Protein 8HBJ (pdb70)

Organism: NCBI:txid12111

Solvent-accessible surface area: 48306 Å² total; per-residue (Å²): 160,27,142,21,123,18,71,35,31,29,130,28,110,58,56,22,58,29,125,0,34,1,60,9,62,19,44,44,86,2,1,0,0,9,36,75,20,94,90,138,164,92,74,9,2,0,0,8,17,64,110,39,130,50,49,46,64,127,89,0,142,72,40,4,72,8,43,36,41,62,95,154,76,5,0,46,0,48,0,57,62,7,94,64,138,4,33,5,44,0,19,1,6,2,0,80,75,14,56,88,29,35,32,8,110,36,34,98,72,25,74,51,5,97,0,63,12,43,113,192,13,134,14,127,26,57,38,32,31,128,25,101,47,59,65,58,24,115,1,20,0,56,12,74,70,140,60,87,57,18,12,0,7,0,0,21,15,62,12,97,87,126,146,98,73,28,1,0,0,5,5,50,5,17,43,42,43,38,49,22,108,68,0,131,78,42,5,47,13,53,66,45,98,75,134,12,10,1,38,0,50,0,55,60,5,117,53,137,2,30,0,40,0,40,0,0,0,3,34,117,38,7,41,85,70,49,0,44,88,114,18,62,68,71,26,166,32,29,95,0,49,10,48,127,59,87,57,63,53,27,11,28,99,52,62,79,73,46,64,89,60,171,72,33,125,83,129,116,108,179,172,128,135,105,74,63,24,54,32,0,3,68,54,30,68,2,52,92,5,70,72,33,3,75,1,33,5,48,81,8,109,99,139,32,96,5,2,16,48,1,62,14,4,0,7,3,21,0,2,1,21,0,10,0,81,10,52,34,65,3,13,19,5,8,1,22,24,46,140,55,0,4,93,13,58,46,1,36,3,5,98,75,111,100,46,53,12,80,34,50,11,50,18,3,3,8,20,73,22,1,0,9,16,34,17,35,61,65,122,91,180,148,43,16,89,19,8,21,1,2,10,0,94,5,104,19,3,0,16,0,38,2,40,3,35,89,12,69,46,91,10,41,11,14,77,74,75,102,103,69,119,98,78,118,142,79,124,134,175,136,156,83,133,101,256,190,96,83,56,84,28,172,24,31,170,31,90,22,85,19,145,23,10,28,34,48,25,104,2,29,30,109,48,42,70,102,37,65,10,81,0,1,47,59,76,31,88,115,24,78,124,3,24,97,16,34,146,74,81,26,10,44,0,31,62,117,38,88,79,9,61,39,52,97,20,64,0,6,38,133,47,197,36,75,3,11,120,14,29,47,27,45,10,4,4,1,1,0,3,15,2,16,1,32,1,88,21,48,124,109,15,18,15,27,0,5,0,0,0,0,0,0,22,79,159,9,68,106,86,34,41,159,48,2,63,67,4,13,28,1,40,0,14,11,200,46,0,72,12,1,9,1,27,4,14,7,22,5,5,23,19,1,10,38,12,152,46,8,60,2,0,0,1,0,2,3,0,47,48,56,3,81,54,66,122,113,14,31,109,65,2,96,0,98,2,18,0,0,1,40,64,0,16,1,1,4,57,19,5,24,145,192,134,167,125,122,126,90,119,68,81,11,123,56,26,104,28,53,74,45,76,113,133,98,123,126,144,190,62,198,101,200,108,112,126,170,120,144,166,106,78,208,118,110,83,72,34,86,40,2,72,82,69,51,44,112,4,27,12,126,127,51,80,42,65,10,43,2,37,24,12,37,59,66,30,26,13,90,5,51,10,16,7,57,10,160,33,2,70,109,10,80,3,13,31,13,0,59,92,48,2,0,6,18,5,22,7,33,0,18,1,84,24,70,24,67,131,108,4,124,5,83,1,2,0,0,2,0,1,0,46,19,147,76,21,0,74,48,5,113,56,0,42,91,9,43,70,25,75,28,82,24,59,178,125,55,113,50,68,20,57,4,17,11,3,9,13,15,33,56,9,75,9,39,68,122,103,97,73,104,32,22,59,19,0,16,0,0,0,0,8,40,76,42,37,153,0,51,61,27,24,1,18,0,12,2,4,4,3,186,88,16,69,23,65,27,93,15,26,19,142,134,168,161,16,54,98,84,98,164,133,137,88,192,85,115,129,119,142,70,36,32,93,82,126,156,109,191,92,46,80,67,122,60,70,97,81,26,89,51,37,79,137,70,105,127,178,146

Foldseek 3Di:
DKDKAKDWADEEEAQAKTKIKMAIDDDQAKKFKWWDFVVHHIDTAKIGGRPDDIDGDPVQPPQKDKDADVVRRMIMIIGGRDDQRPWGFMWMDHQPDRPVGHGDPPDDTDGHHGHGYHD/DKAKDKDWADEAAAFAKTKIKIAIDDDDDFFKKKFKWWAAVPGGIDGAKIATLPDGDMDGDPVCDPFWDKDADNVRRMIMIIGGRDDQRPFTWMKMFIAGPDDDPVCSTPDTDYIHGTGGHGYHD/DDDDPVVPDDDDDDPVVPPDDDDDDDDPCVDPQNQQFDKAWQPDFWLKFFAALCSGDCPDRNNVVQVFFFKKDFWKKKKWAADAKKFWDFQPDDPVVQVDVVGDIGGADDGTDIDTAGARQPDPIAGPDDDDEDPCVDDYPSRTGTMMHHPGIDIMIMGTHPMDGHDTHDGDDDDDDPDPDDDDDDDDDDD/DQWDWDDWQPDIDIFNLHPDEFEWPDPDEDDLDDPVQPPFKDWDSVQFFKDKDWWDKAAQPAAFFDKTKDFPPDCDDDPVNCQLVFFQWKWWWKKKKKFKDKALQKFFKKKKFKDFPDDDDDPVRSVVRVVGGIDMDTNNGGGMYIYTYTTDDPDSIDNVVVDGTIMIMMTTHHGMGHDPPIGRMITMMMMMTIHRMMGHGGDDDDD/DDDDDDPDPPPDDDDPPDDDDDDDDDDDDDDDDCPPPPDDDPDLQVCLAVDWDAWADPPGDQWWADAPDPFFWGDKWFPALPIPRNPPTSVSVVLVFFFKKFWKKKKKKFWDDDPPKKFKKKKFFFWFDDQDDDRDCVVRVPGDMDMDMDDDDGMDMDMDGGDDDDRIDTNDDDDPDDGDNTTMMIMTTPDMDPRHGIIMGMIMGGDPPMDGDGGHDPDDD/DPPDDDPDDDPDDPVPPDDDDDDVDDPVVVVVVPDDDDDPDDDDD

Secondary structure (DSSP, 8-state):
----STT---B---GGGGT--PPP---STT-HHHHT-S-EEE----SEEE--GGGS-TTSHHHHHHHTEEEEEEEEEEEEEEES-EEEE-TT--GGGGG-TTS-EE---SS-EEEEE----SSSSEES--SB-S------TT-S--EEE-SEEEEEEEEEEEEEEEEE-----PPPSSSSS----------/---EEEEETTEEEEESS----EE-S-SS---S--TTTTT--EE-SSS-S-EEEEEEEE-TT--TT-EEEEEES----SHHHHHHHHEEEEEEEEEEEEEE---TT-EEEEEEEEEES--PPPTTGGGGGGGSSEEEE-TTT-SEEEEEE----SSSSB-TTTB--EEEEEEEEEEEE--TTS-S-EEEEEEEEEEEEEEEEEPPP--/--------SS-S--BTT-S-----------PPP-TT-SS--S-HHHHHHH--EE--BGGGBSEEE--SSS--EEEEEES-TTSSTTTT-HHHHHHTTBSEEES-EEEEEEE---TT-EEEEEEEEE-SS-SS---SHHHHTTSEEEEEE-SS--EEEEEE----SSSSEESS--SS--S-SS-EEEEEEEEEES-SS-EEEEEEEE-SS-EE--B---S--/--S----SPPSS-HHHHS--------HHHHHHHT-B-S-SS----/----EEE---EEETT-EEEEEEE--STTPPEEEEEE-TTS-EEEEEEE-SSS-EEE-STTTTTEEEEEETTTTEEEEEEES--GGG-EEEEEEEEE-TTTTEE---S------EEEEE-/---EEEE--EEEETT--EEEEEEES---S---EEEEEEE-TTS--EEEEEEESSS--EEE-SSSSSS-EEEEETTTTEEEEEE-S--GGG-EEEEEE---S---GGGTTT--S---PPEEEEEE-

Structure (mmCIF, N/CA/C/O backbone):
data_8HBJ
#
_entry.id   8HBJ
#
loop_
_entity.id
_entity.type
_entity.pdbx_description
1 polymer 'M678F nab'
2 polymer 'M688F nab'
3 polymer 'VP1 of capsid protein'
4 polymer 'VP2 of capsid protein'
5 polymer 'VP3 of capsid protein'
6 polymer 'VP4 of capsid protein'
#
loop_
_atom_site.group_PDB
_atom_site.id
_atom_site.type_symbol
_atom_site.label_atom_id
_atom_site.label_alt_id
_atom_site.label_comp_id
_atom_site.label_asym_id
_atom_site.label_entity_id
_atom_site.label_seq_id
_atom_site.pdbx_PDB_ins_code
_atom_site.Cartn_x
_atom_site.Cartn_y
_atom_site.Cartn_z
_atom_site.occupancy
_atom_site.B_iso_or_equiv
_atom_site.auth_seq_id
_atom_site.auth_comp_id
_atom_site.auth_asym_id
_atom_site.auth_atom_id
_atom_site.pdbx_PDB_model_num
ATOM 1 N N . GLN A 1 1 ? 326.639 267.130 375.459 1.00 85.36 1 GLN E N 1
ATOM 2 C CA . GLN A 1 1 ? 326.191 268.110 374.476 1.00 85.36 1 GLN E CA 1
ATOM 3 C C . GLN A 1 1 ? 327.162 269.285 374.398 1.00 85.36 1 GLN E C 1
ATOM 4 O O . GLN A 1 1 ? 327.566 269.697 373.310 1.00 85.36 1 GLN E O 1
ATOM 10 N N . VAL A 1 2 ? 327.530 269.825 375.557 1.00 86.32 2 VAL E N 1
ATOM 11 C CA . VAL A 1 2 ? 328.540 270.871 375.646 1.00 86.32 2 VAL E CA 1
ATOM 12 C C . VAL A 1 2 ? 329.470 270.550 376.805 1.00 86.32 2 VAL E C 1
ATOM 13 O O . VAL A 1 2 ? 329.047 270.045 377.849 1.00 86.32 2 VAL E O 1
ATOM 17 N N . GLN A 1 3 ? 330.753 270.837 376.609 1.00 83.75 3 GLN E N 1
ATOM 18 C CA . GLN A 1 3 ? 331.759 270.726 377.655 1.00 83.75 3 GLN E CA 1
ATOM 19 C C . GLN A 1 3 ? 332.180 272.131 378.046 1.00 83.75 3 GLN E C 1
ATOM 20 O O . GLN A 1 3 ? 332.818 272.833 377.256 1.00 83.75 3 GLN E O 1
ATOM 26 N N . LEU A 1 4 ? 331.823 272.541 379.259 1.00 78.52 4 LEU E N 1
ATOM 27 C CA . LEU A 1 4 ? 332.015 273.928 379.650 1.00 78.52 4 LEU E CA 1
ATOM 28 C C . LEU A 1 4 ? 332.532 273.992 381.077 1.00 78.52 4 LEU E C 1
ATOM 29 O O . LEU A 1 4 ? 332.063 273.265 381.955 1.00 78.52 4 LEU E O 1
ATOM 34 N N . GLN A 1 5 ? 333.506 274.870 381.288 1.00 76.13 5 GLN E N 1
ATOM 35 C CA . GLN A 1 5 ? 334.211 274.989 382.552 1.00 76.13 5 GLN E CA 1
ATOM 36 C C . GLN A 1 5 ? 334.048 276.395 383.109 1.00 76.13 5 GLN E C 1
ATOM 37 O O . GLN A 1 5 ? 333.823 277.352 382.363 1.00 76.13 5 GLN E O 1
ATOM 43 N N . GLU A 1 6 ? 334.159 276.511 384.428 1.00 79.70 6 GLU E N 1
ATOM 44 C CA . GLU A 1 6 ? 333.970 277.772 385.129 1.00 79.70 6 GLU E CA 1
ATOM 45 C C . GLU A 1 6 ? 335.170 278.046 386.019 1.00 79.70 6 GLU E C 1
ATOM 46 O O . GLU A 1 6 ? 335.895 277.118 386.392 1.00 79.70 6 GLU E O 1
ATOM 52 N N . SER A 1 7 ? 335.378 279.319 386.353 1.00 84.23 7 SER E N 1
ATOM 53 C CA . SER A 1 7 ? 336.460 279.734 387.232 1.00 84.23 7 SER E CA 1
ATOM 54 C C . SER A 1 7 ? 336.173 281.139 387.740 1.00 84.23 7 SER E C 1
ATOM 55 O O . SER A 1 7 ? 335.252 281.816 387.273 1.00 84.23 7 SER E O 1
ATOM 58 N N . GLY A 1 8 ? 336.977 281.583 388.704 1.00 89.42 8 GLY E N 1
ATOM 59 C CA . GLY A 1 8 ? 336.892 282.934 389.211 1.00 89.42 8 GLY E CA 1
ATOM 60 C C . GLY A 1 8 ? 336.311 283.082 390.600 1.00 89.42 8 GLY E C 1
ATOM 61 O O . GLY A 1 8 ? 336.477 284.146 391.209 1.00 89.42 8 GLY E O 1
ATOM 62 N N . GLY A 1 9 ? 335.641 282.061 391.122 1.00 92.89 9 GLY E N 1
ATOM 63 C CA . GLY A 1 9 ? 335.044 282.148 392.436 1.00 92.89 9 GLY E CA 1
ATOM 64 C C . GLY A 1 9 ? 336.077 282.031 393.539 1.00 92.89 9 GLY E C 1
ATOM 65 O O . GLY A 1 9 ? 337.247 281.713 393.320 1.00 92.89 9 GLY E O 1
ATOM 66 N N . GLY A 1 10 ? 335.628 282.293 394.750 1.00 98.18 10 GLY E N 1
ATOM 67 C CA . GLY A 1 10 ? 336.509 282.234 395.900 1.00 98.18 10 GLY E CA 1
ATOM 68 C C . GLY A 1 10 ? 335.856 282.881 397.110 1.00 98.18 10 GLY E C 1
ATOM 69 O O . GLY A 1 10 ? 334.638 282.838 397.267 1.00 98.18 10 GLY E O 1
ATOM 70 N N . LEU A 1 11 ? 336.698 283.473 397.951 1.00 101.96 11 LEU E N 1
ATOM 71 C CA . LEU A 1 11 ? 336.273 284.066 399.208 1.00 101.96 11 LEU E CA 1
ATOM 72 C C . LEU A 1 11 ? 336.514 285.570 399.181 1.00 101.96 11 LEU E C 1
ATOM 73 O O . LEU A 1 11 ? 337.519 286.044 398.646 1.00 101.96 11 LEU E O 1
ATOM 78 N N . VAL A 1 12 ? 335.580 286.315 399.770 1.00 105.11 12 VAL E N 1
ATOM 79 C CA . VAL A 1 12 ? 335.649 287.772 399.784 1.00 105.11 12 VAL E CA 1
ATOM 80 C C . VAL A 1 12 ? 334.743 288.291 400.896 1.00 105.11 12 VAL E C 1
ATOM 81 O O . VAL A 1 12 ? 333.799 287.609 401.311 1.00 105.11 12 VAL E O 1
ATOM 85 N N . GLN A 1 13 ? 335.029 289.491 401.395 1.00 108.23 13 GLN E N 1
ATOM 86 C CA . GLN A 1 13 ? 334.259 290.102 402.466 1.00 108.23 13 GLN E CA 1
ATOM 87 C C . GLN A 1 13 ? 333.065 290.852 401.892 1.00 108.23 13 GLN E C 1
ATOM 88 O O . GLN A 1 13 ? 332.925 291.004 400.676 1.00 108.23 13 GLN E O 1
ATOM 94 N N . ALA A 1 14 ? 332.197 291.314 402.791 1.00 107.69 14 ALA E N 1
ATOM 95 C CA . ALA A 1 14 ? 331.018 292.062 402.384 1.00 107.69 14 ALA E CA 1
ATOM 96 C C . ALA A 1 14 ? 331.418 293.380 401.733 1.00 107.69 14 ALA E C 1
ATOM 97 O O . ALA A 1 14 ? 332.281 294.102 402.236 1.00 107.69 14 ALA E O 1
ATOM 99 N N . GLY A 1 15 ? 330.778 293.690 400.607 1.00 105.00 15 GLY E N 1
ATOM 100 C CA . GLY A 1 15 ? 331.104 294.870 399.839 1.00 105.00 15 GLY E CA 1
ATOM 101 C C . GLY A 1 15 ? 332.164 294.677 398.776 1.00 105.00 15 GLY E C 1
ATOM 102 O O . GLY A 1 15 ? 332.458 295.628 398.040 1.00 105.00 15 GLY E O 1
ATOM 103 N N . GLY A 1 16 ? 332.743 293.487 398.663 1.00 104.02 16 GLY E N 1
ATOM 104 C CA . GLY A 1 16 ? 333.768 293.233 397.679 1.00 104.02 16 GLY E CA 1
ATOM 105 C C . GLY A 1 16 ? 333.191 293.057 396.285 1.00 104.02 16 GLY E C 1
ATOM 106 O O . GLY A 1 16 ? 332.060 293.437 395.980 1.00 104.02 16 GLY E O 1
ATOM 107 N N . SER A 1 17 ? 334.006 292.458 395.420 1.00 99.09 17 SER E N 1
ATOM 108 C CA . SER A 1 17 ? 333.614 292.228 394.038 1.00 99.09 17 SER E CA 1
ATOM 109 C C . SER A 1 17 ? 334.337 291.004 393.502 1.00 99.09 17 SER E C 1
ATOM 110 O O . SER A 1 17 ? 335.385 290.605 394.018 1.00 99.09 17 SER E O 1
ATOM 113 N N . LEU A 1 18 ? 333.760 290.411 392.460 1.00 92.93 18 LEU E N 1
ATOM 114 C CA . LEU A 1 18 ? 334.324 289.229 391.824 1.00 92.93 18 LEU E CA 1
ATOM 115 C C . LEU A 1 18 ? 334.008 289.238 390.337 1.00 92.93 18 LEU E C 1
ATOM 116 O O . LEU A 1 18 ? 333.143 289.983 389.872 1.00 92.93 18 LEU E O 1
ATOM 121 N N . ARG A 1 19 ? 334.716 288.388 389.598 1.00 85.98 19 ARG E N 1
ATOM 122 C CA . ARG A 1 19 ? 334.494 288.200 388.168 1.00 85.98 19 ARG E CA 1
ATOM 123 C C . ARG A 1 19 ? 334.540 286.707 387.873 1.00 85.98 19 ARG E C 1
ATOM 124 O O . ARG A 1 19 ? 335.612 286.095 387.910 1.00 85.98 19 ARG E O 1
ATOM 132 N N . LEU A 1 20 ? 333.384 286.123 387.583 1.00 81.96 20 LEU E N 1
ATOM 133 C CA . LEU A 1 20 ? 333.302 284.712 387.240 1.00 81.96 20 LEU E CA 1
ATOM 134 C C . LEU A 1 20 ? 333.376 284.559 385.729 1.00 81.96 20 LEU E C 1
ATOM 135 O O . LEU A 1 20 ? 332.714 285.297 384.996 1.00 81.96 20 LEU E O 1
ATOM 140 N N . SER A 1 21 ? 334.175 283.605 385.264 1.00 79.80 21 SER E N 1
ATOM 141 C CA . SER A 1 21 ? 334.331 283.340 383.841 1.00 79.80 21 SER E CA 1
ATOM 142 C C . SER A 1 21 ? 333.916 281.909 383.545 1.00 79.80 21 SER E C 1
ATOM 143 O O . SER A 1 21 ? 334.092 281.021 384.384 1.00 79.80 21 SER E O 1
ATOM 146 N N . CYS A 1 22 ? 333.352 281.692 382.362 1.00 76.93 22 CYS E N 1
ATOM 147 C CA . CYS A 1 22 ? 332.986 280.363 381.896 1.00 76.93 22 CYS E CA 1
ATOM 148 C C . CYS A 1 22 ? 333.338 280.239 380.424 1.00 76.93 22 CYS E C 1
ATOM 149 O O . CYS A 1 22 ? 333.118 281.174 379.649 1.00 76.93 22 CYS E O 1
ATOM 152 N N . VAL A 1 23 ? 333.886 279.091 380.046 1.00 76.91 23 VAL E N 1
ATOM 153 C CA . VAL A 1 23 ? 334.273 278.808 378.671 1.00 76.91 23 VAL E CA 1
ATOM 154 C C . VAL A 1 23 ? 333.538 277.562 378.204 1.00 76.91 23 VAL E C 1
ATOM 155 O O . VAL A 1 23 ? 333.529 276.538 378.898 1.00 76.91 23 VAL E O 1
ATOM 159 N N . TYR A 1 24 ? 332.943 277.644 377.017 1.00 75.09 24 TYR E N 1
ATOM 160 C CA . TYR A 1 24 ? 332.143 276.559 376.471 1.00 75.09 24 TYR E CA 1
ATOM 161 C C . TYR A 1 24 ? 332.720 276.147 375.126 1.00 75.09 24 TYR E C 1
ATOM 162 O O . TYR A 1 24 ? 333.726 276.692 374.669 1.00 75.09 24 TYR E O 1
ATOM 171 N N . SER A 1 25 ? 332.075 275.163 374.496 1.00 78.12 25 SER E N 1
ATOM 172 C CA . SER A 1 25 ? 332.633 274.583 373.281 1.00 78.12 25 SER E CA 1
ATOM 173 C C . SER A 1 25 ? 331.626 274.425 372.149 1.00 78.12 25 SER E C 1
ATOM 174 O O . SER A 1 25 ? 332.042 274.276 370.994 1.00 78.12 25 SER E O 1
ATOM 177 N N . GLY A 1 26 ? 330.329 274.447 372.429 1.00 76.42 26 GLY E N 1
ATOM 178 C CA . GLY A 1 26 ? 329.357 274.112 371.407 1.00 76.42 26 GLY E CA 1
ATOM 179 C C . GLY A 1 26 ? 328.407 275.222 371.011 1.00 76.42 26 GLY E C 1
ATOM 180 O O . GLY A 1 26 ? 327.604 275.684 371.827 1.00 76.42 26 GLY E O 1
ATOM 181 N N . GLY A 1 27 ? 328.490 275.653 369.757 1.00 70.21 27 GLY E N 1
ATOM 182 C CA . GLY A 1 27 ? 327.499 276.566 369.218 1.00 70.21 27 GLY E CA 1
ATOM 183 C C . GLY A 1 27 ? 327.508 277.910 369.903 1.00 70.21 27 GLY E C 1
ATOM 184 O O . GLY A 1 27 ? 328.482 278.298 370.555 1.00 70.21 27 GLY E O 1
ATOM 185 N N . ALA A 1 28 ? 326.402 278.640 369.756 1.00 67.38 28 ALA E N 1
ATOM 186 C CA . ALA A 1 28 ? 326.271 279.991 370.283 1.00 67.38 28 ALA E CA 1
ATOM 187 C C . ALA A 1 28 ? 324.913 280.162 370.965 1.00 67.38 28 ALA E C 1
ATOM 188 O O . ALA A 1 28 ? 324.188 281.127 370.744 1.00 67.38 28 ALA E O 1
ATOM 190 N N . TYR A 1 29 ? 324.545 279.204 371.807 1.00 64.45 29 TYR E N 1
ATOM 191 C CA . TYR A 1 29 ? 323.266 279.279 372.496 1.00 64.45 29 TYR E CA 1
ATOM 192 C C . TYR A 1 29 ? 323.314 280.311 373.617 1.00 64.45 29 TYR E C 1
ATOM 193 O O . TYR A 1 29 ? 324.374 280.612 374.169 1.00 64.45 29 TYR E O 1
ATOM 202 N N . SER A 1 30 ? 322.147 280.859 373.951 1.00 62.49 30 SER E N 1
ATOM 203 C CA . SER A 1 30 ? 322.075 281.902 374.967 1.00 62.49 30 SER E CA 1
ATOM 204 C C . SER A 1 30 ? 322.384 281.330 376.342 1.00 62.49 30 SER E C 1
ATOM 205 O O . SER A 1 30 ? 321.664 280.464 376.842 1.00 62.49 30 SER E O 1
ATOM 208 N N . MET A 1 31 ? 323.446 281.834 376.962 1.00 68.15 31 MET E N 1
ATOM 209 C CA . MET A 1 31 ? 323.947 281.298 378.216 1.00 68.15 31 MET E CA 1
ATOM 210 C C . MET A 1 31 ? 323.404 282.094 379.399 1.00 68.15 31 MET E C 1
ATOM 211 O O . MET A 1 31 ? 322.783 283.145 379.247 1.00 68.15 31 MET E O 1
ATOM 216 N N . GLY A 1 32 ? 323.647 281.575 380.595 1.00 73.16 32 GLY E N 1
ATOM 217 C CA . GLY A 1 32 ? 323.214 282.238 381.810 1.00 73.16 32 GLY E CA 1
ATOM 218 C C . GLY A 1 32 ? 323.853 281.579 383.014 1.00 73.16 32 GLY E C 1
ATOM 219 O O . GLY A 1 32 ? 324.426 280.489 382.921 1.00 73.16 32 GLY E O 1
ATOM 220 N N . TRP A 1 33 ? 323.738 282.262 384.150 1.00 76.70 33 TRP E N 1
ATOM 221 C CA . TRP A 1 33 ? 324.377 281.833 385.386 1.00 76.70 33 TRP E CA 1
ATOM 222 C C . TRP A 1 33 ? 323.342 281.387 386.409 1.00 76.70 33 TRP E C 1
ATOM 223 O O . TRP A 1 33 ? 322.371 282.094 386.684 1.00 76.70 33 TRP E O 1
ATOM 234 N N . TYR A 1 34 ? 323.574 280.211 386.990 1.00 77.34 34 TYR E N 1
ATOM 235 C CA . TYR A 1 34 ? 322.686 279.629 387.983 1.00 77.34 34 TYR E CA 1
ATOM 236 C C . TYR A 1 34 ? 323.435 279.523 389.300 1.00 77.34 34 TYR E C 1
ATOM 237 O O . TYR A 1 34 ? 324.658 279.376 389.309 1.00 77.34 34 TYR E O 1
ATOM 246 N N . ARG A 1 35 ? 322.708 279.586 390.412 1.00 84.50 35 ARG E N 1
ATOM 247 C CA . ARG A 1 35 ? 323.313 279.421 391.730 1.00 84.50 35 ARG E CA 1
ATOM 248 C C . ARG A 1 35 ? 322.423 278.519 392.569 1.00 84.50 35 ARG E C 1
ATOM 249 O O . ARG A 1 35 ? 321.194 278.585 392.473 1.00 84.50 35 ARG E O 1
ATOM 257 N N . GLN A 1 36 ? 323.046 277.661 393.373 1.00 89.54 36 GLN E N 1
ATOM 258 C CA . GLN A 1 36 ? 322.330 276.769 394.281 1.00 89.54 36 GLN E CA 1
ATOM 259 C C . GLN A 1 36 ? 322.650 277.214 395.702 1.00 89.54 36 GLN E C 1
ATOM 260 O O . GLN A 1 36 ? 323.683 276.858 396.268 1.00 89.54 36 GLN E O 1
ATOM 266 N N . ALA A 1 37 ? 321.755 278.013 396.269 1.00 93.72 37 ALA E N 1
ATOM 267 C CA . ALA A 1 37 ? 321.931 278.489 397.631 1.00 93.72 37 ALA E CA 1
ATOM 268 C C . ALA A 1 37 ? 322.006 277.305 398.593 1.00 93.72 37 ALA E C 1
ATOM 269 O O . ALA A 1 37 ? 321.449 276.240 398.309 1.00 93.72 37 ALA E O 1
ATOM 271 N N . PRO A 1 38 ? 322.694 277.450 399.725 1.00 96.98 38 PRO E N 1
ATOM 272 C CA . PRO A 1 38 ? 322.810 276.324 400.659 1.00 96.98 38 PRO E CA 1
ATOM 273 C C . PRO A 1 38 ? 321.452 275.934 401.226 1.00 96.98 38 PRO E C 1
ATOM 274 O O . PRO A 1 38 ? 320.834 276.683 401.985 1.00 96.98 38 PRO E O 1
ATOM 278 N N . GLY A 1 39 ? 320.996 274.743 400.849 1.00 96.35 39 GLY E N 1
ATOM 279 C CA . GLY A 1 39 ? 319.715 274.240 401.291 1.00 96.35 39 GLY E CA 1
ATOM 280 C C . GLY A 1 39 ? 318.518 274.760 400.527 1.00 96.35 39 GLY E C 1
ATOM 281 O O . GLY A 1 39 ? 317.382 274.544 400.969 1.00 96.35 39 GLY E O 1
ATOM 282 N N . LYS A 1 40 ? 318.728 275.434 399.400 1.00 91.30 40 LYS E N 1
ATOM 283 C CA . LYS A 1 40 ? 317.635 275.963 398.600 1.00 91.30 40 LYS E CA 1
ATOM 284 C C . LYS A 1 40 ? 317.744 275.421 397.184 1.00 91.30 40 LYS E C 1
ATOM 285 O O . LYS A 1 40 ? 318.752 274.815 396.811 1.00 91.30 40 LYS E O 1
ATOM 291 N N . GLN A 1 41 ? 316.695 275.639 396.400 1.00 89.32 41 GLN E N 1
ATOM 292 C CA . GLN A 1 41 ? 316.656 275.116 395.042 1.00 89.32 41 GLN E CA 1
ATOM 293 C C . GLN A 1 41 ? 317.544 275.942 394.119 1.00 89.32 41 GLN E C 1
ATOM 294 O O . GLN A 1 41 ? 317.735 277.143 394.323 1.00 89.32 41 GLN E O 1
ATOM 300 N N . ARG A 1 42 ? 318.091 275.285 393.097 1.00 83.76 42 ARG E N 1
ATOM 301 C CA . ARG A 1 42 ? 318.894 275.983 392.102 1.00 83.76 42 ARG E CA 1
ATOM 302 C C . ARG A 1 42 ? 318.032 276.970 391.330 1.00 83.76 42 ARG E C 1
ATOM 303 O O . ARG A 1 42 ? 316.960 276.620 390.830 1.00 83.76 42 ARG E O 1
ATOM 311 N N . GLU A 1 43 ? 318.508 278.207 391.235 1.00 80.26 43 GLU E N 1
ATOM 312 C CA . GLU A 1 43 ? 317.737 279.307 390.683 1.00 80.26 43 GLU E CA 1
ATOM 313 C C . GLU A 1 43 ? 318.587 280.110 389.707 1.00 80.26 43 GLU E C 1
ATOM 314 O O . GLU A 1 43 ? 319.791 280.287 389.898 1.00 80.26 43 GLU E O 1
ATOM 320 N N . LEU A 1 44 ? 317.941 280.600 388.654 1.00 76.65 44 LEU E N 1
ATOM 321 C CA . LEU A 1 44 ? 318.626 281.427 387.674 1.00 76.65 44 LEU E CA 1
ATOM 322 C C . LEU A 1 44 ? 318.910 282.809 388.249 1.00 76.65 44 LEU E C 1
ATOM 323 O O . LEU A 1 44 ? 318.191 283.302 389.120 1.00 76.65 44 LEU E O 1
ATOM 328 N N . VAL A 1 45 ? 319.972 283.437 387.749 1.00 74.90 45 VAL E N 1
ATOM 329 C CA . VAL A 1 45 ? 320.406 284.730 388.263 1.00 74.90 45 VAL E CA 1
ATOM 330 C C . VAL A 1 45 ? 320.377 285.763 387.147 1.00 74.90 45 VAL E C 1
ATOM 331 O O . VAL A 1 45 ? 319.643 286.753 387.218 1.00 74.90 45 VAL E O 1
ATOM 335 N N . ALA A 1 46 ? 321.176 285.536 386.109 1.00 73.40 46 ALA E N 1
ATOM 336 C CA . ALA A 1 46 ? 321.286 286.464 384.996 1.00 73.40 46 ALA E CA 1
ATOM 337 C C . ALA A 1 46 ? 321.511 285.679 383.716 1.00 73.40 46 ALA E C 1
ATOM 338 O O . ALA A 1 46 ? 322.271 284.709 383.687 1.00 73.40 46 ALA E O 1
ATOM 340 N N . ALA A 1 47 ? 320.845 286.112 382.651 1.00 69.63 47 ALA E N 1
ATOM 341 C CA . ALA A 1 47 ? 320.937 285.430 381.371 1.00 69.63 47 ALA E CA 1
ATOM 342 C C . ALA A 1 47 ? 321.241 286.437 380.279 1.00 69.63 47 ALA E C 1
ATOM 343 O O . ALA A 1 47 ? 320.844 287.602 380.357 1.00 69.63 47 ALA E O 1
ATOM 345 N N . ILE A 1 48 ? 321.963 285.978 379.258 1.00 68.00 48 ILE E N 1
ATOM 346 C CA . ILE A 1 48 ? 322.344 286.809 378.127 1.00 68.00 48 ILE E CA 1
ATOM 347 C C . ILE A 1 48 ? 321.958 286.086 376.846 1.00 68.00 48 ILE E C 1
ATOM 348 O O . ILE A 1 48 ? 321.900 284.858 376.789 1.00 68.00 48 ILE E O 1
ATOM 353 N N . THR A 1 49 ? 321.675 286.874 375.810 1.00 68.30 49 THR E N 1
ATOM 354 C CA . THR A 1 49 ? 321.232 286.335 374.533 1.00 68.30 49 THR E CA 1
ATOM 355 C C . THR A 1 49 ? 322.459 286.043 373.675 1.00 68.30 49 THR E C 1
ATOM 356 O O . THR A 1 49 ? 323.586 286.074 374.177 1.00 68.30 49 THR E O 1
ATOM 360 N N . ASP A 1 50 ? 322.260 285.741 372.397 1.00 71.87 50 ASP E N 1
ATOM 361 C CA . ASP A 1 50 ? 323.352 285.506 371.458 1.00 71.87 50 ASP E CA 1
ATOM 362 C C . ASP A 1 50 ? 323.772 286.869 370.922 1.00 71.87 50 ASP E C 1
ATOM 363 O O . ASP A 1 50 ? 323.153 287.416 370.008 1.00 71.87 50 ASP E O 1
ATOM 368 N N . ASP A 1 51 ? 324.835 287.424 371.507 1.00 71.86 51 ASP E N 1
ATOM 369 C CA . ASP A 1 51 ? 325.365 288.734 371.134 1.00 71.86 51 ASP E CA 1
ATOM 370 C C . ASP A 1 51 ? 324.285 289.811 371.282 1.00 71.86 51 ASP E C 1
ATOM 371 O O . ASP A 1 51 ? 323.797 290.389 370.312 1.00 71.86 51 ASP E O 1
ATOM 376 N N . GLY A 1 52 ? 323.888 290.030 372.532 1.00 67.99 52 GLY E N 1
ATOM 377 C CA . GLY A 1 52 ? 322.926 291.083 372.776 1.00 67.99 52 GLY E CA 1
ATOM 378 C C . GLY A 1 52 ? 322.246 291.108 374.127 1.00 67.99 52 GLY E C 1
ATOM 379 O O . GLY A 1 52 ? 322.897 291.047 375.175 1.00 67.99 52 GLY E O 1
ATOM 380 N N . ILE A 1 53 ? 320.918 291.200 374.088 1.00 69.19 53 ILE E N 1
ATOM 381 C CA . ILE A 1 53 ? 320.050 291.509 375.221 1.00 69.19 53 ILE E CA 1
ATOM 382 C C . ILE A 1 53 ? 320.375 290.668 376.448 1.00 69.19 53 ILE E C 1
ATOM 383 O O . ILE A 1 53 ? 320.681 289.477 376.338 1.00 69.19 53 ILE E O 1
ATOM 388 N N . THR A 1 54 ? 320.313 291.290 377.624 1.00 70.76 54 THR E N 1
ATOM 389 C CA . THR A 1 54 ? 320.555 290.624 378.894 1.00 70.76 54 THR E CA 1
ATOM 390 C C . THR A 1 54 ? 319.327 290.810 379.772 1.00 70.76 54 THR E C 1
ATOM 391 O O . THR A 1 54 ? 318.519 291.712 379.540 1.00 70.76 54 THR E O 1
ATOM 395 N N . ASN A 1 55 ? 319.192 289.950 380.779 1.00 70.35 55 ASN E N 1
ATOM 396 C CA . ASN A 1 55 ? 318.083 290.039 381.718 1.00 70.35 55 ASN E CA 1
ATOM 397 C C . ASN A 1 55 ? 318.522 289.510 383.076 1.00 70.35 55 ASN E C 1
ATOM 398 O O . ASN A 1 55 ? 319.274 288.535 383.159 1.00 70.35 55 ASN E O 1
ATOM 403 N N . TYR A 1 56 ? 318.045 290.154 384.142 1.00 74.87 56 TYR E N 1
ATOM 404 C CA . TYR A 1 56 ? 318.491 289.867 385.500 1.00 74.87 56 TYR E CA 1
ATOM 405 C C . TYR A 1 56 ? 317.314 289.553 386.410 1.00 74.87 56 TYR E C 1
ATOM 406 O O . TYR A 1 56 ? 316.202 290.045 386.201 1.00 74.87 56 TYR E O 1
ATOM 415 N N . ARG A 1 57 ? 317.574 288.739 387.430 1.00 80.43 57 ARG E N 1
ATOM 416 C CA . ARG A 1 57 ? 316.602 288.506 388.488 1.00 80.43 57 ARG E CA 1
ATOM 417 C C . ARG A 1 57 ? 316.332 289.801 389.250 1.00 80.43 57 ARG E C 1
ATOM 418 O O . ARG A 1 57 ? 317.133 290.739 389.211 1.00 80.43 57 ARG E O 1
ATOM 426 N N . ASP A 1 58 ? 315.190 289.853 389.940 1.00 82.77 58 ASP E N 1
ATOM 427 C CA . ASP A 1 58 ? 314.788 291.037 390.692 1.00 82.77 58 ASP E CA 1
ATOM 428 C C . ASP A 1 58 ? 315.802 291.414 391.769 1.00 82.77 58 ASP E C 1
ATOM 429 O O . ASP A 1 58 ? 316.187 292.581 391.894 1.00 82.77 58 ASP E O 1
ATOM 434 N N . THR A 1 59 ? 316.233 290.434 392.567 1.00 84.72 59 THR E N 1
ATOM 435 C CA . THR A 1 59 ? 317.132 290.730 393.680 1.00 84.72 59 THR E CA 1
ATOM 436 C C . THR A 1 59 ? 318.492 291.206 393.187 1.00 84.72 59 THR E C 1
ATOM 437 O O . THR A 1 59 ? 319.013 292.221 393.665 1.00 84.72 59 THR E O 1
ATOM 441 N N . VAL A 1 60 ? 319.083 290.490 392.226 1.00 82.97 60 VAL E N 1
ATOM 442 C CA . VAL A 1 60 ? 320.433 290.800 391.769 1.00 82.97 60 VAL E CA 1
ATOM 443 C C . VAL A 1 60 ? 320.462 291.889 390.711 1.00 82.97 60 VAL E C 1
ATOM 444 O O . VAL A 1 60 ? 321.528 292.152 390.137 1.00 82.97 60 VAL E O 1
ATOM 448 N N . LYS A 1 61 ? 319.334 292.529 390.429 1.00 83.31 61 LYS E N 1
ATOM 449 C CA . LYS A 1 61 ? 319.295 293.537 389.382 1.00 83.31 61 LYS E CA 1
ATOM 450 C C . LYS A 1 61 ? 320.052 294.782 389.820 1.00 83.31 61 LYS E C 1
ATOM 451 O O . LYS A 1 61 ? 319.854 295.284 390.930 1.00 83.31 61 LYS E O 1
ATOM 457 N N . GLY A 1 62 ? 320.928 295.277 388.947 1.00 86.35 62 GLY E N 1
ATOM 458 C CA . GLY A 1 62 ? 321.668 296.493 389.187 1.00 86.35 62 GLY E CA 1
ATOM 459 C C . GLY A 1 62 ? 323.014 296.298 389.856 1.00 86.35 62 GLY E C 1
ATOM 460 O O . GLY A 1 62 ? 323.884 297.166 389.736 1.00 86.35 62 GLY E O 1
ATOM 461 N N . ARG A 1 63 ? 323.204 295.186 390.565 1.00 88.14 63 ARG E N 1
ATOM 462 C CA . ARG A 1 63 ? 324.485 294.937 391.212 1.00 88.14 63 ARG E CA 1
ATOM 463 C C . ARG A 1 63 ? 325.381 294.033 390.378 1.00 88.14 63 ARG E C 1
ATOM 464 O O . ARG A 1 63 ? 326.609 294.120 390.484 1.00 88.14 63 ARG E O 1
ATOM 472 N N . PHE A 1 64 ? 324.796 293.168 389.554 1.00 84.48 64 PHE E N 1
ATOM 473 C CA . PHE A 1 64 ? 325.543 292.250 388.709 1.00 84.48 64 PHE E CA 1
ATOM 474 C C . PHE A 1 64 ? 325.605 292.793 387.290 1.00 84.48 64 PHE E C 1
ATOM 475 O O . PHE A 1 64 ? 324.851 293.696 386.921 1.00 84.48 64 PHE E O 1
ATOM 483 N N . THR A 1 65 ? 326.523 292.247 386.498 1.00 80.46 65 THR E N 1
ATOM 484 C CA . THR A 1 65 ? 326.612 292.595 385.084 1.00 80.46 65 THR E CA 1
ATOM 485 C C . THR A 1 65 ? 327.174 291.412 384.315 1.00 80.46 65 THR E C 1
ATOM 486 O O . THR A 1 65 ? 328.313 291.005 384.552 1.00 80.46 65 THR E O 1
ATOM 490 N N . ILE A 1 66 ? 326.389 290.865 383.400 1.00 75.25 66 ILE E N 1
ATOM 491 C CA . ILE A 1 66 ? 326.814 289.728 382.593 1.00 75.25 66 ILE E CA 1
ATOM 492 C C . ILE A 1 66 ? 327.275 290.241 381.238 1.00 75.25 66 ILE E C 1
ATOM 493 O O . ILE A 1 66 ? 326.732 291.221 380.713 1.00 75.25 66 ILE E O 1
ATOM 498 N N . SER A 1 67 ? 328.295 289.597 380.680 1.00 74.75 67 SER E N 1
ATOM 499 C CA . SER A 1 67 ? 328.808 289.973 379.371 1.00 74.75 67 SER E CA 1
ATOM 500 C C . SER A 1 67 ? 329.264 288.722 378.639 1.00 74.75 67 SER E C 1
ATOM 501 O O . SER A 1 67 ? 329.520 287.686 379.254 1.00 74.75 67 SER E O 1
ATOM 504 N N . ARG A 1 68 ? 329.350 288.824 377.319 1.00 72.68 68 ARG E N 1
ATOM 505 C CA . ARG A 1 68 ? 329.727 287.705 376.472 1.00 72.68 68 ARG E CA 1
ATOM 506 C C . ARG A 1 68 ? 330.851 288.118 375.530 1.00 72.68 68 ARG E C 1
ATOM 507 O O . ARG A 1 68 ? 330.919 289.262 375.075 1.00 72.68 68 ARG E O 1
ATOM 515 N N . ASP A 1 69 ? 331.746 287.172 375.248 1.00 76.99 69 ASP E N 1
ATOM 516 C CA . ASP A 1 69 ? 332.782 287.326 374.235 1.00 76.99 69 ASP E CA 1
ATOM 517 C C . ASP A 1 69 ? 332.642 286.141 373.290 1.00 76.99 69 ASP E C 1
ATOM 518 O O . ASP A 1 69 ? 332.931 285.000 373.671 1.00 76.99 69 ASP E O 1
ATOM 523 N N . ASN A 1 70 ? 332.188 286.413 372.067 1.00 74.83 70 ASN E N 1
ATOM 524 C CA . ASN A 1 70 ? 331.955 285.350 371.098 1.00 74.83 70 ASN E CA 1
ATOM 525 C C . ASN A 1 70 ? 333.253 284.778 370.546 1.00 74.83 70 ASN E C 1
ATOM 526 O O . ASN A 1 70 ? 333.336 283.569 370.309 1.00 74.83 70 ASN E O 1
ATOM 531 N N . ALA A 1 71 ? 334.263 285.621 370.329 1.00 72.21 71 ALA E N 1
ATOM 532 C CA . ALA A 1 71 ? 335.510 285.145 369.738 1.00 72.21 71 ALA E CA 1
ATOM 533 C C . ALA A 1 71 ? 336.204 284.146 370.654 1.00 72.21 71 ALA E C 1
ATOM 534 O O . ALA A 1 71 ? 336.473 283.006 370.259 1.00 72.21 71 ALA E O 1
ATOM 536 N N . LYS A 1 72 ? 336.499 284.555 371.883 1.00 75.17 72 LYS E N 1
ATOM 537 C CA . LYS A 1 72 ? 337.125 283.682 372.865 1.00 75.17 72 LYS E CA 1
ATOM 538 C C . LYS A 1 72 ? 336.188 282.596 373.371 1.00 75.17 72 LYS E C 1
ATOM 539 O O . LYS A 1 72 ? 336.637 281.705 374.099 1.00 75.17 72 LYS E O 1
ATOM 545 N N . LYS A 1 73 ? 334.911 282.652 373.000 1.00 74.37 73 LYS E N 1
ATOM 546 C CA . LYS A 1 73 ? 333.899 281.709 373.465 1.00 74.37 73 LYS E CA 1
ATOM 547 C C . LYS A 1 73 ? 333.850 281.683 374.990 1.00 74.37 73 LYS E C 1
ATOM 548 O O . LYS A 1 73 ? 334.116 280.668 375.634 1.00 74.37 73 LYS E O 1
ATOM 554 N N . ALA A 1 74 ? 333.511 282.832 375.567 1.00 76.14 74 ALA E N 1
ATOM 555 C CA . ALA A 1 74 ? 333.509 282.954 377.017 1.00 76.14 74 ALA E CA 1
ATOM 556 C C . ALA A 1 74 ? 332.349 283.836 377.447 1.00 76.14 74 ALA E C 1
ATOM 557 O O . ALA A 1 74 ? 331.862 284.678 376.691 1.00 76.14 74 ALA E O 1
ATOM 559 N N . VAL A 1 75 ? 331.904 283.623 378.682 1.00 76.54 75 VAL E N 1
ATOM 560 C CA . VAL A 1 75 ? 330.905 284.473 379.312 1.00 76.54 75 VAL E CA 1
ATOM 561 C C . VAL A 1 75 ? 331.434 284.896 380.675 1.00 76.54 75 VAL E C 1
ATOM 562 O O . VAL A 1 75 ? 332.125 284.135 381.359 1.00 76.54 75 VAL E O 1
ATOM 566 N N . TYR A 1 76 ? 331.128 286.131 381.058 1.00 77.63 76 TYR E N 1
ATOM 567 C CA . TYR A 1 76 ? 331.601 286.701 382.308 1.00 77.63 76 TYR E CA 1
ATOM 568 C C . TYR A 1 76 ? 330.420 287.203 383.119 1.00 77.63 76 TYR E C 1
ATOM 569 O O . TYR A 1 76 ? 329.432 287.684 382.560 1.00 77.63 76 TYR E O 1
ATOM 578 N N . LEU A 1 77 ? 330.543 287.102 384.440 1.00 80.91 77 LEU E N 1
ATOM 579 C CA . LEU A 1 77 ? 329.600 287.690 385.384 1.00 80.91 77 LEU E CA 1
ATOM 580 C C . LEU A 1 77 ? 330.397 288.520 386.379 1.00 80.91 77 LEU E C 1
ATOM 581 O O . LEU A 1 77 ? 331.178 287.971 387.164 1.00 80.91 77 LEU E O 1
ATOM 586 N N . GLN A 1 78 ? 330.222 289.837 386.329 1.00 86.47 78 GLN E N 1
ATOM 587 C CA . GLN A 1 78 ? 330.863 290.757 387.260 1.00 86.47 78 GLN E CA 1
ATOM 588 C C . GLN A 1 78 ? 329.907 290.999 388.419 1.00 86.47 78 GLN E C 1
ATOM 589 O O . GLN A 1 78 ? 328.793 291.497 388.219 1.00 86.47 78 GLN E O 1
ATOM 595 N N . MET A 1 79 ? 330.336 290.634 389.624 1.00 91.28 79 MET E N 1
ATOM 596 C CA . MET A 1 79 ? 329.527 290.771 390.826 1.00 91.28 79 MET E CA 1
ATOM 597 C C . MET A 1 79 ? 330.090 291.905 391.673 1.00 91.28 79 MET E C 1
ATOM 598 O O . MET A 1 79 ? 331.249 291.847 392.096 1.00 91.28 79 MET E O 1
ATOM 603 N N . ASN A 1 80 ? 329.272 292.926 391.923 1.00 94.52 80 ASN E N 1
ATOM 604 C CA . ASN A 1 80 ? 329.655 294.057 392.755 1.00 94.52 80 ASN E CA 1
ATOM 605 C C . ASN A 1 80 ? 328.668 294.201 393.904 1.00 94.52 80 ASN E C 1
ATOM 606 O O . ASN A 1 80 ? 327.535 293.719 393.830 1.00 94.52 80 ASN E O 1
ATOM 611 N N . SER A 1 81 ? 329.110 294.882 394.961 1.00 99.54 81 SER E N 1
ATOM 612 C CA . SER A 1 81 ? 328.279 295.156 396.132 1.00 99.54 81 SER E CA 1
ATOM 613 C C . SER A 1 81 ? 327.690 293.867 396.697 1.00 99.54 81 SER E C 1
ATOM 614 O O . SER A 1 81 ? 326.474 293.699 396.805 1.00 99.54 81 SER E O 1
ATOM 617 N N . LEU A 1 82 ? 328.575 292.946 397.060 1.00 101.76 82 LEU E N 1
ATOM 618 C CA . LEU A 1 82 ? 328.147 291.621 397.480 1.00 101.76 82 LEU E CA 1
ATOM 619 C C . LEU A 1 82 ? 327.473 291.667 398.847 1.00 101.76 82 LEU E C 1
ATOM 620 O O . LEU A 1 82 ? 327.690 292.582 399.645 1.00 101.76 82 LEU E O 1
ATOM 625 N N . LYS A 1 83 ? 326.643 290.656 399.107 1.00 101.71 83 LYS E N 1
ATOM 626 C CA . LYS A 1 83 ? 325.894 290.510 400.343 1.00 101.71 83 LYS E CA 1
ATOM 627 C C . LYS A 1 83 ? 326.073 289.080 400.834 1.00 101.71 83 LYS E C 1
ATOM 628 O O . LYS A 1 83 ? 326.333 288.179 400.024 1.00 101.71 83 LYS E O 1
ATOM 634 N N . PRO A 1 84 ? 325.943 288.837 402.143 1.00 102.97 84 PRO E N 1
ATOM 635 C CA . PRO A 1 84 ? 326.134 287.475 402.665 1.00 102.97 84 PRO E CA 1
ATOM 636 C C . PRO A 1 84 ? 325.171 286.454 402.077 1.00 102.97 84 PRO E C 1
ATOM 637 O O . PRO A 1 84 ? 325.407 285.246 402.174 1.00 102.97 84 PRO E O 1
ATOM 641 N N . GLU A 1 85 ? 324.083 286.925 401.465 1.00 100.50 85 GLU E N 1
ATOM 642 C CA . GLU A 1 85 ? 323.108 286.006 400.887 1.00 100.50 85 GLU E CA 1
ATOM 643 C C . GLU A 1 85 ? 323.636 285.340 399.623 1.00 100.50 85 GLU E C 1
ATOM 644 O O . GLU A 1 85 ? 323.204 284.235 399.279 1.00 100.50 85 GLU E O 1
ATOM 650 N N . ASP A 1 86 ? 324.566 285.989 398.923 1.00 98.07 86 ASP E N 1
ATOM 651 C CA . ASP A 1 86 ? 324.961 285.533 397.595 1.00 98.07 86 ASP E CA 1
ATOM 652 C C . ASP A 1 86 ? 325.954 284.380 397.619 1.00 98.07 86 ASP E C 1
ATOM 653 O O . ASP A 1 86 ? 326.595 284.126 396.594 1.00 98.07 86 ASP E O 1
ATOM 658 N N . THR A 1 87 ? 326.116 283.690 398.745 1.00 96.86 87 THR E N 1
ATOM 659 C CA . THR A 1 87 ? 327.041 282.566 398.784 1.00 96.86 87 THR E CA 1
ATOM 660 C C . THR A 1 87 ? 326.372 281.296 398.263 1.00 96.86 87 THR E C 1
ATOM 661 O O . THR A 1 87 ? 325.309 280.890 398.741 1.00 96.86 87 THR E O 1
ATOM 665 N N . ALA A 1 88 ? 326.988 280.690 397.246 1.00 91.29 88 ALA E N 1
ATOM 666 C CA . ALA A 1 88 ? 326.454 279.495 396.600 1.00 91.29 88 ALA E CA 1
ATOM 667 C C . ALA A 1 88 ? 327.465 278.909 395.624 1.00 91.29 88 ALA E C 1
ATOM 668 O O . ALA A 1 88 ? 328.600 279.386 395.536 1.00 91.29 88 ALA E O 1
ATOM 670 N N . VAL A 1 89 ? 327.067 277.874 394.891 1.00 87.82 89 VAL E N 1
ATOM 671 C CA . VAL A 1 89 ? 327.899 277.332 393.803 1.00 87.82 89 VAL E CA 1
ATOM 672 C C . VAL A 1 89 ? 327.303 277.876 392.509 1.00 87.82 89 VAL E C 1
ATOM 673 O O . VAL A 1 89 ? 326.130 277.681 392.180 1.00 87.82 89 VAL E O 1
ATOM 677 N N . TYR A 1 90 ? 328.126 278.616 391.769 1.00 85.20 90 TYR E N 1
ATOM 678 C CA . TYR A 1 90 ? 327.659 279.318 390.573 1.00 85.20 90 TYR E CA 1
ATOM 679 C C . TYR A 1 90 ? 327.979 278.502 389.320 1.00 85.20 90 TYR E C 1
ATOM 680 O O . TYR A 1 90 ? 329.072 278.548 388.756 1.00 85.20 90 TYR E O 1
ATOM 689 N N . HIS A 1 91 ? 326.979 277.745 388.886 1.00 81.57 91 HIS E N 1
ATOM 690 C CA . HIS A 1 91 ? 327.087 277.005 387.640 1.00 81.57 91 HIS E CA 1
ATOM 691 C C . HIS A 1 91 ? 326.756 277.907 386.457 1.00 81.57 91 HIS E C 1
ATOM 692 O O . HIS A 1 91 ? 326.173 278.982 386.609 1.00 81.57 91 HIS E O 1
ATOM 699 N N . CYS A 1 92 ? 327.115 277.446 385.266 1.00 75.18 92 CYS E N 1
ATOM 700 C CA . CYS A 1 92 ? 326.777 278.124 384.023 1.00 75.18 92 CYS E CA 1
ATOM 701 C C . CYS A 1 92 ? 326.434 277.090 382.965 1.00 75.18 92 CYS E C 1
ATOM 702 O O . CYS A 1 92 ? 327.140 276.089 382.827 1.00 75.18 92 CYS E O 1
ATOM 705 N N . ASN A 1 93 ? 325.342 277.325 382.240 1.00 70.27 93 ASN E N 1
ATOM 706 C CA . ASN A 1 93 ? 325.026 276.566 381.037 1.00 70.27 93 ASN E CA 1
ATOM 707 C C . ASN A 1 93 ? 323.854 277.241 380.340 1.00 70.27 93 ASN E C 1
ATOM 708 O O . ASN A 1 93 ? 323.383 278.300 380.758 1.00 70.27 93 ASN E O 1
ATOM 713 N N . THR A 1 94 ? 323.392 276.607 379.268 1.00 65.14 94 THR E N 1
ATOM 714 C CA . THR A 1 94 ? 322.416 277.216 378.374 1.00 65.14 94 THR E CA 1
ATOM 715 C C . THR A 1 94 ? 321.120 277.570 379.097 1.00 65.14 94 THR E C 1
ATOM 716 O O . THR A 1 94 ? 320.802 277.013 380.150 1.00 65.14 94 THR E O 1
ATOM 720 N N . VAL A 1 95 ? 320.374 278.513 378.522 1.00 62.86 95 VAL E N 1
ATOM 721 C CA . VAL A 1 95 ? 319.108 278.969 379.085 1.00 62.86 95 VAL E CA 1
ATOM 722 C C . VAL A 1 95 ? 318.141 279.292 377.955 1.00 62.86 95 VAL E C 1
ATOM 723 O O . VAL A 1 95 ? 318.539 279.822 376.913 1.00 62.86 95 VAL E O 1
ATOM 727 N N . ARG A 1 96 ? 316.870 278.956 378.144 1.00 59.03 96 ARG E N 1
ATOM 728 C CA . ARG A 1 96 ? 315.867 279.196 377.117 1.00 59.03 96 ARG E CA 1
ATOM 729 C C . ARG A 1 96 ? 315.016 280.411 377.470 1.00 59.03 96 ARG E C 1
ATOM 730 O O . ARG A 1 96 ? 314.593 280.568 378.618 1.00 59.03 96 ARG E O 1
ATOM 738 N N . ARG A 1 97 ? 314.760 281.265 376.477 1.00 55.67 97 ARG E N 1
ATOM 739 C CA . ARG A 1 97 ? 313.872 282.408 376.660 1.00 55.67 97 ARG E CA 1
ATOM 740 C C . ARG A 1 97 ? 314.360 283.323 377.774 1.00 55.67 97 ARG E C 1
ATOM 741 O O . ARG A 1 97 ? 313.743 283.394 378.839 1.00 55.67 97 ARG E O 1
ATOM 749 N N . VAL A 1 98 ? 315.494 283.994 377.555 1.00 60.13 98 VAL E N 1
ATOM 750 C CA . VAL A 1 98 ? 316.057 284.910 378.543 1.00 60.13 98 VAL E CA 1
ATOM 751 C C . VAL A 1 98 ? 315.099 286.021 378.956 1.00 60.13 98 VAL E C 1
ATOM 752 O O . VAL A 1 98 ? 315.346 286.681 379.976 1.00 60.13 98 VAL E O 1
ATOM 756 N N . ALA A 1 99 ? 314.028 286.261 378.201 1.00 58.54 99 ALA E N 1
ATOM 757 C CA . ALA A 1 99 ? 313.036 287.253 378.596 1.00 58.54 99 ALA E CA 1
ATOM 758 C C . ALA A 1 99 ? 312.298 286.794 379.845 1.00 58.54 99 ALA E C 1
ATOM 759 O O . ALA A 1 99 ? 312.297 287.489 380.865 1.00 58.54 99 ALA E O 1
ATOM 761 N N . THR A 1 100 ? 311.666 285.624 379.774 1.00 59.44 100 THR E N 1
ATOM 762 C CA . THR A 1 100 ? 311.008 285.032 380.930 1.00 59.44 100 THR E CA 1
ATOM 763 C C . THR A 1 100 ? 312.003 284.432 381.918 1.00 59.44 100 THR E C 1
ATOM 764 O O . THR A 1 100 ? 311.655 284.241 383.089 1.00 59.44 100 THR E O 1
ATOM 768 N N . LEU A 1 101 ? 313.234 284.160 381.477 1.00 62.78 101 LEU E N 1
ATOM 769 C CA . LEU A 1 101 ? 314.276 283.552 382.309 1.00 62.78 101 LEU E CA 1
ATOM 770 C C . LEU A 1 101 ? 313.903 282.130 382.720 1.00 62.78 101 LEU E C 1
ATOM 771 O O . LEU A 1 101 ? 313.909 281.785 383.901 1.00 62.78 101 LEU E O 1
ATOM 776 N N . SER A 1 102 ? 313.580 281.294 381.739 1.00 62.84 102 SER E N 1
ATOM 777 C CA . SER A 1 102 ? 313.248 279.905 382.019 1.00 62.84 102 SER E CA 1
ATOM 778 C C . SER A 1 102 ? 314.462 279.019 381.778 1.00 62.84 102 SER E C 1
ATOM 779 O O . SER A 1 102 ? 314.840 278.764 380.631 1.00 62.84 102 SER E O 1
ATOM 782 N N . GLY A 1 103 ? 315.062 278.536 382.862 1.00 66.37 103 GLY E N 1
ATOM 783 C CA . GLY A 1 103 ? 316.271 277.751 382.747 1.00 66.37 103 GLY E CA 1
ATOM 784 C C . GLY A 1 103 ? 316.050 276.426 382.044 1.00 66.37 103 GLY E C 1
ATOM 785 O O . GLY A 1 103 ? 314.929 276.016 381.748 1.00 66.37 103 GLY E O 1
ATOM 786 N N . SER A 1 104 ? 317.159 275.746 381.773 1.00 67.47 104 SER E N 1
ATOM 787 C CA . SER A 1 104 ? 317.153 274.467 381.079 1.00 67.47 104 SER E CA 1
ATOM 788 C C . SER A 1 104 ? 317.655 273.386 382.024 1.00 67.47 104 SER E C 1
ATOM 789 O O . SER A 1 104 ? 318.819 273.410 382.435 1.00 67.47 104 SER E O 1
ATOM 792 N N . SER A 1 105 ? 316.779 272.438 382.356 1.00 70.47 105 SER E N 1
ATOM 793 C CA . SER A 1 105 ? 317.200 271.277 383.134 1.00 70.47 105 SER E CA 1
ATOM 794 C C . SER A 1 105 ? 317.796 270.205 382.229 1.00 70.47 105 SER E C 1
ATOM 795 O O . SER A 1 105 ? 317.829 269.024 382.592 1.00 70.47 105 SER E O 1
ATOM 798 N N . SER A 1 106 ? 318.258 270.606 381.045 1.00 73.24 106 SER E N 1
ATOM 799 C CA . SER A 1 106 ? 318.637 269.716 379.954 1.00 73.24 106 SER E CA 1
ATOM 800 C C . SER A 1 106 ? 319.536 268.557 380.362 1.00 73.24 106 SER E C 1
ATOM 801 O O . SER A 1 106 ? 319.127 267.395 380.276 1.00 73.24 106 SER E O 1
ATOM 804 N N . GLY A 1 107 ? 320.752 268.848 380.807 1.00 76.64 107 GLY E N 1
ATOM 805 C CA . GLY A 1 107 ? 321.706 267.775 380.993 1.00 76.64 107 GLY E CA 1
ATOM 806 C C . GLY A 1 107 ? 322.658 267.919 382.159 1.00 76.64 107 GLY E C 1
ATOM 807 O O . GLY A 1 107 ? 322.253 268.231 383.282 1.00 76.64 107 GLY E O 1
ATOM 808 N N . SER A 1 108 ? 323.938 267.685 381.888 1.00 80.42 108 SER E N 1
ATOM 809 C CA . SER A 1 108 ? 324.963 267.630 382.919 1.00 80.42 108 SER E CA 1
ATOM 810 C C . SER A 1 108 ? 325.519 269.020 383.196 1.00 80.42 108 SER E C 1
ATOM 811 O O . SER A 1 108 ? 325.589 269.862 382.296 1.00 80.42 108 SER E O 1
ATOM 814 N N . TRP A 1 109 ? 325.922 269.247 384.442 1.00 80.31 109 TRP E N 1
ATOM 815 C CA . TRP A 1 109 ? 326.506 270.506 384.870 1.00 80.31 109 TRP E CA 1
ATOM 816 C C . TRP A 1 109 ? 327.945 270.272 385.302 1.00 80.31 109 TRP E C 1
ATOM 817 O O . TRP A 1 109 ? 328.325 269.161 385.679 1.00 80.31 109 TRP E O 1
ATOM 828 N N . GLY A 1 110 ? 328.741 271.333 385.246 1.00 85.00 110 GLY E N 1
ATOM 829 C CA . GLY A 1 110 ? 330.105 271.270 385.731 1.00 85.00 110 GLY E CA 1
ATOM 830 C C . GLY A 1 110 ? 330.282 272.039 387.022 1.00 85.00 110 GLY E C 1
ATOM 831 O O . GLY A 1 110 ? 330.097 273.258 387.051 1.00 85.00 110 GLY E O 1
ATOM 832 N N . GLN A 1 111 ? 330.632 271.344 388.101 1.00 87.97 111 GLN E N 1
ATOM 833 C CA . GLN A 1 111 ? 330.830 272.015 389.368 1.00 87.97 111 GLN E CA 1
ATOM 834 C C . GLN A 1 111 ? 332.234 272.561 389.491 1.00 87.97 111 GLN E C 1
ATOM 835 O O . GLN A 1 111 ? 333.171 271.818 389.800 1.00 87.97 111 GLN E O 1
ATOM 836 N N . GLY A 1 112 ? 332.396 273.858 389.245 1.00 87.47 112 GLY E N 1
ATOM 837 C CA . GLY A 1 112 ? 333.721 274.444 389.240 1.00 87.47 112 GLY E CA 1
ATOM 838 C C . GLY A 1 112 ? 333.863 275.756 389.984 1.00 87.47 112 GLY E C 1
ATOM 839 O O . GLY A 1 112 ? 334.986 276.226 390.192 1.00 87.47 112 GLY E O 1
ATOM 840 N N . THR A 1 113 ? 332.752 276.363 390.392 1.00 88.20 113 THR E N 1
ATOM 841 C CA . THR A 1 113 ? 332.778 277.673 391.026 1.00 88.20 113 THR E CA 1
ATOM 842 C C . THR A 1 113 ? 332.065 277.616 392.368 1.00 88.20 113 THR E C 1
ATOM 843 O O . THR A 1 113 ? 330.916 277.171 392.448 1.00 88.20 113 THR E O 1
ATOM 847 N N . GLN A 1 114 ? 332.752 278.066 393.413 1.00 92.86 114 GLN E N 1
ATOM 848 C CA . GLN A 1 114 ? 332.201 278.165 394.756 1.00 92.86 114 GLN E CA 1
ATOM 849 C C . GLN A 1 114 ? 332.552 279.531 395.325 1.00 92.86 114 GLN E C 1
ATOM 850 O O . GLN A 1 114 ? 333.730 279.895 395.387 1.00 92.86 114 GLN E O 1
ATOM 856 N N . VAL A 1 115 ? 331.535 280.285 395.734 1.00 94.39 115 VAL E N 1
ATOM 857 C CA . VAL A 1 115 ? 331.723 281.629 396.268 1.00 94.39 115 VAL E CA 1
ATOM 858 C C . VAL A 1 115 ? 331.293 281.636 397.728 1.00 94.39 115 VAL E C 1
ATOM 859 O O . VAL A 1 115 ? 330.255 281.067 398.083 1.00 94.39 115 VAL E O 1
ATOM 863 N N . THR A 1 116 ? 332.110 282.260 398.578 1.00 100.45 116 THR E N 1
ATOM 864 C CA . THR A 1 116 ? 331.862 282.321 400.019 1.00 100.45 116 THR E CA 1
ATOM 865 C C . THR A 1 116 ? 332.105 283.756 400.472 1.00 100.45 116 THR E C 1
ATOM 866 O O . THR A 1 116 ? 333.238 284.157 400.748 1.00 100.45 116 THR E O 1
ATOM 870 N N . VAL A 1 117 ? 331.031 284.531 400.540 1.00 103.50 117 VAL E N 1
ATOM 871 C CA . VAL A 1 117 ? 331.102 285.898 401.035 1.00 103.50 117 VAL E CA 1
ATOM 872 C C . VAL A 1 117 ? 330.988 285.877 402.554 1.00 103.50 117 VAL E C 1
ATOM 873 O O . VAL A 1 117 ? 330.167 285.145 403.120 1.00 103.50 117 VAL E O 1
ATOM 877 N N . SER A 1 118 ? 331.824 286.669 403.219 1.00 106.02 118 SER E N 1
ATOM 878 C CA . SER A 1 118 ? 331.896 286.680 404.672 1.00 106.02 118 SER E CA 1
ATOM 879 C C . SER A 1 118 ? 331.388 288.006 405.220 1.00 106.02 118 SER E C 1
ATOM 880 O O . SER A 1 118 ? 331.372 289.027 404.527 1.00 106.02 118 SER E O 1
ATOM 883 N N . SER A 1 119 ? 330.977 287.976 406.483 1.00 106.35 119 SER E N 1
ATOM 884 C CA . SER A 1 119 ? 330.440 289.156 407.150 1.00 106.35 119 SER E CA 1
ATOM 885 C C . SER A 1 119 ? 330.580 289.041 408.664 1.00 106.35 119 SER E C 1
ATOM 886 O O . SER A 1 119 ? 329.642 288.643 409.355 1.00 106.35 119 SER E O 1
ATOM 889 N N . GLN B 2 1 ? 253.794 220.709 395.933 1.00 50.26 1 GLN F N 1
ATOM 890 C CA . GLN B 2 1 ? 254.786 221.078 394.930 1.00 50.26 1 GLN F CA 1
ATOM 891 C C . GLN B 2 1 ? 256.197 220.786 395.438 1.00 50.26 1 GLN F C 1
ATOM 892 O O . GLN B 2 1 ? 256.795 219.776 395.075 1.00 50.26 1 GLN F O 1
ATOM 898 N N . VAL B 2 2 ? 256.722 221.662 396.293 1.00 50.71 2 VAL F N 1
ATOM 899 C CA . VAL B 2 2 ? 258.097 221.574 396.766 1.00 50.71 2 VAL F CA 1
ATOM 900 C C . VAL B 2 2 ? 258.105 221.352 398.270 1.00 50.71 2 VAL F C 1
ATOM 901 O O . VAL B 2 2 ? 257.394 222.023 399.021 1.00 50.71 2 VAL F O 1
ATOM 905 N N . GLN B 2 3 ? 258.925 220.400 398.706 1.00 54.77 3 GLN F N 1
ATOM 906 C CA . GLN B 2 3 ? 259.119 220.101 400.118 1.00 54.77 3 GLN F CA 1
ATOM 907 C C . GLN B 2 3 ? 260.579 220.328 400.472 1.00 54.77 3 GLN F C 1
ATOM 908 O O . GLN B 2 3 ? 261.463 220.084 399.647 1.00 54.77 3 GLN F O 1
ATOM 914 N N . LEU B 2 4 ? 260.831 220.781 401.697 1.00 54.96 4 LEU F N 1
ATOM 915 C CA . LEU B 2 4 ? 262.169 221.179 402.105 1.00 54.96 4 LEU F CA 1
ATOM 916 C C . LEU B 2 4 ? 262.682 220.225 403.170 1.00 54.96 4 LEU F C 1
ATOM 917 O O . LEU B 2 4 ? 261.978 219.933 404.140 1.00 54.96 4 LEU F O 1
ATOM 922 N N . GLN B 2 5 ? 263.912 219.756 402.990 1.00 58.97 5 GLN F N 1
ATOM 923 C CA . GLN B 2 5 ? 264.542 218.826 403.911 1.00 58.97 5 GLN F CA 1
ATOM 924 C C . GLN B 2 5 ? 265.642 219.530 404.689 1.00 58.97 5 GLN F C 1
ATOM 925 O O . GLN B 2 5 ? 266.652 219.949 404.121 1.00 58.97 5 GLN F O 1
ATOM 931 N N . GLU B 2 6 ? 265.461 219.619 406.003 1.00 63.31 6 GLU F N 1
ATOM 932 C CA . GLU B 2 6 ? 266.387 220.319 406.882 1.00 63.31 6 GLU F CA 1
ATOM 933 C C . GLU B 2 6 ? 267.281 219.316 407.591 1.00 63.31 6 GLU F C 1
ATOM 934 O O . GLU B 2 6 ? 266.875 218.175 407.828 1.00 63.31 6 GLU F O 1
ATOM 940 N N . SER B 2 7 ? 268.492 219.749 407.937 1.00 65.87 7 SER F N 1
ATOM 941 C CA . SER B 2 7 ? 269.477 218.893 408.578 1.00 65.87 7 SER F CA 1
ATOM 942 C C . SER B 2 7 ? 270.378 219.748 409.459 1.00 65.87 7 SER F C 1
ATOM 943 O O . SER B 2 7 ? 270.507 220.958 409.260 1.00 65.87 7 SER F O 1
ATOM 946 N N . GLY B 2 8 ? 271.008 219.109 410.441 1.00 69.94 8 GLY F N 1
ATOM 947 C CA . GLY B 2 8 ? 272.082 219.725 411.189 1.00 69.94 8 GLY F CA 1
ATOM 948 C C . GLY B 2 8 ? 271.716 220.351 412.517 1.00 69.94 8 GLY F C 1
ATOM 949 O O . GLY B 2 8 ? 272.590 220.945 413.158 1.00 69.94 8 GLY F O 1
ATOM 950 N N . GLY B 2 9 ? 270.470 220.245 412.957 1.00 75.38 9 GLY F N 1
ATOM 951 C CA . GLY B 2 9 ? 270.090 220.798 414.237 1.00 75.38 9 GLY F CA 1
ATOM 952 C C . GLY B 2 9 ? 270.600 219.954 415.389 1.00 75.38 9 GLY F C 1
ATOM 953 O O . GLY B 2 9 ? 271.139 218.860 415.223 1.00 75.38 9 GLY F O 1
ATOM 954 N N . GLY B 2 10 ? 270.425 220.481 416.585 1.00 79.28 10 GLY F N 1
ATOM 955 C CA . GLY B 2 10 ? 270.835 219.745 417.760 1.00 79.28 10 GLY F CA 1
ATOM 956 C C . GLY B 2 10 ? 271.014 220.677 418.945 1.00 79.28 10 GLY F C 1
ATOM 957 O O . GLY B 2 10 ? 270.365 221.715 419.033 1.00 79.28 10 GLY F O 1
ATOM 958 N N . LEU B 2 11 ? 271.904 220.267 419.842 1.00 83.95 11 LEU F N 1
ATOM 959 C CA . LEU B 2 11 ? 272.166 220.970 421.085 1.00 83.95 11 LEU F CA 1
ATOM 960 C C . LEU B 2 11 ? 273.647 221.303 421.178 1.00 83.95 11 LEU F C 1
ATOM 961 O O . LEU B 2 11 ? 274.509 220.464 420.898 1.00 83.95 11 LEU F O 1
ATOM 966 N N . VAL B 2 12 ? 273.932 222.540 421.576 1.00 84.89 12 VAL F N 1
ATOM 967 C CA . VAL B 2 12 ? 275.292 222.994 421.844 1.00 84.89 12 VAL F CA 1
ATOM 968 C C . VAL B 2 12 ? 275.260 223.832 423.112 1.00 84.89 12 VAL F C 1
ATOM 969 O O . VAL B 2 12 ? 274.201 224.002 423.726 1.00 84.89 12 VAL F O 1
ATOM 973 N N . GLN B 2 13 ? 276.411 224.353 423.523 1.00 86.73 13 GLN F N 1
ATOM 974 C CA . GLN B 2 13 ? 276.462 225.336 424.591 1.00 86.73 13 GLN F CA 1
ATOM 975 C C . GLN B 2 13 ? 277.089 226.618 424.061 1.00 86.73 13 GLN F C 1
ATOM 976 O O . GLN B 2 13 ? 277.586 226.669 422.934 1.00 86.73 13 GLN F O 1
ATOM 982 N N . ALA B 2 14 ? 277.036 227.665 424.883 1.00 86.49 14 ALA F N 1
ATOM 983 C CA . ALA B 2 14 ? 277.461 228.987 424.442 1.00 86.49 14 ALA F CA 1
ATOM 984 C C . ALA B 2 14 ? 278.910 228.968 423.978 1.00 86.49 14 ALA F C 1
ATOM 985 O O . ALA B 2 14 ? 279.767 228.320 424.583 1.00 86.49 14 ALA F O 1
ATOM 987 N N . GLY B 2 15 ? 279.177 229.687 422.889 1.00 83.90 15 GLY F N 1
ATOM 988 C CA . GLY B 2 15 ? 280.509 229.784 422.336 1.00 83.90 15 GLY F CA 1
ATOM 989 C C . GLY B 2 15 ? 280.814 228.841 421.195 1.00 83.90 15 GLY F C 1
ATOM 990 O O . GLY B 2 15 ? 281.789 229.074 420.469 1.00 83.90 15 GLY F O 1
ATOM 991 N N . ASP B 2 16 ? 280.024 227.786 421.005 1.00 82.85 16 ASP F N 1
ATOM 992 C CA . ASP B 2 16 ? 280.282 226.832 419.933 1.00 82.85 16 ASP F CA 1
ATOM 993 C C . ASP B 2 16 ? 279.634 227.281 418.629 1.00 82.85 16 ASP F C 1
ATOM 994 O O . ASP B 2 16 ? 279.194 228.428 418.511 1.00 82.85 16 ASP F O 1
ATOM 999 N N . SER B 2 17 ? 279.582 226.387 417.644 1.00 76.88 17 SER F N 1
ATOM 1000 C CA . SER B 2 17 ? 279.012 226.709 416.346 1.00 76.88 17 SER F CA 1
ATOM 1001 C C . SER B 2 17 ? 278.086 225.585 415.907 1.00 76.88 17 SER F C 1
ATOM 1002 O O . SER B 2 17 ? 278.223 224.441 416.347 1.00 76.88 17 SER F O 1
ATOM 1005 N N . LEU B 2 18 ? 277.139 225.926 415.038 1.00 71.20 18 LEU F N 1
ATOM 1006 C CA . LEU B 2 18 ? 276.233 224.954 414.449 1.00 71.20 18 LEU F CA 1
ATOM 1007 C C . LEU B 2 18 ? 276.120 225.232 412.960 1.00 71.20 18 LEU F C 1
ATOM 1008 O O . LEU B 2 18 ? 276.415 226.335 412.498 1.00 71.20 18 LEU F O 1
ATOM 1013 N N . ARG B 2 19 ? 275.696 224.222 412.211 1.00 66.53 19 ARG F N 1
ATOM 1014 C CA . ARG B 2 19 ? 275.536 224.327 410.765 1.00 66.53 19 ARG F CA 1
ATOM 1015 C C . ARG B 2 19 ? 274.199 223.712 410.381 1.00 66.53 19 ARG F C 1
ATOM 1016 O O . ARG B 2 19 ? 273.993 222.506 410.548 1.00 66.53 19 ARG F O 1
ATOM 1024 N N . LEU B 2 20 ? 273.296 224.541 409.870 1.00 61.55 20 LEU F N 1
ATOM 1025 C CA . LEU B 2 20 ? 272.001 224.088 409.390 1.00 61.55 20 LEU F CA 1
ATOM 1026 C C . LEU B 2 20 ? 272.024 224.006 407.872 1.00 61.55 20 LEU F C 1
ATOM 1027 O O . LEU B 2 20 ? 272.657 224.829 407.210 1.00 61.55 20 LEU F O 1
ATOM 1032 N N . SER B 2 21 ? 271.340 223.006 407.323 1.00 60.47 21 SER F N 1
ATOM 1033 C CA . SER B 2 21 ? 271.261 222.812 405.882 1.00 60.47 21 SER F CA 1
ATOM 1034 C C . SER B 2 21 ? 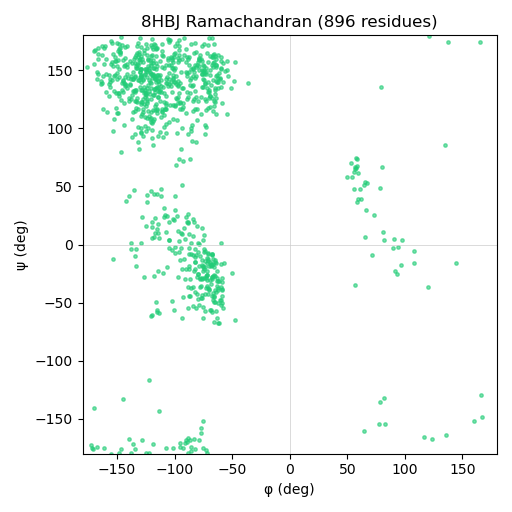269.813 222.601 405.469 1.00 60.47 21 SER F C 1
ATOM 1035 O O . SER B 2 21 ? 268.972 222.238 406.294 1.00 60.47 21 SER F O 1
ATOM 1038 N N . CYS B 2 22 ? 269.519 222.844 404.191 1.00 57.42 22 CYS F N 1
ATOM 1039 C CA . CYS B 2 22 ? 268.175 222.638 403.657 1.00 57.42 22 CYS F CA 1
ATOM 1040 C C . CYS B 2 22 ? 268.263 222.434 402.152 1.00 57.42 22 CYS F C 1
ATOM 1041 O O . CYS B 2 22 ? 268.857 223.254 401.447 1.00 57.42 22 CYS F O 1
ATOM 1044 N N . VAL B 2 23 ? 267.668 221.350 401.664 1.00 55.47 23 VAL F N 1
ATOM 1045 C CA . VAL B 2 23 ? 267.667 221.002 400.251 1.00 55.47 23 VAL F CA 1
ATOM 1046 C C . VAL B 2 23 ? 266.217 220.837 399.813 1.00 55.47 23 VAL F C 1
ATOM 1047 O O . VAL B 2 23 ? 265.469 220.099 400.457 1.00 55.47 23 VAL F O 1
ATOM 1051 N N . PRO B 2 24 ? 265.781 221.492 398.743 1.00 53.99 24 PRO F N 1
ATOM 1052 C CA . PRO B 2 24 ? 264.422 221.278 398.242 1.00 53.99 24 PRO F CA 1
ATOM 1053 C C . PRO B 2 24 ? 264.303 219.990 397.440 1.00 53.99 24 PRO F C 1
ATOM 1054 O O . PRO B 2 24 ? 265.285 219.442 396.939 1.00 53.99 24 PRO F O 1
ATOM 1058 N N . SER B 2 25 ? 263.063 219.509 397.327 1.00 54.54 25 SER F N 1
ATOM 1059 C CA . SER B 2 25 ? 262.824 218.173 396.790 1.00 54.54 25 SER F CA 1
ATOM 1060 C C . SER B 2 25 ? 262.957 218.135 395.272 1.00 54.54 25 SER F C 1
ATOM 1061 O O . SER B 2 25 ? 263.422 217.137 394.711 1.00 54.54 25 SER F O 1
ATOM 1064 N N . VAL B 2 26 ? 262.541 219.196 394.587 1.00 53.73 26 VAL F N 1
ATOM 1065 C CA . VAL B 2 26 ? 262.600 219.275 393.132 1.00 53.73 26 VAL F CA 1
ATOM 1066 C C . VAL B 2 26 ? 263.644 220.309 392.743 1.00 53.73 26 VAL F C 1
ATOM 1067 O O . VAL B 2 26 ? 263.910 221.249 393.500 1.00 53.73 26 VAL F O 1
ATOM 1071 N N . ARG B 2 27 ? 264.230 220.136 391.558 1.00 49.49 27 ARG F N 1
ATOM 1072 C CA . ARG B 2 27 ? 265.305 221.022 391.126 1.00 49.49 27 ARG F CA 1
ATOM 1073 C C . ARG B 2 27 ? 264.877 221.900 389.956 1.00 49.49 27 ARG F C 1
ATOM 1074 O O . ARG B 2 27 ? 265.633 222.074 388.997 1.00 49.49 27 ARG F O 1
ATOM 1082 N N . THR B 2 28 ? 263.660 222.433 389.999 1.00 48.41 28 THR F N 1
ATOM 1083 C CA . THR B 2 28 ? 263.162 223.319 388.953 1.00 48.41 28 THR F CA 1
ATOM 1084 C C . THR B 2 28 ? 264.084 224.509 388.707 1.00 48.41 28 THR F C 1
ATOM 1085 O O . THR B 2 28 ? 264.878 224.881 389.577 1.00 48.41 28 THR F O 1
ATOM 1089 N N . SER B 2 29 ? 263.990 225.104 387.519 1.00 45.82 29 SER F N 1
ATOM 1090 C CA . SER B 2 29 ? 264.852 226.219 387.121 1.00 45.82 29 SER F CA 1
ATOM 1091 C C . SER B 2 29 ? 264.185 227.553 387.455 1.00 45.82 29 SER F C 1
ATOM 1092 O O . SER B 2 29 ? 263.743 228.304 386.587 1.00 45.82 29 SER F O 1
ATOM 1095 N N . ASP B 2 30 ? 264.140 227.850 388.750 1.00 46.89 30 ASP F N 1
ATOM 1096 C CA . ASP B 2 30 ? 263.593 229.098 389.255 1.00 46.89 30 ASP F CA 1
ATOM 1097 C C . ASP B 2 30 ? 264.673 229.857 390.009 1.00 46.89 30 ASP F C 1
ATOM 1098 O O . ASP B 2 30 ? 265.798 229.376 390.160 1.00 46.89 30 ASP F O 1
ATOM 1103 N N . ASN B 2 31 ? 264.323 231.054 390.478 1.00 44.83 31 ASN F N 1
ATOM 1104 C CA . ASN B 2 31 ? 265.310 231.903 391.135 1.00 44.83 31 ASN F CA 1
ATOM 1105 C C . ASN B 2 31 ? 265.060 231.997 392.634 1.00 44.83 31 ASN F C 1
ATOM 1106 O O . ASN B 2 31 ? 265.387 233.006 393.264 1.00 44.83 31 ASN F O 1
ATOM 1111 N N . TYR B 2 32 ? 264.518 230.937 393.228 1.00 46.54 32 TYR F N 1
ATOM 1112 C CA . TYR B 2 32 ? 264.049 230.915 394.610 1.00 46.54 32 TYR F CA 1
ATOM 1113 C C . TYR B 2 32 ? 265.026 231.489 395.630 1.00 46.54 32 TYR F C 1
ATOM 1114 O O . TYR B 2 32 ? 266.234 231.548 395.389 1.00 46.54 32 TYR F O 1
ATOM 1123 N N . ILE B 2 33 ? 264.497 231.927 396.770 1.00 46.28 33 ILE F N 1
ATOM 1124 C CA . ILE B 2 33 ? 265.276 232.558 397.830 1.00 46.28 33 ILE F CA 1
ATOM 1125 C C . ILE B 2 33 ? 265.153 231.724 399.095 1.00 46.28 33 ILE F C 1
ATOM 1126 O O . ILE B 2 33 ? 264.135 231.782 399.786 1.00 46.28 33 ILE F O 1
ATOM 1131 N N . MET B 2 34 ? 266.198 230.977 399.428 1.00 50.57 34 MET F N 1
ATOM 1132 C CA . MET B 2 34 ? 266.217 230.181 400.646 1.00 50.57 34 MET F CA 1
ATOM 1133 C C . MET B 2 34 ? 266.478 231.090 401.838 1.00 50.57 34 MET F C 1
ATOM 1134 O O . MET B 2 34 ? 267.449 231.849 401.842 1.00 50.57 34 MET F O 1
ATOM 1139 N N . GLY B 2 35 ? 265.606 231.014 402.841 1.00 50.51 35 GLY F N 1
ATOM 1140 C CA . GLY B 2 35 ? 265.743 231.826 404.027 1.00 50.51 35 GLY F CA 1
ATOM 1141 C C . GLY B 2 35 ? 265.600 230.987 405.280 1.00 50.51 35 GLY F C 1
ATOM 1142 O O . GLY B 2 35 ? 265.279 229.804 405.229 1.00 50.51 35 GLY F O 1
ATOM 1143 N N . TRP B 2 36 ? 265.850 231.625 406.416 1.00 55.51 36 TRP F N 1
ATOM 1144 C CA . TRP B 2 36 ? 265.792 230.968 407.712 1.00 55.51 36 TRP F CA 1
ATOM 1145 C C . TRP B 2 36 ? 264.987 231.821 408.678 1.00 55.51 36 TRP F C 1
ATOM 1146 O O . TRP B 2 36 ? 265.319 232.987 408.907 1.00 55.51 36 TRP F O 1
ATOM 1157 N N . PHE B 2 37 ? 263.928 231.242 409.230 1.00 57.81 37 PHE F N 1
ATOM 1158 C CA . PHE B 2 37 ? 263.111 231.883 410.247 1.00 57.81 37 PHE F CA 1
ATOM 1159 C C . PHE B 2 37 ? 263.284 231.118 411.547 1.00 57.81 37 PHE F C 1
ATOM 1160 O O . PHE B 2 37 ? 263.434 229.894 411.532 1.00 57.81 37 PHE F O 1
ATOM 1168 N N . ARG B 2 38 ? 263.279 231.832 412.666 1.00 64.53 38 ARG F N 1
ATOM 1169 C CA . ARG B 2 38 ? 263.404 231.207 413.973 1.00 64.53 38 ARG F CA 1
ATOM 1170 C C . ARG B 2 38 ? 262.258 231.662 414.860 1.00 64.53 38 ARG F C 1
ATOM 1171 O O . ARG B 2 38 ? 261.784 232.795 414.737 1.00 64.53 38 ARG F O 1
ATOM 1179 N N . GLN B 2 39 ? 261.804 230.770 415.729 1.00 68.95 39 GLN F N 1
ATOM 1180 C CA . GLN B 2 39 ? 260.711 231.067 416.642 1.00 68.95 39 GLN F CA 1
ATOM 1181 C C . GLN B 2 39 ? 261.161 230.784 418.065 1.00 68.95 39 GLN F C 1
ATOM 1182 O O . GLN B 2 39 ? 261.216 229.613 418.468 1.00 68.95 39 GLN F O 1
ATOM 1188 N N . PRO B 2 40 ? 261.498 231.799 418.850 1.00 71.55 40 PRO F N 1
ATOM 1189 C CA . PRO B 2 40 ? 261.965 231.560 420.214 1.00 71.55 40 PRO F CA 1
ATOM 1190 C C . PRO B 2 40 ? 260.853 230.992 421.075 1.00 71.55 40 PRO F C 1
ATOM 1191 O O . PRO B 2 40 ? 259.669 231.098 420.723 1.00 71.55 40 PRO F O 1
ATOM 1195 N N . PRO B 2 41 ? 261.189 230.369 422.204 1.00 72.76 41 PRO F N 1
ATOM 1196 C CA . PRO B 2 41 ? 260.147 229.778 423.053 1.00 72.76 41 PRO F CA 1
ATOM 1197 C C . PRO B 2 41 ? 259.232 230.849 423.626 1.00 72.76 41 PRO F C 1
ATOM 1198 O O . PRO B 2 41 ? 259.678 231.772 424.311 1.00 72.76 41 PRO F O 1
ATOM 1202 N N . GLY B 2 42 ? 257.942 230.713 423.341 1.00 72.92 42 GLY F N 1
ATOM 1203 C CA . GLY B 2 42 ? 256.963 231.679 423.811 1.00 72.92 42 GLY F CA 1
ATOM 1204 C C . GLY B 2 42 ? 257.000 233.001 423.080 1.00 72.92 42 GLY F C 1
ATOM 1205 O O . GLY B 2 42 ? 256.604 234.029 423.643 1.00 72.92 42 GLY F O 1
ATOM 1206 N N . LYS B 2 43 ? 257.471 233.002 421.834 1.00 71.71 43 LYS F N 1
ATOM 1207 C CA . LYS B 2 43 ? 257.482 234.197 421.001 1.00 71.71 43 LYS F CA 1
ATOM 1208 C C . LYS B 2 43 ? 257.172 233.796 419.566 1.00 71.71 43 LYS F C 1
ATOM 1209 O O . LYS B 2 43 ? 257.132 232.612 419.229 1.00 71.71 43 LYS F O 1
ATOM 1215 N N . GLU B 2 44 ? 256.941 234.801 418.724 1.00 69.24 44 GLU F N 1
ATOM 1216 C CA . GLU B 2 44 ? 256.462 234.555 417.370 1.00 69.24 44 GLU F CA 1
ATOM 1217 C C . GLU B 2 44 ? 257.631 234.465 416.385 1.00 69.24 44 GLU F C 1
ATOM 1218 O O . GLU B 2 44 ? 258.737 234.937 416.655 1.00 69.24 44 GLU F O 1
ATOM 1224 N N . ARG B 2 45 ? 257.367 233.842 415.236 1.00 64.36 45 ARG F N 1
ATOM 1225 C CA . ARG B 2 45 ? 258.388 233.610 414.219 1.00 64.36 45 ARG F CA 1
ATOM 1226 C C . ARG B 2 45 ? 258.985 234.924 413.730 1.00 64.36 45 ARG F C 1
ATOM 1227 O O . ARG B 2 45 ? 258.321 235.962 413.723 1.00 64.36 45 ARG F O 1
ATOM 1235 N N . GLU B 2 46 ? 260.249 234.874 413.309 1.00 60.71 46 GLU F N 1
ATOM 1236 C CA . GLU B 2 46 ? 260.963 236.066 412.875 1.00 60.71 46 GLU F CA 1
ATOM 1237 C C . GLU B 2 46 ? 262.072 235.693 411.901 1.00 60.71 46 GLU F C 1
ATOM 1238 O O . GLU B 2 46 ? 262.570 234.567 411.900 1.00 60.71 46 GLU F O 1
ATOM 1244 N N . PHE B 2 47 ? 262.466 236.669 411.086 1.00 53.28 47 PHE F N 1
ATOM 1245 C CA . PHE B 2 47 ? 263.430 236.437 410.019 1.00 53.28 47 PHE F CA 1
ATOM 1246 C C . PHE B 2 47 ? 264.853 236.462 410.561 1.00 53.28 47 PHE F C 1
ATOM 1247 O O . PHE B 2 47 ? 265.170 237.215 411.484 1.00 53.28 47 PHE F O 1
ATOM 1255 N N . VAL B 2 48 ? 265.716 235.623 409.988 1.00 54.99 48 VAL F N 1
ATOM 1256 C CA . VAL B 2 48 ? 267.103 235.531 410.431 1.00 54.99 48 VAL F CA 1
ATOM 1257 C C . VAL B 2 48 ? 268.050 235.881 409.290 1.00 54.99 48 VAL F C 1
ATOM 1258 O O . VAL B 2 48 ? 268.823 236.838 409.390 1.00 54.99 48 VAL F O 1
ATOM 1262 N N . ALA B 2 49 ? 268.002 235.119 408.201 1.00 51.51 49 ALA F N 1
ATOM 1263 C CA . ALA B 2 49 ? 268.921 235.319 407.092 1.00 51.51 49 ALA F CA 1
ATOM 1264 C C . ALA B 2 49 ? 268.398 234.613 405.851 1.00 51.51 49 ALA F C 1
ATOM 1265 O O . ALA B 2 49 ? 267.912 233.484 405.914 1.00 51.51 49 ALA F O 1
ATOM 1267 N N . ALA B 2 50 ? 268.526 235.292 404.712 1.00 49.48 50 ALA F N 1
ATOM 1268 C CA . ALA B 2 50 ? 268.077 234.769 403.433 1.00 49.48 50 ALA F CA 1
ATOM 1269 C C . ALA B 2 50 ? 269.201 234.892 402.420 1.00 49.48 50 ALA F C 1
ATOM 1270 O O . ALA B 2 50 ? 270.154 235.646 402.613 1.00 49.48 50 ALA F O 1
ATOM 1272 N N . ILE B 2 51 ? 269.083 234.143 401.329 1.00 47.13 51 ILE F N 1
ATOM 1273 C CA . ILE B 2 51 ? 270.070 234.189 400.256 1.00 47.13 51 ILE F CA 1
ATOM 1274 C C . ILE B 2 51 ? 269.367 233.921 398.934 1.00 47.13 51 ILE F C 1
ATOM 1275 O O . ILE B 2 51 ? 268.411 233.143 398.872 1.00 47.13 51 ILE F O 1
ATOM 1280 N N . ARG B 2 52 ? 269.822 234.591 397.883 1.00 43.10 52 ARG F N 1
ATOM 1281 C CA . ARG B 2 52 ? 269.255 234.395 396.559 1.00 43.10 52 ARG F CA 1
ATOM 1282 C C . ARG B 2 52 ? 269.969 233.249 395.856 1.00 43.10 52 ARG F C 1
ATOM 1283 O O . ARG B 2 52 ? 271.117 232.933 396.167 1.00 43.10 52 ARG F O 1
ATOM 1291 N N . ARG B 2 53 ? 269.280 232.605 394.914 1.00 46.01 53 ARG F N 1
ATOM 1292 C CA . ARG B 2 53 ? 269.859 231.433 394.266 1.00 46.01 53 ARG F CA 1
ATOM 1293 C C . ARG B 2 53 ? 270.803 231.831 393.143 1.00 46.01 53 ARG F C 1
ATOM 1294 O O . ARG B 2 53 ? 271.863 231.225 392.964 1.00 46.01 53 ARG F O 1
ATOM 1302 N N . SER B 2 54 ? 270.420 232.839 392.360 1.00 44.31 54 SER F N 1
ATOM 1303 C CA . SER B 2 54 ? 271.250 233.256 391.239 1.00 44.31 54 SER F CA 1
ATOM 1304 C C . SER B 2 54 ? 272.616 233.726 391.715 1.00 44.31 54 SER F C 1
ATOM 1305 O O . SER B 2 54 ? 273.629 233.061 391.474 1.00 44.31 54 SER F O 1
ATOM 1308 N N . ASP B 2 55 ? 272.659 234.845 392.430 1.00 44.58 55 ASP F N 1
ATOM 1309 C CA . ASP B 2 55 ? 273.889 235.370 392.996 1.00 44.58 55 ASP F CA 1
ATOM 1310 C C . ASP B 2 55 ? 273.927 235.010 394.470 1.00 44.58 55 ASP F C 1
ATOM 1311 O O . ASP B 2 55 ? 273.064 234.297 394.981 1.00 44.58 55 ASP F O 1
ATOM 1316 N N . GLY B 2 56 ? 274.937 235.507 395.162 1.00 45.61 56 GLY F N 1
ATOM 1317 C CA . GLY B 2 56 ? 275.018 235.277 396.586 1.00 45.61 56 GLY F CA 1
ATOM 1318 C C . GLY B 2 56 ? 274.533 236.467 397.375 1.00 45.61 56 GLY F C 1
ATOM 1319 O O . GLY B 2 56 ? 275.160 236.852 398.363 1.00 45.61 56 GLY F O 1
ATOM 1320 N N . THR B 2 57 ? 273.441 237.083 396.938 1.00 44.67 57 THR F N 1
ATOM 1321 C CA . THR B 2 57 ? 272.913 238.231 397.657 1.00 44.67 57 THR F CA 1
ATOM 1322 C C . THR B 2 57 ? 272.276 237.773 398.958 1.00 44.67 57 THR F C 1
ATOM 1323 O O . THR B 2 57 ? 271.289 237.035 398.952 1.00 44.67 57 THR F O 1
ATOM 1327 N N . THR B 2 58 ? 272.844 238.205 400.078 1.00 47.77 58 THR F N 1
ATOM 1328 C CA . THR B 2 58 ? 272.413 237.748 401.388 1.00 47.77 58 THR F CA 1
ATOM 1329 C C . THR B 2 58 ? 271.783 238.886 402.172 1.00 47.77 58 THR F C 1
ATOM 1330 O O . THR B 2 58 ? 272.346 239.979 402.259 1.00 47.77 58 THR F O 1
ATOM 1334 N N . LYS B 2 59 ? 270.608 238.622 402.737 1.00 47.93 59 LYS F N 1
ATOM 1335 C CA . LYS B 2 59 ? 270.010 239.488 403.742 1.00 47.93 59 LYS F CA 1
ATOM 1336 C C . LYS B 2 59 ? 270.292 238.990 405.150 1.00 47.93 59 LYS F C 1
ATOM 1337 O O . LYS B 2 59 ? 270.596 237.810 405.334 1.00 47.93 59 LYS F O 1
ATOM 1343 N N . TYR B 2 60 ? 270.160 239.851 406.152 1.00 54.10 60 TYR F N 1
ATOM 1344 C CA . TYR B 2 60 ? 270.417 239.453 407.527 1.00 54.10 60 TYR F CA 1
ATOM 1345 C C . TYR B 2 60 ? 269.505 240.221 408.469 1.00 54.10 60 TYR F C 1
ATOM 1346 O O . TYR B 2 60 ? 268.891 241.215 408.073 1.00 54.10 60 TYR F O 1
ATOM 1355 N N . ALA B 2 61 ? 269.415 239.774 409.715 1.00 59.01 61 ALA F N 1
ATOM 1356 C CA . ALA B 2 61 ? 268.685 240.496 410.741 1.00 59.01 61 ALA F CA 1
ATOM 1357 C C . ALA B 2 61 ? 269.674 241.324 411.545 1.00 59.01 61 ALA F C 1
ATOM 1358 O O . ALA B 2 61 ? 270.871 241.032 411.585 1.00 59.01 61 ALA F O 1
ATOM 1360 N N . ALA B 2 62 ? 269.164 242.379 412.178 1.00 62.71 62 ALA F N 1
ATOM 1361 C CA . ALA B 2 62 ? 270.015 243.207 413.021 1.00 62.71 62 ALA F CA 1
ATOM 1362 C C . ALA B 2 62 ? 270.598 242.399 414.172 1.00 62.71 62 ALA F C 1
ATOM 1363 O O . ALA B 2 62 ? 271.716 242.666 414.626 1.00 62.71 62 ALA F O 1
ATOM 1365 N N . SER B 2 63 ? 269.855 241.397 414.648 1.00 63.74 63 SER F N 1
ATOM 1366 C CA . SER B 2 63 ? 270.335 240.554 415.738 1.00 63.74 63 SER F CA 1
ATOM 1367 C C . SER B 2 63 ? 271.595 239.794 415.344 1.00 63.74 63 SER F C 1
ATOM 1368 O O . SER B 2 63 ? 272.593 239.815 416.072 1.00 63.74 63 SER F O 1
ATOM 1371 N N . VAL B 2 64 ? 271.570 239.123 414.199 1.00 64.13 64 VAL F N 1
ATOM 1372 C CA . VAL B 2 64 ? 272.651 238.245 413.774 1.00 64.13 64 VAL F CA 1
ATOM 1373 C C . VAL B 2 64 ? 273.191 238.788 412.457 1.00 64.13 64 VAL F C 1
ATOM 1374 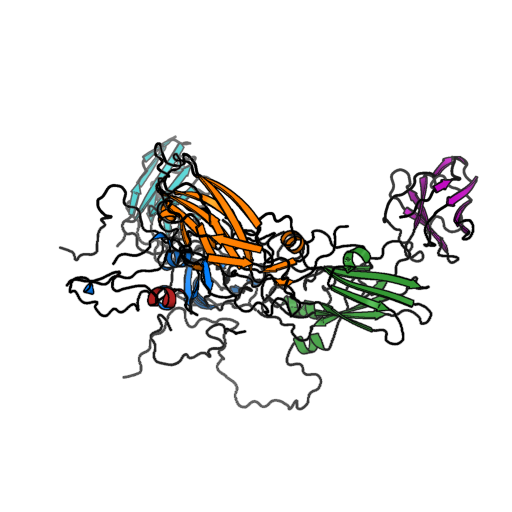O O . VAL B 2 64 ? 272.713 238.435 411.379 1.00 64.13 64 VAL F O 1
ATOM 1378 N N . LYS B 2 65 ? 274.210 239.642 412.544 1.00 65.18 65 LYS F N 1
ATOM 1379 C CA . LYS B 2 65 ? 274.812 240.267 411.375 1.00 65.18 65 LYS F CA 1
ATOM 1380 C C . LYS B 2 65 ? 276.262 239.842 411.189 1.00 65.18 65 LYS F C 1
ATOM 1381 O O . LYS B 2 65 ? 276.659 239.445 410.090 1.00 65.18 65 LYS F O 1
ATOM 1387 N N . GLY B 2 66 ? 277.073 239.923 412.243 1.00 67.04 66 GLY F N 1
ATOM 1388 C CA . GLY B 2 66 ? 278.460 239.508 412.123 1.00 67.04 66 GLY F CA 1
ATOM 1389 C C . GLY B 2 66 ? 278.668 238.045 412.461 1.00 67.04 66 GLY F C 1
ATOM 1390 O O . GLY B 2 66 ? 279.661 237.440 412.049 1.00 67.04 66 GLY F O 1
ATOM 1391 N N . ARG B 2 67 ? 277.740 237.455 413.215 1.00 69.89 67 ARG F N 1
ATOM 1392 C CA . ARG B 2 67 ? 277.925 236.087 413.689 1.00 69.89 67 ARG F CA 1
ATOM 1393 C C . ARG B 2 67 ? 277.552 235.066 412.619 1.00 69.89 67 ARG F C 1
ATOM 1394 O O . ARG B 2 67 ? 278.354 234.193 412.271 1.00 69.89 67 ARG F O 1
ATOM 1402 N N . PHE B 2 68 ? 276.337 235.158 412.087 1.00 66.12 68 PHE F N 1
ATOM 1403 C CA . PHE B 2 68 ? 275.799 234.161 411.173 1.00 66.12 68 PHE F CA 1
ATOM 1404 C C . PHE B 2 68 ? 276.288 234.402 409.752 1.00 66.12 68 PHE F C 1
ATOM 1405 O O . PHE B 2 68 ? 276.605 235.530 409.367 1.00 66.12 68 PHE F O 1
ATOM 1413 N N . ALA B 2 69 ? 276.327 233.326 408.969 1.00 61.33 69 ALA F N 1
ATOM 1414 C CA . ALA B 2 69 ? 276.770 233.377 407.580 1.00 61.33 69 ALA F CA 1
ATOM 1415 C C . ALA B 2 69 ? 275.972 232.364 406.780 1.00 61.33 69 ALA F C 1
ATOM 1416 O O . ALA B 2 69 ? 275.836 231.214 407.202 1.00 61.33 69 ALA F O 1
ATOM 1418 N N . ILE B 2 70 ? 275.453 232.779 405.633 1.00 54.75 70 ILE F N 1
ATOM 1419 C CA . ILE B 2 70 ? 274.637 231.915 404.787 1.00 54.75 70 ILE F CA 1
ATOM 1420 C C . ILE B 2 70 ? 275.308 231.765 403.427 1.00 54.75 70 ILE F C 1
ATOM 1421 O O . ILE B 2 70 ? 275.918 232.710 402.912 1.00 54.75 70 ILE F O 1
ATOM 1426 N N . SER B 2 71 ? 275.212 230.568 402.850 1.00 55.16 71 SER F N 1
ATOM 1427 C CA . SER B 2 71 ? 275.819 230.281 401.559 1.00 55.16 71 SER F CA 1
ATOM 1428 C C . SER B 2 71 ? 274.939 229.300 400.798 1.00 55.16 71 SER F C 1
ATOM 1429 O O . SER B 2 71 ? 273.974 228.756 401.337 1.00 55.16 71 SER F O 1
ATOM 1432 N N . ARG B 2 72 ? 275.283 229.079 399.531 1.00 53.54 72 ARG F N 1
ATOM 1433 C CA . ARG B 2 72 ? 274.531 228.180 398.667 1.00 53.54 72 ARG F CA 1
ATOM 1434 C C . ARG B 2 72 ? 275.486 227.335 397.841 1.00 53.54 72 ARG F C 1
ATOM 1435 O O . ARG B 2 72 ? 276.552 227.805 397.435 1.00 53.54 72 ARG F O 1
ATOM 1443 N N . ASP B 2 73 ? 275.097 226.087 397.593 1.00 55.32 73 ASP F N 1
ATOM 1444 C CA . ASP B 2 73 ? 275.854 225.187 396.734 1.00 55.32 73 ASP F CA 1
ATOM 1445 C C . ASP B 2 73 ? 275.187 224.949 395.387 1.00 55.32 73 ASP F C 1
ATOM 1446 O O . ASP B 2 73 ? 274.200 224.212 395.330 1.00 55.32 73 ASP F O 1
ATOM 1451 N N . VAL B 2 74 ? 275.681 225.567 394.317 1.00 54.90 74 VAL F N 1
ATOM 1452 C CA . VAL B 2 74 ? 275.059 225.481 393.001 1.00 54.90 74 VAL F CA 1
ATOM 1453 C C . VAL B 2 74 ? 274.978 224.029 392.541 1.00 54.90 74 VAL F C 1
ATOM 1454 O O . VAL B 2 74 ? 273.989 223.613 391.930 1.00 54.90 74 VAL F O 1
ATOM 1458 N N . ALA B 2 75 ? 276.017 223.248 392.837 1.00 55.04 75 ALA F N 1
ATOM 1459 C CA . ALA B 2 75 ? 276.050 221.858 392.396 1.00 55.04 75 ALA F CA 1
ATOM 1460 C C . ALA B 2 75 ? 275.000 221.020 393.115 1.00 55.04 75 ALA F C 1
ATOM 1461 O O . ALA B 2 75 ? 274.159 220.379 392.477 1.00 55.04 75 ALA F O 1
ATOM 1463 N N . LYS B 2 76 ? 275.035 221.010 394.449 1.00 54.59 76 LYS F N 1
ATOM 1464 C CA . LYS B 2 76 ? 274.163 220.117 395.201 1.00 54.59 76 LYS F CA 1
ATOM 1465 C C . LYS B 2 76 ? 272.800 220.738 395.472 1.00 54.59 76 LYS F C 1
ATOM 1466 O O . LYS B 2 76 ? 271.934 220.083 396.061 1.00 54.59 76 LYS F O 1
ATOM 1472 N N . ASN B 2 77 ? 272.593 221.988 395.058 1.00 52.32 77 ASN F N 1
ATOM 1473 C CA . ASN B 2 77 ? 271.305 222.663 395.211 1.00 52.32 77 ASN F CA 1
ATOM 1474 C C . ASN B 2 77 ? 270.911 222.775 396.682 1.00 52.32 77 ASN F C 1
ATOM 1475 O O . ASN B 2 77 ? 269.782 222.467 397.066 1.00 52.32 77 ASN F O 1
ATOM 1480 N N . ALA B 2 78 ? 271.849 223.220 397.513 1.00 54.87 78 ALA F N 1
ATOM 1481 C CA . ALA B 2 78 ? 271.644 223.297 398.950 1.00 54.87 78 ALA F CA 1
ATOM 1482 C C . ALA B 2 78 ? 271.905 224.710 399.447 1.00 54.87 78 ALA F C 1
ATOM 1483 O O . ALA B 2 78 ? 272.363 225.574 398.695 1.00 54.87 78 ALA F O 1
ATOM 1485 N N . ALA B 2 79 ? 271.595 224.942 400.719 1.00 55.57 79 ALA F N 1
ATOM 1486 C CA . ALA B 2 79 ? 271.886 226.197 401.392 1.00 55.57 79 ALA F CA 1
ATOM 1487 C C . ALA B 2 79 ? 272.240 225.917 402.845 1.00 55.57 79 ALA F C 1
ATOM 1488 O O . ALA B 2 79 ? 271.635 225.058 403.489 1.00 55.57 79 ALA F O 1
ATOM 1490 N N . TYR B 2 80 ? 273.222 226.649 403.361 1.00 57.35 80 TYR F N 1
ATOM 1491 C CA . TYR B 2 80 ? 273.760 226.388 404.687 1.00 57.35 80 TYR F CA 1
ATOM 1492 C C . TYR B 2 80 ? 273.797 227.667 405.505 1.00 57.35 80 TYR F C 1
ATOM 1493 O O . TYR B 2 80 ? 274.252 228.706 405.024 1.00 57.35 80 TYR F O 1
ATOM 1502 N N . LEU B 2 81 ? 273.327 227.583 406.747 1.00 60.76 81 LEU F N 1
ATOM 1503 C CA . LEU B 2 81 ? 273.367 228.697 407.691 1.00 60.76 81 LEU F CA 1
ATOM 1504 C C . LEU B 2 81 ? 274.396 228.367 408.761 1.00 60.76 81 LEU F C 1
ATOM 1505 O O . LEU B 2 81 ? 274.115 227.592 409.681 1.00 60.76 81 LEU F O 1
ATOM 1510 N N . GLN B 2 82 ? 275.583 228.947 408.640 1.00 67.04 82 GLN F N 1
ATOM 1511 C CA . GLN B 2 82 ? 276.672 228.701 409.578 1.00 67.04 82 GLN F CA 1
ATOM 1512 C C . GLN B 2 82 ? 276.507 229.625 410.776 1.00 67.04 82 GLN F C 1
ATOM 1513 O O . GLN B 2 82 ? 276.819 230.816 410.699 1.00 67.04 82 GLN F O 1
ATOM 1519 N N . MET B 2 83 ? 276.018 229.078 411.883 1.00 69.51 83 MET F N 1
ATOM 1520 C CA . MET B 2 83 ? 275.813 229.840 413.106 1.00 69.51 83 MET F CA 1
ATOM 1521 C C . MET B 2 83 ? 277.090 229.806 413.933 1.00 69.51 83 MET F C 1
ATOM 1522 O O . MET B 2 83 ? 277.621 228.729 414.216 1.00 69.51 83 MET F O 1
ATOM 1527 N N . ASN B 2 84 ? 277.579 230.982 414.322 1.00 73.36 84 ASN F N 1
ATOM 1528 C CA . ASN B 2 84 ? 278.827 231.105 415.060 1.00 73.36 84 ASN F CA 1
ATOM 1529 C C . ASN B 2 84 ? 278.598 231.863 416.357 1.00 73.36 84 ASN F C 1
ATOM 1530 O O . ASN B 2 84 ? 277.728 232.734 416.439 1.00 73.36 84 ASN F O 1
ATOM 1535 N N . SER B 2 85 ? 279.398 231.523 417.366 1.00 77.75 85 SER F N 1
ATOM 1536 C CA . SER B 2 85 ? 279.436 232.224 418.648 1.00 77.75 85 SER F CA 1
ATOM 1537 C C . SER B 2 85 ? 278.031 232.414 419.217 1.00 77.75 85 SER F C 1
ATOM 1538 O O . SER B 2 85 ? 277.575 233.528 419.474 1.00 77.75 85 SER F O 1
ATOM 1541 N N . LEU B 2 86 ? 277.346 231.292 419.408 1.00 79.74 86 LEU F N 1
ATOM 1542 C CA . LEU B 2 86 ? 275.948 231.331 419.807 1.00 79.74 86 LEU F CA 1
ATOM 1543 C C . LEU B 2 86 ? 275.784 231.967 421.181 1.00 79.74 86 LEU F C 1
ATOM 1544 O O . LEU B 2 86 ? 276.624 231.810 422.071 1.00 79.74 86 LEU F O 1
ATOM 1549 N N . LYS B 2 87 ? 274.683 232.693 421.343 1.00 79.53 87 LYS F N 1
ATOM 1550 C CA . LYS B 2 87 ? 274.286 233.253 422.622 1.00 79.53 87 LYS F CA 1
ATOM 1551 C C . LYS B 2 87 ? 273.172 232.394 423.193 1.00 79.53 87 LYS F C 1
ATOM 1552 O O . LYS B 2 87 ? 272.486 231.676 422.465 1.00 79.53 87 LYS F O 1
ATOM 1558 N N . ALA B 2 88 ? 272.986 232.482 424.511 1.00 82.30 88 ALA F N 1
ATOM 1559 C CA . ALA B 2 88 ? 271.912 231.729 425.152 1.00 82.30 88 ALA F CA 1
ATOM 1560 C C . ALA B 2 88 ? 270.546 232.190 424.662 1.00 82.30 88 ALA F C 1
ATOM 1561 O O . ALA B 2 88 ? 269.540 231.503 424.866 1.00 82.30 88 ALA F O 1
ATOM 1563 N N . GLU B 2 89 ? 270.489 233.361 424.024 1.00 81.83 89 GLU F N 1
ATOM 1564 C CA . GLU B 2 89 ? 269.231 233.839 423.467 1.00 81.83 89 GLU F CA 1
ATOM 1565 C C . GLU B 2 89 ? 268.939 233.203 422.116 1.00 81.83 89 GLU F C 1
ATOM 1566 O O . GLU B 2 89 ? 267.840 233.368 421.577 1.00 81.83 89 GLU F O 1
ATOM 1572 N N . ASP B 2 90 ? 269.909 232.483 421.549 1.00 77.83 90 ASP F N 1
ATOM 1573 C CA . ASP B 2 90 ? 269.712 231.897 420.228 1.00 77.83 90 ASP F CA 1
ATOM 1574 C C . ASP B 2 90 ? 268.898 230.612 420.293 1.00 77.83 90 ASP F C 1
ATOM 1575 O O . ASP B 2 90 ? 268.680 229.967 419.261 1.00 77.83 90 ASP F O 1
ATOM 1580 N N . THR B 2 91 ? 268.460 230.215 421.485 1.00 78.21 91 THR F N 1
ATOM 1581 C CA . THR B 2 91 ? 267.576 229.066 421.618 1.00 78.21 91 THR F CA 1
ATOM 1582 C C . THR B 2 91 ? 266.233 229.349 420.962 1.00 78.21 91 THR F C 1
ATOM 1583 O O . THR B 2 91 ? 265.515 230.269 421.362 1.00 78.21 91 THR F O 1
ATOM 1587 N N . ALA B 2 92 ? 265.894 228.545 419.956 1.00 72.83 92 ALA F N 1
ATOM 1588 C CA . ALA B 2 92 ? 264.629 228.693 419.253 1.00 72.83 92 ALA F CA 1
ATOM 1589 C C . ALA B 2 92 ? 264.351 227.485 418.373 1.00 72.83 92 ALA F C 1
ATOM 1590 O O . ALA B 2 92 ? 265.094 226.500 418.403 1.00 72.83 92 ALA F O 1
ATOM 1592 N N . VAL B 2 93 ? 263.281 227.557 417.589 1.00 69.19 93 VAL F N 1
ATOM 1593 C CA . VAL B 2 93 ? 262.960 226.572 416.564 1.00 69.19 93 VAL F CA 1
ATOM 1594 C C . VAL B 2 93 ? 263.223 227.214 415.211 1.00 69.19 93 VAL F C 1
ATOM 1595 O O . VAL B 2 93 ? 262.567 228.199 414.851 1.00 69.19 93 VAL F O 1
ATOM 1599 N N . TYR B 2 94 ? 264.174 226.665 414.464 1.00 67.09 94 TYR F N 1
ATOM 1600 C CA . TYR B 2 94 ? 264.650 227.268 413.225 1.00 67.09 94 TYR F CA 1
ATOM 1601 C C . TYR B 2 94 ? 263.947 226.636 412.031 1.00 67.09 94 TYR F C 1
ATOM 1602 O O . TYR B 2 94 ? 263.949 225.412 411.881 1.00 67.09 94 TYR F O 1
ATOM 1611 N N . TYR B 2 95 ? 263.358 227.478 411.184 1.00 62.37 95 TYR F N 1
ATOM 1612 C CA . TYR B 2 95 ? 262.598 227.050 410.018 1.00 62.37 95 TYR F CA 1
ATOM 1613 C C . TYR B 2 95 ? 263.275 227.563 408.758 1.00 62.37 95 TYR F C 1
ATOM 1614 O O . TYR B 2 95 ? 263.800 228.679 408.748 1.00 62.37 95 TYR F O 1
ATOM 1623 N N . CYS B 2 96 ? 263.263 226.756 407.701 1.00 55.14 96 CYS F N 1
ATOM 1624 C CA . CYS B 2 96 ? 263.661 227.241 406.388 1.00 55.14 96 CYS F CA 1
ATOM 1625 C C . CYS B 2 96 ? 262.430 227.640 405.586 1.00 55.14 96 CYS F C 1
ATOM 1626 O O . CYS B 2 96 ? 261.296 227.473 406.037 1.00 55.14 96 CYS F O 1
ATOM 1629 N N . ALA B 2 97 ? 262.657 228.182 404.389 1.00 50.02 97 ALA F N 1
ATOM 1630 C CA . ALA B 2 97 ? 261.567 228.635 403.537 1.00 50.02 97 ALA F CA 1
ATOM 1631 C C . ALA B 2 97 ? 262.087 228.894 402.128 1.00 50.02 97 ALA F C 1
ATOM 1632 O O . ALA B 2 97 ? 263.293 228.910 401.889 1.00 50.02 97 ALA F O 1
ATOM 1634 N N . ALA B 2 98 ? 261.157 229.098 401.187 1.00 48.28 98 ALA F N 1
ATOM 1635 C CA . ALA B 2 98 ? 261.465 229.035 399.761 1.00 48.28 98 ALA F CA 1
ATOM 1636 C C . ALA B 2 98 ? 261.302 230.357 399.013 1.00 48.28 98 ALA F C 1
ATOM 1637 O O . ALA B 2 98 ? 262.239 230.793 398.346 1.00 48.28 98 ALA F O 1
ATOM 1639 N N . LYS B 2 99 ? 260.125 230.980 399.057 1.00 47.69 99 LYS F N 1
ATOM 1640 C CA . LYS B 2 99 ? 259.866 232.259 398.380 1.00 47.69 99 LYS F CA 1
ATOM 1641 C C . LYS B 2 99 ? 260.228 232.207 396.893 1.00 47.69 99 LYS F C 1
ATOM 1642 O O . LYS B 2 99 ? 261.205 232.798 396.435 1.00 47.69 99 LYS F O 1
ATOM 1648 N N . TYR B 2 100 ? 259.426 231.451 396.151 1.00 47.28 100 TYR F N 1
ATOM 1649 C CA . TYR B 2 100 ? 259.647 231.322 394.718 1.00 47.28 100 TYR F CA 1
ATOM 1650 C C . TYR B 2 100 ? 259.099 232.486 393.899 1.00 47.28 100 TYR F C 1
ATOM 1651 O O . TYR B 2 100 ? 259.645 232.768 392.829 1.00 47.28 100 TYR F O 1
ATOM 1660 N N . GLN B 2 101 ? 258.052 233.175 394.360 1.00 48.08 101 GLN F N 1
ATOM 1661 C CA . GLN B 2 101 ? 257.277 234.015 393.448 1.00 48.08 101 GLN F CA 1
ATOM 1662 C C . GLN B 2 101 ? 258.010 235.274 392.989 1.00 48.08 101 GLN F C 1
ATOM 1663 O O . GLN B 2 101 ? 257.949 235.613 391.803 1.00 48.08 101 GLN F O 1
ATOM 1669 N N . SER B 2 102 ? 258.699 235.980 393.883 1.00 44.86 102 SER F N 1
ATOM 1670 C CA . SER B 2 102 ? 259.455 237.165 393.496 1.00 44.86 102 SER F CA 1
ATOM 1671 C C . SER B 2 102 ? 260.777 237.202 394.245 1.00 44.86 102 SER F C 1
ATOM 1672 O O . SER B 2 102 ? 260.857 236.828 395.416 1.00 44.86 102 SER F O 1
ATOM 1675 N N . THR B 2 103 ? 261.817 237.670 393.558 1.00 41.80 103 THR F N 1
ATOM 1676 C CA . THR B 2 103 ? 263.185 237.542 394.039 1.00 41.80 103 THR F CA 1
ATOM 1677 C C . THR B 2 103 ? 263.910 238.876 394.149 1.00 41.80 103 THR F C 1
ATOM 1678 O O . THR B 2 103 ? 265.112 238.941 393.873 1.00 41.80 103 THR F O 1
ATOM 1682 N N . PHE B 2 104 ? 263.216 239.939 394.535 1.00 37.38 104 PHE F N 1
ATOM 1683 C CA . PHE B 2 104 ? 263.860 241.235 394.662 1.00 37.38 104 PHE F CA 1
ATOM 1684 C C . PHE B 2 104 ? 264.409 241.419 396.067 1.00 37.38 104 PHE F C 1
ATOM 1685 O O . PHE B 2 104 ? 263.854 240.901 397.037 1.00 37.38 104 PHE F O 1
ATOM 1693 N N . TYR B 2 105 ? 265.509 242.166 396.171 1.00 41.61 105 TYR F N 1
ATOM 1694 C CA . TYR B 2 105 ? 266.193 242.308 397.451 1.00 41.61 105 TYR F CA 1
ATOM 1695 C C . TYR B 2 105 ? 265.329 243.034 398.471 1.00 41.61 105 TYR F C 1
ATOM 1696 O O . TYR B 2 105 ? 265.325 242.679 399.654 1.00 41.61 105 TYR F O 1
ATOM 1705 N N . SER B 2 106 ? 264.589 244.053 398.031 1.00 40.98 106 SER F N 1
ATOM 1706 C CA . SER B 2 106 ? 263.860 244.897 398.970 1.00 40.98 106 SER F CA 1
ATOM 1707 C C . SER B 2 106 ? 262.801 244.109 399.727 1.00 40.98 106 SER F C 1
ATOM 1708 O O . SER B 2 106 ? 262.466 244.445 400.869 1.00 40.98 106 SER F O 1
ATOM 1711 N N . THR B 2 107 ? 262.267 243.061 399.115 1.00 44.10 107 THR F N 1
ATOM 1712 C CA . THR B 2 107 ? 261.229 242.244 399.725 1.00 44.10 107 THR F CA 1
ATOM 1713 C C . THR B 2 107 ? 261.724 240.865 400.135 1.00 44.10 107 THR F C 1
ATOM 1714 O O . THR B 2 107 ? 260.911 239.947 400.260 1.00 44.10 107 THR F O 1
ATOM 1718 N N . MET B 2 108 ? 263.023 240.702 400.362 1.00 45.02 108 MET F N 1
ATOM 1719 C CA . MET B 2 108 ? 263.622 239.383 400.508 1.00 45.02 108 MET F CA 1
ATOM 1720 C C . MET B 2 108 ? 263.325 238.725 401.848 1.00 45.02 108 MET F C 1
ATOM 1721 O O . MET B 2 108 ? 263.852 237.644 402.124 1.00 45.02 108 MET F O 1
ATOM 1726 N N . ASP B 2 109 ? 262.516 239.352 402.700 1.00 48.16 109 ASP F N 1
ATOM 1727 C CA . ASP B 2 109 ? 262.247 238.789 404.022 1.00 48.16 109 ASP F CA 1
ATOM 1728 C C . ASP B 2 109 ? 260.797 238.999 404.433 1.00 48.16 109 ASP F C 1
ATOM 1729 O O . ASP B 2 109 ? 260.535 239.240 405.615 1.00 48.16 109 ASP F O 1
ATOM 1734 N N . VAL B 2 110 ? 259.849 238.909 403.501 1.00 48.06 110 VAL F N 1
ATOM 1735 C CA . VAL B 2 110 ? 258.481 239.226 403.901 1.00 48.06 110 VAL F CA 1
ATOM 1736 C C . VAL B 2 110 ? 257.448 238.147 403.584 1.00 48.06 110 VAL F C 1
ATOM 1737 O O . VAL B 2 110 ? 256.451 238.025 404.303 1.00 48.06 110 VAL F O 1
ATOM 1741 N N . GLN B 2 111 ? 257.660 237.336 402.544 1.00 48.84 111 GLN F N 1
ATOM 1742 C CA . GLN B 2 111 ? 256.561 236.477 402.074 1.00 48.84 111 GLN F CA 1
ATOM 1743 C C . GLN B 2 111 ? 257.125 235.224 401.394 1.00 48.84 111 GLN F C 1
ATOM 1744 O O . GLN B 2 111 ? 257.433 235.247 400.205 1.00 48.84 111 GLN F O 1
ATOM 1750 N N . TYR B 2 112 ? 257.183 234.130 402.142 1.00 48.70 112 TYR F N 1
ATOM 1751 C CA . TYR B 2 112 ? 257.725 232.880 401.637 1.00 48.70 112 TYR F CA 1
ATOM 1752 C C . TYR B 2 112 ? 256.603 231.886 401.361 1.00 48.70 112 TYR F C 1
ATOM 1753 O O . TYR B 2 112 ? 255.502 231.997 401.903 1.00 48.70 112 TYR F O 1
ATOM 1762 N N . ASP B 2 113 ? 256.893 230.906 400.504 1.00 48.58 113 ASP F N 1
ATOM 1763 C CA . ASP B 2 113 ? 255.867 230.013 399.984 1.00 48.58 113 ASP F CA 1
ATOM 1764 C C . ASP B 2 113 ? 255.838 228.645 400.645 1.00 48.58 113 ASP F C 1
ATOM 1765 O O . ASP B 2 113 ? 254.761 228.192 401.041 1.00 48.58 113 ASP F O 1
ATOM 1770 N N . TYR B 2 114 ? 256.980 227.975 400.770 1.00 49.26 114 TYR F N 1
ATOM 1771 C CA . TYR B 2 114 ? 257.038 226.627 401.322 1.00 49.26 114 TYR F CA 1
ATOM 1772 C C . TYR B 2 114 ? 257.954 226.653 402.530 1.00 49.26 114 TYR F C 1
ATOM 1773 O O . TYR B 2 114 ? 259.065 227.178 402.444 1.00 49.26 114 TYR F O 1
ATOM 1782 N N . TRP B 2 115 ? 257.490 226.110 403.655 1.00 54.25 115 TRP F N 1
ATOM 1783 C CA . TRP B 2 115 ? 258.268 226.212 404.884 1.00 54.25 115 TRP F CA 1
ATOM 1784 C C . TRP B 2 115 ? 259.053 224.944 405.209 1.00 54.25 115 TRP F C 1
ATOM 1785 O O . TRP B 2 115 ? 260.274 224.996 405.373 1.00 54.25 115 TRP F O 1
ATOM 1796 N N . GLY B 2 116 ? 258.390 223.811 405.316 1.00 58.39 116 GLY F N 1
ATOM 1797 C CA . GLY B 2 116 ? 259.157 222.665 405.780 1.00 58.39 116 GLY F CA 1
ATOM 1798 C C . GLY B 2 116 ? 259.350 222.674 407.283 1.00 58.39 116 GLY F C 1
ATOM 1799 O O . GLY B 2 116 ? 259.686 223.686 407.894 1.00 58.39 116 GLY F O 1
ATOM 1800 N N . GLN B 2 117 ? 259.157 221.501 407.885 1.00 64.18 117 GLN F N 1
ATOM 1801 C CA . GLN B 2 117 ? 259.040 221.393 409.333 1.00 64.18 117 GLN F CA 1
ATOM 1802 C C . GLN B 2 117 ? 260.328 221.809 410.028 1.00 64.18 117 GLN F C 1
ATOM 1803 O O . GLN B 2 117 ? 261.427 221.478 409.583 1.00 64.18 117 GLN F O 1
ATOM 1809 N N . GLY B 2 118 ? 260.180 222.511 411.147 1.00 65.52 118 GLY F N 1
ATOM 1810 C CA . GLY B 2 118 ? 261.314 223.195 411.739 1.00 65.52 118 GLY F CA 1
ATOM 1811 C C . GLY B 2 118 ? 262.224 222.261 412.514 1.00 65.52 118 GLY F C 1
ATOM 1812 O O . GLY B 2 118 ? 261.831 221.170 412.927 1.00 65.52 118 GLY F O 1
ATOM 1813 N N . THR B 2 119 ? 263.459 222.708 412.709 1.00 69.91 119 THR F N 1
ATOM 1814 C CA . THR B 2 119 ? 264.476 222.010 413.478 1.00 69.91 119 THR F CA 1
ATOM 1815 C C . THR B 2 119 ? 264.563 222.643 414.860 1.00 69.91 119 THR F C 1
ATOM 1816 O O . THR B 2 119 ? 264.123 223.773 415.074 1.00 69.91 119 THR F O 1
ATOM 1820 N N . GLN B 2 120 ? 265.145 221.915 415.806 1.00 73.86 120 GLN F N 1
ATOM 1821 C CA . GLN B 2 120 ? 265.240 222.380 417.182 1.00 73.86 120 GLN F CA 1
ATOM 1822 C C . GLN B 2 120 ? 266.693 222.652 417.527 1.00 73.86 120 GLN F C 1
ATOM 1823 O O . GLN B 2 120 ? 267.540 221.762 417.409 1.00 73.86 120 GLN F O 1
ATOM 1829 N N . VAL B 2 121 ? 266.977 223.881 417.950 1.00 75.85 121 VAL F N 1
ATOM 1830 C CA . VAL B 2 121 ? 268.312 224.307 418.350 1.00 75.85 121 VAL F CA 1
ATOM 1831 C C . VAL B 2 121 ? 268.210 224.923 419.734 1.00 75.85 121 VAL F C 1
ATOM 1832 O O . VAL B 2 121 ? 267.571 225.966 419.908 1.00 75.85 121 VAL F O 1
ATOM 1836 N N . THR B 2 122 ? 268.827 224.273 420.720 1.00 81.33 122 THR F N 1
ATOM 1837 C CA . THR B 2 122 ? 268.712 224.666 422.126 1.00 81.33 122 THR F CA 1
ATOM 1838 C C . THR B 2 122 ? 270.118 224.776 422.713 1.00 81.33 122 THR F C 1
ATOM 1839 O O . THR B 2 122 ? 270.729 223.790 423.129 1.00 81.33 122 THR F O 1
ATOM 1843 N N . VAL B 2 123 ? 270.632 225.996 422.741 1.00 83.76 123 VAL F N 1
ATOM 1844 C CA . VAL B 2 123 ? 271.977 226.249 423.241 1.00 83.76 123 VAL F CA 1
ATOM 1845 C C . VAL B 2 123 ? 271.918 226.455 424.749 1.00 83.76 123 VAL F C 1
ATOM 1846 O O . VAL B 2 123 ? 270.971 227.055 425.273 1.00 83.76 123 VAL F O 1
ATOM 1850 N N . SER B 2 124 ? 272.917 225.931 425.454 1.00 87.03 124 SER F N 1
ATOM 1851 C CA . SER B 2 124 ? 272.978 225.993 426.905 1.00 87.03 124 SER F CA 1
ATOM 1852 C C . SER B 2 124 ? 274.111 226.910 427.346 1.00 87.03 124 SER F C 1
ATOM 1853 O O . SER B 2 124 ? 274.912 227.383 426.535 1.00 87.03 124 SER F O 1
ATOM 1856 N N . SER B 2 125 ? 274.169 227.158 428.650 1.00 89.39 125 SER F N 1
ATOM 1857 C CA . SER B 2 125 ? 275.163 228.060 429.211 1.00 89.39 125 SER F CA 1
ATOM 1858 C C . SER B 2 125 ? 275.984 227.363 430.291 1.00 89.39 125 SER F C 1
ATOM 1859 O O . SER B 2 125 ? 276.047 226.136 430.340 1.00 89.39 125 SER F O 1
ATOM 1862 N N . THR C 3 1 ? 286.434 200.368 352.639 1.00 32.61 1 THR A N 1
ATOM 1863 C CA . THR C 3 1 ? 287.362 201.326 352.057 1.00 32.61 1 THR A CA 1
ATOM 1864 C C . THR C 3 1 ? 288.684 201.322 352.794 1.00 32.61 1 THR A C 1
ATOM 1865 O O . THR C 3 1 ? 288.723 201.202 354.011 1.00 32.61 1 THR A O 1
ATOM 1869 N N . THR C 3 2 ? 289.772 201.444 352.042 1.00 29.29 2 THR A N 1
ATOM 1870 C CA . THR C 3 2 ? 291.103 201.562 352.606 1.00 29.29 2 THR A CA 1
ATOM 1871 C C . THR C 3 2 ? 291.772 202.786 351.999 1.00 29.29 2 THR A C 1
ATOM 1872 O O . THR C 3 2 ? 291.580 203.092 350.821 1.00 29.29 2 THR A O 1
ATOM 1876 N N . SER C 3 3 ? 292.543 203.496 352.812 1.00 26.50 3 SER A N 1
ATOM 1877 C CA . SER C 3 3 ? 293.129 204.756 352.380 1.00 26.50 3 SER A CA 1
ATOM 1878 C C . SER C 3 3 ? 294.390 205.014 353.185 1.00 26.50 3 SER A C 1
ATOM 1879 O O . SER C 3 3 ? 294.707 204.288 354.125 1.00 26.50 3 SER A O 1
ATOM 1882 N N . ALA C 3 4 ? 295.108 206.060 352.797 1.00 23.95 4 ALA A N 1
ATOM 1883 C CA . ALA C 3 4 ? 296.297 206.502 353.514 1.00 23.95 4 ALA A CA 1
ATOM 1884 C C . ALA C 3 4 ? 295.852 207.322 354.716 1.00 23.95 4 ALA A C 1
ATOM 1885 O O . ALA C 3 4 ? 295.247 208.386 354.560 1.00 23.95 4 ALA A O 1
ATOM 1887 N N . GLY C 3 5 ? 296.151 206.831 355.917 1.00 22.95 5 GLY A N 1
ATOM 1888 C CA . GLY C 3 5 ? 295.621 207.468 357.110 1.00 22.95 5 GLY A CA 1
ATOM 1889 C C . GLY C 3 5 ? 296.338 208.751 357.473 1.00 22.95 5 GLY A C 1
ATOM 1890 O O . GLY C 3 5 ? 295.706 209.748 357.821 1.00 22.95 5 GLY A O 1
ATOM 1891 N N . GLU C 3 6 ? 297.668 208.744 357.391 1.00 23.83 6 GLU A N 1
ATOM 1892 C CA . GLU C 3 6 ? 298.487 209.866 357.828 1.00 23.83 6 GLU A CA 1
ATOM 1893 C C . GLU C 3 6 ? 298.311 211.109 356.975 1.00 23.83 6 GLU A C 1
ATOM 1894 O O . GLU C 3 6 ? 298.830 212.165 357.341 1.00 23.83 6 GLU A O 1
ATOM 1900 N N . SER C 3 7 ? 297.605 211.011 355.853 1.00 24.87 7 SER A N 1
ATOM 1901 C CA . SER C 3 7 ? 297.377 212.178 355.018 1.00 24.87 7 SER A CA 1
ATOM 1902 C C . SER C 3 7 ? 296.271 213.065 355.559 1.00 24.87 7 SER A C 1
ATOM 1903 O O . SER C 3 7 ? 296.181 214.228 355.160 1.00 24.87 7 SER A O 1
ATOM 1906 N N . ALA C 3 8 ? 295.428 212.540 356.444 1.00 24.31 8 ALA A N 1
ATOM 1907 C CA . ALA C 3 8 ? 294.369 213.264 357.138 1.00 24.31 8 ALA A CA 1
ATOM 1908 C C . ALA C 3 8 ? 293.265 213.754 356.213 1.00 24.31 8 ALA A C 1
ATOM 1909 O O . ALA C 3 8 ? 292.645 214.783 356.494 1.00 24.31 8 ALA A O 1
ATOM 1911 N N . ASP C 3 9 ? 292.997 213.054 355.116 1.00 26.66 9 ASP A N 1
ATOM 1912 C CA . ASP C 3 9 ? 291.878 213.425 354.267 1.00 26.66 9 ASP A CA 1
ATOM 1913 C C . ASP C 3 9 ? 290.590 212.815 354.811 1.00 26.66 9 ASP A C 1
ATOM 1914 O O . ASP C 3 9 ? 290.601 211.709 355.356 1.00 26.66 9 ASP A O 1
ATOM 1919 N N . PRO C 3 10 ? 289.465 213.516 354.687 1.00 27.21 10 PRO A N 1
ATOM 1920 C CA . PRO C 3 10 ? 288.203 212.950 355.167 1.00 27.21 10 PRO A CA 1
ATOM 1921 C C . PRO C 3 10 ? 287.741 211.806 354.280 1.00 27.21 10 PRO A C 1
ATOM 1922 O O . PRO C 3 10 ? 287.848 211.860 353.054 1.00 27.21 10 PRO A O 1
ATOM 1926 N N . VAL C 3 11 ? 287.224 210.760 354.915 1.00 28.66 11 VAL A N 1
ATOM 1927 C CA . VAL C 3 11 ? 286.743 209.569 354.229 1.00 28.66 11 VAL A CA 1
ATOM 1928 C C . VAL C 3 11 ? 285.375 209.226 354.795 1.00 28.66 11 VAL A C 1
ATOM 1929 O O . VAL C 3 11 ? 285.223 209.094 356.014 1.00 28.66 11 VAL A O 1
ATOM 1933 N N . THR C 3 12 ? 284.384 209.088 353.923 1.00 30.58 12 THR A N 1
ATOM 1934 C CA . THR C 3 12 ? 283.022 208.753 354.330 1.00 30.58 12 THR A CA 1
ATOM 1935 C C . THR C 3 12 ? 282.577 207.508 353.574 1.00 30.58 12 THR A C 1
ATOM 1936 O O . THR C 3 12 ? 282.147 207.588 352.422 1.00 30.58 12 THR A O 1
ATOM 1940 N N . THR C 3 13 ? 282.683 206.356 354.222 1.00 31.69 13 THR A N 1
ATOM 1941 C CA . THR C 3 13 ? 282.152 205.123 353.673 1.00 31.69 13 THR A CA 1
ATOM 1942 C C . THR C 3 13 ? 280.643 205.108 353.849 1.00 31.69 13 THR A C 1
ATOM 1943 O O . THR C 3 13 ? 280.097 205.817 354.695 1.00 31.69 13 THR A O 1
ATOM 1947 N N . THR C 3 14 ? 279.974 204.309 353.040 1.00 32.26 14 THR A N 1
ATOM 1948 C CA . THR C 3 14 ? 278.533 204.195 353.089 1.00 32.26 14 THR A CA 1
ATOM 1949 C C . THR C 3 14 ? 278.138 202.771 353.472 1.00 32.26 14 THR A C 1
ATOM 1950 O O . THR C 3 14 ? 278.975 201.873 353.567 1.00 32.26 14 THR A O 1
ATOM 1954 N N . VAL C 3 15 ? 276.846 202.560 353.715 1.00 30.99 15 VAL A N 1
ATOM 1955 C CA . VAL C 3 15 ? 276.341 201.200 353.838 1.00 30.99 15 VAL A CA 1
ATOM 1956 C C . VAL C 3 15 ? 276.179 200.544 352.479 1.00 30.99 15 VAL A C 1
ATOM 1957 O O . VAL C 3 15 ? 275.931 199.337 352.412 1.00 30.99 15 VAL A O 1
ATOM 1961 N N . GLU C 3 16 ? 276.305 201.308 351.391 1.00 32.58 16 GLU A N 1
ATOM 1962 C CA . GLU C 3 16 ? 276.336 200.725 350.057 1.00 32.58 16 GLU A CA 1
ATOM 1963 C C . GLU C 3 16 ? 277.552 199.847 349.830 1.00 32.58 16 GLU A C 1
ATOM 1964 O O . GLU C 3 16 ? 277.576 199.103 348.846 1.00 32.58 16 GLU A O 1
ATOM 1970 N N . ASN C 3 17 ? 278.556 199.911 350.704 1.00 32.54 17 ASN A N 1
ATOM 1971 C CA . ASN C 3 17 ? 279.765 199.125 350.498 1.00 32.54 17 ASN A CA 1
ATOM 1972 C C . ASN C 3 17 ? 279.495 197.638 350.669 1.00 32.54 17 ASN A C 1
ATOM 1973 O O . ASN C 3 17 ? 280.301 196.804 350.247 1.00 32.54 17 ASN A O 1
ATOM 1978 N N . TYR C 3 18 ? 278.376 197.285 351.293 1.00 29.85 18 TYR A N 1
ATOM 1979 C CA . TYR C 3 18 ? 277.962 195.893 351.434 1.00 29.85 18 TYR A CA 1
ATOM 1980 C C . TYR C 3 18 ? 276.461 195.751 351.220 1.00 29.85 18 TYR A C 1
ATOM 1981 O O . TYR C 3 18 ? 275.776 195.019 351.931 1.00 29.85 18 TYR A O 1
ATOM 1990 N N . GLY C 3 19 ? 275.926 196.445 350.222 1.00 29.96 19 GLY A N 1
ATOM 1991 C CA . GLY C 3 19 ? 274.568 196.220 349.777 1.00 29.96 19 GLY A CA 1
ATOM 1992 C C . GLY C 3 19 ? 273.505 197.105 350.389 1.00 29.96 19 GLY A C 1
ATOM 1993 O O . GLY C 3 19 ? 272.339 196.987 350.004 1.00 29.96 19 GLY A O 1
ATOM 1994 N N . GLY C 3 20 ? 273.858 197.986 351.316 1.00 30.46 20 GLY A N 1
ATOM 1995 C CA . GLY C 3 20 ? 272.870 198.799 351.995 1.00 30.46 20 GLY A CA 1
ATOM 1996 C C . GLY C 3 20 ? 272.311 199.935 351.168 1.00 30.46 20 GLY A C 1
ATOM 1997 O O . GLY C 3 20 ? 272.264 199.849 349.941 1.00 30.46 20 GLY A O 1
ATOM 1998 N N . GLU C 3 21 ? 271.884 201.009 351.825 1.00 33.48 21 GLU A N 1
ATOM 1999 C CA . GLU C 3 21 ? 271.277 202.135 351.120 1.00 33.48 21 GLU A CA 1
ATOM 2000 C C . GLU C 3 21 ? 271.295 203.356 352.023 1.00 33.48 21 GLU A C 1
ATOM 2001 O O . GLU C 3 21 ? 270.650 203.356 353.073 1.00 33.48 21 GLU A O 1
ATOM 2007 N N . THR C 3 22 ? 272.015 204.393 351.613 1.00 31.13 22 THR A N 1
ATOM 2008 C CA . THR C 3 22 ? 272.049 205.633 352.374 1.00 31.13 22 THR A CA 1
ATOM 2009 C C . THR C 3 22 ? 270.701 206.337 352.286 1.00 31.13 22 THR A C 1
ATOM 2010 O O . THR C 3 22 ? 270.186 206.576 351.191 1.00 31.13 22 THR A O 1
ATOM 2014 N N . GLN C 3 23 ? 270.126 206.662 353.439 1.00 31.05 23 GLN A N 1
ATOM 2015 C CA . GLN C 3 23 ? 268.802 207.256 353.519 1.00 31.05 23 GLN A CA 1
ATOM 2016 C C . GLN C 3 23 ? 268.889 208.776 353.526 1.00 31.05 23 GLN A C 1
ATOM 2017 O O . GLN C 3 23 ? 269.939 209.368 353.773 1.00 31.05 23 GLN A O 1
ATOM 2023 N N . VAL C 3 24 ? 267.754 209.402 353.254 1.00 31.47 24 VAL A N 1
ATOM 2024 C CA . VAL C 3 24 ? 267.651 210.856 353.235 1.00 31.47 24 VAL A CA 1
ATOM 2025 C C . VAL C 3 24 ? 267.682 211.390 354.660 1.00 31.47 24 VAL A C 1
ATOM 2026 O O . VAL C 3 24 ? 267.060 210.835 355.572 1.00 31.47 24 VAL A O 1
ATOM 2030 N N . GLN C 3 25 ? 268.419 212.479 354.858 1.00 29.67 25 GLN A N 1
ATOM 2031 C CA . GLN C 3 25 ? 268.608 213.067 356.174 1.00 29.67 25 GLN A CA 1
ATOM 2032 C C . GLN C 3 25 ? 268.131 214.512 356.175 1.00 29.67 25 GLN A C 1
ATOM 2033 O O . GLN C 3 25 ? 268.167 215.191 355.146 1.00 29.67 25 GLN A O 1
ATOM 2039 N N . ARG C 3 26 ? 267.666 214.969 357.335 1.00 28.09 26 ARG A N 1
ATOM 2040 C CA . ARG C 3 26 ? 267.290 216.361 357.549 1.00 28.09 26 ARG A CA 1
ATOM 2041 C C . ARG C 3 26 ? 268.031 216.860 358.774 1.00 28.09 26 ARG A C 1
ATOM 2042 O O . ARG C 3 26 ? 267.873 216.304 359.863 1.00 28.09 26 ARG A O 1
ATOM 2050 N N . ARG C 3 27 ? 268.836 217.898 358.600 1.00 22.38 27 ARG A N 1
ATOM 2051 C CA . ARG C 3 27 ? 269.708 218.396 359.651 1.00 22.38 27 ARG A CA 1
ATOM 2052 C C . ARG C 3 27 ? 269.318 219.805 360.064 1.00 22.38 27 ARG A C 1
ATOM 2053 O O . ARG C 3 27 ? 270.165 220.672 360.255 1.00 22.38 27 ARG A O 1
ATOM 2061 N N . HIS C 3 28 ? 268.018 220.042 360.212 1.00 21.28 28 HIS A N 1
ATOM 2062 C CA . HIS C 3 28 ? 267.543 221.375 360.557 1.00 21.28 28 HIS A CA 1
ATOM 2063 C C . HIS C 3 28 ? 267.874 221.726 361.999 1.00 21.28 28 HIS A C 1
ATOM 2064 O O . HIS C 3 28 ? 267.994 222.905 362.342 1.00 21.28 28 HIS A O 1
ATOM 2071 N N . HIS C 3 29 ? 268.014 220.719 362.857 1.00 18.06 29 HIS A N 1
ATOM 2072 C CA . HIS C 3 29 ? 268.163 220.963 364.284 1.00 18.06 29 HIS A CA 1
ATOM 2073 C C . HIS C 3 29 ? 269.606 221.181 364.697 1.00 18.06 29 HIS A C 1
ATOM 2074 O O . HIS C 3 29 ? 269.848 221.716 365.781 1.00 18.06 29 HIS A O 1
ATOM 2081 N N . THR C 3 30 ? 270.568 220.781 363.872 1.00 18.05 30 THR A N 1
ATOM 2082 C CA . THR C 3 30 ? 271.980 221.039 364.135 1.00 18.05 30 THR A CA 1
ATOM 2083 C C . THR C 3 30 ? 272.497 222.205 363.307 1.00 18.05 30 THR A C 1
ATOM 2084 O O . THR C 3 30 ? 273.695 222.325 363.065 1.00 18.05 30 THR A O 1
ATOM 2088 N N . ASP C 3 31 ? 271.602 223.070 362.850 1.00 18.64 31 ASP A N 1
ATOM 2089 C CA . ASP C 3 31 ? 271.977 224.304 362.185 1.00 18.64 31 ASP A CA 1
ATOM 2090 C C . ASP C 3 31 ? 272.505 225.283 363.219 1.00 18.64 31 ASP A C 1
ATOM 2091 O O . ASP C 3 31 ? 271.951 225.395 364.313 1.00 18.64 31 ASP A O 1
ATOM 2096 N N . VAL C 3 32 ? 273.577 225.995 362.872 1.00 17.11 32 VAL A N 1
ATOM 2097 C CA . VAL C 3 32 ? 274.234 226.872 363.840 1.00 17.11 32 VAL A CA 1
ATOM 2098 C C . VAL C 3 32 ? 273.329 228.042 364.203 1.00 17.11 32 VAL A C 1
ATOM 2099 O O . VAL C 3 32 ? 273.203 228.412 365.374 1.00 17.11 32 VAL A O 1
ATOM 2103 N N . GLY C 3 33 ? 272.693 228.650 363.205 1.00 18.32 33 GLY A N 1
ATOM 2104 C CA . GLY C 3 33 ? 271.789 229.743 363.488 1.00 18.32 33 GLY A CA 1
ATOM 2105 C C . GLY C 3 33 ? 270.549 229.324 364.244 1.00 18.32 33 GLY A C 1
ATOM 2106 O O . GLY C 3 33 ? 269.972 230.137 364.968 1.00 18.32 33 GLY A O 1
ATOM 2107 N N . PHE C 3 34 ? 270.132 228.071 364.101 1.00 17.64 34 PHE A N 1
ATOM 2108 C CA . PHE C 3 34 ? 268.936 227.564 364.757 1.00 17.64 34 PHE A CA 1
ATOM 2109 C C . PHE C 3 34 ? 269.195 227.208 366.213 1.00 17.64 34 PHE A C 1
ATOM 2110 O O . PHE C 3 34 ? 268.414 227.578 367.093 1.00 17.64 34 PHE A O 1
ATOM 2118 N N . ILE C 3 35 ? 270.285 226.490 366.484 1.00 17.59 35 ILE A N 1
ATOM 2119 C CA . ILE C 3 35 ? 270.508 225.962 367.821 1.00 17.59 35 ILE A CA 1
ATOM 2120 C C . ILE C 3 35 ? 270.945 227.043 368.799 1.00 17.59 35 ILE A C 1
ATOM 2121 O O . ILE C 3 35 ? 270.655 226.940 369.995 1.00 17.59 35 ILE A O 1
ATOM 2126 N N . MET C 3 36 ? 271.613 228.092 368.333 1.00 18.28 36 MET A N 1
ATOM 2127 C CA . MET C 3 36 ? 272.061 229.157 369.218 1.00 18.28 36 MET A CA 1
ATOM 2128 C C . MET C 3 36 ? 270.977 230.180 369.520 1.00 18.28 36 MET A C 1
ATOM 2129 O O . MET C 3 36 ? 271.212 231.089 370.320 1.00 18.28 36 MET A O 1
ATOM 2134 N N . ASP C 3 37 ? 269.804 230.051 368.909 1.00 18.23 37 ASP A N 1
ATOM 2135 C CA . ASP C 3 37 ? 268.729 231.030 369.040 1.00 18.23 37 ASP A CA 1
ATOM 2136 C C . ASP C 3 37 ? 267.720 230.549 370.080 1.00 18.23 37 ASP A C 1
ATOM 2137 O O . ASP C 3 37 ? 266.576 230.219 369.778 1.00 18.23 37 ASP A O 1
ATOM 2142 N N . ARG C 3 38 ? 268.157 230.528 371.335 1.00 17.38 38 ARG A N 1
ATOM 2143 C CA . ARG C 3 38 ? 267.265 230.262 372.451 1.00 17.38 38 ARG A CA 1
ATOM 2144 C C . ARG C 3 38 ? 267.798 231.008 373.664 1.00 17.38 38 ARG A C 1
ATOM 2145 O O . ARG C 3 38 ? 269.004 231.206 373.798 1.00 17.38 38 ARG A O 1
ATOM 2153 N N . PHE C 3 39 ? 266.885 231.447 374.528 1.00 17.39 39 PHE A N 1
ATOM 2154 C CA . PHE C 3 39 ? 267.275 232.189 375.719 1.00 17.39 39 PHE A CA 1
ATOM 2155 C C . PHE C 3 39 ? 267.969 231.269 376.714 1.00 17.39 39 PHE A C 1
ATOM 2156 O O . PHE C 3 39 ? 267.480 230.183 377.023 1.00 17.39 39 PHE A O 1
ATOM 2164 N N . VAL C 3 40 ? 269.122 231.706 377.217 1.00 19.41 40 VAL A N 1
ATOM 2165 C CA . VAL C 3 40 ? 269.880 230.942 378.200 1.00 19.41 40 VAL A CA 1
ATOM 2166 C C . VAL C 3 40 ? 270.303 231.865 379.332 1.00 19.41 40 VAL A C 1
ATOM 2167 O O . VAL C 3 40 ? 270.492 233.068 379.142 1.00 19.41 40 VAL A O 1
ATOM 2171 N N . LYS C 3 41 ? 270.466 231.284 380.512 1.00 26.39 41 LYS A N 1
ATOM 2172 C CA . LYS C 3 41 ? 270.554 232.049 381.742 1.00 26.39 41 LYS A CA 1
ATOM 2173 C C . LYS C 3 41 ? 271.961 232.564 381.991 1.00 26.39 41 LYS A C 1
ATOM 2174 O O . LYS C 3 41 ? 272.953 231.969 381.568 1.00 26.39 41 LYS A O 1
ATOM 2180 N N . ILE C 3 42 ? 272.033 233.688 382.695 1.00 29.35 42 ILE A N 1
ATOM 2181 C CA . ILE C 3 42 ? 273.274 234.230 383.229 1.00 29.35 42 ILE A CA 1
ATOM 2182 C C . ILE C 3 42 ? 273.101 234.322 384.737 1.00 29.35 42 ILE A C 1
ATOM 2183 O O . ILE C 3 42 ? 272.350 235.171 385.231 1.00 29.35 42 ILE A O 1
ATOM 2188 N N . ASN C 3 43 ? 273.790 233.452 385.468 1.00 38.84 43 ASN A N 1
ATOM 2189 C CA . ASN C 3 43 ? 273.512 233.239 386.880 1.00 38.84 43 ASN A CA 1
ATOM 2190 C C . ASN C 3 43 ? 274.385 234.070 387.805 1.00 38.84 43 ASN A C 1
ATOM 2191 O O . ASN C 3 43 ? 274.378 233.837 389.014 1.00 38.84 43 ASN A O 1
ATOM 2196 N N . ASN C 3 44 ? 275.146 235.016 387.277 1.00 41.63 44 ASN A N 1
ATOM 2197 C CA . ASN C 3 44 ? 275.863 235.977 388.108 1.00 41.63 44 ASN A CA 1
ATOM 2198 C C . ASN C 3 44 ? 275.519 237.374 387.605 1.00 41.63 44 ASN A C 1
ATOM 2199 O O . ASN C 3 44 ? 276.136 237.892 386.676 1.00 41.63 44 ASN A O 1
ATOM 2204 N N . THR C 3 45 ? 274.508 237.967 388.224 1.00 38.14 45 THR A N 1
ATOM 2205 C CA . THR C 3 45 ? 274.067 239.319 387.936 1.00 38.14 45 THR A CA 1
ATOM 2206 C C . THR C 3 45 ? 274.447 240.212 389.105 1.00 38.14 45 THR A C 1
ATOM 2207 O O . THR C 3 45 ? 274.567 239.743 390.238 1.00 38.14 45 THR A O 1
ATOM 2211 N N . ASN C 3 46 ? 274.659 241.490 388.825 1.00 33.18 46 ASN A N 1
ATOM 2212 C CA . ASN C 3 46 ? 275.051 242.459 389.840 1.00 33.18 46 ASN A CA 1
ATOM 2213 C C . ASN C 3 46 ? 274.124 243.662 389.726 1.00 33.18 46 ASN A C 1
ATOM 2214 O O . ASN C 3 46 ? 273.255 243.669 388.849 1.00 33.18 46 ASN A O 1
ATOM 2219 N N . PRO C 3 47 ? 274.239 244.682 390.585 1.00 28.96 47 PRO A N 1
ATOM 2220 C CA . PRO C 3 47 ? 273.594 245.964 390.249 1.00 28.96 47 PRO A CA 1
ATOM 2221 C C . PRO C 3 47 ? 274.098 246.532 388.934 1.00 28.96 47 PRO A C 1
ATOM 2222 O O . PRO C 3 47 ? 273.345 247.198 388.217 1.00 28.96 47 PRO A O 1
ATOM 2226 N N . THR C 3 48 ? 275.363 246.285 388.607 1.00 26.71 48 THR A N 1
ATOM 2227 C CA . THR C 3 48 ? 275.956 246.635 387.326 1.00 26.71 48 THR A CA 1
ATOM 2228 C C . THR C 3 48 ? 276.543 245.380 386.701 1.00 26.71 48 THR A C 1
ATOM 2229 O O . THR C 3 48 ? 277.419 244.742 387.288 1.00 26.71 48 THR A O 1
ATOM 2233 N N . HIS C 3 49 ? 276.074 245.034 385.509 1.00 23.83 49 HIS A N 1
ATOM 2234 C CA . HIS C 3 49 ? 276.529 243.828 384.840 1.00 23.83 49 HIS A CA 1
ATOM 2235 C C . HIS C 3 49 ? 277.033 244.176 383.451 1.00 23.83 49 HIS A C 1
ATOM 2236 O O . HIS C 3 49 ? 276.367 244.898 382.710 1.00 23.83 49 HIS A O 1
ATOM 2243 N N . VAL C 3 50 ? 278.205 243.657 383.101 1.00 21.60 50 VAL A N 1
ATOM 2244 C CA . VAL C 3 50 ? 278.771 243.804 381.767 1.00 21.60 50 VAL A CA 1
ATOM 2245 C C . VAL C 3 50 ? 278.428 242.538 381.002 1.00 21.60 50 VAL A C 1
ATOM 2246 O O . VAL C 3 50 ? 278.779 241.433 381.426 1.00 21.60 50 VAL A O 1
ATOM 2250 N N . ILE C 3 51 ? 277.736 242.696 379.878 1.00 20.67 51 ILE A N 1
ATOM 2251 C CA . ILE C 3 51 ? 277.242 241.557 379.121 1.00 20.67 51 ILE A CA 1
ATOM 2252 C C . ILE C 3 51 ? 278.394 240.885 378.397 1.00 20.67 51 ILE A C 1
ATOM 2253 O O . ILE C 3 51 ? 278.867 241.366 377.364 1.00 20.67 51 ILE A O 1
ATOM 2258 N N . ASP C 3 52 ? 278.850 239.763 378.940 1.00 23.88 52 ASP A N 1
ATOM 2259 C CA . ASP C 3 52 ? 279.911 238.958 378.355 1.00 23.88 52 ASP A CA 1
ATOM 2260 C C . ASP C 3 52 ? 279.362 237.556 378.166 1.00 23.88 52 ASP A C 1
ATOM 2261 O O . ASP C 3 52 ? 278.884 236.947 379.127 1.00 23.88 52 ASP A O 1
ATOM 2266 N N . LEU C 3 53 ? 279.401 237.053 376.933 1.00 22.01 53 LEU A N 1
ATOM 2267 C CA . LEU C 3 53 ? 278.782 235.760 376.665 1.00 22.01 53 LEU A CA 1
ATOM 2268 C C . LEU C 3 53 ? 279.539 234.601 377.284 1.00 22.01 53 LEU A C 1
ATOM 2269 O O . LEU C 3 53 ? 278.956 233.527 377.446 1.00 22.01 53 LEU A O 1
ATOM 2274 N N . MET C 3 54 ? 280.800 234.785 377.646 1.00 23.26 54 MET A N 1
ATOM 2275 C CA . MET C 3 54 ? 281.567 233.756 378.325 1.00 23.26 54 MET A CA 1
ATOM 2276 C C . MET C 3 54 ? 281.164 233.598 379.780 1.00 23.26 54 MET A C 1
ATOM 2277 O O . MET C 3 54 ? 281.835 232.876 380.521 1.00 23.26 54 MET A O 1
ATOM 2282 N N . GLN C 3 55 ? 280.089 234.253 380.203 1.00 24.98 55 GLN A N 1
ATOM 2283 C CA . GLN C 3 55 ? 279.528 234.082 381.532 1.00 24.98 55 GLN A CA 1
ATOM 2284 C C . GLN C 3 55 ? 278.332 233.143 381.546 1.00 24.98 55 GLN A C 1
ATOM 2285 O O . GLN C 3 55 ? 277.773 232.890 382.616 1.00 24.98 55 GLN A O 1
ATOM 2291 N N . THR C 3 56 ? 277.918 232.633 380.391 1.00 22.64 56 THR A N 1
ATOM 2292 C CA . THR C 3 56 ? 276.958 231.544 380.368 1.00 22.64 56 THR A CA 1
ATOM 2293 C C . THR C 3 56 ? 277.601 230.287 380.934 1.00 22.64 56 THR A C 1
ATOM 2294 O O . THR C 3 56 ? 278.823 230.131 380.917 1.00 22.64 56 THR A O 1
ATOM 2298 N N . HIS C 3 57 ? 276.770 229.396 381.462 1.00 20.92 57 HIS A N 1
ATOM 2299 C CA . HIS C 3 57 ? 277.282 228.161 382.033 1.00 20.92 57 HIS A CA 1
ATOM 2300 C C . HIS C 3 57 ? 277.969 227.334 380.959 1.00 20.92 57 HIS A C 1
ATOM 2301 O O . HIS C 3 57 ? 277.451 227.167 379.856 1.00 20.92 57 HIS A O 1
ATOM 2308 N N . GLN C 3 58 ? 279.137 226.815 381.292 1.00 20.96 58 GLN A N 1
ATOM 2309 C CA . GLN C 3 58 ? 280.003 226.096 380.366 1.00 20.96 58 GLN A CA 1
ATOM 2310 C C . GLN C 3 58 ? 279.462 224.770 379.953 1.00 20.96 58 GLN A C 1
ATOM 2311 O O . GLN C 3 58 ? 279.967 224.207 378.979 1.00 20.96 58 GLN A O 1
ATOM 2317 N N . HIS C 3 59 ? 278.460 224.232 380.639 1.00 20.58 59 HIS A N 1
ATOM 2318 C CA . HIS C 3 59 ? 277.864 222.957 380.271 1.00 20.58 59 HIS A CA 1
ATOM 2319 C C . HIS C 3 59 ? 276.429 223.065 379.800 1.00 20.58 59 HIS A C 1
ATOM 2320 O O . HIS C 3 59 ? 275.802 222.026 379.575 1.00 20.58 59 HIS A O 1
ATOM 2327 N N . GLY C 3 60 ? 275.884 224.264 379.658 1.00 18.84 60 GLY A N 1
ATOM 2328 C CA . GLY C 3 60 ? 274.582 224.420 379.052 1.00 18.84 60 GLY A CA 1
ATOM 2329 C C . GLY C 3 60 ? 274.627 224.126 377.572 1.00 18.84 60 GLY A C 1
ATOM 2330 O O . GLY C 3 60 ? 275.666 223.824 376.995 1.00 18.84 60 GLY A O 1
ATOM 2331 N N . LEU C 3 61 ? 273.460 224.201 376.941 1.00 17.26 61 LEU A N 1
ATOM 2332 C CA . LEU C 3 61 ? 273.399 224.013 375.499 1.00 17.26 61 LEU A CA 1
ATOM 2333 C C . LEU C 3 61 ? 274.185 225.105 374.780 1.00 17.26 61 LEU A C 1
ATOM 2334 O O . LEU C 3 61 ? 275.199 224.838 374.121 1.00 17.26 61 LEU A O 1
ATOM 2339 N N . VAL C 3 62 ? 273.745 226.356 374.926 1.00 17.90 62 VAL A N 1
ATOM 2340 C CA . VAL C 3 62 ? 274.392 227.453 374.217 1.00 17.90 62 VAL A CA 1
ATOM 2341 C C . VAL C 3 62 ? 275.771 227.723 374.797 1.00 17.90 62 VAL A C 1
ATOM 2342 O O . VAL C 3 62 ? 276.715 228.023 374.063 1.00 17.90 62 VAL A O 1
ATOM 2346 N N . GLY C 3 63 ? 275.918 227.604 376.117 1.00 17.85 63 GLY A N 1
ATOM 2347 C CA . GLY C 3 63 ? 277.214 227.857 376.726 1.00 17.85 63 GLY A CA 1
ATOM 2348 C C . GLY C 3 63 ? 278.296 226.942 376.192 1.00 17.85 63 GLY A C 1
ATOM 2349 O O . GLY C 3 63 ? 279.345 227.397 375.731 1.00 17.85 63 GLY A O 1
ATOM 2350 N N . ALA C 3 64 ? 278.040 225.637 376.220 1.00 17.41 64 ALA A N 1
ATOM 2351 C CA . ALA C 3 64 ? 278.997 224.677 375.696 1.00 17.41 64 ALA A CA 1
ATOM 2352 C C . ALA C 3 64 ? 279.173 224.782 374.190 1.00 17.41 64 ALA A C 1
ATOM 2353 O O . ALA C 3 64 ? 280.304 224.695 373.712 1.00 17.41 64 ALA A O 1
ATOM 2355 N N . LEU C 3 65 ? 278.096 224.965 373.426 1.00 17.03 65 LEU A N 1
ATOM 2356 C CA . LEU C 3 65 ? 278.253 225.064 371.980 1.00 17.03 65 LEU A CA 1
ATOM 2357 C C . LEU C 3 65 ? 278.968 226.349 371.584 1.00 17.03 65 LEU A C 1
ATOM 2358 O O . LEU C 3 65 ? 279.490 226.455 370.469 1.00 17.03 65 LEU A O 1
ATOM 2363 N N . LEU C 3 66 ? 279.006 227.337 372.478 1.00 17.80 66 LEU A N 1
ATOM 2364 C CA . LEU C 3 66 ? 279.785 228.541 372.220 1.00 17.80 66 LEU A CA 1
ATOM 2365 C C . LEU C 3 66 ? 281.242 228.348 372.605 1.00 17.80 66 LEU A C 1
ATOM 2366 O O . LEU C 3 66 ? 282.136 228.868 371.934 1.00 17.80 66 LEU A O 1
ATOM 2371 N N . ARG C 3 67 ? 281.507 227.614 373.689 1.00 19.09 67 ARG A N 1
ATOM 2372 C CA . ARG C 3 67 ? 282.896 227.281 373.987 1.00 19.09 67 ARG A CA 1
ATOM 2373 C C . ARG C 3 67 ? 283.530 226.386 372.929 1.00 19.09 67 ARG A C 1
ATOM 2374 O O . ARG C 3 67 ? 284.755 226.257 372.909 1.00 19.09 67 ARG A O 1
ATOM 2382 N N . ALA C 3 68 ? 282.739 225.757 372.061 1.00 17.60 68 ALA A N 1
ATOM 2383 C CA . ALA C 3 68 ? 283.248 224.850 371.045 1.00 17.60 68 ALA A CA 1
ATOM 2384 C C . ALA C 3 68 ? 283.569 225.558 369.740 1.00 17.60 68 ALA A C 1
ATOM 2385 O O . ALA C 3 68 ? 283.577 224.925 368.683 1.00 17.60 68 ALA A O 1
ATOM 2387 N N . ALA C 3 69 ? 283.821 226.860 369.790 1.00 16.60 69 ALA A N 1
ATOM 2388 C CA . ALA C 3 69 ? 284.200 227.642 368.626 1.00 16.60 69 ALA A CA 1
ATOM 2389 C C . ALA C 3 69 ? 285.247 228.649 369.066 1.00 16.60 69 ALA A C 1
ATOM 2390 O O . ALA C 3 69 ? 285.215 229.119 370.204 1.00 16.60 69 ALA A O 1
ATOM 2392 N N . THR C 3 70 ? 286.181 228.970 368.174 1.00 16.28 70 THR A N 1
ATOM 2393 C CA . THR C 3 70 ? 287.208 229.944 368.526 1.00 16.28 70 THR A CA 1
ATOM 2394 C C . THR C 3 70 ? 286.672 231.363 368.419 1.00 16.28 70 THR A C 1
ATOM 2395 O O . THR C 3 70 ? 286.783 232.150 369.362 1.00 16.28 70 THR A O 1
ATOM 2399 N N . TYR C 3 71 ? 286.079 231.706 367.283 1.00 15.32 71 TYR A N 1
ATOM 2400 C CA . TYR C 3 71 ? 285.553 233.037 367.045 1.00 15.32 71 TYR A CA 1
ATOM 2401 C C . TYR C 3 71 ? 284.047 232.970 366.858 1.00 15.32 71 TYR A C 1
ATOM 2402 O O . TYR C 3 71 ? 283.490 231.904 366.598 1.00 15.32 71 TYR A O 1
ATOM 2411 N N . TYR C 3 72 ? 283.386 234.115 367.005 1.00 16.00 72 TYR A N 1
ATOM 2412 C CA . TYR C 3 72 ? 281.955 234.178 366.759 1.00 16.00 72 TYR A CA 1
ATOM 2413 C C . TYR C 3 72 ? 281.528 235.611 366.496 1.00 16.00 72 TYR A C 1
ATOM 2414 O O . TYR C 3 72 ? 282.217 236.566 366.857 1.00 16.00 72 TYR A O 1
ATOM 2423 N N . PHE C 3 73 ? 280.373 235.744 365.852 1.00 16.18 73 PHE A N 1
ATOM 2424 C CA . PHE C 3 73 ? 279.695 237.021 365.704 1.00 16.18 73 PHE A CA 1
ATOM 2425 C C . PHE C 3 73 ? 278.222 236.817 366.015 1.00 16.18 73 PHE A C 1
ATOM 2426 O O . PHE C 3 73 ? 277.666 235.766 365.701 1.00 16.18 73 PHE A O 1
ATOM 2434 N N . SER C 3 74 ? 277.594 237.819 366.627 1.00 16.99 74 SER A N 1
ATOM 2435 C CA . SER C 3 74 ? 276.173 237.724 366.925 1.00 16.99 74 SER A CA 1
ATOM 2436 C C . SER C 3 74 ? 275.634 239.083 367.332 1.00 16.99 74 SER A C 1
ATOM 2437 O O . SER C 3 74 ? 276.356 239.888 367.919 1.00 16.99 74 SER A O 1
ATOM 2440 N N . ASP C 3 75 ? 274.366 239.328 367.014 1.00 18.22 75 ASP A N 1
ATOM 2441 C CA . ASP C 3 75 ? 273.582 240.318 367.734 1.00 18.22 75 ASP A CA 1
ATOM 2442 C C . ASP C 3 75 ? 273.117 239.714 369.056 1.00 18.22 75 ASP A C 1
ATOM 2443 O O . ASP C 3 75 ? 273.574 238.649 369.470 1.00 18.22 75 ASP A O 1
ATOM 2448 N N . LEU C 3 76 ? 272.195 240.385 369.730 1.00 17.42 76 LEU A N 1
ATOM 2449 C CA . LEU C 3 76 ? 271.782 239.911 371.039 1.00 17.42 76 LEU A CA 1
ATOM 2450 C C . LEU C 3 76 ? 270.364 240.351 371.372 1.00 17.42 76 LEU A C 1
ATOM 2451 O O . LEU C 3 76 ? 269.862 241.356 370.873 1.00 17.42 76 LEU A O 1
ATOM 2456 N N . GLU C 3 77 ? 269.724 239.558 372.228 1.00 17.84 77 GLU A N 1
ATOM 2457 C CA . GLU C 3 77 ? 268.482 239.918 372.895 1.00 17.84 77 GLU A CA 1
ATOM 2458 C C . GLU C 3 77 ? 268.659 239.600 374.366 1.00 17.84 77 GLU A C 1
ATOM 2459 O O . GLU C 3 77 ? 269.293 238.602 374.704 1.00 17.84 77 GLU A O 1
ATOM 2465 N N . ILE C 3 78 ? 268.127 240.444 375.241 1.00 18.41 78 ILE A N 1
ATOM 2466 C CA . ILE C 3 78 ? 268.234 240.196 376.670 1.00 18.41 78 ILE A CA 1
ATOM 2467 C C . ILE C 3 78 ? 266.857 240.309 377.301 1.00 18.41 78 ILE A C 1
ATOM 2468 O O . ILE C 3 78 ? 266.013 241.098 376.867 1.00 18.41 78 ILE A O 1
ATOM 2473 N N . VAL C 3 79 ? 266.631 239.492 378.324 1.00 19.40 79 VAL A N 1
ATOM 2474 C CA . VAL C 3 79 ? 265.433 239.559 379.149 1.00 19.40 79 VAL A CA 1
ATOM 2475 C C . VAL C 3 79 ? 265.891 239.819 380.574 1.00 19.40 79 VAL A C 1
ATOM 2476 O O . VAL C 3 79 ? 266.479 238.938 381.208 1.00 19.40 79 VAL A O 1
ATOM 2480 N N . VAL C 3 80 ? 265.644 241.028 381.067 1.00 20.83 80 VAL A N 1
ATOM 2481 C CA . VAL C 3 80 ? 266.103 241.461 382.380 1.00 20.83 80 VAL A CA 1
ATOM 2482 C C . VAL C 3 80 ? 264.892 241.633 383.280 1.00 20.83 80 VAL A C 1
ATOM 2483 O O . VAL C 3 80 ? 263.842 242.105 382.835 1.00 20.83 80 VAL A O 1
ATOM 2487 N N . ARG C 3 81 ? 265.037 241.244 384.540 1.00 25.66 81 ARG A N 1
ATOM 2488 C CA . ARG C 3 81 ? 264.008 241.416 385.559 1.00 25.66 81 ARG A CA 1
ATOM 2489 C C . ARG C 3 81 ? 264.603 242.279 386.666 1.00 25.66 81 ARG A C 1
ATOM 2490 O O . ARG C 3 81 ? 265.425 241.803 387.452 1.00 25.66 81 ARG A O 1
ATOM 2498 N N . HIS C 3 82 ? 264.194 243.542 386.726 1.00 24.10 82 HIS A N 1
ATOM 2499 C CA . HIS C 3 82 ? 264.883 244.545 387.520 1.00 24.10 82 HIS A CA 1
ATOM 2500 C C . HIS C 3 82 ? 263.894 245.341 388.357 1.00 24.10 82 HIS A C 1
ATOM 2501 O O . HIS C 3 82 ? 262.678 245.233 388.203 1.00 24.10 82 HIS A O 1
ATOM 2508 N N . GLU C 3 83 ? 264.450 246.150 389.256 1.00 29.22 83 GLU A N 1
ATOM 2509 C CA . GLU C 3 83 ? 263.711 247.149 390.015 1.00 29.22 83 GLU A CA 1
ATOM 2510 C C . GLU C 3 83 ? 264.169 248.520 389.553 1.00 29.22 83 GLU A C 1
ATOM 2511 O O . GLU C 3 83 ? 265.372 248.755 389.405 1.00 29.22 83 GLU A O 1
ATOM 2517 N N . GLY C 3 84 ? 263.229 249.422 389.348 1.00 25.31 84 GLY A N 1
ATOM 2518 C CA . GLY C 3 84 ? 263.556 250.727 388.827 1.00 25.31 84 GLY A CA 1
ATOM 2519 C C . GLY C 3 84 ? 263.796 250.676 387.338 1.00 25.31 84 GLY A C 1
ATOM 2520 O O . GLY C 3 84 ? 263.302 249.807 386.620 1.00 25.31 84 GLY A O 1
ATOM 2521 N N . ASN C 3 85 ? 264.582 251.634 386.871 1.00 23.43 85 ASN A N 1
ATOM 2522 C CA . ASN C 3 85 ? 264.913 251.730 385.460 1.00 23.43 85 ASN A CA 1
ATOM 2523 C C . ASN C 3 85 ? 266.151 250.907 385.142 1.00 23.43 85 ASN A C 1
ATOM 2524 O O . ASN C 3 85 ? 266.946 250.580 386.022 1.00 23.43 85 ASN A O 1
ATOM 2529 N N . LEU C 3 86 ? 266.304 250.574 383.866 1.00 20.29 86 LEU A N 1
ATOM 2530 C CA . LEU C 3 86 ? 267.429 249.792 383.376 1.00 20.29 86 LEU A CA 1
ATOM 2531 C C . LEU C 3 86 ? 268.141 250.584 382.290 1.00 20.29 86 LEU A C 1
ATOM 2532 O O . LEU C 3 86 ? 267.568 250.835 381.229 1.00 20.29 86 LEU A O 1
ATOM 2537 N N . THR C 3 87 ? 269.386 250.967 382.551 1.00 19.24 87 THR A N 1
ATOM 2538 C CA . THR C 3 87 ? 270.194 251.721 381.604 1.00 19.24 87 THR A CA 1
ATOM 2539 C C . THR C 3 87 ? 271.144 250.772 380.894 1.00 19.24 87 THR A C 1
ATOM 2540 O O . THR C 3 87 ? 271.691 249.863 381.520 1.00 19.24 87 THR A O 1
ATOM 2544 N N . TRP C 3 88 ? 271.332 250.978 379.593 1.00 17.41 88 TRP A N 1
ATOM 2545 C CA . TRP C 3 88 ? 272.285 250.217 378.801 1.00 17.41 88 TRP A CA 1
ATOM 2546 C C . TRP C 3 88 ? 273.244 251.168 378.101 1.00 17.41 88 TRP A C 1
ATOM 2547 O O . TRP C 3 88 ? 272.815 252.122 377.453 1.00 17.41 88 TRP A O 1
ATOM 2558 N N . VAL C 3 89 ? 274.539 250.905 378.228 1.00 17.04 89 VAL A N 1
ATOM 2559 C CA . VAL C 3 89 ? 275.550 251.679 377.512 1.00 17.04 89 VAL A CA 1
ATOM 2560 C C . VAL C 3 89 ? 276.286 250.748 376.559 1.00 17.04 89 VAL A C 1
ATOM 2561 O O . VAL C 3 89 ? 276.478 249.568 376.875 1.00 17.04 89 VAL A O 1
ATOM 2565 N N . PRO C 3 90 ? 276.699 251.218 375.388 1.00 16.49 90 PRO A N 1
ATOM 2566 C CA . PRO C 3 90 ? 277.349 250.324 374.422 1.00 16.49 90 PRO A CA 1
ATOM 2567 C C . PRO C 3 90 ? 278.785 249.972 374.776 1.00 16.49 90 PRO A C 1
ATOM 2568 O O . PRO C 3 90 ? 279.288 250.341 375.839 1.00 16.49 90 PRO A O 1
ATOM 2572 N N . ASN C 3 91 ? 279.451 249.244 373.887 1.00 16.94 91 ASN A N 1
ATOM 2573 C CA . ASN C 3 91 ? 280.816 248.776 374.117 1.00 16.94 91 ASN A CA 1
ATOM 2574 C C . ASN C 3 91 ? 281.775 249.952 374.004 1.00 16.94 91 ASN A C 1
ATOM 2575 O O . ASN C 3 91 ? 281.832 250.630 372.978 1.00 16.94 91 ASN A O 1
ATOM 2580 N N . GLY C 3 92 ? 282.544 250.192 375.059 1.00 16.59 92 GLY A N 1
ATOM 2581 C CA . GLY C 3 92 ? 283.512 251.272 375.086 1.00 16.59 92 GLY A CA 1
ATOM 2582 C C . GLY C 3 92 ? 283.123 252.433 375.968 1.00 16.59 92 GLY A C 1
ATOM 2583 O O . GLY C 3 92 ? 283.936 253.349 376.149 1.00 16.59 92 GLY A O 1
ATOM 2584 N N . ALA C 3 93 ? 281.936 252.431 376.533 1.00 17.80 93 ALA A N 1
ATOM 2585 C CA . ALA C 3 93 ? 281.415 253.563 377.274 1.00 17.80 93 ALA A CA 1
ATOM 2586 C C . ALA C 3 93 ? 282.079 253.660 378.643 1.00 17.80 93 ALA A C 1
ATOM 2587 O O . ALA C 3 93 ? 282.486 252.645 379.208 1.00 17.80 93 ALA A O 1
ATOM 2589 N N . PRO C 3 94 ? 282.221 254.869 379.179 1.00 18.94 94 PRO A N 1
ATOM 2590 C CA . PRO C 3 94 ? 282.597 255.010 380.583 1.00 18.94 94 PRO A CA 1
ATOM 2591 C C . PRO C 3 94 ? 281.595 254.323 381.494 1.00 18.94 94 PRO A C 1
ATOM 2592 O O . PRO C 3 94 ? 280.434 254.117 381.141 1.00 18.94 94 PRO A O 1
ATOM 2596 N N . GLU C 3 95 ? 282.058 253.965 382.688 1.00 22.63 95 GLU A N 1
ATOM 2597 C CA . GLU C 3 95 ? 281.158 253.353 383.655 1.00 22.63 95 GLU A CA 1
ATOM 2598 C C . GLU C 3 95 ? 280.242 254.394 384.279 1.00 22.63 95 GLU A C 1
ATOM 2599 O O . GLU C 3 95 ? 279.205 254.054 384.858 1.00 22.63 95 GLU A O 1
ATOM 2605 N N . ALA C 3 96 ? 280.612 255.671 384.180 1.00 21.20 96 ALA A N 1
ATOM 2606 C CA . ALA C 3 96 ? 279.785 256.727 384.746 1.00 21.20 96 ALA A CA 1
ATOM 2607 C C . ALA C 3 96 ? 278.646 257.107 383.816 1.00 21.20 96 ALA A C 1
ATOM 2608 O O . ALA C 3 96 ? 277.747 257.857 384.210 1.00 21.20 96 ALA A O 1
ATOM 2610 N N . ALA C 3 97 ? 278.672 256.623 382.574 1.00 19.59 97 ALA A N 1
ATOM 2611 C CA . ALA C 3 97 ? 277.578 256.891 381.653 1.00 19.59 97 ALA A CA 1
ATOM 2612 C C . ALA C 3 97 ? 276.315 256.143 382.034 1.00 19.59 97 ALA A C 1
ATOM 2613 O O . ALA C 3 97 ? 275.239 256.471 381.530 1.00 19.59 97 ALA A O 1
ATOM 2615 N N . LEU C 3 98 ? 276.418 255.157 382.919 1.00 19.27 98 LEU A N 1
ATOM 2616 C CA . LEU C 3 98 ? 275.301 254.295 383.271 1.00 19.27 98 LEU A CA 1
ATOM 2617 C C . LEU C 3 98 ? 274.332 254.939 384.246 1.00 19.27 98 LEU A C 1
ATOM 2618 O O . LEU C 3 98 ? 273.352 254.294 384.627 1.00 19.27 98 LEU A O 1
ATOM 2623 N N . SER C 3 99 ? 274.573 256.178 384.659 1.00 19.36 99 SER A N 1
ATOM 2624 C CA . SER C 3 99 ? 273.714 256.870 385.603 1.00 19.36 99 SER A CA 1
ATOM 2625 C C . SER C 3 99 ? 272.886 257.966 384.952 1.00 19.36 99 SER A C 1
ATOM 2626 O O . SER C 3 99 ? 272.261 258.755 385.663 1.00 19.36 99 SER A O 1
ATOM 2629 N N . ASN C 3 100 ? 272.862 258.034 383.626 1.00 20.83 100 ASN A N 1
ATOM 2630 C CA . ASN C 3 100 ? 272.175 259.093 382.908 1.00 20.83 100 ASN A CA 1
ATOM 2631 C C . ASN C 3 100 ? 271.133 258.493 381.976 1.00 20.83 100 ASN A C 1
ATOM 2632 O O . ASN C 3 100 ? 271.273 257.367 381.499 1.00 20.83 100 ASN A O 1
ATOM 2637 N N . ALA C 3 101 ? 270.081 259.263 381.718 1.00 22.36 101 ALA A N 1
ATOM 2638 C CA . ALA C 3 101 ? 268.963 258.796 380.910 1.00 22.36 101 ALA A CA 1
ATOM 2639 C C . ALA C 3 101 ? 269.045 259.236 379.457 1.00 22.36 101 ALA A C 1
ATOM 2640 O O . ALA C 3 101 ? 268.055 259.114 378.733 1.00 22.36 101 ALA A O 1
ATOM 2642 N N . GLY C 3 102 ? 270.184 259.759 379.011 1.00 21.96 102 GLY A N 1
ATOM 2643 C CA . GLY C 3 102 ? 270.384 259.933 377.585 1.00 21.96 102 GLY A CA 1
ATOM 2644 C C . GLY C 3 102 ? 270.674 258.624 376.885 1.00 21.96 102 GLY A C 1
ATOM 2645 O O . GLY C 3 102 ? 270.477 258.504 375.675 1.00 21.96 102 GLY A O 1
ATOM 2646 N N . ASN C 3 103 ? 271.154 257.636 377.630 1.00 20.70 103 ASN A N 1
ATOM 2647 C CA . ASN C 3 103 ? 271.415 256.318 377.100 1.00 20.70 103 ASN A CA 1
ATOM 2648 C C . ASN C 3 103 ? 270.111 255.537 377.055 1.00 20.70 103 ASN A C 1
ATOM 2649 O O . ASN C 3 103 ? 269.112 255.951 377.641 1.00 20.70 103 ASN A O 1
ATOM 2654 N N . PRO C 3 104 ? 270.076 254.420 376.340 1.00 19.19 104 PRO A N 1
ATOM 2655 C CA . PRO C 3 104 ? 268.871 253.590 376.369 1.00 19.19 104 PRO A CA 1
ATOM 2656 C C . PRO C 3 104 ? 268.479 253.212 377.786 1.00 19.19 104 PRO A C 1
ATOM 2657 O O . PRO C 3 104 ? 269.192 252.465 378.458 1.00 19.19 104 PRO A O 1
ATOM 2661 N N . THR C 3 105 ? 267.349 253.736 378.250 1.00 20.30 105 THR A N 1
ATOM 2662 C CA . THR C 3 105 ? 266.840 253.492 379.594 1.00 20.30 105 THR A CA 1
ATOM 2663 C C . THR C 3 105 ? 265.425 252.953 379.478 1.00 20.30 105 THR A C 1
ATOM 2664 O O . THR C 3 105 ? 264.600 253.529 378.766 1.00 20.30 105 THR A O 1
ATOM 2668 N N . ALA C 3 106 ? 265.149 251.858 380.173 1.00 21.90 106 ALA A N 1
ATOM 2669 C CA . ALA C 3 106 ? 263.851 251.202 380.118 1.00 21.90 106 ALA A CA 1
ATOM 2670 C C . ALA C 3 106 ? 263.137 251.382 381.446 1.00 21.90 106 ALA A C 1
ATOM 2671 O O . ALA C 3 106 ? 263.613 250.910 382.480 1.00 21.90 106 ALA A O 1
ATOM 2673 N N . TYR C 3 107 ? 262.004 252.074 381.417 1.00 22.47 107 TYR A N 1
ATOM 2674 C CA . TYR C 3 107 ? 261.182 252.238 382.604 1.00 22.47 107 TYR A CA 1
ATOM 2675 C C . TYR C 3 107 ? 260.361 250.977 382.814 1.00 22.47 107 TYR A C 1
ATOM 2676 O O . TYR C 3 107 ? 259.626 250.545 381.923 1.00 22.47 107 TYR A O 1
ATOM 2685 N N . ASN C 3 108 ? 260.494 250.378 383.993 1.00 22.65 108 ASN A N 1
ATOM 2686 C CA . ASN C 3 108 ? 260.121 248.980 384.140 1.00 22.65 108 ASN A CA 1
ATOM 2687 C C . ASN C 3 108 ? 258.615 248.781 384.048 1.00 22.65 108 ASN A C 1
ATOM 2688 O O . ASN C 3 108 ? 257.833 249.451 384.725 1.00 22.65 108 ASN A O 1
ATOM 2693 N N . LYS C 3 109 ? 258.221 247.872 383.168 1.00 22.60 109 LYS A N 1
ATOM 2694 C CA . LYS C 3 109 ? 256.872 247.342 383.123 1.00 22.60 109 LYS A CA 1
ATOM 2695 C C . LYS C 3 109 ? 256.792 246.142 384.056 1.00 22.60 109 LYS A C 1
ATOM 2696 O O . LYS C 3 109 ? 257.771 245.764 384.698 1.00 22.60 109 LYS A O 1
ATOM 2702 N N . ALA C 3 110 ? 255.616 245.535 384.118 1.00 23.75 110 ALA A N 1
ATOM 2703 C CA . ALA C 3 110 ? 255.313 244.640 385.225 1.00 23.75 110 ALA A CA 1
ATOM 2704 C C . ALA C 3 110 ? 256.182 243.388 385.244 1.00 23.75 110 ALA A C 1
ATOM 2705 O O . ALA C 3 110 ? 256.977 243.232 386.177 1.00 23.75 110 ALA A O 1
ATOM 2707 N N . PRO C 3 111 ? 256.076 242.458 384.269 1.00 22.37 111 PRO A N 1
ATOM 2708 C CA . PRO C 3 111 ? 256.784 241.182 384.435 1.00 22.37 111 PRO A CA 1
ATOM 2709 C C . PRO C 3 111 ? 258.296 241.320 384.341 1.00 22.37 111 PRO A C 1
ATOM 2710 O O . PRO C 3 111 ? 259.016 240.954 385.274 1.00 22.37 111 PRO A O 1
ATOM 2714 N N . PHE C 3 112 ? 258.779 241.872 383.227 1.00 21.42 112 PHE A N 1
ATOM 2715 C CA . PHE C 3 112 ? 260.198 242.058 382.954 1.00 21.42 112 PHE A CA 1
ATOM 2716 C C . PHE C 3 112 ? 260.367 242.882 381.686 1.00 21.42 112 PHE A C 1
ATOM 2717 O O . PHE C 3 112 ? 259.391 243.419 381.160 1.00 21.42 112 PHE A O 1
ATOM 2725 N N . THR C 3 113 ? 261.600 243.008 381.204 1.00 20.64 113 THR A N 1
ATOM 2726 C CA . THR C 3 113 ? 261.922 243.802 380.024 1.00 20.64 113 THR A CA 1
ATOM 2727 C C . THR C 3 113 ? 262.611 242.910 379.000 1.00 20.64 113 THR A C 1
ATOM 2728 O O . THR C 3 113 ? 263.470 242.102 379.358 1.00 20.64 113 THR A O 1
ATOM 2732 N N . ARG C 3 114 ? 262.227 243.049 377.736 1.00 18.92 114 ARG A N 1
ATOM 2733 C CA . ARG C 3 114 ? 262.784 242.261 376.641 1.00 18.92 114 ARG A CA 1
ATOM 2734 C C . ARG C 3 114 ? 263.218 243.214 375.534 1.00 18.92 114 ARG A C 1
ATOM 2735 O O . ARG C 3 114 ? 262.373 243.823 374.873 1.00 18.92 114 ARG A O 1
ATOM 2743 N N . LEU C 3 115 ? 264.525 243.331 375.325 1.00 17.66 115 LEU A N 1
ATOM 2744 C CA . LEU C 3 115 ? 265.103 244.260 374.366 1.00 17.66 115 LEU A CA 1
ATOM 2745 C C . LEU C 3 115 ? 265.897 243.510 373.308 1.00 17.66 115 LEU A C 1
ATOM 2746 O O . LEU C 3 115 ? 266.147 242.311 373.423 1.00 17.66 115 LEU A O 1
ATOM 2751 N N . ALA C 3 116 ? 266.300 244.240 372.271 1.00 16.41 116 ALA A N 1
ATOM 2752 C CA . ALA C 3 116 ? 267.192 243.734 371.238 1.00 16.41 116 ALA A CA 1
ATOM 2753 C C . ALA C 3 116 ? 268.350 244.706 371.094 1.00 16.41 116 ALA A C 1
ATOM 2754 O O . ALA C 3 116 ? 268.133 245.902 370.882 1.00 16.41 116 ALA A O 1
ATOM 2756 N N . LEU C 3 117 ? 269.573 244.195 371.216 1.00 16.54 117 LEU A N 1
ATOM 2757 C CA . LEU C 3 117 ? 270.778 244.997 371.178 1.00 16.54 117 LEU A CA 1
ATOM 2758 C C . LEU C 3 117 ? 271.610 244.648 369.955 1.00 16.54 117 LEU A C 1
ATOM 2759 O O . LEU C 3 117 ? 271.634 243.489 369.538 1.00 16.54 117 LEU A O 1
ATOM 2764 N N . PRO C 3 118 ? 272.305 245.612 369.368 1.00 17.36 118 PRO A N 1
ATOM 2765 C CA . PRO C 3 118 ? 273.193 245.304 368.251 1.00 17.36 118 PRO A CA 1
ATOM 2766 C C . PRO C 3 118 ? 274.570 244.865 368.726 1.00 17.36 118 PRO A C 1
ATOM 2767 O O . PRO C 3 118 ? 274.844 244.739 369.919 1.00 17.36 118 PRO A O 1
ATOM 2771 N N . TYR C 3 119 ? 275.434 244.625 367.750 1.00 17.41 119 TYR A N 1
ATOM 2772 C CA . TYR C 3 119 ? 276.817 244.269 368.016 1.00 17.41 119 TYR A CA 1
ATOM 2773 C C . TYR C 3 119 ? 277.677 245.524 367.949 1.00 17.41 119 TYR A C 1
ATOM 2774 O O . TYR C 3 119 ? 277.780 246.155 366.893 1.00 17.41 119 TYR A O 1
ATOM 2783 N N . THR C 3 120 ? 278.296 245.893 369.070 1.00 16.83 120 THR A N 1
ATOM 2784 C CA . THR C 3 120 ? 279.004 247.161 369.168 1.00 16.83 120 THR A CA 1
ATOM 2785 C C . THR C 3 120 ? 280.493 247.024 369.445 1.00 16.83 120 THR A C 1
ATOM 2786 O O . THR C 3 120 ? 281.154 248.044 369.663 1.00 16.83 120 THR A O 1
ATOM 2790 N N . ALA C 3 121 ? 281.042 245.814 369.436 1.00 16.33 121 ALA A N 1
ATOM 2791 C CA . ALA C 3 121 ? 282.465 245.642 369.666 1.00 16.33 121 ALA A CA 1
ATOM 2792 C C . ALA C 3 121 ? 283.261 246.202 368.489 1.00 16.33 121 ALA A C 1
ATOM 2793 O O . ALA C 3 121 ? 282.814 246.133 367.344 1.00 16.33 121 ALA A O 1
ATOM 2795 N N . PRO C 3 122 ? 284.448 246.765 368.743 1.00 15.16 122 PRO A N 1
ATOM 2796 C CA . PRO C 3 122 ? 285.228 247.349 367.647 1.00 15.16 122 PRO A CA 1
ATOM 2797 C C . PRO C 3 122 ? 285.887 246.329 366.741 1.00 15.16 122 PRO A C 1
ATOM 2798 O O . PRO C 3 122 ? 286.469 246.729 365.726 1.00 15.16 122 PRO A O 1
ATOM 2802 N N . HIS C 3 123 ? 285.822 245.041 367.065 1.00 14.88 123 HIS A N 1
ATOM 2803 C CA . HIS C 3 123 ? 286.461 244.010 366.265 1.00 14.88 123 HIS A CA 1
ATOM 2804 C C . HIS C 3 123 ? 285.473 243.379 365.297 1.00 14.88 123 HIS A C 1
ATOM 2805 O O . HIS C 3 123 ? 284.260 243.418 365.503 1.00 14.88 123 HIS A O 1
ATOM 2812 N N . ARG C 3 124 ? 286.012 242.759 364.247 1.00 15.51 124 ARG A N 1
ATOM 2813 C CA . ARG C 3 124 ? 285.164 242.088 363.268 1.00 15.51 124 ARG A CA 1
ATOM 2814 C C . ARG C 3 124 ? 284.499 240.853 363.862 1.00 15.51 124 ARG A C 1
ATOM 2815 O O . ARG C 3 124 ? 283.361 240.526 363.511 1.00 15.51 124 ARG A O 1
ATOM 2823 N N . VAL C 3 125 ? 285.191 240.157 364.764 1.00 15.43 125 VAL A N 1
ATOM 2824 C CA . VAL C 3 125 ? 284.664 238.976 365.438 1.00 15.43 125 VAL A CA 1
ATOM 2825 C C . VAL C 3 125 ? 285.125 239.005 366.888 1.00 15.43 125 VAL A C 1
ATOM 2826 O O . VAL C 3 125 ? 286.139 239.626 367.213 1.00 15.43 125 VAL A O 1
ATOM 2830 N N . LEU C 3 126 ? 284.371 238.343 367.761 1.00 16.38 126 LEU A N 1
ATOM 2831 C CA . LEU C 3 126 ? 284.794 238.131 369.137 1.00 16.38 126 LEU A CA 1
ATOM 2832 C C . LEU C 3 126 ? 285.356 236.723 369.289 1.00 16.38 126 LEU A C 1
ATOM 2833 O O . LEU C 3 126 ? 285.151 235.855 368.441 1.00 16.38 126 LEU A O 1
ATOM 2838 N N . ALA C 3 127 ? 286.058 236.480 370.392 1.00 18.83 127 ALA A N 1
ATOM 2839 C CA . ALA C 3 127 ? 286.733 235.210 370.604 1.00 18.83 127 ALA A CA 1
ATOM 2840 C C . ALA C 3 127 ? 286.459 234.688 372.005 1.00 18.83 127 ALA A C 1
ATOM 2841 O O . ALA C 3 127 ? 286.229 235.458 372.937 1.00 18.83 127 ALA A O 1
ATOM 2843 N N . THR C 3 128 ? 286.489 233.362 372.141 1.00 19.77 128 THR A N 1
ATOM 2844 C CA . THR C 3 128 ? 286.357 232.700 373.430 1.00 19.77 128 THR A CA 1
ATOM 2845 C C . THR C 3 128 ? 287.694 232.402 374.093 1.00 19.77 128 THR A C 1
ATOM 2846 O O . THR C 3 128 ? 287.732 232.199 375.310 1.00 19.77 128 THR A O 1
ATOM 2850 N N . VAL C 3 129 ? 288.780 232.352 373.329 1.00 20.99 129 VAL A N 1
ATOM 2851 C CA . VAL C 3 129 ? 290.128 232.202 373.859 1.00 20.99 129 VAL A CA 1
ATOM 2852 C C . VAL C 3 129 ? 291.005 233.279 373.240 1.00 20.99 129 VAL A C 1
ATOM 2853 O O . VAL C 3 129 ? 290.764 233.702 372.106 1.00 20.99 129 VAL A O 1
ATOM 2857 N N . TYR C 3 130 ? 292.005 233.732 373.989 1.00 24.29 130 TYR A N 1
ATOM 2858 C CA . TYR C 3 130 ? 292.958 234.732 373.528 1.00 24.29 130 TYR A CA 1
ATOM 2859 C C . TYR C 3 130 ? 294.342 234.340 374.016 1.00 24.29 130 TYR A C 1
ATOM 2860 O O . TYR C 3 130 ? 294.550 234.180 375.221 1.00 24.29 130 TYR A O 1
ATOM 2869 N N . ASN C 3 131 ? 295.285 234.204 373.092 1.00 24.22 131 ASN A N 1
ATOM 2870 C CA . ASN C 3 131 ? 296.656 233.828 373.424 1.00 24.22 131 ASN A CA 1
ATOM 2871 C C . ASN C 3 131 ? 297.488 235.096 373.566 1.00 24.22 131 ASN A C 1
ATOM 2872 O O . ASN C 3 131 ? 298.188 235.499 372.637 1.00 24.22 131 ASN A O 1
ATOM 2877 N N . GLY C 3 132 ? 297.430 235.724 374.729 1.00 29.45 132 GLY A N 1
ATOM 2878 C CA . GLY C 3 132 ? 298.186 236.929 374.970 1.00 29.45 132 GLY A CA 1
ATOM 2879 C C . GLY C 3 132 ? 297.344 237.964 375.672 1.00 29.45 132 GLY A C 1
ATOM 2880 O O . GLY C 3 132 ? 296.287 237.668 376.236 1.00 29.45 132 GLY A O 1
ATOM 2881 N N . THR C 3 133 ? 297.815 239.206 375.642 1.00 35.75 133 THR A N 1
ATOM 2882 C CA . THR C 3 133 ? 297.210 240.293 376.395 1.00 35.75 133 THR A CA 1
ATOM 2883 C C . THR C 3 133 ? 296.844 241.452 375.476 1.00 35.75 133 THR A C 1
ATOM 2884 O O . THR C 3 133 ? 297.041 241.408 374.260 1.00 35.75 133 THR A O 1
ATOM 2888 N N . SER C 3 134 ? 296.289 242.500 376.085 1.00 40.84 134 SER A N 1
ATOM 2889 C CA . SER C 3 134 ? 295.866 243.687 375.357 1.00 40.84 134 SER A CA 1
ATOM 2890 C C . SER C 3 134 ? 296.227 244.988 376.060 1.00 40.84 134 SER A C 1
ATOM 2891 O O . SER C 3 134 ? 295.882 246.060 375.552 1.00 40.84 134 SER A O 1
ATOM 2894 N N . LYS C 3 135 ? 296.895 244.931 377.206 1.00 42.62 135 LYS A N 1
ATOM 2895 C CA . LYS C 3 135 ? 297.341 246.122 377.911 1.00 42.62 135 LYS A CA 1
ATOM 2896 C C . LYS C 3 135 ? 298.844 246.291 377.744 1.00 42.62 135 LYS A C 1
ATOM 2897 O O . LYS C 3 135 ? 299.516 245.456 377.132 1.00 42.62 135 LYS A O 1
ATOM 2903 N N . TYR C 3 136 ? 299.362 247.384 378.292 1.00 44.64 136 TYR A N 1
ATOM 2904 C CA . TYR C 3 136 ? 300.790 247.663 378.247 1.00 44.64 136 TYR A CA 1
ATOM 2905 C C . TYR C 3 136 ? 301.400 247.558 379.640 1.00 44.64 136 TYR A C 1
ATOM 2906 O O . TYR C 3 136 ? 302.011 246.548 379.988 1.00 44.64 136 TYR A O 1
ATOM 2915 N N . THR C 3 156 ? 292.629 232.504 380.230 1.00 50.16 156 THR A N 1
ATOM 2916 C CA . THR C 3 156 ? 292.343 232.842 381.619 1.00 50.16 156 THR A CA 1
ATOM 2917 C C . THR C 3 156 ? 291.654 234.204 381.729 1.00 50.16 156 THR A C 1
ATOM 2918 O O . THR C 3 156 ? 290.799 234.405 382.592 1.00 50.16 156 THR A O 1
ATOM 2922 N N . GLN C 3 157 ? 292.019 235.134 380.851 1.00 42.89 157 GLN A N 1
ATOM 2923 C CA . GLN C 3 157 ? 291.397 236.447 380.824 1.00 42.89 157 GLN A CA 1
ATOM 2924 C C . GLN C 3 157 ? 291.357 236.934 379.388 1.00 42.89 157 GLN A C 1
ATOM 2925 O O . GLN C 3 157 ? 292.390 236.995 378.716 1.00 42.89 157 GLN A O 1
ATOM 2931 N N . LEU C 3 158 ? 290.167 237.273 378.926 1.00 28.26 158 LEU A N 1
ATOM 2932 C CA . LEU C 3 158 ? 290.007 237.814 377.593 1.00 28.26 158 LEU A CA 1
ATOM 2933 C C . LEU C 3 158 ? 290.141 239.330 377.633 1.00 28.26 158 LEU A C 1
ATOM 2934 O O . LEU C 3 158 ? 290.034 239.941 378.696 1.00 28.26 158 LEU A O 1
ATOM 2939 N N . PRO C 3 159 ? 290.403 239.961 376.491 1.00 24.39 159 PRO A N 1
ATOM 2940 C CA . PRO C 3 159 ? 290.416 241.424 376.447 1.00 24.39 159 PRO A CA 1
ATOM 2941 C C . PRO C 3 159 ? 289.123 242.018 376.979 1.00 24.39 159 PRO A C 1
ATOM 2942 O O . PRO C 3 159 ? 288.044 241.432 376.894 1.00 24.39 159 PRO A O 1
ATOM 2946 N N . ALA C 3 160 ? 289.247 243.215 377.547 1.00 22.65 160 ALA A N 1
ATOM 2947 C CA . ALA C 3 160 ? 288.098 243.880 378.139 1.00 22.65 160 ALA A CA 1
ATOM 2948 C C . ALA C 3 160 ? 287.107 244.380 377.102 1.00 22.65 160 ALA A C 1
ATOM 2949 O O . ALA C 3 160 ? 285.988 244.741 377.471 1.00 22.65 160 ALA A O 1
ATOM 2951 N N . SER C 3 161 ? 287.481 244.404 375.825 1.00 19.22 161 SER A N 1
ATOM 2952 C CA . SER C 3 161 ? 286.595 244.833 374.756 1.00 19.22 161 SER A CA 1
ATOM 2953 C C . SER C 3 161 ? 285.753 243.694 374.207 1.00 19.22 161 SER A C 1
ATOM 2954 O O . SER C 3 161 ? 285.081 243.866 373.187 1.00 19.22 161 SER A O 1
ATOM 2957 N N . PHE C 3 162 ? 285.775 242.536 374.861 1.00 20.26 162 PHE A N 1
ATOM 2958 C CA . PHE C 3 162 ? 284.999 241.378 374.430 1.00 20.26 162 PHE A CA 1
ATOM 2959 C C . PHE C 3 162 ? 283.700 241.356 375.230 1.00 20.26 162 PHE A C 1
ATOM 2960 O O . PHE C 3 162 ? 283.509 240.543 376.130 1.00 20.26 162 PHE A O 1
ATOM 2968 N N . ASN C 3 163 ? 282.798 242.270 374.894 1.00 18.42 163 ASN A N 1
ATOM 2969 C CA . ASN C 3 163 ? 281.518 242.355 375.585 1.00 18.42 163 ASN A CA 1
ATOM 2970 C C . ASN C 3 163 ? 280.498 242.999 374.657 1.00 18.42 163 ASN A C 1
ATOM 2971 O O . ASN C 3 163 ? 280.817 243.420 373.543 1.00 18.42 163 ASN A O 1
ATOM 2976 N N . PHE C 3 164 ? 279.253 243.052 375.126 1.00 17.79 164 PHE A N 1
ATOM 2977 C CA . PHE C 3 164 ? 278.133 243.590 374.366 1.00 17.79 164 PHE A CA 1
ATOM 2978 C C . PHE C 3 164 ? 277.561 244.846 375.010 1.00 17.79 164 PHE A C 1
ATOM 2979 O O . PHE C 3 164 ? 276.475 245.287 374.637 1.00 17.79 164 PHE A O 1
ATOM 2987 N N . GLY C 3 165 ? 278.269 245.434 375.960 1.00 17.96 165 GLY A N 1
ATOM 2988 C CA . GLY C 3 165 ? 277.785 246.573 376.701 1.00 17.96 165 GLY A CA 1
ATOM 2989 C C . GLY C 3 165 ? 277.619 246.267 378.174 1.00 17.96 165 GLY A C 1
ATOM 2990 O O . GLY C 3 165 ? 278.111 245.267 378.694 1.00 17.96 165 GLY A O 1
ATOM 2991 N N . ALA C 3 166 ? 276.909 247.158 378.859 1.00 18.56 166 ALA A N 1
ATOM 2992 C CA . ALA C 3 166 ? 276.634 246.967 380.273 1.00 18.56 166 ALA A CA 1
ATOM 2993 C C . ALA C 3 166 ? 275.221 247.431 380.582 1.00 18.56 166 ALA A C 1
ATOM 2994 O O . ALA C 3 166 ? 274.683 248.310 379.909 1.00 18.56 166 ALA A O 1
ATOM 2996 N N . ILE C 3 167 ? 274.627 246.835 381.612 1.00 20.38 167 ILE A N 1
ATOM 2997 C CA . ILE C 3 167 ? 273.309 247.217 382.099 1.00 20.38 167 ILE A CA 1
ATOM 2998 C C . ILE C 3 167 ? 273.441 247.655 383.547 1.00 20.38 167 ILE A C 1
ATOM 2999 O O . ILE C 3 167 ? 274.448 247.383 384.203 1.00 20.38 167 ILE A O 1
ATOM 3004 N N . ARG C 3 168 ? 272.423 248.353 384.044 1.00 22.93 168 ARG A N 1
ATOM 3005 C CA . ARG C 3 168 ? 272.426 248.784 385.433 1.00 22.93 168 ARG A CA 1
ATOM 3006 C C . ARG C 3 168 ? 271.009 249.018 385.928 1.00 22.93 168 ARG A C 1
ATOM 3007 O O . ARG C 3 168 ? 270.201 249.647 385.244 1.00 22.93 168 ARG A O 1
ATOM 3015 N N . ALA C 3 169 ? 270.731 248.531 387.133 1.00 25.15 169 ALA A N 1
ATOM 3016 C CA . ALA C 3 169 ? 269.486 248.799 387.833 1.00 25.15 169 ALA A CA 1
ATOM 3017 C C . ALA C 3 169 ? 269.800 248.845 389.319 1.00 25.15 169 ALA A C 1
ATOM 3018 O O . ALA C 3 169 ? 270.944 248.661 389.731 1.00 25.15 169 ALA A O 1
ATOM 3020 N N . THR C 3 170 ? 268.777 249.105 390.132 1.00 27.29 170 THR A N 1
ATOM 3021 C CA . THR C 3 170 ? 269.001 249.110 391.573 1.00 27.29 170 THR A CA 1
ATOM 3022 C C . THR C 3 170 ? 269.262 247.702 392.087 1.00 27.29 170 THR A C 1
ATOM 3023 O O . THR C 3 170 ? 270.094 247.505 392.978 1.00 27.29 170 THR A O 1
ATOM 3027 N N . ASP C 3 171 ? 268.565 246.712 391.543 1.00 29.36 171 ASP A N 1
ATOM 3028 C CA . ASP C 3 171 ? 268.998 245.327 391.689 1.00 29.36 171 ASP A CA 1
ATOM 3029 C C . ASP C 3 171 ? 268.394 244.526 390.552 1.00 29.36 171 ASP A C 1
ATOM 3030 O O . ASP C 3 171 ? 267.237 244.746 390.187 1.00 29.36 171 ASP A O 1
ATOM 3035 N N . ILE C 3 172 ? 269.187 243.631 389.976 1.00 28.95 172 ILE A N 1
ATOM 3036 C CA . ILE C 3 172 ? 268.735 242.780 388.883 1.00 28.95 172 ILE A CA 1
ATOM 3037 C C . ILE C 3 172 ? 268.571 241.361 389.403 1.00 28.95 172 ILE A C 1
ATOM 3038 O O . ILE C 3 172 ? 269.491 240.797 390.004 1.00 28.95 172 ILE A O 1
ATOM 3043 N N . SER C 3 173 ? 267.401 240.775 389.168 1.00 31.90 173 SER A N 1
ATOM 3044 C CA . SER C 3 173 ? 267.084 239.445 389.668 1.00 31.90 173 SER A CA 1
ATOM 3045 C C . SER C 3 173 ? 267.528 238.330 388.735 1.00 31.90 173 SER A C 1
ATOM 3046 O O . SER C 3 173 ? 268.082 237.333 389.200 1.00 31.90 173 SER A O 1
ATOM 3049 N N . GLU C 3 174 ? 267.292 238.469 387.436 1.00 25.51 174 GLU A N 1
ATOM 3050 C CA . GLU C 3 174 ? 267.706 237.466 386.471 1.00 25.51 174 GLU A CA 1
ATOM 3051 C C . GLU C 3 174 ? 268.009 238.133 385.141 1.00 25.51 174 GLU A C 1
ATOM 3052 O O . GLU C 3 174 ? 267.471 239.198 384.836 1.00 25.51 174 GLU A O 1
ATOM 3058 N N . LEU C 3 175 ? 268.886 237.504 384.363 1.00 21.43 175 LEU A N 1
ATOM 3059 C CA . LEU C 3 175 ? 269.258 237.963 383.034 1.00 21.43 175 LEU A CA 1
ATOM 3060 C C . LEU C 3 175 ? 269.271 236.769 382.094 1.00 21.43 175 LEU A C 1
ATOM 3061 O O . LEU C 3 175 ? 269.830 235.722 382.426 1.00 21.43 175 LEU A O 1
ATOM 3066 N N . LEU C 3 176 ? 268.632 236.922 380.941 1.00 19.66 176 LEU A N 1
ATOM 3067 C CA . LEU C 3 176 ? 268.621 235.932 379.875 1.00 19.66 176 LEU A CA 1
ATOM 3068 C C . LEU C 3 176 ? 269.219 236.572 378.635 1.00 19.66 176 LEU A C 1
ATOM 3069 O O . LEU C 3 176 ? 269.066 237.773 378.427 1.00 19.66 176 LEU A O 1
ATOM 3074 N N . VAL C 3 177 ? 269.908 235.787 377.813 1.00 17.94 177 VAL A N 1
ATOM 3075 C CA . VAL C 3 177 ? 270.462 236.304 376.568 1.00 17.94 177 VAL A CA 1
ATOM 3076 C C . VAL C 3 177 ? 270.133 235.355 375.427 1.00 17.94 177 VAL A C 1
ATOM 3077 O O . VAL C 3 177 ? 269.910 234.158 375.627 1.00 17.94 177 VAL A O 1
ATOM 3081 N N . ARG C 3 178 ? 270.114 235.905 374.218 1.00 17.20 178 ARG A N 1
ATOM 3082 C CA . ARG C 3 178 ? 269.772 235.163 373.015 1.00 17.20 178 ARG A CA 1
ATOM 3083 C C . ARG C 3 178 ? 270.618 235.690 371.872 1.00 17.20 178 ARG A C 1
ATOM 3084 O O . ARG C 3 178 ? 270.694 236.903 371.674 1.00 17.20 178 ARG A O 1
ATOM 3092 N N . MET C 3 179 ? 271.245 234.788 371.126 1.00 18.05 179 MET A N 1
ATOM 3093 C CA . MET C 3 179 ? 272.128 235.155 370.027 1.00 18.05 179 MET A CA 1
ATOM 3094 C C . MET C 3 179 ? 271.339 235.186 368.726 1.00 18.05 179 MET A C 1
ATOM 3095 O O . MET C 3 179 ? 270.749 234.178 368.329 1.00 18.05 179 MET A O 1
ATOM 3100 N N . LYS C 3 180 ? 271.335 236.335 368.066 1.00 17.34 180 LYS A N 1
ATOM 3101 C CA . LYS C 3 180 ? 270.648 236.512 366.798 1.00 17.34 180 LYS A CA 1
ATOM 3102 C C . LYS C 3 180 ? 271.667 236.596 365.670 1.00 17.34 180 LYS A C 1
ATOM 3103 O O . LYS C 3 180 ? 272.712 237.232 365.815 1.00 17.34 180 LYS A O 1
ATOM 3109 N N . ARG C 3 181 ? 271.358 235.942 364.550 1.00 17.78 181 ARG A N 1
ATOM 3110 C CA . ARG C 3 181 ? 272.236 235.920 363.380 1.00 17.78 181 ARG A CA 1
ATOM 3111 C C . ARG C 3 181 ? 273.622 235.400 363.739 1.00 17.78 181 ARG A C 1
ATOM 3112 O O . ARG C 3 181 ? 274.637 235.992 363.373 1.00 17.78 181 ARG A O 1
ATOM 3120 N N . ALA C 3 182 ? 273.666 234.282 364.456 1.00 15.99 182 ALA A N 1
ATOM 3121 C CA . ALA C 3 182 ? 274.922 233.796 365.006 1.00 15.99 182 ALA A CA 1
ATOM 3122 C C . ALA C 3 182 ? 275.789 233.162 363.929 1.00 15.99 182 ALA A C 1
ATOM 3123 O O . ALA C 3 182 ? 275.292 232.498 363.018 1.00 15.99 182 ALA A O 1
ATOM 3125 N N . GLU C 3 183 ? 277.099 233.380 364.039 1.00 14.85 183 GLU A N 1
ATOM 3126 C CA . GLU C 3 183 ? 278.085 232.805 363.131 1.00 14.85 183 GLU A CA 1
ATOM 3127 C C . GLU C 3 183 ? 279.259 232.313 363.956 1.00 14.85 183 GLU A C 1
ATOM 3128 O O . GLU C 3 183 ? 279.795 233.062 364.772 1.00 14.85 183 GLU A O 1
ATOM 3134 N N . LEU C 3 184 ? 279.656 231.062 363.751 1.00 13.14 184 LEU A N 1
ATOM 3135 C CA . LEU C 3 184 ? 280.729 230.441 364.508 1.00 13.14 184 LEU A CA 1
ATOM 3136 C C . LEU C 3 184 ? 281.853 230.041 363.564 1.00 13.14 184 LEU A C 1
ATOM 3137 O O . LEU C 3 184 ? 281.609 229.671 362.415 1.00 13.14 184 LEU A O 1
ATOM 3142 N N . TYR C 3 185 ? 283.090 230.114 364.061 1.00 13.18 185 TYR A N 1
ATOM 3143 C CA . TYR C 3 185 ? 284.279 229.822 363.271 1.00 13.18 185 TYR A CA 1
ATOM 3144 C C . TYR C 3 185 ? 285.245 228.967 364.079 1.00 13.18 185 TYR A C 1
ATOM 3145 O O . TYR C 3 185 ? 285.310 229.074 365.303 1.00 13.18 185 TYR A O 1
ATOM 3154 N N . CYS C 3 186 ? 286.002 228.107 363.374 1.00 15.03 186 CYS A N 1
ATOM 3155 C CA . CYS C 3 186 ? 287.158 227.381 363.908 1.00 15.03 186 CYS A CA 1
ATOM 3156 C C . CYS C 3 186 ? 286.836 226.510 365.117 1.00 15.03 186 CYS A C 1
ATOM 3157 O O . CYS C 3 186 ? 287.194 226.872 366.243 1.00 15.03 186 CYS A O 1
ATOM 3160 N N . PRO C 3 187 ? 286.177 225.366 364.935 1.00 16.20 187 PRO A N 1
ATOM 3161 C CA . PRO C 3 187 ? 285.672 224.598 366.082 1.00 16.20 187 PRO A CA 1
ATOM 3162 C C . PRO C 3 187 ? 286.764 224.068 367.002 1.00 16.20 187 PRO A C 1
ATOM 3163 O O . PRO C 3 187 ? 287.905 223.839 366.603 1.00 16.20 187 PRO A O 1
ATOM 3167 N N . ARG C 3 188 ? 286.376 223.851 368.257 1.00 17.60 188 ARG A N 1
ATOM 3168 C CA . ARG C 3 188 ? 287.243 223.401 369.338 1.00 17.60 188 ARG A CA 1
ATOM 3169 C C . ARG C 3 188 ? 286.608 222.195 370.023 1.00 17.60 188 ARG A C 1
ATOM 3170 O O . ARG C 3 188 ? 285.448 221.877 369.741 1.00 17.60 188 ARG A O 1
ATOM 3178 N N . PRO C 3 189 ? 287.322 221.493 370.907 1.00 18.17 189 PRO A N 1
ATOM 3179 C CA . PRO C 3 189 ? 286.743 220.299 371.536 1.00 18.17 189 PRO A CA 1
ATOM 3180 C C . PRO C 3 189 ? 285.486 220.593 372.343 1.00 18.17 189 PRO A C 1
ATOM 3181 O O . PRO C 3 189 ? 285.374 221.618 373.014 1.00 18.17 189 PRO A O 1
ATOM 3185 N N . LEU C 3 190 ? 284.542 219.659 372.277 1.00 17.10 190 LEU A N 1
ATOM 3186 C CA . LEU C 3 190 ? 283.289 219.704 373.016 1.00 17.10 190 LEU A CA 1
ATOM 3187 C C . LEU C 3 190 ? 283.092 218.355 373.683 1.00 17.10 190 LEU A C 1
ATOM 3188 O O . LEU C 3 190 ? 282.957 217.341 372.998 1.00 17.10 190 LEU A O 1
ATOM 3193 N N . LEU C 3 191 ? 283.074 218.340 375.008 1.00 19.27 191 LEU A N 1
ATOM 3194 C CA . LEU C 3 191 ? 283.125 217.099 375.760 1.00 19.27 191 LEU A CA 1
ATOM 3195 C C . LEU C 3 191 ? 281.755 216.730 376.310 1.00 19.27 191 LEU A C 1
ATOM 3196 O O . LEU C 3 191 ? 280.847 217.556 376.404 1.00 19.27 191 LEU A O 1
ATOM 3201 N N . ALA C 3 192 ? 281.622 215.461 376.666 1.00 23.94 192 ALA A N 1
ATOM 3202 C CA . ALA C 3 192 ? 280.439 214.918 377.304 1.00 23.94 192 ALA A CA 1
ATOM 3203 C C . ALA C 3 192 ? 280.810 214.443 378.699 1.00 23.94 192 ALA A C 1
ATOM 3204 O O . ALA C 3 192 ? 281.987 214.350 379.052 1.00 23.94 192 ALA A O 1
ATOM 3206 N N . VAL C 3 193 ? 279.794 214.149 379.504 1.00 29.36 193 VAL A N 1
ATOM 3207 C CA . VAL C 3 193 ? 280.045 213.651 380.848 1.00 29.36 193 VAL A CA 1
ATOM 3208 C C . VAL C 3 193 ? 280.793 212.330 380.745 1.00 29.36 193 VAL A C 1
ATOM 3209 O O . VAL C 3 193 ? 280.568 211.543 379.817 1.00 29.36 193 VAL A O 1
ATOM 3213 N N . GLU C 3 194 ? 281.722 212.104 381.666 1.00 33.59 194 GLU A N 1
ATOM 3214 C CA . GLU C 3 194 ? 282.589 210.940 381.559 1.00 33.59 194 GLU A CA 1
ATOM 3215 C C . GLU C 3 194 ? 281.971 209.736 382.249 1.00 33.59 194 GLU A C 1
ATOM 3216 O O . GLU C 3 194 ? 281.257 209.866 383.246 1.00 33.59 194 GLU A O 1
ATOM 3222 N N . VAL C 3 195 ? 282.252 208.556 381.706 1.00 40.13 195 VAL A N 1
ATOM 3223 C CA . VAL C 3 195 ? 281.734 207.305 382.241 1.00 40.13 195 VAL A CA 1
ATOM 3224 C C . VAL C 3 195 ? 282.774 206.710 383.177 1.00 40.13 195 VAL A C 1
ATOM 3225 O O . VAL C 3 195 ? 283.917 206.463 382.777 1.00 40.13 195 VAL A O 1
ATOM 3229 N N . THR C 3 196 ? 282.378 206.475 384.427 1.00 45.69 196 THR A N 1
ATOM 3230 C CA . THR C 3 196 ? 283.343 206.125 385.463 1.00 45.69 196 THR A CA 1
ATOM 3231 C C . THR C 3 196 ? 283.827 204.687 385.323 1.00 45.69 196 THR A C 1
ATOM 3232 O O . THR C 3 196 ? 285.017 204.440 385.098 1.00 45.69 196 THR A O 1
ATOM 3236 N N . ALA C 3 197 ? 282.919 203.725 385.461 1.00 45.87 197 ALA A N 1
ATOM 3237 C CA . ALA C 3 197 ? 283.269 202.313 385.371 1.00 45.87 197 ALA A CA 1
ATOM 3238 C C . ALA C 3 197 ? 282.274 201.483 384.581 1.00 45.87 197 ALA A C 1
ATOM 3239 O O . ALA C 3 197 ? 282.519 200.287 384.382 1.00 45.87 197 ALA A O 1
ATOM 3241 N N . GLN C 3 198 ? 281.174 202.068 384.125 1.00 44.61 198 GLN A N 1
ATOM 3242 C CA . GLN C 3 198 ? 280.098 201.322 383.504 1.00 44.61 198 GLN A CA 1
ATOM 3243 C C . GLN C 3 198 ? 280.506 200.843 382.110 1.00 44.61 198 GLN A C 1
ATOM 3244 O O . GLN C 3 198 ? 281.637 201.023 381.661 1.00 44.61 198 GLN A O 1
ATOM 3250 N N . ASP C 3 199 ? 279.558 200.197 381.428 1.00 41.62 199 ASP A N 1
ATOM 3251 C CA . ASP C 3 199 ? 279.705 199.951 380.000 1.00 41.62 199 ASP A CA 1
ATOM 3252 C C . ASP C 3 199 ? 279.178 201.118 379.178 1.00 41.62 199 ASP A C 1
ATOM 3253 O O . ASP C 3 199 ? 279.549 201.270 378.012 1.00 41.62 199 ASP A O 1
ATOM 3258 N N . ARG C 3 200 ? 278.310 201.932 379.772 1.00 38.03 200 ARG A N 1
ATOM 3259 C CA . ARG C 3 200 ? 277.798 203.150 379.163 1.00 38.03 200 ARG A CA 1
ATOM 3260 C C . ARG C 3 200 ? 277.202 204.000 380.273 1.00 38.03 200 ARG A C 1
ATOM 3261 O O . ARG C 3 200 ? 276.948 203.515 381.375 1.00 38.03 200 ARG A O 1
ATOM 3269 N N . HIS C 3 201 ? 276.996 205.279 379.980 1.00 38.27 201 HIS A N 1
ATOM 3270 C CA . HIS C 3 201 ? 276.421 206.187 380.964 1.00 38.27 201 HIS A CA 1
ATOM 3271 C C . HIS C 3 201 ? 274.910 206.022 381.017 1.00 38.27 201 HIS A C 1
ATOM 3272 O O . HIS C 3 201 ? 274.197 206.462 380.112 1.00 38.27 201 HIS A O 1
ATOM 3279 N N . LYS C 3 202 ? 274.423 205.408 382.091 1.00 37.91 202 LYS A N 1
ATOM 3280 C CA . LYS C 3 202 ? 273.004 205.139 382.274 1.00 37.91 202 LYS A CA 1
ATOM 3281 C C . LYS C 3 202 ? 272.410 206.212 383.171 1.00 37.91 202 LYS A C 1
ATOM 3282 O O . LYS C 3 202 ? 273.025 206.597 384.170 1.00 37.91 202 LYS A O 1
ATOM 3288 N N . GLN C 3 203 ? 271.219 206.686 382.819 1.00 38.60 203 GLN A N 1
ATOM 3289 C CA . GLN C 3 203 ? 270.515 207.687 383.606 1.00 38.60 203 GLN A CA 1
ATOM 3290 C C . GLN C 3 203 ? 269.019 207.463 383.461 1.00 38.60 203 GLN A C 1
ATOM 3291 O O . GLN C 3 203 ? 268.565 206.701 382.606 1.00 38.60 203 GLN A O 1
ATOM 3297 N N . LYS C 3 204 ? 268.252 208.136 384.313 1.00 39.44 204 LYS A N 1
ATOM 3298 C CA . LYS C 3 204 ? 266.801 208.037 384.255 1.00 39.44 204 LYS A CA 1
ATOM 3299 C C . LYS C 3 204 ? 266.251 208.844 383.088 1.00 39.44 204 LYS A C 1
ATOM 3300 O O . LYS C 3 204 ? 266.657 209.982 382.850 1.00 39.44 204 LYS A O 1
ATOM 3306 N N . ILE C 3 205 ? 265.312 208.245 382.366 1.00 36.87 205 ILE A N 1
ATOM 3307 C CA . ILE C 3 205 ? 264.660 208.861 381.219 1.00 36.87 205 ILE A CA 1
ATOM 3308 C C . ILE C 3 205 ? 263.172 208.960 381.525 1.00 36.87 205 ILE A C 1
ATOM 3309 O O . ILE C 3 205 ? 262.619 208.092 382.208 1.00 36.87 205 ILE A O 1
ATOM 3314 N N . ILE C 3 206 ? 262.532 210.029 381.043 1.00 34.61 206 ILE A N 1
ATOM 3315 C CA . ILE C 3 206 ? 261.129 210.268 381.360 1.00 34.61 206 ILE A CA 1
ATOM 3316 C C . ILE C 3 206 ? 260.276 209.107 380.872 1.00 34.61 206 ILE A C 1
ATOM 3317 O O . ILE C 3 206 ? 260.455 208.602 379.759 1.00 34.61 206 ILE A O 1
ATOM 3322 N N . ALA C 3 207 ? 259.347 208.670 381.718 1.00 39.96 207 ALA A N 1
ATOM 3323 C CA . ALA C 3 207 ? 258.429 207.592 381.415 1.00 39.96 207 ALA A CA 1
ATOM 3324 C C . ALA C 3 207 ? 257.181 207.784 382.261 1.00 39.96 207 ALA A C 1
ATOM 3325 O O . ALA C 3 207 ? 257.283 208.181 383.430 1.00 39.96 207 ALA A O 1
ATOM 3327 N N . PRO C 3 208 ? 256.000 207.505 381.709 1.00 43.42 208 PRO A N 1
ATOM 3328 C CA . PRO C 3 208 ? 254.758 207.784 382.438 1.00 43.42 208 PRO A CA 1
ATOM 3329 C C . PRO C 3 208 ? 254.684 207.026 383.755 1.00 43.42 208 PRO A C 1
ATOM 3330 O O . PRO C 3 208 ? 255.391 206.041 383.973 1.00 43.42 208 PRO A O 1
ATOM 3334 N N . ALA C 3 209 ? 253.812 207.502 384.639 1.00 49.61 209 ALA A N 1
ATOM 3335 C CA . ALA C 3 209 ? 253.660 206.891 385.947 1.00 49.61 209 ALA A CA 1
ATOM 3336 C C . ALA C 3 209 ? 252.969 205.536 385.830 1.00 49.61 209 ALA A C 1
ATOM 3337 O O . ALA C 3 209 ? 252.617 205.075 384.740 1.00 49.61 209 ALA A O 1
ATOM 3339 N N . LYS C 3 210 ? 252.782 204.900 386.988 1.00 55.19 210 LYS A N 1
ATOM 3340 C CA . LYS C 3 210 ? 252.167 203.578 387.107 1.00 55.19 210 LYS A CA 1
ATOM 3341 C C . LYS C 3 210 ? 253.053 202.497 386.498 1.00 55.19 210 LYS A C 1
ATOM 3342 O O . LYS C 3 210 ? 253.430 201.547 387.180 1.00 55.19 210 LYS A O 1
ATOM 3348 N N . ASP D 4 12 ? 305.995 209.087 343.098 1.00 35.07 12 ASP B N 1
ATOM 3349 C CA . ASP D 4 12 ? 304.710 209.764 343.251 1.00 35.07 12 ASP B CA 1
ATOM 3350 C C . ASP D 4 12 ? 304.671 210.638 344.499 1.00 35.07 12 ASP B C 1
ATOM 3351 O O . ASP D 4 12 ? 304.103 211.730 344.484 1.00 35.07 12 ASP B O 1
ATOM 3356 N N . ARG D 4 13 ? 305.265 210.143 345.582 1.00 28.47 13 ARG B N 1
ATOM 3357 C CA . ARG D 4 13 ? 305.292 210.875 346.840 1.00 28.47 13 ARG B CA 1
ATOM 3358 C C . ARG D 4 13 ? 306.562 211.704 346.975 1.00 28.47 13 ARG B C 1
ATOM 3359 O O . ARG D 4 13 ? 307.247 211.630 347.996 1.00 28.47 13 ARG B O 1
ATOM 3367 N N . THR D 4 14 ? 306.877 212.504 345.960 1.00 26.10 14 THR B N 1
ATOM 3368 C CA . THR D 4 14 ? 308.020 213.411 345.985 1.00 26.10 14 THR B CA 1
ATOM 3369 C C . THR D 4 14 ? 307.475 214.828 345.907 1.00 26.10 14 THR B C 1
ATOM 3370 O O . THR D 4 14 ? 306.778 215.173 344.950 1.00 26.10 14 THR B O 1
ATOM 3374 N N . LEU D 4 15 ? 307.773 215.640 346.911 1.00 24.93 15 LEU B N 1
ATOM 3375 C CA . LEU D 4 15 ? 307.297 217.010 346.964 1.00 24.93 15 LEU B CA 1
ATOM 3376 C C . LEU D 4 15 ? 308.459 217.965 347.187 1.00 24.93 15 LEU B C 1
ATOM 3377 O O . LEU D 4 15 ? 309.383 217.675 347.946 1.00 24.93 15 LEU B O 1
ATOM 3382 N N . THR D 4 16 ? 308.396 219.113 346.518 1.00 24.19 16 THR B N 1
ATOM 3383 C CA . THR D 4 16 ? 309.381 220.177 346.681 1.00 24.19 16 THR B CA 1
ATOM 3384 C C . THR D 4 16 ? 308.635 221.473 346.951 1.00 24.19 16 THR B C 1
ATOM 3385 O O . THR D 4 16 ? 307.791 221.881 346.151 1.00 24.19 16 THR B O 1
ATOM 3389 N N . THR D 4 17 ? 308.936 222.113 348.074 1.00 22.77 17 THR B N 1
ATOM 3390 C CA . THR D 4 17 ? 308.385 223.418 348.403 1.00 22.77 17 THR B CA 1
ATOM 3391 C C . THR D 4 17 ? 309.481 224.463 348.294 1.00 22.77 17 THR B C 1
ATOM 3392 O O . THR D 4 17 ? 310.571 224.280 348.839 1.00 22.77 17 THR B O 1
ATOM 3396 N N . ARG D 4 18 ? 309.196 225.549 347.588 1.00 23.02 18 ARG B N 1
ATOM 3397 C CA . ARG D 4 18 ? 310.127 226.657 347.460 1.00 23.02 18 ARG B CA 1
ATOM 3398 C C . ARG D 4 18 ? 309.497 227.905 348.049 1.00 23.02 18 ARG B C 1
ATOM 3399 O O . ARG D 4 18 ? 308.485 228.390 347.537 1.00 23.02 18 ARG B O 1
ATOM 3407 N N . ASN D 4 19 ? 310.096 228.423 349.115 1.00 21.95 19 ASN B N 1
ATOM 3408 C CA . ASN D 4 19 ? 309.631 229.639 349.767 1.00 21.95 19 ASN B CA 1
ATOM 3409 C C . ASN D 4 19 ? 310.749 230.661 349.715 1.00 21.95 19 ASN B C 1
ATOM 3410 O O . ASN D 4 19 ? 311.661 230.625 350.543 1.00 21.95 19 ASN B O 1
ATOM 3415 N N . GLY D 4 20 ? 310.679 231.562 348.750 1.00 20.66 20 GLY B N 1
ATOM 3416 C CA . GLY D 4 20 ? 311.730 232.551 348.602 1.00 20.66 20 GLY B CA 1
ATOM 3417 C C . GLY D 4 20 ? 312.899 231.959 347.850 1.00 20.66 20 GLY B C 1
ATOM 3418 O O . GLY D 4 20 ? 312.737 231.338 346.798 1.00 20.66 20 GLY B O 1
ATOM 3419 N N . HIS D 4 21 ? 314.104 232.153 348.380 1.00 20.50 21 HIS B N 1
ATOM 3420 C CA . HIS D 4 21 ? 315.304 231.543 347.826 1.00 20.50 21 HIS B CA 1
ATOM 3421 C C . HIS D 4 21 ? 315.710 230.303 348.610 1.00 20.50 21 HIS B C 1
ATOM 3422 O O . HIS D 4 21 ? 316.897 229.987 348.692 1.00 20.50 21 HIS B O 1
ATOM 3429 N N . THR D 4 22 ? 314.743 229.614 349.202 1.00 21.36 22 THR B N 1
ATOM 3430 C CA . THR D 4 22 ? 314.959 228.416 349.994 1.00 21.36 22 THR B CA 1
ATOM 3431 C C . THR D 4 22 ? 314.033 227.317 349.499 1.00 21.36 22 THR B C 1
ATOM 3432 O O . THR D 4 22 ? 312.874 227.571 349.169 1.00 21.36 22 THR B O 1
ATOM 3436 N N . THR D 4 23 ? 314.543 226.092 349.443 1.00 21.09 23 THR B N 1
ATOM 3437 C CA . THR D 4 23 ? 313.751 224.951 349.010 1.00 21.09 23 THR B CA 1
ATOM 3438 C C . THR D 4 23 ? 313.816 223.862 350.068 1.00 21.09 23 THR B C 1
ATOM 3439 O O . THR D 4 23 ? 314.619 223.916 351.000 1.00 21.09 23 THR B O 1
ATOM 3443 N N . SER D 4 24 ? 312.941 222.871 349.927 1.00 22.00 24 SER B N 1
ATOM 3444 C CA . SER D 4 24 ? 312.889 221.757 350.868 1.00 22.00 24 SER B CA 1
ATOM 3445 C C . SER D 4 24 ? 312.200 220.596 350.169 1.00 22.00 24 SER B C 1
ATOM 3446 O O . SER D 4 24 ? 311.010 220.686 349.861 1.00 22.00 24 SER B O 1
ATOM 3449 N N . THR D 4 25 ? 312.938 219.518 349.928 1.00 23.61 25 THR B N 1
ATOM 3450 C CA . THR D 4 25 ? 312.449 218.354 349.203 1.00 23.61 25 THR B CA 1
ATOM 3451 C C . THR D 4 25 ? 312.216 217.201 350.169 1.00 23.61 25 THR B C 1
ATOM 3452 O O . THR D 4 25 ? 312.956 217.037 351.141 1.00 23.61 25 THR B O 1
ATOM 3456 N N . THR D 4 26 ? 311.174 216.415 349.913 1.00 25.10 26 THR B N 1
ATOM 3457 C CA . THR D 4 26 ? 310.870 215.245 350.726 1.00 25.10 26 THR B CA 1
ATOM 3458 C C . THR D 4 26 ? 310.346 214.138 349.830 1.00 25.10 26 THR B C 1
ATOM 3459 O O . THR D 4 26 ? 309.551 214.395 348.925 1.00 25.10 26 THR B O 1
ATOM 3463 N N . GLN D 4 27 ? 310.825 212.917 350.052 1.00 25.05 27 GLN B N 1
ATOM 3464 C CA . GLN D 4 27 ? 310.417 211.770 349.257 1.00 25.05 27 GLN B CA 1
ATOM 3465 C C . GLN D 4 27 ? 309.450 210.860 349.991 1.00 25.05 27 GLN B C 1
ATOM 3466 O O . GLN D 4 27 ? 309.078 209.811 349.464 1.00 25.05 27 GLN B O 1
ATOM 3472 N N . SER D 4 28 ? 309.030 211.240 351.190 1.00 25.64 28 SER B N 1
ATOM 3473 C CA . SER D 4 28 ? 308.001 210.550 351.951 1.00 25.64 28 SER B CA 1
ATOM 3474 C C . SER D 4 28 ? 306.824 211.481 352.168 1.00 25.64 28 SER B C 1
ATOM 3475 O O . SER D 4 28 ? 306.262 211.586 353.257 1.00 25.64 28 SER B O 1
ATOM 3478 N N . SER D 4 29 ? 306.450 212.188 351.113 1.00 25.47 29 SER B N 1
ATOM 3479 C CA . SER D 4 29 ? 305.362 213.146 351.155 1.00 25.47 29 SER B CA 1
ATOM 3480 C C . SER D 4 29 ? 304.028 212.420 351.235 1.00 25.47 29 SER B C 1
ATOM 3481 O O . SER D 4 29 ? 303.861 211.317 350.714 1.00 25.47 29 SER B O 1
ATOM 3484 N N . VAL D 4 30 ? 303.073 213.049 351.903 1.00 23.30 30 VAL B N 1
ATOM 3485 C CA . VAL D 4 30 ? 301.766 212.436 352.090 1.00 23.30 30 VAL B CA 1
ATOM 3486 C C . VAL D 4 30 ? 300.714 213.450 351.672 1.00 23.30 30 VAL B C 1
ATOM 3487 O O . VAL D 4 30 ? 299.510 213.183 351.732 1.00 23.30 30 VAL B O 1
ATOM 3491 N N . GLY D 4 31 ? 301.171 214.610 351.218 1.00 21.98 31 GLY B N 1
ATOM 3492 C CA . GLY D 4 31 ? 300.305 215.680 350.772 1.00 21.98 31 GLY B CA 1
ATOM 3493 C C . GLY D 4 31 ? 300.529 216.947 351.571 1.00 21.98 31 GLY B C 1
ATOM 3494 O O . GLY D 4 31 ? 301.350 217.012 352.483 1.00 21.98 31 GLY B O 1
ATOM 3495 N N . VAL D 4 32 ? 299.767 217.962 351.204 1.00 18.99 32 VAL B N 1
ATOM 3496 C CA . VAL D 4 32 ? 299.748 219.233 351.912 1.00 18.99 32 VAL B CA 1
ATOM 3497 C C . VAL D 4 32 ? 298.353 219.449 352.465 1.00 18.99 32 VAL B C 1
ATOM 3498 O O . VAL D 4 32 ? 297.357 219.251 351.761 1.00 18.99 32 VAL B O 1
ATOM 3502 N N . THR D 4 33 ? 298.275 219.850 353.724 1.00 18.17 33 THR B N 1
ATOM 3503 C CA . THR D 4 33 ? 297.008 220.084 354.399 1.00 18.17 33 THR B CA 1
ATOM 3504 C C . THR D 4 33 ? 296.786 221.585 354.493 1.00 18.17 33 THR B C 1
ATOM 3505 O O . THR D 4 33 ? 297.598 222.299 355.087 1.00 18.17 33 THR B O 1
ATOM 3509 N N . TYR D 4 34 ? 295.698 222.062 353.903 1.00 18.02 34 TYR B N 1
ATOM 3510 C CA . TYR D 4 34 ? 295.296 223.454 354.032 1.00 18.02 34 TYR B CA 1
ATOM 3511 C C . TYR D 4 34 ? 294.264 223.559 355.143 1.00 18.02 34 TYR B C 1
ATOM 3512 O O . TYR D 4 34 ? 293.301 222.791 355.173 1.00 18.02 34 TYR B O 1
ATOM 3521 N N . GLY D 4 35 ? 294.468 224.496 356.058 1.00 16.23 35 GLY B N 1
ATOM 3522 C CA . GLY D 4 35 ? 293.545 224.658 357.157 1.00 16.23 35 GLY B CA 1
ATOM 3523 C C . GLY D 4 35 ? 292.720 225.917 357.068 1.00 16.23 35 GLY B C 1
ATOM 3524 O O . GLY D 4 35 ? 293.269 227.008 356.951 1.00 16.23 35 GLY B O 1
ATOM 3525 N N . TYR D 4 36 ? 291.399 225.767 357.064 1.00 15.71 36 TYR B N 1
ATOM 3526 C CA . TYR D 4 36 ? 290.443 226.861 357.201 1.00 15.71 36 TYR B CA 1
ATOM 3527 C C . TYR D 4 36 ? 290.374 227.751 355.971 1.00 15.71 36 TYR B C 1
ATOM 3528 O O . TYR D 4 36 ? 289.467 228.579 355.867 1.00 15.71 36 TYR B O 1
ATOM 3537 N N . SER D 4 37 ? 291.284 227.573 355.021 1.00 16.64 37 SER B N 1
ATOM 3538 C CA . SER D 4 37 ? 291.345 228.438 353.848 1.00 16.64 37 SER B CA 1
ATOM 3539 C C . SER D 4 37 ? 292.432 227.913 352.926 1.00 16.64 37 SER B C 1
ATOM 3540 O O . SER D 4 37 ? 293.415 227.315 353.371 1.00 16.64 37 SER B O 1
ATOM 3543 N N . THR D 4 38 ? 292.265 228.182 351.635 1.00 18.27 38 THR B N 1
ATOM 3544 C CA . THR D 4 38 ? 293.291 227.899 350.645 1.00 18.27 38 THR B CA 1
ATOM 3545 C C . THR D 4 38 ? 294.053 229.145 350.219 1.00 18.27 38 THR B C 1
ATOM 3546 O O . THR D 4 38 ? 295.017 229.033 349.461 1.00 18.27 38 THR B O 1
ATOM 3550 N N . GLY D 4 39 ? 293.658 230.319 350.698 1.00 20.56 39 GLY B N 1
ATOM 3551 C CA . GLY D 4 39 ? 294.384 231.546 350.419 1.00 20.56 39 GLY B CA 1
ATOM 3552 C C . GLY D 4 39 ? 293.918 232.646 351.345 1.00 20.56 39 GLY B C 1
ATOM 3553 O O . GLY D 4 39 ? 292.827 232.584 351.918 1.00 20.56 39 GLY B O 1
ATOM 3554 N N . GLU D 4 40 ? 294.763 233.666 351.479 1.00 23.30 40 GLU B N 1
ATOM 3555 C CA . GLU D 4 40 ? 294.489 234.753 352.410 1.00 23.30 40 GLU B CA 1
ATOM 3556 C C . GLU D 4 40 ? 293.279 235.568 351.974 1.00 23.30 40 GLU B C 1
ATOM 3557 O O . GLU D 4 40 ? 292.916 235.605 350.797 1.00 23.30 40 GLU B O 1
ATOM 3563 N N . ASP D 4 41 ? 292.654 236.227 352.946 1.00 25.52 41 ASP B N 1
ATOM 3564 C CA . ASP D 4 41 ? 291.570 237.165 352.695 1.00 25.52 41 ASP B CA 1
ATOM 3565 C C . ASP D 4 41 ? 292.160 238.558 352.464 1.00 25.52 41 ASP B C 1
ATOM 3566 O O . ASP D 4 41 ? 293.361 238.717 352.234 1.00 25.52 41 ASP B O 1
ATOM 3571 N N . HIS D 4 42 ? 291.320 239.586 352.501 1.00 25.87 42 HIS B N 1
ATOM 3572 C CA . HIS D 4 42 ? 291.736 240.922 352.090 1.00 25.87 42 HIS B CA 1
ATOM 3573 C C . HIS D 4 42 ? 292.787 241.486 353.039 1.00 25.87 42 HIS B C 1
ATOM 3574 O O . HIS D 4 42 ? 292.503 241.745 354.211 1.00 25.87 42 HIS B O 1
ATOM 3581 N N . VAL D 4 43 ? 293.998 241.688 352.521 1.00 23.19 43 VAL B N 1
ATOM 3582 C CA . VAL D 4 43 ? 295.095 242.175 353.350 1.00 23.19 43 VAL B CA 1
ATOM 3583 C C . VAL D 4 43 ? 294.991 243.678 353.555 1.00 23.19 43 VAL B C 1
ATOM 3584 O O . VAL D 4 43 ? 295.509 244.211 354.541 1.00 23.19 43 VAL B O 1
ATOM 3588 N N . SER D 4 44 ? 294.344 244.384 352.634 1.00 23.13 44 SER B N 1
ATOM 3589 C CA . SER D 4 44 ? 294.182 245.825 352.748 1.00 23.13 44 SER B CA 1
ATOM 3590 C C . SER D 4 44 ? 292.779 246.155 353.233 1.00 23.13 44 SER B C 1
ATOM 3591 O O . SER D 4 44 ? 291.808 246.035 352.482 1.00 23.13 44 SER B O 1
ATOM 3594 N N . GLY D 4 45 ? 292.674 246.591 354.481 1.00 21.86 45 GLY B N 1
ATOM 3595 C CA . GLY D 4 45 ? 291.394 246.920 355.054 1.00 21.86 45 GLY B CA 1
ATOM 3596 C C . GLY D 4 45 ? 291.300 248.373 355.460 1.00 21.86 45 GLY B C 1
ATOM 3597 O O . GLY D 4 45 ? 292.179 249.186 355.162 1.00 21.86 45 GLY B O 1
ATOM 3598 N N . PRO D 4 46 ? 290.219 248.728 356.156 1.00 20.84 46 PRO B N 1
ATOM 3599 C CA . PRO D 4 46 ? 290.028 250.127 356.552 1.00 20.84 46 PRO B CA 1
ATOM 3600 C C . PRO D 4 46 ? 290.747 250.521 357.828 1.00 20.84 46 PRO B C 1
ATOM 3601 O O . PRO D 4 46 ? 290.780 251.714 358.146 1.00 20.84 46 PRO B O 1
ATOM 3605 N N . ASN D 4 47 ? 291.318 249.571 358.570 1.00 19.78 47 ASN B N 1
ATOM 3606 C CA . ASN D 4 47 ? 291.950 249.908 359.840 1.00 19.78 47 ASN B CA 1
ATOM 3607 C C . ASN D 4 47 ? 293.368 250.423 359.649 1.00 19.78 47 ASN B C 1
ATOM 3608 O O . ASN D 4 47 ? 293.894 251.129 360.512 1.00 19.78 47 ASN B O 1
ATOM 3613 N N . THR D 4 48 ? 294.002 250.081 358.534 1.00 19.77 48 THR B N 1
ATOM 3614 C CA . THR D 4 48 ? 295.372 250.498 358.275 1.00 19.77 48 THR B CA 1
ATOM 3615 C C . THR D 4 48 ? 295.468 251.704 357.351 1.00 19.77 48 THR B C 1
ATOM 3616 O O . THR D 4 48 ? 296.571 252.218 357.151 1.00 19.77 48 THR B O 1
ATOM 3620 N N . SER D 4 49 ? 294.350 252.144 356.775 1.00 19.08 49 SER B N 1
ATOM 3621 C CA . SER D 4 49 ? 294.235 253.426 356.073 1.00 19.08 49 SER B CA 1
ATOM 3622 C C . SER D 4 49 ? 295.209 253.556 354.907 1.00 19.08 49 SER B C 1
ATOM 3623 O O . SER D 4 49 ? 295.729 254.640 354.646 1.00 19.08 49 SER B O 1
ATOM 3626 N N . GLY D 4 50 ? 295.453 252.464 354.190 1.00 18.68 50 GLY B N 1
ATOM 3627 C CA . GLY D 4 50 ? 296.198 252.525 352.947 1.00 18.68 50 GLY B CA 1
ATOM 3628 C C . GLY D 4 50 ? 297.699 252.556 353.087 1.00 18.68 50 GLY B C 1
ATOM 3629 O O . GLY D 4 50 ? 298.397 252.652 352.080 1.00 18.68 50 GLY B O 1
ATOM 3630 N N . LEU D 4 51 ? 298.222 252.439 354.306 1.00 18.77 51 LEU B N 1
ATOM 3631 C CA . LEU D 4 51 ? 299.643 252.621 354.570 1.00 18.77 51 LEU B CA 1
ATOM 3632 C C . LEU D 4 51 ? 300.374 251.316 354.857 1.00 18.77 51 LEU B C 1
ATOM 3633 O O . LEU D 4 51 ? 301.422 251.336 355.510 1.00 18.77 51 LEU B O 1
ATOM 3638 N N . GLU D 4 52 ? 299.872 250.185 354.383 1.00 20.09 52 GLU B N 1
ATOM 3639 C CA . GLU D 4 52 ? 300.541 248.913 354.607 1.00 20.09 52 GLU B CA 1
ATOM 3640 C C . GLU D 4 52 ? 301.340 248.518 353.373 1.00 20.09 52 GLU B C 1
ATOM 3641 O O . GLU D 4 52 ? 301.013 248.902 352.249 1.00 20.09 52 GLU B O 1
ATOM 3647 N N . THR D 4 53 ? 302.405 247.752 353.597 1.00 19.34 53 THR B N 1
ATOM 3648 C CA . THR D 4 53 ? 303.295 247.294 352.542 1.00 19.34 53 THR B CA 1
ATOM 3649 C C . THR D 4 53 ? 303.641 245.831 352.780 1.00 19.34 53 THR B C 1
ATOM 3650 O O . THR D 4 53 ? 303.594 245.336 353.906 1.00 19.34 53 THR B O 1
ATOM 3654 N N . ARG D 4 54 ? 304.007 245.138 351.709 1.00 18.02 54 ARG B N 1
ATOM 3655 C CA . ARG D 4 54 ? 304.364 243.729 351.764 1.00 18.02 54 ARG B CA 1
ATOM 3656 C C . ARG D 4 54 ? 305.875 243.577 351.703 1.00 18.02 54 ARG B C 1
ATOM 3657 O O . ARG D 4 54 ? 306.546 244.288 350.953 1.00 18.02 54 ARG B O 1
ATOM 3665 N N . VAL D 4 55 ? 306.407 242.656 352.499 1.00 18.23 55 VAL B N 1
ATOM 3666 C CA . VAL D 4 55 ? 307.836 242.372 352.543 1.00 18.23 55 VAL B CA 1
ATOM 3667 C C . VAL D 4 55 ? 308.032 240.949 352.041 1.00 18.23 55 VAL B C 1
ATOM 3668 O O . VAL D 4 55 ? 307.612 239.986 352.686 1.00 18.23 55 VAL B O 1
ATOM 3672 N N . THR D 4 56 ? 308.683 240.805 350.889 1.00 19.35 56 THR B N 1
ATOM 3673 C CA . THR D 4 56 ? 308.919 239.486 350.320 1.00 19.35 56 THR B CA 1
ATOM 3674 C C . THR D 4 56 ? 310.250 238.889 350.742 1.00 19.35 56 THR B C 1
ATOM 3675 O O . THR D 4 56 ? 310.469 237.696 350.518 1.00 19.35 56 THR B O 1
ATOM 3679 N N . GLN D 4 57 ? 311.138 239.679 351.335 1.00 18.97 57 GLN B N 1
ATOM 3680 C CA . GLN D 4 57 ? 312.410 239.172 351.824 1.00 18.97 57 GLN B CA 1
ATOM 3681 C C . GLN D 4 57 ? 312.274 238.403 353.125 1.00 18.97 57 GLN B C 1
ATOM 3682 O O . GLN D 4 57 ? 313.224 237.730 353.527 1.00 18.97 57 GLN B O 1
ATOM 3688 N N . ALA D 4 58 ? 311.131 238.495 353.793 1.00 19.43 58 ALA B N 1
ATOM 3689 C CA . ALA D 4 58 ? 310.932 237.835 355.073 1.00 19.43 58 ALA B CA 1
ATOM 3690 C C . ALA D 4 58 ? 310.248 236.488 354.940 1.00 19.43 58 ALA B C 1
ATOM 3691 O O . ALA D 4 58 ? 310.246 235.713 355.899 1.00 19.43 58 ALA B O 1
ATOM 3693 N N . GLU D 4 59 ? 309.679 236.192 353.779 1.00 19.69 59 GLU B N 1
ATOM 3694 C CA . GLU D 4 59 ? 309.001 234.927 353.553 1.00 19.69 59 GLU B CA 1
ATOM 3695 C C . GLU D 4 59 ? 309.990 233.850 353.127 1.00 19.69 59 GLU B C 1
ATOM 3696 O O . GLU D 4 59 ? 310.237 233.670 351.934 1.00 19.69 59 GLU B O 1
ATOM 3702 N N . ARG D 4 60 ? 310.565 233.137 354.096 1.00 20.57 60 ARG B N 1
ATOM 3703 C CA . ARG D 4 60 ? 311.489 232.046 353.819 1.00 20.57 60 ARG B CA 1
ATOM 3704 C C . ARG D 4 60 ? 311.601 231.172 355.056 1.00 20.57 60 ARG B C 1
ATOM 3705 O O . ARG D 4 60 ? 311.156 231.546 356.140 1.00 20.57 60 ARG B O 1
ATOM 3713 N N . PHE D 4 61 ? 312.225 230.009 354.881 1.00 19.28 61 PHE B N 1
ATOM 3714 C CA . PHE D 4 61 ? 312.253 228.981 355.911 1.00 19.28 61 PHE B CA 1
ATOM 3715 C C . PHE D 4 61 ? 313.224 229.332 357.034 1.00 19.28 61 PHE B C 1
ATOM 3716 O O . PHE D 4 61 ? 314.191 230.070 356.849 1.00 19.28 61 PHE B O 1
ATOM 3724 N N . PHE D 4 62 ? 312.951 228.782 358.217 1.00 19.13 62 PHE B N 1
ATOM 3725 C CA . PHE D 4 62 ? 313.890 228.812 359.330 1.00 19.13 62 PHE B CA 1
ATOM 3726 C C . PHE D 4 62 ? 313.641 227.599 360.214 1.00 19.13 62 PHE B C 1
ATOM 3727 O O . PHE D 4 62 ? 312.500 227.161 360.364 1.00 19.13 62 PHE B O 1
ATOM 3735 N N . LYS D 4 63 ? 314.711 227.060 360.791 1.00 18.90 63 LYS B N 1
ATOM 3736 C CA . LYS D 4 63 ? 314.653 225.806 361.525 1.00 18.90 63 LYS B CA 1
ATOM 3737 C C . LYS D 4 63 ? 314.290 226.025 362.989 1.00 18.90 63 LYS B C 1
ATOM 3738 O O . LYS D 4 63 ? 314.428 227.119 363.533 1.00 18.90 63 LYS B O 1
ATOM 3744 N N . LYS D 4 64 ? 313.845 224.944 363.627 1.00 21.14 64 LYS B N 1
ATOM 3745 C CA . LYS D 4 64 ? 313.526 224.936 365.048 1.00 21.14 64 LYS B CA 1
ATOM 3746 C C . LYS D 4 64 ? 313.440 223.491 365.515 1.00 21.14 64 LYS B C 1
ATOM 3747 O O . LYS D 4 64 ? 312.921 222.626 364.809 1.00 21.14 64 LYS B O 1
ATOM 3753 N N . HIS D 4 65 ? 313.944 223.242 366.721 1.00 22.08 65 HIS B N 1
ATOM 3754 C CA . HIS D 4 65 ? 313.966 221.911 367.314 1.00 22.08 65 HIS B CA 1
ATOM 3755 C C . HIS D 4 65 ? 312.801 221.783 368.283 1.00 22.08 65 HIS B C 1
ATOM 3756 O O . HIS D 4 65 ? 312.656 222.607 369.190 1.00 22.08 65 HIS B O 1
ATOM 3763 N N . LEU D 4 66 ? 311.983 220.744 368.102 1.00 21.57 66 LEU B N 1
ATOM 3764 C CA . LEU D 4 66 ? 310.772 220.577 368.900 1.00 21.57 66 LEU B CA 1
ATOM 3765 C C . LEU D 4 66 ? 310.991 219.692 370.126 1.00 21.57 66 LEU B C 1
ATOM 3766 O O . LEU D 4 66 ? 310.871 220.164 371.259 1.00 21.57 66 LEU B O 1
ATOM 3771 N N . PHE D 4 67 ? 311.330 218.421 369.923 1.00 23.20 67 PHE B N 1
ATOM 3772 C CA . PHE D 4 67 ? 311.545 217.514 371.047 1.00 23.20 67 PHE B CA 1
ATOM 3773 C C . PHE D 4 67 ? 312.164 216.219 370.542 1.00 23.20 67 PHE B C 1
ATOM 3774 O O . PHE D 4 67 ? 312.202 215.948 369.340 1.00 23.20 67 PHE B O 1
ATOM 3782 N N . ASN D 4 68 ? 312.666 215.427 371.489 1.00 25.66 68 ASN B N 1
ATOM 3783 C CA . ASN D 4 68 ? 313.183 214.089 371.229 1.00 25.66 68 ASN B CA 1
ATOM 3784 C C . ASN D 4 68 ? 312.069 213.091 371.502 1.00 25.66 68 ASN B C 1
ATOM 3785 O O . ASN D 4 68 ? 311.535 213.040 372.612 1.00 25.66 68 ASN B O 1
ATOM 3790 N N . TRP D 4 69 ? 311.718 212.308 370.494 1.00 25.58 69 TRP B N 1
ATOM 3791 C CA . TRP D 4 69 ? 310.650 211.322 370.612 1.00 25.58 69 TRP B CA 1
ATOM 3792 C C . TRP D 4 69 ? 311.252 210.021 371.116 1.00 25.58 69 TRP B C 1
ATOM 3793 O O . TRP D 4 69 ? 311.760 209.216 370.336 1.00 25.58 69 TRP B O 1
ATOM 3804 N N . THR D 4 70 ? 311.195 209.802 372.422 1.00 28.61 70 THR B N 1
ATOM 3805 C CA . THR D 4 70 ? 311.717 208.591 373.021 1.00 28.61 70 THR B CA 1
ATOM 3806 C C . THR D 4 70 ? 310.576 207.605 373.257 1.00 28.61 70 THR B C 1
ATOM 3807 O O . THR D 4 70 ? 309.401 207.921 373.062 1.00 28.61 70 THR B O 1
ATOM 3811 N N . THR D 4 71 ? 310.918 206.391 373.681 1.00 31.10 71 THR B N 1
ATOM 3812 C CA . THR D 4 71 ? 309.928 205.335 373.834 1.00 31.10 71 THR B CA 1
ATOM 3813 C C . THR D 4 71 ? 309.165 205.418 375.145 1.00 31.10 71 THR B C 1
ATOM 3814 O O . THR D 4 71 ? 308.131 204.759 375.284 1.00 31.10 71 THR B O 1
ATOM 3818 N N . ASP D 4 72 ? 309.650 206.202 376.107 1.00 30.91 72 ASP B N 1
ATOM 3819 C CA . ASP D 4 72 ? 308.995 206.288 377.405 1.00 30.91 72 ASP B CA 1
ATOM 3820 C C . ASP D 4 72 ? 307.980 207.416 377.481 1.00 30.91 72 ASP B C 1
ATOM 3821 O O . ASP D 4 72 ? 307.565 207.781 378.583 1.00 30.91 72 ASP B O 1
ATOM 3826 N N . LYS D 4 73 ? 307.586 207.982 376.348 1.00 27.28 73 LYS B N 1
ATOM 3827 C CA . LYS D 4 73 ? 306.570 209.023 376.335 1.00 27.28 73 LYS B CA 1
ATOM 3828 C C . LYS D 4 73 ? 305.227 208.416 375.959 1.00 27.28 73 LYS B C 1
ATOM 3829 O O . LYS D 4 73 ? 305.097 207.857 374.864 1.00 27.28 73 LYS B O 1
ATOM 3835 N N . PRO D 4 74 ? 304.221 208.484 376.825 1.00 24.42 74 PRO B N 1
ATOM 3836 C CA . PRO D 4 74 ? 302.957 207.795 376.551 1.00 24.42 74 PRO B CA 1
ATOM 3837 C C . PRO D 4 74 ? 302.044 208.590 375.639 1.00 24.42 74 PRO B C 1
ATOM 3838 O O . PRO D 4 74 ? 302.430 209.648 375.139 1.00 24.42 74 PRO B O 1
ATOM 3842 N N . PHE D 4 75 ? 300.838 208.085 375.405 1.00 22.89 75 PHE B N 1
ATOM 3843 C CA . PHE D 4 75 ? 299.857 208.848 374.651 1.00 22.89 75 PHE B CA 1
ATOM 3844 C C . PHE D 4 75 ? 299.551 210.152 375.370 1.00 22.89 75 PHE B C 1
ATOM 3845 O O . PHE D 4 75 ? 299.501 210.199 376.601 1.00 22.89 75 PHE B O 1
ATOM 3853 N N . GLY D 4 76 ? 299.349 211.211 374.598 1.00 23.40 76 GLY B N 1
ATOM 3854 C CA . GLY D 4 76 ? 298.963 212.487 375.144 1.00 23.40 76 GLY B CA 1
ATOM 3855 C C . GLY D 4 76 ? 300.103 213.397 375.510 1.00 23.40 76 GLY B C 1
ATOM 3856 O O . GLY D 4 76 ? 299.859 214.462 376.082 1.00 23.40 76 GLY B O 1
ATOM 3857 N N . HIS D 4 77 ? 301.336 213.015 375.214 1.00 24.29 77 HIS B N 1
ATOM 3858 C CA . HIS D 4 77 ? 302.470 213.888 375.462 1.00 24.29 77 HIS B CA 1
ATOM 3859 C C . HIS D 4 77 ? 302.433 215.045 374.477 1.00 24.29 77 HIS B C 1
ATOM 3860 O O . HIS D 4 77 ? 302.534 214.838 373.267 1.00 24.29 77 HIS B O 1
ATOM 3867 N N . LEU D 4 78 ? 302.292 216.261 374.992 1.00 23.22 78 LEU B N 1
ATOM 3868 C CA . LEU D 4 78 ? 302.095 217.448 374.173 1.00 23.22 78 LEU B CA 1
ATOM 3869 C C . LEU D 4 78 ? 303.368 218.279 374.164 1.00 23.22 78 LEU B C 1
ATOM 3870 O O . LEU D 4 78 ? 304.030 218.422 375.196 1.00 23.22 78 LEU B O 1
ATOM 3875 N N . GLU D 4 79 ? 303.710 218.810 372.995 1.00 23.86 79 GLU B N 1
ATOM 3876 C CA . GLU D 4 79 ? 304.772 219.790 372.830 1.00 23.86 79 GLU B CA 1
ATOM 3877 C C . GLU D 4 79 ? 304.234 220.903 371.950 1.00 23.86 79 GLU B C 1
ATOM 3878 O O . GLU D 4 79 ? 303.619 220.632 370.916 1.00 23.86 79 GLU B O 1
ATOM 3884 N N . LYS D 4 80 ? 304.452 222.146 372.353 1.00 21.63 80 LYS B N 1
ATOM 3885 C CA . LYS D 4 80 ? 303.922 223.274 371.607 1.00 21.63 80 LYS B CA 1
ATOM 3886 C C . LYS D 4 80 ? 305.040 224.224 371.213 1.00 21.63 80 LYS B C 1
ATOM 3887 O O . LYS D 4 80 ? 306.147 224.188 371.752 1.00 21.63 80 LYS B O 1
ATOM 3893 N N . LEU D 4 81 ? 304.725 225.082 370.249 1.00 19.26 81 LEU B N 1
ATOM 3894 C CA . LEU D 4 81 ? 305.637 226.131 369.812 1.00 19.26 81 LEU B CA 1
ATOM 3895 C C . LEU D 4 81 ? 304.783 227.267 369.275 1.00 19.26 81 LEU B C 1
ATOM 3896 O O . LEU D 4 81 ? 304.183 227.132 368.206 1.00 19.26 81 LEU B O 1
ATOM 3901 N N . LYS D 4 82 ? 304.716 228.366 370.014 1.00 21.38 82 LYS B N 1
ATOM 3902 C CA . LYS D 4 82 ? 303.890 229.499 369.619 1.00 21.38 82 LYS B CA 1
ATOM 3903 C C . LYS D 4 82 ? 304.581 230.269 368.503 1.00 21.38 82 LYS B C 1
ATOM 3904 O O . LYS D 4 82 ? 305.788 230.513 368.566 1.00 21.38 82 LYS B O 1
ATOM 3910 N N . LEU D 4 83 ? 303.834 230.636 367.499 1.00 20.20 83 LEU B N 1
ATOM 3911 C CA . LEU D 4 83 ? 304.343 231.378 366.359 1.00 20.20 83 LEU B CA 1
ATOM 3912 C C . LEU D 4 83 ? 303.727 232.770 366.307 1.00 20.20 83 LEU B C 1
ATOM 3913 O O . LEU D 4 83 ? 302.512 232.920 366.459 1.00 20.20 83 LEU B O 1
ATOM 3918 N N . PRO D 4 84 ? 304.520 233.827 366.067 1.00 21.68 84 PRO B N 1
ATOM 3919 C CA . PRO D 4 84 ? 305.953 233.860 365.752 1.00 21.68 84 PRO B CA 1
ATOM 3920 C C . PRO D 4 84 ? 306.885 233.590 366.924 1.00 21.68 84 PRO B C 1
ATOM 3921 O O . PRO D 4 84 ? 306.589 233.956 368.056 1.00 21.68 84 PRO B O 1
ATOM 3925 N N . THR D 4 85 ? 308.014 232.959 366.624 1.00 24.07 85 THR B N 1
ATOM 3926 C CA . THR D 4 85 ? 309.013 232.561 367.597 1.00 24.07 85 THR B CA 1
ATOM 3927 C C . THR D 4 85 ? 310.082 233.654 367.661 1.00 24.07 85 THR B C 1
ATOM 3928 O O . THR D 4 85 ? 309.947 234.717 367.051 1.00 24.07 85 THR B O 1
ATOM 3932 N N . ASP D 4 86 ? 311.149 233.415 368.418 1.00 27.12 86 ASP B N 1
ATOM 3933 C CA . ASP D 4 86 ? 312.292 234.320 368.438 1.00 27.12 86 ASP B CA 1
ATOM 3934 C C . ASP D 4 86 ? 313.067 234.176 367.139 1.00 27.12 86 ASP B C 1
ATOM 3935 O O . ASP D 4 86 ? 313.845 233.233 366.971 1.00 27.12 86 ASP B O 1
ATOM 3940 N N . HIS D 4 87 ? 312.868 235.112 366.221 1.00 23.64 87 HIS B N 1
ATOM 3941 C CA . HIS D 4 87 ? 313.516 235.099 364.920 1.00 23.64 87 HIS B CA 1
ATOM 3942 C C . HIS D 4 87 ? 314.743 235.994 364.964 1.00 23.64 87 HIS B C 1
ATOM 3943 O O . HIS D 4 87 ? 314.697 237.094 365.521 1.00 23.64 87 HIS B O 1
ATOM 3950 N N . LYS D 4 88 ? 315.839 235.518 364.382 1.00 23.60 88 LYS B N 1
ATOM 3951 C CA . LYS D 4 88 ? 317.084 236.268 364.362 1.00 23.60 88 LYS B CA 1
ATOM 3952 C C . LYS D 4 88 ? 317.401 236.896 363.014 1.00 23.60 88 LYS B C 1
ATOM 3953 O O . LYS D 4 88 ? 318.475 237.481 362.866 1.00 23.60 88 LYS B O 1
ATOM 3959 N N . GLY D 4 89 ? 316.512 236.786 362.034 1.00 22.03 89 GLY B N 1
ATOM 3960 C CA . GLY D 4 89 ? 316.773 237.323 360.716 1.00 22.03 89 GLY B CA 1
ATOM 3961 C C . GLY D 4 89 ? 315.878 238.480 360.329 1.00 22.03 89 GLY B C 1
ATOM 3962 O O . GLY D 4 89 ? 315.522 239.307 361.169 1.00 22.03 89 GLY B O 1
ATOM 3963 N N . VAL D 4 90 ? 315.506 238.542 359.052 1.00 21.59 90 VAL B N 1
ATOM 3964 C CA . VAL D 4 90 ? 314.728 239.668 358.546 1.00 21.59 90 VAL B CA 1
ATOM 3965 C C . VAL D 4 90 ? 313.360 239.746 359.209 1.00 21.59 90 VAL B C 1
ATOM 3966 O O . VAL D 4 90 ? 312.852 240.846 359.463 1.00 21.59 90 VAL B O 1
ATOM 3970 N N . TYR D 4 91 ? 312.753 238.598 359.509 1.00 21.06 91 TYR B N 1
ATOM 3971 C CA . TYR D 4 91 ? 311.465 238.585 360.190 1.00 21.06 91 TYR B CA 1
ATOM 3972 C C . TYR D 4 91 ? 311.556 239.225 361.570 1.00 21.06 91 TYR B C 1
ATOM 3973 O O . TYR D 4 91 ? 310.632 239.920 362.001 1.00 21.06 91 TYR B O 1
ATOM 3982 N N . GLY D 4 92 ? 312.662 239.009 362.279 1.00 21.67 92 GLY B N 1
ATOM 3983 C CA . GLY D 4 92 ? 312.798 239.589 363.605 1.00 21.67 92 GLY B CA 1
ATOM 3984 C C . GLY D 4 92 ? 312.874 241.103 363.581 1.00 21.67 92 GLY B C 1
ATOM 3985 O O . GLY D 4 92 ? 312.237 241.784 364.394 1.00 21.67 92 GLY B O 1
ATOM 3986 N N . HIS D 4 93 ? 313.673 241.653 362.667 1.00 24.23 93 HIS B N 1
ATOM 3987 C CA . HIS D 4 93 ? 313.743 243.101 362.549 1.00 24.23 93 HIS B CA 1
ATOM 3988 C C . HIS D 4 93 ? 312.430 243.670 362.043 1.00 24.23 93 HIS B C 1
ATOM 3989 O O . HIS D 4 93 ? 312.074 244.800 362.392 1.00 24.23 93 HIS B O 1
ATOM 3996 N N . LEU D 4 94 ? 311.685 242.908 361.244 1.00 21.17 94 LEU B N 1
ATOM 3997 C CA . LEU D 4 94 ? 310.327 243.325 360.919 1.00 21.17 94 LEU B CA 1
ATOM 3998 C C . LEU D 4 94 ? 309.472 243.443 362.171 1.00 21.17 94 LEU B C 1
ATOM 3999 O O . LEU D 4 94 ? 308.784 244.448 362.364 1.00 21.17 94 LEU B O 1
ATOM 4004 N N . VAL D 4 95 ? 309.506 242.427 363.036 1.00 22.87 95 VAL B N 1
ATOM 4005 C CA . VAL D 4 95 ? 308.644 242.438 364.216 1.00 22.87 95 VAL B CA 1
ATOM 4006 C C . VAL D 4 95 ? 308.999 243.580 365.150 1.00 22.87 95 VAL B C 1
ATOM 4007 O O . VAL D 4 95 ? 308.109 244.233 365.706 1.00 22.87 95 VAL B O 1
ATOM 4011 N N . ASP D 4 96 ? 310.284 243.847 365.350 1.00 25.00 96 ASP B N 1
ATOM 4012 C CA . ASP D 4 96 ? 310.638 244.934 366.254 1.00 25.00 96 ASP B CA 1
ATOM 4013 C C . ASP D 4 96 ? 310.792 246.280 365.557 1.00 25.00 96 ASP B C 1
ATOM 4014 O O . ASP D 4 96 ? 311.172 247.254 366.210 1.00 25.00 96 ASP B O 1
ATOM 4019 N N . SER D 4 97 ? 310.503 246.364 364.261 1.00 23.24 97 SER B N 1
ATOM 4020 C CA . SER D 4 97 ? 310.633 247.605 363.513 1.00 23.24 97 SER B CA 1
ATOM 4021 C C . SER D 4 97 ? 309.309 248.225 363.098 1.00 23.24 97 SER B C 1
ATOM 4022 O O . SER D 4 97 ? 309.259 249.432 362.872 1.00 23.24 97 SER B O 1
ATOM 4025 N N . PHE D 4 98 ? 308.244 247.439 362.977 1.00 21.54 98 PHE B N 1
ATOM 4026 C CA . PHE D 4 98 ? 306.925 247.942 362.622 1.00 21.54 98 PHE B CA 1
ATOM 4027 C C . PHE D 4 98 ? 305.956 247.637 363.752 1.00 21.54 98 PHE B C 1
ATOM 4028 O O . PHE D 4 98 ? 306.208 246.751 364.569 1.00 21.54 98 PHE B O 1
ATOM 4036 N N . ALA D 4 99 ? 304.852 248.383 363.804 1.00 19.48 99 ALA B N 1
ATOM 4037 C CA . ALA D 4 99 ? 303.935 248.256 364.930 1.00 19.48 99 ALA B CA 1
ATOM 4038 C C . ALA D 4 99 ? 302.886 247.177 364.692 1.00 19.48 99 ALA B C 1
ATOM 4039 O O . ALA D 4 99 ? 302.493 246.475 365.628 1.00 19.48 99 ALA B O 1
ATOM 4041 N N . TYR D 4 100 ? 302.415 247.032 363.459 1.00 19.17 100 TYR B N 1
ATOM 4042 C CA . TYR D 4 100 ? 301.386 246.063 363.117 1.00 19.17 100 TYR B CA 1
ATOM 4043 C C . TYR D 4 100 ? 301.866 245.178 361.980 1.00 19.17 100 TYR B C 1
ATOM 4044 O O . TYR D 4 100 ? 302.371 245.670 360.970 1.00 19.17 100 TYR B O 1
ATOM 4053 N N . MET D 4 101 ? 301.704 243.870 362.158 1.00 19.35 101 MET B N 1
ATOM 4054 C CA . MET D 4 101 ? 302.098 242.860 361.192 1.00 19.35 101 MET B CA 1
ATOM 4055 C C . MET D 4 101 ? 300.950 241.884 360.994 1.00 19.35 101 MET B C 1
ATOM 4056 O O . MET D 4 101 ? 300.045 241.784 361.821 1.00 19.35 101 MET B O 1
ATOM 4061 N N . ARG D 4 102 ? 300.997 241.148 359.886 1.00 19.33 102 ARG B N 1
ATOM 4062 C CA . ARG D 4 102 ? 300.112 240.009 359.680 1.00 19.33 102 ARG B CA 1
ATOM 4063 C C . ARG D 4 102 ? 300.775 239.082 358.677 1.00 19.33 102 ARG B C 1
ATOM 4064 O O . ARG D 4 102 ? 301.432 239.545 357.746 1.00 19.33 102 ARG B O 1
ATOM 4072 N N . ASN D 4 103 ? 300.620 237.777 358.886 1.00 17.93 103 ASN B N 1
ATOM 4073 C CA . ASN D 4 103 ? 301.135 236.785 357.953 1.00 17.93 103 ASN B CA 1
ATOM 4074 C C . ASN D 4 103 ? 300.594 235.418 358.338 1.00 17.93 103 ASN B C 1
ATOM 4075 O O . ASN D 4 103 ? 300.223 235.200 359.493 1.00 17.93 103 ASN B O 1
ATOM 4080 N N . GLY D 4 104 ? 300.525 234.518 357.363 1.00 17.78 104 GLY B N 1
ATOM 4081 C CA . GLY D 4 104 ? 300.192 233.136 357.629 1.00 17.78 104 GLY B CA 1
ATOM 4082 C C . GLY D 4 104 ? 301.431 232.288 357.776 1.00 17.78 104 GLY B C 1
ATOM 4083 O O . GLY D 4 104 ? 302.547 232.787 357.826 1.00 17.78 104 GLY B O 1
ATOM 4084 N N . TRP D 4 105 ? 301.236 230.978 357.824 1.00 18.32 105 TRP B N 1
ATOM 4085 C CA . TRP D 4 105 ? 302.339 230.062 358.061 1.00 18.32 105 TRP B CA 1
ATOM 4086 C C . TRP D 4 105 ? 302.309 228.894 357.088 1.00 18.32 105 TRP B C 1
ATOM 4087 O O . TRP D 4 105 ? 301.257 228.522 356.568 1.00 18.32 105 TRP B O 1
ATOM 4098 N N . ASP D 4 106 ? 303.486 228.332 356.836 1.00 20.42 106 ASP B N 1
ATOM 4099 C CA . ASP D 4 106 ? 303.664 227.168 355.971 1.00 20.42 106 ASP B CA 1
ATOM 4100 C C . ASP D 4 106 ? 304.657 226.253 356.680 1.00 20.42 106 ASP B C 1
ATOM 4101 O O . ASP D 4 106 ? 305.869 226.397 356.515 1.00 20.42 106 ASP B O 1
ATOM 4106 N N . VAL D 4 107 ? 304.142 225.316 357.468 1.00 19.03 107 VAL B N 1
ATOM 4107 C CA . VAL D 4 107 ? 304.928 224.543 358.422 1.00 19.03 107 VAL B CA 1
ATOM 4108 C C . VAL D 4 107 ? 305.232 223.173 357.834 1.00 19.03 107 VAL B C 1
ATOM 4109 O O . VAL D 4 107 ? 304.457 222.640 357.034 1.00 19.03 107 VAL B O 1
ATOM 4113 N N . GLU D 4 108 ? 306.369 222.607 358.229 1.00 20.85 108 GLU B N 1
ATOM 4114 C CA . GLU D 4 108 ? 306.791 221.296 357.755 1.00 20.85 108 GLU B CA 1
ATOM 4115 C C . GLU D 4 108 ? 307.601 220.621 358.849 1.00 20.85 108 GLU B C 1
ATOM 4116 O O . GLU D 4 108 ? 308.705 221.069 359.160 1.00 20.85 108 GLU B O 1
ATOM 4122 N N . VAL D 4 109 ? 307.068 219.545 359.419 1.00 19.70 109 VAL B N 1
ATOM 4123 C CA . VAL D 4 109 ? 307.686 218.844 360.540 1.00 19.70 109 VAL B CA 1
ATOM 4124 C C . VAL D 4 109 ? 308.245 217.526 360.033 1.00 19.70 109 VAL B C 1
ATOM 4125 O O . VAL D 4 109 ? 307.636 216.883 359.174 1.00 19.70 109 VAL B O 1
ATOM 4129 N N . SER D 4 110 ? 309.405 217.130 360.552 1.00 21.54 110 SER B N 1
ATOM 4130 C CA . SER D 4 110 ? 310.063 215.897 360.143 1.00 21.54 110 SER B CA 1
ATOM 4131 C C . SER D 4 110 ? 310.543 215.129 361.363 1.00 21.54 110 SER B C 1
ATOM 4132 O O . SER D 4 110 ? 311.200 215.696 362.237 1.00 21.54 110 SER B O 1
ATOM 4135 N N . ALA D 4 111 ? 310.236 213.832 361.403 1.00 22.81 111 ALA B N 1
ATOM 4136 C CA . ALA D 4 111 ? 310.697 212.928 362.460 1.00 22.81 111 ALA B CA 1
ATOM 4137 C C . ALA D 4 111 ? 311.325 211.716 361.775 1.00 22.81 111 ALA B C 1
ATOM 4138 O O . ALA D 4 111 ? 310.624 210.778 361.392 1.00 22.81 111 ALA B O 1
ATOM 4140 N N . VAL D 4 112 ? 312.646 211.735 361.632 1.00 23.70 112 VAL B N 1
ATOM 4141 C CA . VAL D 4 112 ? 313.367 210.722 360.867 1.00 23.70 112 VAL B CA 1
ATOM 4142 C C . VAL D 4 112 ? 313.832 209.620 361.813 1.00 23.70 112 VAL B C 1
ATOM 4143 O O . VAL D 4 112 ? 314.621 209.863 362.728 1.00 23.70 112 VAL B O 1
ATOM 4147 N N . GLY D 4 113 ? 313.322 208.409 361.599 1.00 25.73 113 GLY B N 1
ATOM 4148 C CA . GLY D 4 113 ? 313.830 207.205 362.228 1.00 25.73 113 GLY B CA 1
ATOM 4149 C C . GLY D 4 113 ? 314.240 206.201 361.171 1.00 25.73 113 GLY B C 1
ATOM 4150 O O . GLY D 4 113 ? 315.171 206.454 360.406 1.00 25.73 113 GLY B O 1
ATOM 4151 N N . ASN D 4 114 ? 313.574 205.053 361.125 1.00 30.02 114 ASN B N 1
ATOM 4152 C CA . ASN D 4 114 ? 313.623 204.192 359.951 1.00 30.02 114 ASN B CA 1
ATOM 4153 C C . ASN D 4 114 ? 312.306 203.439 359.878 1.00 30.02 114 ASN B C 1
ATOM 4154 O O . ASN D 4 114 ? 311.469 203.529 360.775 1.00 30.02 114 ASN B O 1
ATOM 4159 N N . GLN D 4 115 ? 312.122 202.703 358.786 1.00 32.08 115 GLN B N 1
ATOM 4160 C CA . GLN D 4 115 ? 310.833 202.087 358.500 1.00 32.08 115 GLN B CA 1
ATOM 4161 C C . GLN D 4 115 ? 310.561 200.900 359.413 1.00 32.08 115 GLN B C 1
ATOM 4162 O O . GLN D 4 115 ? 309.477 200.315 359.366 1.00 32.08 115 GLN B O 1
ATOM 4168 N N . PHE D 4 116 ? 311.537 200.531 360.236 1.00 32.93 116 PHE B N 1
ATOM 4169 C CA . PHE D 4 116 ? 311.380 199.447 361.191 1.00 32.93 116 PHE B CA 1
ATOM 4170 C C . PHE D 4 116 ? 311.045 199.943 362.585 1.00 32.93 116 PHE B C 1
ATOM 4171 O O . PHE D 4 116 ? 311.336 199.254 363.563 1.00 32.93 116 PHE B O 1
ATOM 4179 N N . ASN D 4 117 ? 310.455 201.129 362.689 1.00 29.41 117 ASN B N 1
ATOM 4180 C CA . ASN D 4 117 ? 309.928 201.650 363.935 1.00 29.41 117 ASN B CA 1
ATOM 4181 C C . ASN D 4 117 ? 308.407 201.559 363.933 1.00 29.41 117 ASN B C 1
ATOM 4182 O O . ASN D 4 117 ? 307.778 201.175 362.947 1.00 29.41 117 ASN B O 1
ATOM 4187 N N . GLY D 4 118 ? 307.805 201.935 365.055 1.00 27.54 118 GLY B N 1
ATOM 4188 C CA . GLY D 4 118 ? 306.366 202.002 365.151 1.00 27.54 118 GLY B CA 1
ATOM 4189 C C . GLY D 4 118 ? 305.962 203.175 366.015 1.00 27.54 118 GLY B C 1
ATOM 4190 O O . GLY D 4 118 ? 306.712 203.624 366.880 1.00 27.54 118 GLY B O 1
ATOM 4191 N N . GLY D 4 119 ? 304.764 203.672 365.761 1.00 24.29 119 GLY B N 1
ATOM 4192 C CA . GLY D 4 119 ? 304.217 204.774 366.515 1.00 24.29 119 GLY B CA 1
ATOM 4193 C C . GLY D 4 119 ? 303.538 205.771 365.614 1.00 24.29 119 GLY B C 1
ATOM 4194 O O . GLY D 4 119 ? 303.574 205.677 364.391 1.00 24.29 119 GLY B O 1
ATOM 4195 N N . CYS D 4 120 ? 302.903 206.750 366.248 1.00 22.81 120 CYS B N 1
ATOM 4196 C CA . CYS D 4 120 ? 302.160 207.776 365.535 1.00 22.81 120 CYS B CA 1
ATOM 4197 C C . CYS D 4 120 ? 302.324 209.091 366.272 1.00 22.81 120 CYS B C 1
ATOM 4198 O O . CYS D 4 120 ? 302.305 209.117 367.503 1.00 22.81 120 CYS B O 1
ATOM 4201 N N . LEU D 4 121 ? 302.504 210.163 365.519 1.00 21.41 121 LEU B N 1
ATOM 4202 C CA . LEU D 4 121 ? 302.534 211.514 366.053 1.00 21.41 121 LEU B CA 1
ATOM 4203 C C . LEU D 4 121 ? 301.394 212.294 365.430 1.00 21.41 121 LEU B C 1
ATOM 4204 O O . LEU D 4 121 ? 300.977 211.994 364.310 1.00 21.41 121 LEU B O 1
ATOM 4209 N N . LEU D 4 122 ? 300.889 213.284 366.148 1.00 19.34 122 LEU B N 1
ATOM 4210 C CA . LEU D 4 122 ? 299.861 214.179 365.637 1.00 19.34 122 LEU B CA 1
ATOM 4211 C C . LEU D 4 122 ? 300.450 215.580 365.587 1.00 19.34 122 LEU B C 1
ATOM 4212 O O . LEU D 4 122 ? 300.864 216.122 366.613 1.00 19.34 122 LEU B O 1
ATOM 4217 N N . VAL D 4 123 ? 300.506 216.157 364.394 1.00 18.90 123 VAL B N 1
ATOM 4218 C CA . VAL D 4 123 ? 301.000 217.511 364.188 1.00 18.90 123 VAL B CA 1
ATOM 4219 C C . VAL D 4 123 ? 299.817 218.382 363.797 1.00 18.90 123 VAL B C 1
ATOM 4220 O O . VAL D 4 123 ? 299.245 218.205 362.718 1.00 18.90 123 VAL B O 1
ATOM 4224 N N . ALA D 4 124 ? 299.460 219.333 364.655 1.00 18.18 124 ALA B N 1
ATOM 4225 C CA . ALA D 4 124 ? 298.314 220.198 364.422 1.00 18.18 124 ALA B CA 1
ATOM 4226 C C . ALA D 4 124 ? 298.706 221.658 364.608 1.00 18.18 124 ALA B C 1
ATOM 4227 O O . ALA D 4 124 ? 299.709 221.974 365.248 1.00 18.18 124 ALA B O 1
ATOM 4229 N N . MET D 4 125 ? 297.900 222.553 364.036 1.00 17.60 125 MET B N 1
ATOM 4230 C CA . MET D 4 125 ? 298.064 223.994 364.197 1.00 17.60 125 MET B CA 1
ATOM 4231 C C . MET D 4 125 ? 296.822 224.558 364.869 1.00 17.60 125 MET B C 1
ATOM 4232 O O . MET D 4 125 ? 295.776 224.692 364.231 1.00 17.60 125 MET B O 1
ATOM 4237 N N . VAL D 4 126 ? 296.944 224.914 366.140 1.00 18.06 126 VAL B N 1
ATOM 4238 C CA . VAL D 4 126 ? 295.816 225.309 366.981 1.00 18.06 126 VAL B CA 1
ATOM 4239 C C . VAL D 4 126 ? 295.741 226.830 367.006 1.00 18.06 126 VAL B C 1
ATOM 4240 O O . VAL D 4 126 ? 296.744 227.480 367.315 1.00 18.06 126 VAL B O 1
ATOM 4244 N N . PRO D 4 127 ? 294.602 227.434 366.669 1.00 18.34 127 PRO B N 1
ATOM 4245 C CA . PRO D 4 127 ? 294.455 228.883 366.826 1.00 18.34 127 PRO B CA 1
ATOM 4246 C C . PRO D 4 127 ? 294.050 229.270 368.238 1.00 18.34 127 PRO B C 1
ATOM 4247 O O . PRO D 4 127 ? 293.188 228.646 368.861 1.00 18.34 127 PRO B O 1
ATOM 4251 N N . GLU D 4 128 ? 294.693 230.322 368.746 1.00 19.89 128 GLU B N 1
ATOM 4252 C CA . GLU D 4 128 ? 294.439 230.867 370.080 1.00 19.89 128 GLU B CA 1
ATOM 4253 C C . GLU D 4 128 ? 294.629 229.791 371.151 1.00 19.89 128 GLU B C 1
ATOM 4254 O O . GLU D 4 128 ? 293.698 229.363 371.823 1.00 19.89 128 GLU B O 1
ATOM 4260 N N . TRP D 4 129 ? 295.883 229.369 371.276 1.00 22.24 129 TRP B N 1
ATOM 4261 C CA . TRP D 4 129 ? 296.236 228.260 372.150 1.00 22.24 129 TRP B CA 1
ATOM 4262 C C . TRP D 4 129 ? 295.733 228.469 373.569 1.00 22.24 129 TRP B C 1
ATOM 4263 O O . TRP D 4 129 ? 295.694 229.589 374.082 1.00 22.24 129 TRP B O 1
ATOM 4274 N N . LYS D 4 130 ? 295.343 227.366 374.195 1.00 24.51 130 LYS B N 1
ATOM 4275 C CA . LYS D 4 130 ? 295.016 227.297 375.609 1.00 24.51 130 LYS B CA 1
ATOM 4276 C C . LYS D 4 130 ? 295.297 225.867 376.034 1.00 24.51 130 LYS B C 1
ATOM 4277 O O . LYS D 4 130 ? 295.097 224.945 375.241 1.00 24.51 130 LYS B O 1
ATOM 4283 N N . LYS D 4 131 ? 295.766 225.681 377.262 1.00 24.89 131 LYS B N 1
ATOM 4284 C CA . LYS D 4 131 ? 296.201 224.362 377.695 1.00 24.89 131 LYS B CA 1
ATOM 4285 C C . LYS D 4 131 ? 295.043 223.376 377.669 1.00 24.89 131 LYS B C 1
ATOM 4286 O O . LYS D 4 131 ? 293.916 223.712 378.034 1.00 24.89 131 LYS B O 1
ATOM 4292 N N . PHE D 4 132 ? 295.324 222.156 377.223 1.00 23.27 132 PHE B N 1
ATOM 4293 C CA . PHE D 4 132 ? 294.290 221.147 377.041 1.00 23.27 132 PHE B CA 1
ATOM 4294 C C . PHE D 4 132 ? 294.235 220.218 378.245 1.00 23.27 132 PHE B C 1
ATOM 4295 O O . PHE D 4 132 ? 295.272 219.848 378.804 1.00 23.27 132 PHE B O 1
ATOM 4303 N N . THR D 4 133 ? 293.026 219.852 378.641 1.00 21.42 133 THR B N 1
ATOM 4304 C CA . THR D 4 133 ? 292.827 218.865 379.682 1.00 21.42 133 THR B CA 1
ATOM 4305 C C . THR D 4 133 ? 293.067 217.473 379.112 1.00 21.42 133 THR B C 1
ATOM 4306 O O . THR D 4 133 ? 293.047 217.283 377.896 1.00 21.42 133 THR B O 1
ATOM 4310 N N . PRO D 4 134 ? 293.332 216.484 379.967 1.00 20.91 134 PRO B N 1
ATOM 4311 C CA . PRO D 4 134 ? 293.618 215.138 379.450 1.00 20.91 134 PRO B CA 1
ATOM 4312 C C . PRO D 4 134 ? 292.499 214.545 378.617 1.00 20.91 134 PRO B C 1
ATOM 4313 O O . PRO D 4 134 ? 292.782 213.748 377.716 1.00 20.91 134 PRO B O 1
ATOM 4317 N N . ARG D 4 135 ? 291.246 214.910 378.873 1.00 21.30 135 ARG B N 1
ATOM 4318 C CA . ARG D 4 135 ? 290.127 214.410 378.086 1.00 21.30 135 ARG B CA 1
ATOM 4319 C C . ARG D 4 135 ? 289.943 215.184 376.790 1.00 21.30 135 ARG B C 1
ATOM 4320 O O . ARG D 4 135 ? 289.297 214.687 375.863 1.00 21.30 135 ARG B O 1
ATOM 4328 N N . GLU D 4 136 ? 290.470 216.405 376.716 1.00 20.73 136 GLU B N 1
ATOM 4329 C CA . GLU D 4 136 ? 290.333 217.204 375.507 1.00 20.73 136 GLU B CA 1
ATOM 4330 C C . GLU D 4 136 ? 291.358 216.836 374.451 1.00 20.73 136 GLU B C 1
ATOM 4331 O O . GLU D 4 136 ? 291.202 217.225 373.293 1.00 20.73 136 GLU B O 1
ATOM 4337 N N . LYS D 4 137 ? 292.406 216.102 374.824 1.00 19.30 137 LYS B N 1
ATOM 4338 C CA . LYS D 4 137 ? 293.409 215.689 373.852 1.00 19.30 137 LYS B CA 1
ATOM 4339 C C . LYS D 4 137 ? 292.889 214.621 372.905 1.00 19.30 137 LYS B C 1
ATOM 4340 O O . LYS D 4 137 ? 293.508 214.379 371.867 1.00 19.30 137 LYS B O 1
ATOM 4346 N N . TYR D 4 138 ? 291.773 213.975 373.234 1.00 17.88 138 TYR B N 1
ATOM 4347 C CA . TYR D 4 138 ? 291.163 213.011 372.328 1.00 17.88 138 TYR B CA 1
ATOM 4348 C C . TYR D 4 138 ? 290.513 213.672 371.128 1.00 17.88 138 TYR B C 1
ATOM 4349 O O . TYR D 4 138 ? 290.155 212.974 370.178 1.00 17.88 138 TYR B O 1
ATOM 4358 N N . GLN D 4 139 ? 290.356 214.991 371.148 1.00 17.44 139 GLN B N 1
ATOM 4359 C CA . GLN D 4 139 ? 289.722 215.726 370.065 1.00 17.44 139 GLN B CA 1
ATOM 4360 C C . GLN D 4 139 ? 290.673 216.705 369.397 1.00 17.44 139 GLN B C 1
ATOM 4361 O O . GLN D 4 139 ? 290.217 217.669 368.780 1.00 17.44 139 GLN B O 1
ATOM 4367 N N . LEU D 4 140 ? 291.981 216.477 369.498 1.00 18.00 140 LEU B N 1
ATOM 4368 C CA . LEU D 4 140 ? 292.951 217.377 368.896 1.00 18.00 140 LEU B CA 1
ATOM 4369 C C . LEU D 4 140 ? 292.904 217.357 367.379 1.00 18.00 140 LEU B C 1
ATOM 4370 O O . LEU D 4 140 ? 293.564 218.186 366.747 1.00 18.00 140 LEU B O 1
ATOM 4375 N N . THR D 4 141 ? 292.150 216.443 366.784 1.00 15.51 141 THR B N 1
ATOM 4376 C CA . THR D 4 141 ? 292.011 216.355 365.341 1.00 15.51 141 THR B CA 1
ATOM 4377 C C . THR D 4 141 ? 290.883 217.214 364.802 1.00 15.51 141 THR B C 1
ATOM 4378 O O . THR D 4 141 ? 290.421 216.971 363.688 1.00 15.51 141 THR B O 1
ATOM 4382 N N . LEU D 4 142 ? 290.428 218.200 365.572 1.00 15.93 142 LEU B N 1
ATOM 4383 C CA . LEU D 4 142 ? 289.472 219.186 365.093 1.00 15.93 142 LEU B CA 1
ATOM 4384 C C . LEU D 4 142 ? 290.149 220.367 364.420 1.00 15.93 142 LEU B C 1
ATOM 4385 O O . LEU D 4 142 ? 289.457 221.212 363.846 1.00 15.93 142 LEU B O 1
ATOM 4390 N N . PHE D 4 143 ? 291.467 220.449 364.498 1.00 16.63 143 PHE B N 1
ATOM 4391 C CA . PHE D 4 143 ? 292.336 221.473 363.952 1.00 16.63 143 PHE B CA 1
ATOM 4392 C C . PHE D 4 143 ? 293.074 220.941 362.737 1.00 16.63 143 PHE B C 1
ATOM 4393 O O . PHE D 4 143 ? 293.161 219.727 362.539 1.00 16.63 143 PHE B O 1
ATOM 4401 N N . PRO D 4 144 ? 293.605 221.816 361.885 1.00 16.63 144 PRO B N 1
ATOM 4402 C CA . PRO D 4 144 ? 294.388 221.349 360.728 1.00 16.63 144 PRO B CA 1
ATOM 4403 C C . PRO D 4 144 ? 295.579 220.513 361.168 1.00 16.63 144 PRO B C 1
ATOM 4404 O O . PRO D 4 144 ? 296.437 220.975 361.917 1.00 16.63 144 PRO B O 1
ATOM 4408 N N . HIS D 4 145 ? 295.635 219.273 360.688 1.00 17.00 145 HIS B N 1
ATOM 4409 C CA . HIS D 4 145 ? 296.566 218.318 361.265 1.00 17.00 145 HIS B CA 1
ATOM 4410 C C . HIS D 4 145 ? 297.038 217.310 360.230 1.00 17.00 145 HIS B C 1
ATOM 4411 O O . HIS D 4 145 ? 296.478 217.190 359.140 1.00 17.00 145 HIS B O 1
ATOM 4418 N N . GLN D 4 146 ? 298.088 216.580 360.604 1.00 18.19 146 GLN B N 1
ATOM 4419 C CA . GLN D 4 146 ? 298.580 215.420 359.879 1.00 18.19 146 GLN B CA 1
ATOM 4420 C C . GLN D 4 146 ? 299.282 214.504 360.868 1.00 18.19 146 GLN B C 1
ATOM 4421 O O . GLN D 4 146 ? 299.627 214.909 361.980 1.00 18.19 146 GLN B O 1
ATOM 4427 N N . PHE D 4 147 ? 299.508 213.264 360.460 1.00 19.44 147 PHE B N 1
ATOM 4428 C CA . PHE D 4 147 ? 300.155 212.274 361.304 1.00 19.44 147 PHE B CA 1
ATOM 4429 C C . PHE D 4 147 ? 301.519 211.917 360.741 1.00 19.44 147 PHE B C 1
ATOM 4430 O O . PHE D 4 147 ? 301.719 211.893 359.527 1.00 19.44 147 PHE B O 1
ATOM 4438 N N . ILE D 4 148 ? 302.459 211.641 361.636 1.00 20.64 148 ILE B N 1
ATOM 4439 C CA . ILE D 4 148 ? 303.759 211.105 361.262 1.00 20.64 148 ILE B CA 1
ATOM 4440 C C . ILE D 4 148 ? 303.823 209.685 361.796 1.00 20.64 148 ILE B C 1
ATOM 4441 O O . ILE D 4 148 ? 303.888 209.472 363.011 1.00 20.64 148 ILE B O 1
ATOM 4446 N N . SER D 4 149 ? 303.791 208.713 360.895 1.00 21.59 149 SER B N 1
ATOM 4447 C CA . SER D 4 149 ? 303.965 207.308 361.248 1.00 21.59 149 SER B CA 1
ATOM 4448 C C . SER D 4 149 ? 305.242 206.824 360.584 1.00 21.59 149 SER B C 1
ATOM 4449 O O . SER D 4 149 ? 305.322 206.833 359.340 1.00 21.59 149 SER B O 1
ATOM 4452 N N . PRO D 4 150 ? 306.257 206.415 361.352 1.00 23.06 150 PRO B N 1
ATOM 4453 C CA . PRO D 4 150 ? 307.477 205.863 360.738 1.00 23.06 150 PRO B CA 1
ATOM 4454 C C . PRO D 4 150 ? 307.200 204.776 359.722 1.00 23.06 150 PRO B C 1
ATOM 4455 O O . PRO D 4 150 ? 308.017 204.563 358.824 1.00 23.06 150 PRO B O 1
ATOM 4459 N N . ARG D 4 151 ? 306.062 204.100 359.843 1.00 22.98 151 ARG B N 1
ATOM 4460 C CA . ARG D 4 151 ? 305.647 203.089 358.882 1.00 22.98 151 ARG B CA 1
ATOM 4461 C C . ARG D 4 151 ? 305.506 203.668 357.480 1.00 22.98 151 ARG B C 1
ATOM 4462 O O . ARG D 4 151 ? 305.817 202.991 356.494 1.00 22.98 151 ARG B O 1
ATOM 4470 N N . THR D 4 152 ? 305.033 204.908 357.363 1.00 24.13 152 THR B N 1
ATOM 4471 C CA . THR D 4 152 ? 304.731 205.494 356.064 1.00 24.13 152 THR B CA 1
ATOM 4472 C C . THR D 4 152 ? 305.598 206.689 355.708 1.00 24.13 152 THR B C 1
ATOM 4473 O O . THR D 4 152 ? 306.283 206.665 354.682 1.00 24.13 152 THR B O 1
ATOM 4477 N N . ASN D 4 153 ? 305.591 207.739 356.521 1.00 22.46 153 ASN B N 1
ATOM 4478 C CA . ASN D 4 153 ? 306.190 209.004 356.131 1.00 22.46 153 ASN B CA 1
ATOM 4479 C C . ASN D 4 153 ? 307.109 209.502 357.231 1.00 22.46 153 ASN B C 1
ATOM 4480 O O . ASN D 4 153 ? 307.080 209.025 358.366 1.00 22.46 153 ASN B O 1
ATOM 4485 N N . MET D 4 154 ? 307.932 210.484 356.878 1.00 22.75 154 MET B N 1
ATOM 4486 C CA . MET D 4 154 ? 308.788 211.155 357.844 1.00 22.75 154 MET B CA 1
ATOM 4487 C C . MET D 4 154 ? 308.497 212.644 357.932 1.00 22.75 154 MET B C 1
ATOM 4488 O O . MET D 4 154 ? 309.205 213.351 358.646 1.00 22.75 154 MET B O 1
ATOM 4493 N N . THR D 4 155 ? 307.467 213.134 357.250 1.00 22.14 155 THR B N 1
ATOM 4494 C CA . THR D 4 155 ? 307.292 214.571 357.081 1.00 22.14 155 THR B CA 1
ATOM 4495 C C . THR D 4 155 ? 305.815 214.922 357.015 1.00 22.14 155 THR B C 1
ATOM 4496 O O . THR D 4 155 ? 305.077 214.348 356.212 1.00 22.14 155 THR B O 1
ATOM 4500 N N . ALA D 4 156 ? 305.395 215.873 357.848 1.00 19.65 156 ALA B N 1
ATOM 4501 C CA . ALA D 4 156 ? 304.071 216.472 357.786 1.00 19.65 156 ALA B CA 1
ATOM 4502 C C . ALA D 4 156 ? 304.189 217.863 357.185 1.00 19.65 156 ALA B C 1
ATOM 4503 O O . ALA D 4 156 ? 305.251 218.479 357.248 1.00 19.65 156 ALA B O 1
ATOM 4505 N N . HIS D 4 157 ? 303.106 218.348 356.585 1.00 18.91 157 HIS B N 1
ATOM 4506 C CA . HIS D 4 157 ? 303.108 219.653 355.922 1.00 18.91 157 HIS B CA 1
ATOM 4507 C C . HIS D 4 157 ? 301.706 220.248 356.002 1.00 18.91 157 HIS B C 1
ATOM 4508 O O . HIS D 4 157 ? 300.774 219.721 355.395 1.00 18.91 157 HIS B O 1
ATOM 4515 N N . ILE D 4 158 ? 301.567 221.348 356.744 1.00 17.85 158 ILE B N 1
ATOM 4516 C CA . ILE D 4 158 ? 300.307 222.072 356.884 1.00 17.85 158 ILE B CA 1
ATOM 4517 C C . ILE D 4 158 ? 300.526 223.519 356.471 1.00 17.85 158 ILE B C 1
ATOM 4518 O O . ILE D 4 158 ? 301.611 224.075 356.642 1.00 17.85 158 ILE B O 1
ATOM 4523 N N . THR D 4 159 ? 299.480 224.132 355.921 1.00 18.10 159 THR B N 1
ATOM 4524 C CA . THR D 4 159 ? 299.525 225.518 355.473 1.00 18.10 159 THR B CA 1
ATOM 4525 C C . THR D 4 159 ? 298.276 226.234 355.952 1.00 18.10 159 THR B C 1
ATOM 4526 O O . THR D 4 159 ? 297.163 225.812 355.635 1.00 18.10 159 THR B O 1
ATOM 4530 N N . VAL D 4 160 ? 298.455 227.324 356.694 1.00 17.27 160 VAL B N 1
ATOM 4531 C CA . VAL D 4 160 ? 297.331 227.992 357.348 1.00 17.27 160 VAL B CA 1
ATOM 4532 C C . VAL D 4 160 ? 297.359 229.471 357.018 1.00 17.27 160 VAL B C 1
ATOM 4533 O O . VAL D 4 160 ? 298.416 230.056 356.750 1.00 17.27 160 VAL B O 1
ATOM 4537 N N . PRO D 4 161 ? 296.190 230.100 356.994 1.00 17.73 161 PRO B N 1
ATOM 4538 C CA . PRO D 4 161 ? 296.107 231.535 356.737 1.00 17.73 161 PRO B CA 1
ATOM 4539 C C . PRO D 4 161 ? 296.285 232.320 358.030 1.00 17.73 161 PRO B C 1
ATOM 4540 O O . PRO D 4 161 ? 296.566 231.769 359.088 1.00 17.73 161 PRO B O 1
ATOM 4544 N N . TYR D 4 162 ? 296.113 233.631 357.926 1.00 17.37 162 TYR B N 1
ATOM 4545 C CA . TYR D 4 162 ? 296.091 234.500 359.093 1.00 17.37 162 TYR B CA 1
ATOM 4546 C C . TYR D 4 162 ? 294.647 234.660 359.544 1.00 17.37 162 TYR B C 1
ATOM 4547 O O . TYR D 4 162 ? 293.757 234.875 358.717 1.00 17.37 162 TYR B O 1
ATOM 4556 N N . LEU D 4 163 ? 294.408 234.551 360.849 1.00 16.18 163 LEU B N 1
ATOM 4557 C CA . LEU D 4 163 ? 293.095 234.823 361.412 1.00 16.18 163 LEU B CA 1
ATOM 4558 C C . LEU D 4 163 ? 293.247 235.496 362.765 1.00 16.18 163 LEU B C 1
ATOM 4559 O O . LEU D 4 163 ? 294.318 235.434 363.374 1.00 16.18 163 LEU B O 1
ATOM 4564 N N . GLY D 4 164 ? 292.187 236.156 363.217 1.00 16.05 164 GLY B N 1
ATOM 4565 C CA . GLY D 4 164 ? 292.196 236.816 364.509 1.00 16.05 164 GLY B CA 1
ATOM 4566 C C . GLY D 4 164 ? 291.034 237.774 364.610 1.00 16.05 164 GLY B C 1
ATOM 4567 O O . GLY D 4 164 ? 290.301 237.995 363.643 1.00 16.05 164 GLY B O 1
ATOM 4568 N N . VAL D 4 165 ? 290.868 238.346 365.804 1.00 16.27 165 VAL B N 1
ATOM 4569 C CA . VAL D 4 165 ? 289.786 239.307 365.989 1.00 16.27 165 VAL B CA 1
ATOM 4570 C C . VAL D 4 165 ? 290.122 240.628 365.315 1.00 16.27 165 VAL B C 1
ATOM 4571 O O . VAL D 4 165 ? 289.224 241.416 365.004 1.00 16.27 165 VAL B O 1
ATOM 4575 N N . ASN D 4 166 ? 291.400 240.885 365.061 1.00 16.65 166 ASN B N 1
ATOM 4576 C CA . ASN D 4 166 ? 291.861 242.096 364.404 1.00 16.65 166 ASN B CA 1
ATOM 4577 C C . ASN D 4 166 ? 292.540 241.747 363.088 1.00 16.65 166 ASN B C 1
ATOM 4578 O O . ASN D 4 166 ? 293.108 240.666 362.934 1.00 16.65 166 ASN B O 1
ATOM 4583 N N . ARG D 4 167 ? 292.482 242.681 362.138 1.00 18.36 167 ARG B N 1
ATOM 4584 C CA . ARG D 4 167 ? 293.032 242.427 360.811 1.00 18.36 167 ARG B CA 1
ATOM 4585 C C . ARG D 4 167 ? 294.552 242.510 360.809 1.00 18.36 167 ARG B C 1
ATOM 4586 O O . ARG D 4 167 ? 295.211 241.862 359.993 1.00 18.36 167 ARG B O 1
ATOM 4594 N N . TYR D 4 168 ? 295.125 243.321 361.691 1.00 18.78 168 TYR B N 1
ATOM 4595 C CA . TYR D 4 168 ? 296.562 243.377 361.899 1.00 18.78 168 TYR B CA 1
ATOM 4596 C C . TYR D 4 168 ? 296.851 243.128 363.368 1.00 18.78 168 TYR B C 1
ATOM 4597 O O . TYR D 4 168 ? 296.022 243.416 364.232 1.00 18.78 168 TYR B O 1
ATOM 4606 N N . ASP D 4 169 ? 298.020 242.570 363.652 1.00 20.90 169 ASP B N 1
ATOM 4607 C CA . ASP D 4 169 ? 298.344 242.104 364.989 1.00 20.90 169 ASP B CA 1
ATOM 4608 C C . ASP D 4 169 ? 299.607 242.782 365.505 1.00 20.90 169 ASP B C 1
ATOM 4609 O O . ASP D 4 169 ? 300.463 243.224 364.740 1.00 20.90 169 ASP B O 1
ATOM 4614 N N . GLN D 4 170 ? 299.702 242.869 366.827 1.00 24.02 170 GLN B N 1
ATOM 4615 C CA . GLN D 4 170 ? 300.917 243.294 367.520 1.00 24.02 170 GLN B CA 1
ATOM 4616 C C . GLN D 4 170 ? 301.503 242.043 368.158 1.00 24.02 170 GLN B C 1
ATOM 4617 O O . GLN D 4 170 ? 301.093 241.651 369.251 1.00 24.02 170 GLN B O 1
ATOM 4623 N N . TYR D 4 171 ? 302.462 241.423 367.475 1.00 22.42 171 TYR B N 1
ATOM 4624 C CA . TYR D 4 171 ? 302.955 240.101 367.836 1.00 22.42 171 TYR B CA 1
ATOM 4625 C C . TYR D 4 171 ? 303.698 240.069 369.155 1.00 22.42 171 TYR B C 1
ATOM 4626 O O . TYR D 4 171 ? 303.954 238.977 369.665 1.00 22.42 171 TYR B O 1
ATOM 4635 N N . LYS D 4 172 ? 304.056 241.215 369.722 1.00 25.85 172 LYS B N 1
ATOM 4636 C CA . LYS D 4 172 ? 304.622 241.230 371.060 1.00 25.85 172 LYS B CA 1
ATOM 4637 C C . LYS D 4 172 ? 303.551 241.123 372.131 1.00 25.85 172 LYS B C 1
ATOM 4638 O O . LYS D 4 172 ? 303.883 241.000 373.312 1.00 25.85 172 LYS B O 1
ATOM 4644 N N . LYS D 4 173 ? 302.284 241.170 371.740 1.00 27.73 173 LYS B N 1
ATOM 4645 C CA . LYS D 4 173 ? 301.161 241.083 372.658 1.00 27.73 173 LYS B CA 1
ATOM 4646 C C . LYS D 4 173 ? 300.275 239.876 372.427 1.00 27.73 173 LYS B C 1
ATOM 4647 O O . LYS D 4 173 ? 299.632 239.421 373.369 1.00 27.73 173 LYS B O 1
ATOM 4653 N N . HIS D 4 174 ? 300.214 239.353 371.208 1.00 22.22 174 HIS B N 1
ATOM 4654 C CA . HIS D 4 174 ? 299.291 238.285 370.861 1.00 22.22 174 HIS B CA 1
ATOM 4655 C C . HIS D 4 174 ? 299.968 237.337 369.887 1.00 22.22 174 HIS B C 1
ATOM 4656 O O . HIS D 4 174 ? 300.753 237.773 369.041 1.00 22.22 174 HIS B O 1
ATOM 4663 N N . LYS D 4 175 ? 299.672 236.047 370.014 1.00 21.02 175 LYS B N 1
ATOM 4664 C CA . LYS D 4 175 ? 300.183 235.020 369.107 1.00 21.02 175 LYS B CA 1
ATOM 4665 C C . LYS D 4 175 ? 299.024 234.147 368.661 1.00 21.02 175 LYS B C 1
ATOM 4666 O O . LYS D 4 175 ? 298.584 233.263 369.417 1.00 21.02 175 LYS B O 1
ATOM 4672 N N . PRO D 4 176 ? 298.497 234.349 367.468 1.00 19.22 176 PRO B N 1
ATOM 4673 C CA . PRO D 4 176 ? 297.292 233.619 367.056 1.00 19.22 176 PRO B CA 1
ATOM 4674 C C . PRO D 4 176 ? 297.498 232.121 366.916 1.00 19.22 176 PRO B C 1
ATOM 4675 O O . PRO D 4 176 ? 296.661 231.339 367.370 1.00 19.22 176 PRO B O 1
ATOM 4679 N N . TRP D 4 177 ? 298.595 231.709 366.290 1.00 17.38 177 TRP B N 1
ATOM 4680 C CA . TRP D 4 177 ? 298.817 230.313 365.951 1.00 17.38 177 TRP B CA 1
ATOM 4681 C C . TRP D 4 177 ? 299.774 229.641 366.924 1.00 17.38 177 TRP B C 1
ATOM 4682 O O . TRP D 4 177 ? 300.588 230.291 367.577 1.00 17.38 177 TRP B O 1
ATOM 4693 N N . THR D 4 178 ? 299.673 228.316 367.001 1.00 19.34 178 THR B N 1
ATOM 4694 C CA . THR D 4 178 ? 300.551 227.504 367.836 1.00 19.34 178 THR B CA 1
ATOM 4695 C C . THR D 4 178 ? 300.725 226.151 367.174 1.00 19.34 178 THR B C 1
ATOM 4696 O O . THR D 4 178 ? 299.737 225.518 366.798 1.00 19.34 178 THR B O 1
ATOM 4700 N N . LEU D 4 179 ? 301.970 225.711 367.031 1.00 18.65 179 LEU B N 1
ATOM 4701 C CA . LEU D 4 179 ? 302.255 224.390 366.491 1.00 18.65 179 LEU B CA 1
ATOM 4702 C C . LEU D 4 179 ? 302.305 223.369 367.616 1.00 18.65 179 LEU B C 1
ATOM 4703 O O . LEU D 4 179 ? 302.972 223.578 368.629 1.00 18.65 179 LEU B O 1
ATOM 4708 N N . VAL D 4 180 ? 301.595 222.259 367.436 1.00 19.99 180 VAL B N 1
ATOM 4709 C CA . VAL D 4 180 ? 301.424 221.254 368.478 1.00 19.99 180 VAL B CA 1
ATOM 4710 C C . VAL D 4 180 ? 301.795 219.891 367.913 1.00 19.99 180 VAL B C 1
ATOM 4711 O O . VAL D 4 180 ? 301.375 219.533 366.810 1.00 19.99 180 VAL B O 1
ATOM 4715 N N . VAL D 4 181 ? 302.591 219.133 368.664 1.00 21.06 181 VAL B N 1
ATOM 4716 C CA . VAL D 4 181 ? 302.949 217.762 368.319 1.00 21.06 181 VAL B CA 1
ATOM 4717 C C . VAL D 4 181 ? 302.635 216.875 369.513 1.00 21.06 181 VAL B C 1
ATOM 4718 O O . VAL D 4 181 ? 303.251 217.018 370.572 1.00 21.06 181 VAL B O 1
ATOM 4722 N N . MET D 4 182 ? 301.697 215.944 369.337 1.00 21.90 182 MET B N 1
ATOM 4723 C CA . MET D 4 182 ? 301.263 215.047 370.399 1.00 21.90 182 MET B CA 1
ATOM 4724 C C . MET D 4 182 ? 301.604 213.605 370.055 1.00 21.90 182 MET B C 1
ATOM 4725 O O . MET D 4 182 ? 301.461 213.179 368.908 1.00 21.90 182 MET B O 1
ATOM 4730 N N . VAL D 4 183 ? 302.048 212.857 371.064 1.00 23.18 183 VAL B N 1
ATOM 4731 C CA . VAL D 4 183 ? 302.332 211.432 370.936 1.00 23.18 183 VAL B CA 1
ATOM 4732 C C . VAL D 4 183 ? 300.992 210.705 370.950 1.00 23.18 183 VAL B C 1
ATOM 4733 O O . VAL D 4 183 ? 300.292 210.690 371.959 1.00 23.18 183 VAL B O 1
ATOM 4737 N N . VAL D 4 184 ? 300.623 210.109 369.819 1.00 23.56 184 VAL B N 1
ATOM 4738 C CA . VAL D 4 184 ? 299.394 209.326 369.779 1.00 23.56 184 VAL B CA 1
ATOM 4739 C C . VAL D 4 184 ? 299.660 207.884 370.183 1.00 23.56 184 VAL B C 1
ATOM 4740 O O . VAL D 4 184 ? 299.027 207.357 371.102 1.00 23.56 184 VAL B O 1
ATOM 4744 N N . SER D 4 185 ? 300.597 207.232 369.516 1.00 24.21 185 SER B N 1
ATOM 4745 C CA . SER D 4 185 ? 301.028 205.882 369.841 1.00 24.21 185 SER B CA 1
ATOM 4746 C C . SER D 4 185 ? 302.494 205.942 370.239 1.00 24.21 185 SER B C 1
ATOM 4747 O O . SER D 4 185 ? 303.294 206.560 369.531 1.00 24.21 185 SER B O 1
ATOM 4750 N N . PRO D 4 186 ? 302.888 205.338 371.357 1.00 25.50 186 PRO B N 1
ATOM 4751 C CA . PRO D 4 186 ? 304.283 205.436 371.784 1.00 25.50 186 PRO B CA 1
ATOM 4752 C C . PRO D 4 186 ? 305.226 204.826 370.761 1.00 25.50 186 PRO B C 1
ATOM 4753 O O . PRO D 4 186 ? 304.892 203.877 370.051 1.00 25.50 186 PRO B O 1
ATOM 4757 N N . LEU D 4 187 ? 306.416 205.408 370.674 1.00 27.82 187 LEU B N 1
ATOM 4758 C CA . LEU D 4 187 ? 307.432 204.883 369.777 1.00 27.82 187 LEU B CA 1
ATOM 4759 C C . LEU D 4 187 ? 307.834 203.493 370.232 1.00 27.82 187 LEU B C 1
ATOM 4760 O O . LEU D 4 187 ? 308.186 203.286 371.395 1.00 27.82 187 LEU B O 1
ATOM 4765 N N . THR D 4 188 ? 307.759 202.534 369.319 1.00 30.73 188 THR B N 1
ATOM 4766 C CA . THR D 4 188 ? 308.220 201.177 369.566 1.00 30.73 188 THR B CA 1
ATOM 4767 C C . THR D 4 188 ? 309.395 200.916 368.643 1.00 30.73 188 THR B C 1
ATOM 4768 O O . THR D 4 188 ? 309.294 201.129 367.433 1.00 30.73 188 THR B O 1
ATOM 4772 N N . THR D 4 189 ? 310.506 200.477 369.215 1.00 36.06 189 THR B N 1
ATOM 4773 C CA . THR D 4 189 ? 311.709 200.157 368.466 1.00 36.06 189 THR B CA 1
ATOM 4774 C C . THR D 4 189 ? 312.091 198.699 368.676 1.00 36.06 189 THR B C 1
ATOM 4775 O O . THR D 4 189 ? 311.642 198.042 369.617 1.00 36.06 189 THR B O 1
ATOM 4779 N N . SER D 4 190 ? 312.929 198.196 367.773 1.00 40.20 190 SER B N 1
ATOM 4780 C CA . SER D 4 190 ? 313.480 196.852 367.899 1.00 40.20 190 SER B CA 1
ATOM 4781 C C . SER D 4 190 ? 314.996 196.903 367.762 1.00 40.20 190 SER B C 1
ATOM 4782 O O . SER D 4 190 ? 315.589 197.985 367.799 1.00 40.20 190 SER B O 1
ATOM 4785 N N . SER D 4 191 ? 315.639 195.745 367.618 1.00 41.42 191 SER B N 1
ATOM 4786 C CA . SER D 4 191 ? 317.092 195.721 367.486 1.00 41.42 191 SER B CA 1
ATOM 4787 C C . SER D 4 191 ? 317.580 196.323 366.174 1.00 41.42 191 SER B C 1
ATOM 4788 O O . SER D 4 191 ? 318.758 196.680 366.077 1.00 41.42 191 SER B O 1
ATOM 4791 N N . ILE D 4 192 ? 316.712 196.453 365.177 1.00 39.55 192 ILE B N 1
ATOM 4792 C CA . ILE D 4 192 ? 317.102 196.969 363.874 1.00 39.55 192 ILE B CA 1
ATOM 4793 C C . ILE D 4 192 ? 316.418 198.302 363.572 1.00 39.55 192 ILE B C 1
ATOM 4794 O O . ILE D 4 192 ? 316.509 198.804 362.462 1.00 39.55 192 ILE B O 1
ATOM 4799 N N . GLY D 4 193 ? 315.754 198.889 364.564 1.00 35.90 193 GLY B N 1
ATOM 4800 C CA . GLY D 4 193 ? 315.115 200.180 364.408 1.00 35.90 193 GLY B CA 1
ATOM 4801 C C . GLY D 4 193 ? 315.800 201.281 365.189 1.00 35.90 193 GLY B C 1
ATOM 4802 O O . GLY D 4 193 ? 316.572 201.003 366.110 1.00 35.90 193 GLY B O 1
ATOM 4803 N N . ALA D 4 194 ? 315.532 202.534 364.835 1.00 32.30 194 ALA B N 1
ATOM 4804 C CA . ALA D 4 194 ? 316.176 203.650 365.511 1.00 32.30 194 ALA B CA 1
ATOM 4805 C C . ALA D 4 194 ? 315.671 203.767 366.941 1.00 32.30 194 ALA B C 1
ATOM 4806 O O . ALA D 4 194 ? 314.464 203.816 367.189 1.00 32.30 194 ALA B O 1
ATOM 4808 N N . THR D 4 195 ? 316.604 203.817 367.888 1.00 32.51 195 THR B N 1
ATOM 4809 C CA . THR D 4 195 ? 316.260 203.816 369.303 1.00 32.51 195 THR B CA 1
ATOM 4810 C C . THR D 4 195 ? 315.678 205.134 369.786 1.00 32.51 195 THR B C 1
ATOM 4811 O O . THR D 4 195 ? 315.111 205.180 370.883 1.00 32.51 195 THR B O 1
ATOM 4815 N N . GLU D 4 196 ? 315.803 206.199 369.003 1.00 30.60 196 GLU B N 1
ATOM 4816 C CA . GLU D 4 196 ? 315.303 207.510 369.382 1.00 30.60 196 GLU B CA 1
ATOM 4817 C C . GLU D 4 196 ? 315.036 208.308 368.118 1.00 30.60 196 GLU B C 1
ATOM 4818 O O . GLU D 4 196 ? 315.625 208.044 367.068 1.00 30.60 196 GLU B O 1
ATOM 4824 N N . ILE D 4 197 ? 314.140 209.279 368.222 1.00 26.05 197 ILE B N 1
ATOM 4825 C CA . ILE D 4 197 ? 313.794 210.128 367.093 1.00 26.05 197 ILE B CA 1
ATOM 4826 C C . ILE D 4 197 ? 313.772 211.575 367.556 1.00 26.05 197 ILE B C 1
ATOM 4827 O O . ILE D 4 197 ? 313.199 211.904 368.597 1.00 26.05 197 ILE B O 1
ATOM 4832 N N . LYS D 4 198 ? 314.413 212.439 366.777 1.00 24.83 198 LYS B N 1
ATOM 4833 C CA . LYS D 4 198 ? 314.469 213.870 367.042 1.00 24.83 198 LYS B CA 1
ATOM 4834 C C . LYS D 4 198 ? 313.553 214.578 366.058 1.00 24.83 198 LYS B C 1
ATOM 4835 O O . LYS D 4 198 ? 313.549 214.254 364.868 1.00 24.83 198 LYS B O 1
ATOM 4841 N N . VAL D 4 199 ? 312.786 215.542 366.553 1.00 22.03 199 VAL B N 1
ATOM 4842 C CA . VAL D 4 199 ? 311.756 216.210 365.767 1.00 22.03 199 VAL B CA 1
ATOM 4843 C C . VAL D 4 199 ? 312.183 217.657 365.548 1.00 22.03 199 VAL B C 1
ATOM 4844 O O . VAL D 4 199 ? 312.610 218.336 366.481 1.00 22.03 199 VAL B O 1
ATOM 4848 N N . TYR D 4 200 ? 312.086 218.120 364.306 1.00 21.89 200 TYR B N 1
ATOM 4849 C CA . TYR D 4 200 ? 312.442 219.475 363.923 1.00 21.89 200 TYR B CA 1
ATOM 4850 C C . TYR D 4 200 ? 311.309 220.100 363.125 1.00 21.89 200 TYR B C 1
ATOM 4851 O O . TYR D 4 200 ? 310.497 219.398 362.523 1.00 21.89 200 TYR B O 1
ATOM 4860 N N . ALA D 4 201 ? 311.261 221.428 363.114 1.00 21.19 201 ALA B N 1
ATOM 4861 C CA . ALA D 4 201 ? 310.263 222.162 362.351 1.00 21.19 201 ALA B CA 1
ATOM 4862 C C . ALA D 4 201 ? 310.942 223.086 361.351 1.00 21.19 201 ALA B C 1
ATOM 4863 O O . ALA D 4 201 ? 312.034 223.599 361.595 1.00 21.19 201 ALA B O 1
ATOM 4865 N N . ASN D 4 202 ? 310.276 223.296 360.219 1.00 20.66 202 ASN B N 1
ATOM 4866 C CA . ASN D 4 202 ? 310.803 224.119 359.132 1.00 20.66 202 ASN B CA 1
ATOM 4867 C C . ASN D 4 202 ? 309.688 225.070 358.715 1.00 20.66 202 ASN B C 1
ATOM 4868 O O . ASN D 4 202 ? 308.922 224.767 357.799 1.00 20.66 202 ASN B O 1
ATOM 4873 N N . ILE D 4 203 ? 309.608 226.222 359.370 1.00 19.39 203 ILE B N 1
ATOM 4874 C CA . ILE D 4 203 ? 308.466 227.113 359.226 1.00 19.39 203 ILE B CA 1
ATOM 4875 C C . ILE D 4 203 ? 308.850 228.305 358.360 1.00 19.39 203 ILE B C 1
ATOM 4876 O O . ILE D 4 203 ? 309.998 228.755 358.356 1.00 19.39 203 ILE B O 1
ATOM 4881 N N . ALA D 4 204 ? 307.873 228.811 357.613 1.00 19.47 204 ALA B N 1
ATOM 4882 C CA . ALA D 4 204 ? 308.063 229.934 356.707 1.00 19.47 204 ALA B CA 1
ATOM 4883 C C . ALA D 4 204 ? 306.826 230.816 356.698 1.00 19.47 204 ALA B C 1
ATOM 4884 O O . ALA D 4 204 ? 305.730 230.334 356.395 1.00 19.47 204 ALA B O 1
ATOM 4886 N N . PRO D 4 205 ? 306.945 232.096 357.038 1.00 19.03 205 PRO B N 1
ATOM 4887 C CA . PRO D 4 205 ? 305.782 232.981 356.959 1.00 19.03 205 PRO B CA 1
ATOM 4888 C C . PRO D 4 205 ? 305.319 233.168 355.525 1.00 19.03 205 PRO B C 1
ATOM 4889 O O . PRO D 4 205 ? 306.080 232.982 354.577 1.00 19.03 205 PRO B O 1
ATOM 4893 N N . THR D 4 206 ? 304.050 233.530 355.377 1.00 18.62 206 THR B N 1
ATOM 4894 C CA . THR D 4 206 ? 303.408 233.644 354.080 1.00 18.62 206 THR B CA 1
ATOM 4895 C C . THR D 4 206 ? 302.591 234.925 354.038 1.00 18.62 206 THR B C 1
ATOM 4896 O O . THR D 4 206 ? 301.841 235.215 354.970 1.00 18.62 206 THR B O 1
ATOM 4900 N N . HIS D 4 207 ? 302.754 235.695 352.963 1.00 19.64 207 HIS B N 1
ATOM 4901 C CA . HIS D 4 207 ? 302.042 236.955 352.772 1.00 19.64 207 HIS B CA 1
ATOM 4902 C C . HIS D 4 207 ? 302.297 237.915 353.934 1.00 19.64 207 HIS B C 1
ATOM 4903 O O . HIS D 4 207 ? 301.394 238.268 354.689 1.00 19.64 207 HIS B O 1
ATOM 4910 N N . VAL D 4 208 ? 303.552 238.333 354.070 1.00 18.32 208 VAL B N 1
ATOM 4911 C CA . VAL D 4 208 ? 303.965 239.182 355.186 1.00 18.32 208 VAL B CA 1
ATOM 4912 C C . VAL D 4 208 ? 303.648 240.628 354.817 1.00 18.32 208 VAL B C 1
ATOM 4913 O O . VAL D 4 208 ? 304.226 241.176 353.884 1.00 18.32 208 VAL B O 1
ATOM 4917 N N . HIS D 4 209 ? 302.730 241.247 355.549 1.00 17.74 209 HIS B N 1
ATOM 4918 C CA . HIS D 4 209 ? 302.394 242.652 355.381 1.00 17.74 209 HIS B CA 1
ATOM 4919 C C . HIS D 4 209 ? 302.600 243.399 356.692 1.00 17.74 209 HIS B C 1
ATOM 4920 O O . HIS D 4 209 ? 302.323 242.876 357.771 1.00 17.74 209 HIS B O 1
ATOM 4927 N N . VAL D 4 210 ? 303.104 244.630 356.594 1.00 18.94 210 VAL B N 1
ATOM 4928 C CA . VAL D 4 210 ? 303.488 245.418 357.759 1.00 18.94 210 VAL B CA 1
ATOM 4929 C C . VAL D 4 210 ? 302.833 246.791 357.686 1.00 18.94 210 VAL B C 1
ATOM 4930 O O . VAL D 4 210 ? 302.420 247.249 356.622 1.00 18.94 210 VAL B O 1
ATOM 4934 N N . ALA D 4 211 ? 302.744 247.448 358.840 1.00 18.67 211 ALA B N 1
ATOM 4935 C CA . ALA D 4 211 ? 302.176 248.786 358.915 1.00 18.67 211 ALA B CA 1
ATOM 4936 C C . ALA D 4 211 ? 302.646 249.464 360.191 1.00 18.67 211 ALA B C 1
ATOM 4937 O O . ALA D 4 211 ? 302.833 248.810 361.217 1.00 18.67 211 ALA B O 1
ATOM 4939 N N . GLY D 4 212 ? 302.821 250.780 360.123 1.00 21.68 212 GLY B N 1
ATOM 4940 C CA . GLY D 4 212 ? 303.159 251.551 361.306 1.00 21.68 212 GLY B CA 1
ATOM 4941 C C . GLY D 4 212 ? 304.615 251.530 361.719 1.00 21.68 212 GLY B C 1
ATOM 4942 O O . GLY D 4 212 ? 304.955 250.989 362.772 1.00 21.68 212 GLY B O 1
ATOM 4943 N N . GLU D 4 213 ? 305.486 252.113 360.901 1.00 24.34 213 GLU B N 1
ATOM 4944 C CA . GLU D 4 213 ? 306.912 252.097 361.189 1.00 24.34 213 GLU B CA 1
ATOM 4945 C C . GLU D 4 213 ? 307.223 252.836 362.485 1.00 24.34 213 GLU B C 1
ATOM 4946 O O . GLU D 4 213 ? 306.655 253.887 362.782 1.00 24.34 213 GLU B O 1
ATOM 4952 N N . LEU D 4 214 ? 308.144 252.277 363.251 1.00 26.50 214 LEU B N 1
ATOM 4953 C CA . LEU D 4 214 ? 308.516 252.730 364.579 1.00 26.50 214 LEU B CA 1
ATOM 4954 C C . LEU D 4 214 ? 309.827 253.494 364.546 1.00 26.50 214 LEU B C 1
ATOM 4955 O O . LEU D 4 214 ? 310.659 253.282 363.661 1.00 26.50 214 LEU B O 1
ATOM 4960 N N . PRO D 4 215 ? 310.050 254.389 365.506 1.00 30.27 215 PRO B N 1
ATOM 4961 C CA . PRO D 4 215 ? 311.341 255.073 365.584 1.00 30.27 215 PRO B CA 1
ATOM 4962 C C . PRO D 4 215 ? 312.450 254.102 365.935 1.00 30.27 215 PRO B C 1
ATOM 4963 O O . PRO D 4 215 ? 312.220 252.993 366.418 1.00 30.27 215 PRO B O 1
ATOM 4967 N N . SER D 4 216 ? 313.676 254.538 365.689 1.00 35.17 216 SER B N 1
ATOM 4968 C CA . SER D 4 216 ? 314.815 253.698 365.993 1.00 35.17 216 SER B CA 1
ATOM 4969 C C . SER D 4 216 ? 315.169 253.807 367.470 1.00 35.17 216 SER B C 1
ATOM 4970 O O . SER D 4 216 ? 314.599 254.603 368.220 1.00 35.17 216 SER B O 1
ATOM 4973 N N . LYS D 4 217 ? 316.117 252.973 367.889 1.00 40.80 217 LYS B N 1
ATOM 4974 C CA . LYS D 4 217 ? 316.619 252.990 369.252 1.00 40.80 217 LYS B CA 1
ATOM 4975 C C . LYS D 4 217 ? 318.014 253.586 369.355 1.00 40.80 217 LYS B C 1
ATOM 4976 O O . LYS D 4 217 ? 318.414 254.001 370.447 1.00 40.80 217 LYS B O 1
ATOM 4982 N N . GLU D 4 218 ? 318.751 253.643 368.250 1.00 44.32 218 GLU B N 1
ATOM 4983 C CA . GLU D 4 218 ? 320.117 254.149 368.244 1.00 44.32 218 GLU B CA 1
ATOM 4984 C C . GLU D 4 218 ? 320.141 255.656 368.454 1.00 44.32 218 GLU B C 1
ATOM 4985 O O . GLU D 4 218 ? 319.142 256.340 368.245 1.00 44.32 218 GLU B O 1
ATOM 4992 N N . GLY E 5 1 ? 233.233 236.892 365.832 1.00 18.51 1 GLY C N 1
ATOM 4993 C CA . GLY E 5 1 ? 233.400 237.805 366.943 1.00 18.51 1 GLY C CA 1
ATOM 4994 C C . GLY E 5 1 ? 234.328 238.935 366.580 1.00 18.51 1 GLY C C 1
ATOM 4995 O O . GLY E 5 1 ? 234.113 239.629 365.592 1.00 18.51 1 GLY C O 1
ATOM 4996 N N . ILE E 5 2 ? 235.376 239.117 367.381 1.00 15.52 2 ILE C N 1
ATOM 4997 C CA . ILE E 5 2 ? 236.375 240.145 367.137 1.00 15.52 2 ILE C CA 1
ATOM 4998 C C . ILE E 5 2 ? 237.747 239.485 367.120 1.00 15.52 2 ILE C C 1
ATOM 4999 O O . ILE E 5 2 ? 237.920 238.344 367.548 1.00 15.52 2 ILE C O 1
ATOM 5004 N N . VAL E 5 3 ? 238.726 240.219 366.604 1.00 15.22 3 VAL C N 1
ATOM 5005 C CA . VAL E 5 3 ? 240.091 239.727 366.423 1.00 15.22 3 VAL C CA 1
ATOM 5006 C C . VAL E 5 3 ? 240.746 239.459 367.771 1.00 15.22 3 VAL C C 1
ATOM 5007 O O . VAL E 5 3 ? 240.828 240.370 368.605 1.00 15.22 3 VAL C O 1
ATOM 5011 N N . PRO E 5 4 ? 241.233 238.246 368.027 1.00 15.00 4 PRO C N 1
ATOM 5012 C CA . PRO E 5 4 ? 241.930 237.983 369.287 1.00 15.00 4 PRO C CA 1
ATOM 5013 C C . PRO E 5 4 ? 243.415 238.262 369.159 1.00 15.00 4 PRO C C 1
ATOM 5014 O O . PRO E 5 4 ? 244.021 238.049 368.107 1.00 15.00 4 PRO C O 1
ATOM 5018 N N . VAL E 5 5 ? 244.002 238.766 370.240 1.00 17.32 5 VAL C N 1
ATOM 5019 C CA . VAL E 5 5 ? 245.402 239.153 370.249 1.00 17.32 5 VAL C CA 1
ATOM 5020 C C . VAL E 5 5 ? 246.062 238.578 371.495 1.00 17.32 5 VAL C C 1
ATOM 5021 O O . VAL E 5 5 ? 245.400 238.141 372.433 1.00 17.32 5 VAL C O 1
ATOM 5025 N N . ALA E 5 6 ? 247.390 238.582 371.486 1.00 21.28 6 ALA C N 1
ATOM 5026 C CA . ALA E 5 6 ? 248.194 238.101 372.604 1.00 21.28 6 ALA C CA 1
ATOM 5027 C C . ALA E 5 6 ? 249.005 239.279 373.121 1.00 21.28 6 ALA C C 1
ATOM 5028 O O . ALA E 5 6 ? 249.942 239.726 372.459 1.00 21.28 6 ALA C O 1
ATOM 5030 N N . CYS E 5 7 ? 248.647 239.786 374.292 1.00 24.81 7 CYS C N 1
ATOM 5031 C CA . CYS E 5 7 ? 249.392 240.888 374.892 1.00 24.81 7 CYS C CA 1
ATOM 5032 C C . CYS E 5 7 ? 250.713 240.342 375.407 1.00 24.81 7 CYS C C 1
ATOM 5033 O O . CYS E 5 7 ? 250.797 239.833 376.526 1.00 24.81 7 CYS C O 1
ATOM 5036 N N . SER E 5 8 ? 251.753 240.451 374.589 1.00 22.61 8 SER C N 1
ATOM 5037 C CA . SER E 5 8 ? 253.034 239.835 374.891 1.00 22.61 8 SER C CA 1
ATOM 5038 C C . SER E 5 8 ? 253.684 240.490 376.104 1.00 22.61 8 SER C C 1
ATOM 5039 O O . SER E 5 8 ? 253.452 241.659 376.413 1.00 22.61 8 SER C O 1
ATOM 5042 N N . ASP E 5 9 ? 254.511 239.710 376.795 1.00 24.33 9 ASP C N 1
ATOM 5043 C CA . ASP E 5 9 ? 255.236 240.168 377.970 1.00 24.33 9 ASP C CA 1
ATOM 5044 C C . ASP E 5 9 ? 256.683 240.482 377.620 1.00 24.33 9 ASP C C 1
ATOM 5045 O O . ASP E 5 9 ? 257.309 239.776 376.825 1.00 24.33 9 ASP C O 1
ATOM 5050 N N . GLY E 5 10 ? 257.216 241.531 378.241 1.00 22.10 10 GLY C N 1
ATOM 5051 C CA . GLY E 5 10 ? 258.483 242.099 377.860 1.00 22.10 10 GLY C CA 1
ATOM 5052 C C . GLY E 5 10 ? 258.378 243.241 376.876 1.00 22.10 10 GLY C C 1
ATOM 5053 O O . GLY E 5 10 ? 259.269 244.092 376.835 1.00 22.10 10 GLY C O 1
ATOM 5054 N N . TYR E 5 11 ? 257.308 243.288 376.097 1.00 20.19 11 TYR C N 1
ATOM 5055 C CA . TYR E 5 11 ? 257.047 244.362 375.160 1.00 20.19 11 TYR C CA 1
ATOM 5056 C C . TYR E 5 11 ? 256.152 245.419 375.802 1.00 20.19 11 TYR C C 1
ATOM 5057 O O . TYR E 5 11 ? 255.305 245.118 376.644 1.00 20.19 11 TYR C O 1
ATOM 5066 N N . GLY E 5 12 ? 256.349 246.672 375.392 1.00 19.28 12 GLY C N 1
ATOM 5067 C CA . GLY E 5 12 ? 255.472 247.755 375.754 1.00 19.28 12 GLY C CA 1
ATOM 5068 C C . GLY E 5 12 ? 256.116 248.896 376.518 1.00 19.28 12 GLY C C 1
ATOM 5069 O O . GLY E 5 12 ? 255.747 250.051 376.298 1.00 19.28 12 GLY C O 1
ATOM 5070 N N . GLY E 5 13 ? 257.065 248.607 377.404 1.00 20.57 13 GLY C N 1
ATOM 5071 C CA . GLY E 5 13 ? 257.593 249.643 378.271 1.00 20.57 13 GLY C CA 1
ATOM 5072 C C . GLY E 5 13 ? 258.327 250.724 377.502 1.00 20.57 13 GLY C C 1
ATOM 5073 O O . GLY E 5 13 ? 258.724 250.542 376.352 1.00 20.57 13 GLY C O 1
ATOM 5074 N N . LEU E 5 14 ? 258.510 251.869 378.155 1.00 21.59 14 LEU C N 1
ATOM 5075 C CA . LEU E 5 14 ? 259.130 253.018 377.509 1.00 21.59 14 LEU C CA 1
ATOM 5076 C C . LEU E 5 14 ? 260.644 252.875 377.516 1.00 21.59 14 LEU C C 1
ATOM 5077 O O . LEU E 5 14 ? 261.252 252.662 378.568 1.00 21.59 14 LEU C O 1
ATOM 5082 N N . VAL E 5 15 ? 261.249 252.994 376.341 1.00 22.15 15 VAL C N 1
ATOM 5083 C CA . VAL E 5 15 ? 262.691 253.125 376.194 1.00 22.15 15 VAL C CA 1
ATOM 5084 C C . VAL E 5 15 ? 262.956 254.546 375.721 1.00 22.15 15 VAL C C 1
ATOM 5085 O O . VAL E 5 15 ? 262.254 255.049 374.838 1.00 22.15 15 VAL C O 1
ATOM 5089 N N . THR E 5 16 ? 263.954 255.204 376.310 1.00 21.57 16 THR C N 1
ATOM 5090 C CA . THR E 5 16 ? 264.134 256.621 376.031 1.00 21.57 16 THR C CA 1
ATOM 5091 C C . THR E 5 16 ? 264.722 256.898 374.655 1.00 21.57 16 THR C C 1
ATOM 5092 O O . THR E 5 16 ? 264.846 258.069 374.286 1.00 21.57 16 THR C O 1
ATOM 5096 N N . THR E 5 17 ? 265.089 255.876 373.889 1.00 22.17 17 THR C N 1
ATOM 5097 C CA . THR E 5 17 ? 265.636 256.075 372.553 1.00 22.17 17 THR C CA 1
ATOM 5098 C C . THR E 5 17 ? 264.853 255.298 371.502 1.00 22.17 17 THR C C 1
ATOM 5099 O O . THR E 5 17 ? 265.324 255.126 370.380 1.00 22.17 17 THR C O 1
ATOM 5103 N N . ASP E 5 18 ? 263.654 254.836 371.846 1.00 25.25 18 ASP C N 1
ATOM 5104 C CA . ASP E 5 18 ? 262.899 253.977 370.949 1.00 25.25 18 ASP C CA 1
ATOM 5105 C C . ASP E 5 18 ? 262.535 254.716 369.666 1.00 25.25 18 ASP C C 1
ATOM 5106 O O . ASP E 5 18 ? 262.413 255.942 369.657 1.00 25.25 18 ASP C O 1
ATOM 5111 N N . PRO E 5 19 ? 262.361 253.991 368.564 1.00 27.39 19 PRO C N 1
ATOM 5112 C CA . PRO E 5 19 ? 262.067 254.627 367.274 1.00 27.39 19 PRO C CA 1
ATOM 5113 C C . PRO E 5 19 ? 260.593 254.864 366.964 1.00 27.39 19 PRO C C 1
ATOM 5114 O O . PRO E 5 19 ? 260.269 255.048 365.788 1.00 27.39 19 PRO C O 1
ATOM 5118 N N . LYS E 5 20 ? 259.685 254.858 367.933 1.00 28.11 20 LYS C N 1
ATOM 5119 C CA . LYS E 5 20 ? 258.281 255.103 367.631 1.00 28.11 20 LYS C CA 1
ATOM 5120 C C . LYS E 5 20 ? 257.819 256.440 368.201 1.00 28.11 20 LYS C C 1
ATOM 5121 O O . LYS E 5 20 ? 258.492 257.060 369.027 1.00 28.11 20 LYS C O 1
ATOM 5127 N N . THR E 5 21 ? 256.649 256.880 367.737 1.00 26.99 21 THR C N 1
ATOM 5128 C CA . THR E 5 21 ? 256.130 258.215 367.998 1.00 26.99 21 THR C CA 1
ATOM 5129 C C . THR E 5 21 ? 255.017 258.180 369.038 1.00 26.99 21 THR C C 1
ATOM 5130 O O . THR E 5 21 ? 254.574 257.117 369.478 1.00 26.99 21 THR C O 1
ATOM 5134 N N . ALA E 5 22 ? 254.574 259.373 369.427 1.00 24.50 22 ALA C N 1
ATOM 5135 C CA . ALA E 5 22 ? 253.476 259.541 370.367 1.00 24.50 22 ALA C CA 1
ATOM 5136 C C . ALA E 5 22 ? 252.215 259.949 369.608 1.00 24.50 22 ALA C C 1
ATOM 5137 O O . ALA E 5 22 ? 252.237 260.178 368.397 1.00 24.50 22 ALA C O 1
ATOM 5139 N N . ASP E 5 23 ? 251.099 260.058 370.312 1.00 25.17 23 ASP C N 1
ATOM 5140 C CA . ASP E 5 23 ? 249.869 260.402 369.611 1.00 25.17 23 ASP C CA 1
ATOM 5141 C C . ASP E 5 23 ? 249.502 261.851 369.867 1.00 25.17 23 ASP C C 1
ATOM 5142 O O . ASP E 5 23 ? 249.598 262.318 371.009 1.00 25.17 23 ASP C O 1
ATOM 5147 N N . PRO E 5 24 ? 249.068 262.571 368.840 1.00 23.13 24 PRO C N 1
ATOM 5148 C CA . PRO E 5 24 ? 248.942 264.025 368.942 1.00 23.13 24 PRO C CA 1
ATOM 5149 C C . PRO E 5 24 ? 247.698 264.451 369.702 1.00 23.13 24 PRO C C 1
ATOM 5150 O O . PRO E 5 24 ? 246.762 263.680 369.911 1.00 23.13 24 PRO C O 1
ATOM 5154 N N . VAL E 5 25 ? 247.709 265.715 370.124 1.00 21.89 25 VAL C N 1
ATOM 5155 C CA . VAL E 5 25 ? 246.572 266.293 370.831 1.00 21.89 25 VAL C CA 1
ATOM 5156 C C . VAL E 5 25 ? 246.167 267.666 370.321 1.00 21.89 25 VAL C C 1
ATOM 5157 O O . VAL E 5 25 ? 245.164 268.218 370.804 1.00 21.89 25 VAL C O 1
ATOM 5161 N N . TYR E 5 26 ? 246.882 268.274 369.372 1.00 19.02 26 TYR C N 1
ATOM 5162 C CA . TYR E 5 26 ? 246.636 269.659 368.967 1.00 19.02 26 TYR C CA 1
ATOM 5163 C C . TYR E 5 26 ? 246.866 269.769 367.468 1.00 19.02 26 TYR C C 1
ATOM 5164 O O . TYR E 5 26 ? 248.011 269.819 367.017 1.00 19.02 26 TYR C O 1
ATOM 5173 N N . GLY E 5 27 ? 245.780 269.819 366.693 1.00 15.99 27 GLY C N 1
ATOM 5174 C CA . GLY E 5 27 ? 245.855 269.715 365.256 1.00 15.99 27 GLY C CA 1
ATOM 5175 C C . GLY E 5 27 ? 245.867 271.066 364.563 1.00 15.99 27 GLY C C 1
ATOM 5176 O O . GLY E 5 27 ? 245.534 272.099 365.145 1.00 15.99 27 GLY C O 1
ATOM 5177 N N . LYS E 5 28 ? 246.293 271.037 363.300 1.00 14.91 28 LYS C N 1
ATOM 5178 C CA . LYS E 5 28 ? 246.214 272.177 362.390 1.00 14.91 28 LYS C CA 1
ATOM 5179 C C . LYS E 5 28 ? 246.974 273.390 362.923 1.00 14.91 28 LYS C C 1
ATOM 5180 O O . LYS E 5 28 ? 246.403 274.454 363.153 1.00 14.91 28 LYS C O 1
ATOM 5186 N N . VAL E 5 29 ? 248.283 273.234 363.096 1.00 12.92 29 VAL C N 1
ATOM 5187 C CA . VAL E 5 29 ? 249.155 274.315 363.542 1.00 12.92 29 VAL C CA 1
ATOM 5188 C C . VAL E 5 29 ? 250.182 274.572 362.449 1.00 12.92 29 VAL C C 1
ATOM 5189 O O . VAL E 5 29 ? 250.837 273.641 361.970 1.00 12.92 29 VAL C O 1
ATOM 5193 N N . TYR E 5 30 ? 250.315 275.831 362.047 1.00 11.27 30 TYR C N 1
ATOM 5194 C CA . TYR E 5 30 ? 251.250 276.239 361.009 1.00 11.27 30 TYR C CA 1
ATOM 5195 C C . TYR E 5 30 ? 252.330 277.114 361.623 1.00 11.27 30 TYR C C 1
ATOM 5196 O O . TYR E 5 30 ? 252.035 277.980 362.448 1.00 11.27 30 TYR C O 1
ATOM 5205 N N . ASN E 5 31 ? 253.568 276.888 361.215 1.00 11.02 31 ASN C N 1
ATOM 5206 C CA . ASN E 5 31 ? 254.698 277.625 361.744 1.00 11.02 31 ASN C CA 1
ATOM 5207 C C . ASN E 5 31 ? 254.969 278.875 360.917 1.00 11.02 31 ASN C C 1
ATOM 5208 O O . ASN E 5 31 ? 254.582 278.954 359.750 1.00 11.02 31 ASN C O 1
ATOM 5213 N N . PRO E 5 32 ? 255.630 279.871 361.499 1.00 11.41 32 PRO C N 1
ATOM 5214 C CA . PRO E 5 32 ? 256.136 280.984 360.703 1.00 11.41 32 PRO C CA 1
ATOM 5215 C C . PRO E 5 32 ? 257.239 280.519 359.770 1.00 11.41 32 PRO C C 1
ATOM 5216 O O . PRO E 5 32 ? 258.066 279.678 360.150 1.00 11.41 32 PRO C O 1
ATOM 5220 N N . PRO E 5 33 ? 257.292 281.044 358.549 1.00 11.12 33 PRO C N 1
ATOM 5221 C CA . PRO E 5 33 ? 258.250 280.530 357.566 1.00 11.12 33 PRO C CA 1
ATOM 5222 C C . PRO E 5 33 ? 259.684 280.915 357.883 1.00 11.12 33 PRO C C 1
ATOM 5223 O O . PRO E 5 33 ? 259.988 282.066 358.202 1.00 11.12 33 PRO C O 1
ATOM 5227 N N . ARG E 5 34 ? 260.573 279.934 357.775 1.00 11.23 34 ARG C N 1
ATOM 5228 C CA . ARG E 5 34 ? 261.998 280.135 357.992 1.00 11.23 34 ARG C CA 1
ATOM 5229 C C . ARG E 5 34 ? 262.776 279.696 356.766 1.00 11.23 34 ARG C C 1
ATOM 5230 O O . ARG E 5 34 ? 263.822 279.051 356.866 1.00 11.23 34 ARG C O 1
ATOM 5238 N N . THR E 5 35 ? 262.277 280.052 355.590 1.00 11.65 35 THR C N 1
ATOM 5239 C CA . THR E 5 35 ? 262.935 279.676 354.352 1.00 11.65 35 THR C CA 1
ATOM 5240 C C . THR E 5 35 ? 264.297 280.351 354.243 1.00 11.65 35 THR C C 1
ATOM 5241 O O . THR E 5 35 ? 264.431 281.552 354.482 1.00 11.65 35 THR C O 1
ATOM 5245 N N . ASN E 5 36 ? 265.308 279.560 353.887 1.00 12.17 36 ASN C N 1
ATOM 5246 C CA . ASN E 5 36 ? 266.661 280.056 353.641 1.00 12.17 36 ASN C CA 1
ATOM 5247 C C . ASN E 5 36 ? 267.248 280.748 354.867 1.00 12.17 36 ASN C C 1
ATOM 5248 O O . ASN E 5 36 ? 267.932 281.765 354.754 1.00 12.17 36 ASN C O 1
ATOM 5253 N N . TYR E 5 37 ? 266.989 280.198 356.045 1.00 11.25 37 TYR C N 1
ATOM 5254 C CA . TYR E 5 37 ? 267.586 280.758 357.243 1.00 11.25 37 TYR C CA 1
ATOM 5255 C C . TYR E 5 37 ? 269.085 280.475 357.251 1.00 11.25 37 TYR C C 1
ATOM 5256 O O . TYR E 5 37 ? 269.506 279.349 356.974 1.00 11.25 37 TYR C O 1
ATOM 5265 N N . PRO E 5 38 ? 269.912 281.472 357.544 1.00 10.74 38 PRO C N 1
ATOM 5266 C CA . PRO E 5 38 ? 271.358 281.305 357.397 1.00 10.74 38 PRO C CA 1
ATOM 5267 C C . PRO E 5 38 ? 271.993 280.479 358.501 1.00 10.74 38 PRO C C 1
ATOM 5268 O O . PRO E 5 38 ? 271.571 280.502 359.657 1.00 10.74 38 PRO C O 1
ATOM 5272 N N . GLY E 5 39 ? 273.033 279.748 358.119 1.00 9.04 39 GLY C N 1
ATOM 5273 C CA . GLY E 5 39 ? 273.865 279.056 359.080 1.00 9.04 39 GLY C CA 1
ATOM 5274 C C . GLY E 5 39 ? 273.296 277.772 359.628 1.00 9.04 39 GLY C C 1
ATOM 5275 O O . GLY E 5 39 ? 273.310 277.567 360.844 1.00 9.04 39 GLY C O 1
ATOM 5276 N N . ARG E 5 40 ? 272.805 276.892 358.767 1.00 7.65 40 ARG C N 1
ATOM 5277 C CA . ARG E 5 40 ? 272.244 275.624 359.200 1.00 7.65 40 ARG C CA 1
ATOM 5278 C C . ARG E 5 40 ? 273.282 274.524 359.080 1.00 7.65 40 ARG C C 1
ATOM 5279 O O . ARG E 5 40 ? 274.006 274.448 358.088 1.00 7.65 40 ARG C O 1
ATOM 5287 N N . PHE E 5 41 ? 273.353 273.672 360.095 1.00 7.63 41 PHE C N 1
ATOM 5288 C CA . PHE E 5 41 ? 274.176 272.477 360.025 1.00 7.63 41 PHE C CA 1
ATOM 5289 C C . PHE E 5 41 ? 273.333 271.262 360.368 1.00 7.63 41 PHE C C 1
ATOM 5290 O O . PHE E 5 41 ? 272.604 271.253 361.360 1.00 7.63 41 PHE C O 1
ATOM 5298 N N . THR E 5 42 ? 273.419 270.249 359.513 1.00 9.01 42 THR C N 1
ATOM 5299 C CA . THR E 5 42 ? 272.697 269.009 359.697 1.00 9.01 42 THR C CA 1
ATOM 5300 C C . THR E 5 42 ? 273.583 267.868 360.162 1.00 9.01 42 THR C C 1
ATOM 5301 O O . THR E 5 42 ? 273.072 266.772 360.403 1.00 9.01 42 THR C O 1
ATOM 5305 N N . ASN E 5 43 ? 274.885 268.092 360.297 1.00 10.09 43 ASN C N 1
ATOM 5306 C CA . ASN E 5 43 ? 275.837 267.088 360.742 1.00 10.09 43 ASN C CA 1
ATOM 5307 C C . ASN E 5 43 ? 276.856 267.797 361.613 1.00 10.09 43 ASN C C 1
ATOM 5308 O O . ASN E 5 43 ? 277.276 268.908 361.286 1.00 10.09 43 ASN C O 1
ATOM 5313 N N . LEU E 5 44 ? 277.237 267.176 362.727 1.00 11.33 44 LEU C N 1
ATOM 5314 C CA . LEU E 5 44 ? 278.245 267.791 363.582 1.00 11.33 44 LEU C CA 1
ATOM 5315 C C . LEU E 5 44 ? 279.623 267.722 362.943 1.00 11.33 44 LEU C C 1
ATOM 5316 O O . LEU E 5 44 ? 280.460 268.606 363.149 1.00 11.33 44 LEU C O 1
ATOM 5321 N N . LEU E 5 45 ? 279.873 266.684 362.150 1.00 13.14 45 LEU C N 1
ATOM 5322 C CA . LEU E 5 45 ? 281.197 266.506 361.573 1.00 13.14 45 LEU C CA 1
ATOM 5323 C C . LEU E 5 45 ? 281.446 267.463 360.419 1.00 13.14 45 LEU C C 1
ATOM 5324 O O . LEU E 5 45 ? 282.602 267.714 360.072 1.00 13.14 45 LEU C O 1
ATOM 5329 N N . ASP E 5 46 ? 280.394 268.047 359.847 1.00 13.43 46 ASP C N 1
ATOM 5330 C CA . ASP E 5 46 ? 280.579 269.123 358.877 1.00 13.43 46 ASP C CA 1
ATOM 5331 C C . ASP E 5 46 ? 281.189 270.354 359.535 1.00 13.43 46 ASP C C 1
ATOM 5332 O O . ASP E 5 46 ? 282.160 270.935 359.030 1.00 13.43 46 ASP C O 1
ATOM 5337 N N . VAL E 5 47 ? 280.618 270.775 360.663 1.00 13.13 47 VAL C N 1
ATOM 5338 C CA . VAL E 5 47 ? 281.189 271.873 361.428 1.00 13.13 47 VAL C CA 1
ATOM 5339 C C . VAL E 5 47 ? 282.578 271.503 361.923 1.00 13.13 47 VAL C C 1
ATOM 5340 O O . VAL E 5 47 ? 283.491 272.333 361.925 1.00 13.13 47 VAL C O 1
ATOM 5344 N N . ALA E 5 48 ? 282.763 270.249 362.340 1.00 13.77 48 ALA C N 1
ATOM 5345 C CA . ALA E 5 48 ? 284.063 269.828 362.850 1.00 13.77 48 ALA C CA 1
ATOM 5346 C C . ALA E 5 48 ? 285.125 269.816 361.759 1.00 13.77 48 ALA C C 1
ATOM 5347 O O . ALA E 5 48 ? 286.310 269.997 362.052 1.00 13.77 48 ALA C O 1
ATOM 5349 N N . GLU E 5 49 ? 284.728 269.598 360.505 1.00 15.84 49 GLU C N 1
ATOM 5350 C CA . GLU E 5 49 ? 285.670 269.693 359.398 1.00 15.84 49 GLU C CA 1
ATOM 5351 C C . GLU E 5 49 ? 285.989 271.138 359.063 1.00 15.84 49 GLU C C 1
ATOM 5352 O O . GLU E 5 49 ? 287.160 271.524 359.018 1.00 15.84 49 GLU C O 1
ATOM 5358 N N . ALA E 5 50 ? 284.962 271.947 358.823 1.00 14.96 50 ALA C N 1
ATOM 5359 C CA . ALA E 5 50 ? 285.163 273.292 358.306 1.00 14.96 50 ALA C CA 1
ATOM 5360 C C . ALA E 5 50 ? 285.744 274.258 359.327 1.00 14.96 50 ALA C C 1
ATOM 5361 O O . ALA E 5 50 ? 286.349 275.258 358.930 1.00 14.96 50 ALA C O 1
ATOM 5363 N N . CYS E 5 51 ? 285.595 273.993 360.621 1.00 15.76 51 CYS C N 1
ATOM 5364 C CA . CYS E 5 51 ? 285.999 274.938 361.662 1.00 15.76 51 CYS C CA 1
ATOM 5365 C C . CYS E 5 51 ? 286.990 274.275 362.608 1.00 15.76 51 CYS C C 1
ATOM 5366 O O . CYS E 5 51 ? 286.584 273.495 363.486 1.00 15.76 51 CYS C O 1
ATOM 5369 N N . PRO E 5 52 ? 288.285 274.537 362.454 1.00 16.27 52 PRO C N 1
ATOM 5370 C CA . PRO E 5 52 ? 289.254 274.023 363.421 1.00 16.27 52 PRO C CA 1
ATOM 5371 C C . PRO E 5 52 ? 289.406 274.961 364.606 1.00 16.27 52 PRO C C 1
ATOM 5372 O O . PRO E 5 52 ? 289.215 276.173 364.501 1.00 16.27 52 PRO C O 1
ATOM 5376 N N . THR E 5 53 ? 289.747 274.377 365.750 1.00 17.18 53 THR C N 1
ATOM 5377 C CA . THR E 5 53 ? 289.901 275.121 366.989 1.00 17.18 53 THR C CA 1
ATOM 5378 C C . THR E 5 53 ? 291.228 274.746 367.634 1.00 17.18 53 THR C C 1
ATOM 5379 O O . THR E 5 53 ? 291.837 273.736 367.283 1.00 17.18 53 THR C O 1
ATOM 5383 N N . PHE E 5 54 ? 291.663 275.565 368.584 1.00 18.43 54 PHE C N 1
ATOM 5384 C CA . PHE E 5 54 ? 293.052 275.591 369.019 1.00 18.43 54 PHE C CA 1
ATOM 5385 C C . PHE E 5 54 ? 293.377 274.461 369.991 1.00 18.43 54 PHE C C 1
ATOM 5386 O O . PHE E 5 54 ? 292.509 273.913 370.672 1.00 18.43 54 PHE C O 1
ATOM 5394 N N . LEU E 5 55 ? 294.665 274.125 370.052 1.00 21.70 55 LEU C N 1
ATOM 5395 C CA . LEU E 5 55 ? 295.195 273.195 371.036 1.00 21.70 55 LEU C CA 1
ATOM 5396 C C . LEU E 5 55 ? 295.629 273.978 372.273 1.00 21.70 55 LEU C C 1
ATOM 5397 O O . LEU E 5 55 ? 295.699 275.206 372.259 1.00 21.70 55 LEU C O 1
ATOM 5402 N N . CYS E 5 56 ? 295.922 273.280 373.365 1.00 25.23 56 CYS C N 1
ATOM 5403 C CA . CYS E 5 56 ? 296.244 273.936 374.634 1.00 25.23 56 CYS C CA 1
ATOM 5404 C C . CYS E 5 56 ? 297.551 273.336 375.146 1.00 25.23 56 CYS C C 1
ATOM 5405 O O . CYS E 5 56 ? 297.568 272.240 375.710 1.00 25.23 56 CYS C O 1
ATOM 5408 N N . PHE E 5 57 ? 298.643 274.058 374.937 1.00 26.84 57 PHE C N 1
ATOM 5409 C CA . PHE E 5 57 ? 299.958 273.614 375.369 1.00 26.84 57 PHE C CA 1
ATOM 5410 C C . PHE E 5 57 ? 300.224 274.149 376.770 1.00 26.84 57 PHE C C 1
ATOM 5411 O O . PHE E 5 57 ? 299.329 274.681 377.429 1.00 26.84 57 PHE C O 1
ATOM 5419 N N . ASP E 5 58 ? 301.457 274.005 377.250 1.00 34.74 58 ASP C N 1
ATOM 5420 C CA . ASP E 5 58 ? 301.782 274.407 378.613 1.00 34.74 58 ASP C CA 1
ATOM 5421 C C . ASP E 5 58 ? 301.432 275.870 378.835 1.00 34.74 58 ASP C C 1
ATOM 5422 O O . ASP E 5 58 ? 301.480 276.682 377.908 1.00 34.74 58 ASP C O 1
ATOM 5427 N N . ASP E 5 59 ? 301.064 276.196 380.074 1.00 34.70 59 ASP C N 1
ATOM 5428 C CA . ASP E 5 59 ? 300.587 277.515 380.475 1.00 34.70 59 ASP C CA 1
ATOM 5429 C C . ASP E 5 59 ? 299.256 277.866 379.816 1.00 34.70 59 ASP C C 1
ATOM 5430 O O . ASP E 5 59 ? 298.758 278.985 379.976 1.00 34.70 59 ASP C O 1
ATOM 5435 N N . GLY E 5 60 ? 298.648 276.929 379.096 1.00 30.60 60 GLY C N 1
ATOM 5436 C CA . GLY E 5 60 ? 297.379 277.181 378.449 1.00 30.60 60 GLY C CA 1
ATOM 5437 C C . GLY E 5 60 ? 297.473 278.187 377.326 1.00 30.60 60 GLY C C 1
ATOM 5438 O O . GLY E 5 60 ? 296.738 279.177 377.310 1.00 30.60 60 GLY C O 1
ATOM 5439 N N . LYS E 5 61 ? 298.377 277.952 376.390 1.00 26.86 61 LYS C N 1
ATOM 5440 C CA . LYS E 5 61 ? 298.565 278.768 375.204 1.00 26.86 61 LYS C CA 1
ATOM 5441 C C . LYS E 5 61 ? 298.273 277.953 373.957 1.00 26.86 61 LYS C C 1
ATOM 5442 O O . LYS E 5 61 ? 298.598 276.765 373.909 1.00 26.86 61 LYS C O 1
ATOM 5448 N N . PRO E 5 62 ? 297.668 278.551 372.932 1.00 22.90 62 PRO C N 1
ATOM 5449 C CA . PRO E 5 62 ? 297.407 277.821 371.691 1.00 22.90 62 PRO C CA 1
ATOM 5450 C C . PRO E 5 62 ? 298.622 277.630 370.798 1.00 22.90 62 PRO C C 1
ATOM 5451 O O . PRO E 5 62 ? 298.446 277.265 369.634 1.00 22.90 62 PRO C O 1
ATOM 5455 N N . TYR E 5 63 ? 299.836 277.857 371.293 1.00 23.97 63 TYR C N 1
ATOM 5456 C CA . TYR E 5 63 ? 301.020 277.906 370.452 1.00 23.97 63 TYR C CA 1
ATOM 5457 C C . TYR E 5 63 ? 302.245 277.430 371.219 1.00 23.97 63 TYR C C 1
ATOM 5458 O O . TYR E 5 63 ? 302.270 277.442 372.451 1.00 23.97 63 TYR C O 1
ATOM 5467 N N . VAL E 5 64 ? 303.267 277.023 370.472 1.00 26.08 64 VAL C N 1
ATOM 5468 C CA . VAL E 5 64 ? 304.558 276.626 371.024 1.00 26.08 64 VAL C CA 1
ATOM 5469 C C . VAL E 5 64 ? 305.601 277.631 370.557 1.00 26.08 64 VAL C C 1
ATOM 5470 O O . VAL E 5 64 ? 305.567 278.081 369.407 1.00 26.08 64 VAL C O 1
ATOM 5474 N N . VAL E 5 65 ? 306.514 277.980 371.437 1.00 32.15 65 VAL C N 1
ATOM 5475 C CA . VAL E 5 65 ? 307.509 279.011 371.165 1.00 32.15 65 VAL C CA 1
ATOM 5476 C C . VAL E 5 65 ? 308.856 278.354 370.906 1.00 32.15 65 VAL C C 1
ATOM 5477 O O . VAL E 5 65 ? 309.214 277.354 371.534 1.00 32.15 65 VAL C O 1
ATOM 5481 N N . THR E 5 66 ? 309.610 278.913 369.960 1.00 37.20 66 THR C N 1
ATOM 5482 C CA . THR E 5 66 ? 310.954 278.419 369.689 1.00 37.20 66 THR C CA 1
ATOM 5483 C C . THR E 5 66 ? 311.829 278.615 370.915 1.00 37.20 66 THR C C 1
ATOM 5484 O O . THR E 5 66 ? 311.666 279.583 371.661 1.00 37.20 66 THR C O 1
ATOM 5488 N N . ARG E 5 67 ? 312.756 277.690 371.132 1.00 46.93 67 ARG C N 1
ATOM 5489 C CA . ARG E 5 67 ? 313.541 277.658 372.354 1.00 46.93 67 ARG C CA 1
ATOM 5490 C C . ARG E 5 67 ? 315.018 277.883 372.063 1.00 46.93 67 ARG C C 1
ATOM 5491 O O . ARG E 5 67 ? 315.577 277.298 371.130 1.00 46.93 67 ARG C O 1
ATOM 5499 N N . GLU E 5 68 ? 315.641 278.739 372.868 1.00 51.45 68 GLU C N 1
ATOM 5500 C CA . GLU E 5 68 ? 317.073 279.012 372.799 1.00 51.45 68 GLU C CA 1
ATOM 5501 C C . GLU E 5 68 ? 317.770 277.971 373.664 1.00 51.45 68 GLU C C 1
ATOM 5502 O O . GLU E 5 68 ? 318.248 278.278 374.758 1.00 51.45 68 GLU C O 1
ATOM 5508 N N . ASP E 5 69 ? 317.827 276.736 373.174 1.00 53.81 69 ASP C N 1
ATOM 5509 C CA . ASP E 5 69 ? 318.325 275.617 373.962 1.00 53.81 69 ASP C CA 1
ATOM 5510 C C . ASP E 5 69 ? 318.839 274.543 373.014 1.00 53.81 69 ASP C C 1
ATOM 5511 O O . ASP E 5 69 ? 318.795 274.693 371.791 1.00 53.81 69 ASP C O 1
ATOM 5516 N N . GLU E 5 70 ? 319.326 273.450 373.597 1.00 54.37 70 GLU C N 1
ATOM 5517 C CA . GLU E 5 70 ? 319.718 272.274 372.836 1.00 54.37 70 GLU C CA 1
ATOM 5518 C C . GLU E 5 70 ? 318.550 271.336 372.568 1.00 54.37 70 GLU C C 1
ATOM 5519 O O . GLU E 5 70 ? 318.708 270.379 371.805 1.00 54.37 70 GLU C O 1
ATOM 5525 N N . GLN E 5 71 ? 317.395 271.589 373.175 1.00 48.34 71 GLN C N 1
ATOM 5526 C CA . GLN E 5 71 ? 316.228 270.730 373.044 1.00 48.34 71 GLN C CA 1
ATOM 5527 C C . GLN E 5 71 ? 315.449 271.143 371.804 1.00 48.34 71 GLN C C 1
ATOM 5528 O O . GLN E 5 71 ? 315.158 272.328 371.618 1.00 48.34 71 GLN C O 1
ATOM 5534 N N . ARG E 5 72 ? 315.110 270.173 370.960 1.00 34.19 72 ARG C N 1
ATOM 5535 C CA . ARG E 5 72 ? 314.416 270.436 369.709 1.00 34.19 72 ARG C CA 1
ATOM 5536 C C . ARG E 5 72 ? 313.018 269.836 369.703 1.00 34.19 72 ARG C C 1
ATOM 5537 O O . ARG E 5 72 ? 312.398 269.687 368.654 1.00 34.19 72 ARG C O 1
ATOM 5545 N N . LEU E 5 73 ? 312.492 269.505 370.876 1.00 29.89 73 LEU C N 1
ATOM 5546 C CA . LEU E 5 73 ? 311.158 268.926 370.997 1.00 29.89 73 LEU C CA 1
ATOM 5547 C C . LEU E 5 73 ? 310.231 270.013 371.520 1.00 29.89 73 LEU C C 1
ATOM 5548 O O . LEU E 5 73 ? 310.279 270.373 372.697 1.00 29.89 73 LEU C O 1
ATOM 5553 N N . LEU E 5 74 ? 309.389 270.544 370.633 1.00 27.24 74 LEU C N 1
ATOM 5554 C CA . LEU E 5 74 ? 308.493 271.624 371.024 1.00 27.24 74 LEU C CA 1
ATOM 5555 C C . LEU E 5 74 ? 307.359 271.107 371.895 1.00 27.24 74 LEU C C 1
ATOM 5556 O O . LEU E 5 74 ? 307.174 271.568 373.026 1.00 27.24 74 LEU C O 1
ATOM 5561 N N . ALA E 5 75 ? 306.592 270.145 371.393 1.00 26.81 75 ALA C N 1
ATOM 5562 C CA . ALA E 5 75 ? 305.470 269.608 372.147 1.00 26.81 75 ALA C CA 1
ATOM 5563 C C . ALA E 5 75 ? 305.226 268.172 371.716 1.00 26.81 75 ALA C C 1
ATOM 5564 O O . ALA E 5 75 ? 305.655 267.739 370.647 1.00 26.81 75 ALA C O 1
ATOM 5566 N N . LYS E 5 76 ? 304.514 267.442 372.567 1.00 28.18 76 LYS C N 1
ATOM 5567 C CA . LYS E 5 76 ? 304.224 266.034 372.338 1.00 28.18 76 LYS C CA 1
ATOM 5568 C C . LYS E 5 76 ? 302.926 265.698 373.050 1.00 28.18 76 LYS C C 1
ATOM 5569 O O . LYS E 5 76 ? 302.758 266.051 374.219 1.00 28.18 76 LYS C O 1
ATOM 5575 N N . PHE E 5 77 ? 302.010 265.031 372.353 1.00 26.91 77 PHE C N 1
ATOM 5576 C CA . PHE E 5 77 ? 300.724 264.701 372.942 1.00 26.91 77 PHE C CA 1
ATOM 5577 C C . PHE E 5 77 ? 300.202 263.396 372.367 1.00 26.91 77 PHE C C 1
ATOM 5578 O O . PHE E 5 77 ? 300.510 263.030 371.234 1.00 26.91 77 PHE C O 1
ATOM 5586 N N . ASP E 5 78 ? 299.411 262.697 373.173 1.00 27.63 78 ASP C N 1
ATOM 5587 C CA . ASP E 5 78 ? 298.860 261.416 372.767 1.00 27.63 78 ASP C CA 1
ATOM 5588 C C . ASP E 5 78 ? 297.829 261.596 371.664 1.00 27.63 78 ASP C C 1
ATOM 5589 O O . ASP E 5 78 ? 297.136 262.610 371.587 1.00 27.63 78 ASP C O 1
ATOM 5594 N N . VAL E 5 79 ? 297.714 260.582 370.814 1.00 25.54 79 VAL C N 1
ATOM 5595 C CA . VAL E 5 79 ? 296.646 260.546 369.811 1.00 25.54 79 VAL C CA 1
ATOM 5596 C C . VAL E 5 79 ? 295.418 260.028 370.550 1.00 25.54 79 VAL C C 1
ATOM 5597 O O . VAL E 5 79 ? 295.146 258.829 370.636 1.00 25.54 79 VAL C O 1
ATOM 5601 N N . SER E 5 80 ? 294.675 260.963 371.132 1.00 24.99 80 SER C N 1
ATOM 5602 C CA . SER E 5 80 ? 293.509 260.643 371.939 1.00 24.99 80 SER C CA 1
ATOM 5603 C C . SER E 5 80 ? 292.635 261.880 372.020 1.00 24.99 80 SER C C 1
ATOM 5604 O O . SER E 5 80 ? 293.129 262.968 372.319 1.00 24.99 80 SER C O 1
ATOM 5607 N N . LEU E 5 81 ? 291.344 261.714 371.754 1.00 21.82 81 LEU C N 1
ATOM 5608 C CA . LEU E 5 81 ? 290.421 262.823 371.925 1.00 21.82 81 LEU C CA 1
ATOM 5609 C C . LEU E 5 81 ? 290.253 263.219 373.381 1.00 21.82 81 LEU C C 1
ATOM 5610 O O . LEU E 5 81 ? 289.621 264.241 373.657 1.00 21.82 81 LEU C O 1
ATOM 5615 N N . ALA E 5 82 ? 290.809 262.445 374.309 1.00 22.59 82 ALA C N 1
ATOM 5616 C CA . ALA E 5 82 ? 290.805 262.767 375.727 1.00 22.59 82 ALA C CA 1
ATOM 5617 C C . ALA E 5 82 ? 292.158 263.263 376.217 1.00 22.59 82 ALA C C 1
ATOM 5618 O O . ALA E 5 82 ? 292.422 263.221 377.421 1.00 22.59 82 ALA C O 1
ATOM 5620 N N . ALA E 5 83 ? 293.023 263.726 375.316 1.00 22.57 83 ALA C N 1
ATOM 5621 C CA . ALA E 5 83 ? 294.340 264.209 375.699 1.00 22.57 83 ALA C CA 1
ATOM 5622 C C . ALA E 5 83 ? 294.235 265.549 376.413 1.00 22.57 83 ALA C C 1
ATOM 5623 O O . ALA E 5 83 ? 293.211 266.228 376.367 1.00 22.57 83 ALA C O 1
ATOM 5625 N N . LYS E 5 84 ? 295.323 265.928 377.082 1.00 22.72 84 LYS C N 1
ATOM 5626 C CA . LYS E 5 84 ? 295.339 267.194 377.807 1.00 22.72 84 LYS C CA 1
ATOM 5627 C C . LYS E 5 84 ? 295.411 268.375 376.851 1.00 22.72 84 LYS C C 1
ATOM 5628 O O . LYS E 5 84 ? 294.920 269.465 377.164 1.00 22.72 84 LYS C O 1
ATOM 5634 N N . HIS E 5 85 ? 296.008 268.179 375.679 1.00 23.42 85 HIS C N 1
ATOM 5635 C CA . HIS E 5 85 ? 296.125 269.258 374.710 1.00 23.42 85 HIS C CA 1
ATOM 5636 C C . HIS E 5 85 ? 294.827 269.499 373.961 1.00 23.42 85 HIS C C 1
ATOM 5637 O O . HIS E 5 85 ? 294.560 270.633 373.556 1.00 23.42 85 HIS C O 1
ATOM 5644 N N . MET E 5 86 ? 294.008 268.471 373.781 1.00 21.83 86 MET C N 1
ATOM 5645 C CA . MET E 5 86 ? 292.753 268.595 373.063 1.00 21.83 86 MET C CA 1
ATOM 5646 C C . MET E 5 86 ? 291.570 268.876 373.973 1.00 21.83 86 MET C C 1
ATOM 5647 O O . MET E 5 86 ? 290.432 268.860 373.503 1.00 21.83 86 MET C O 1
ATOM 5652 N N . SER E 5 87 ? 291.806 269.152 375.256 1.00 19.05 87 SER C N 1
ATOM 5653 C CA . SER E 5 87 ? 290.707 269.312 376.197 1.00 19.05 87 SER C CA 1
ATOM 5654 C C . SER E 5 87 ? 289.802 270.485 375.855 1.00 19.05 87 SER C C 1
ATOM 5655 O O . SER E 5 87 ? 288.638 270.490 376.264 1.00 19.05 87 SER C O 1
ATOM 5658 N N . ASN E 5 88 ? 290.300 271.470 375.113 1.00 17.79 88 ASN C N 1
ATOM 5659 C CA . ASN E 5 88 ? 289.535 272.665 374.802 1.00 17.79 88 ASN C CA 1
ATOM 5660 C C . ASN E 5 88 ? 289.098 272.731 373.350 1.00 17.79 88 ASN C C 1
ATOM 5661 O O . ASN E 5 88 ? 288.874 273.830 372.838 1.00 17.79 88 ASN C O 1
ATOM 5666 N N . THR E 5 89 ? 288.976 271.594 372.680 1.00 17.12 89 THR C N 1
ATOM 5667 C CA . THR E 5 89 ? 288.692 271.564 371.256 1.00 17.12 89 THR C CA 1
ATOM 5668 C C . THR E 5 89 ? 287.222 271.243 371.009 1.00 17.12 89 THR C C 1
ATOM 5669 O O . THR E 5 89 ? 286.512 270.749 371.887 1.00 17.12 89 THR C O 1
ATOM 5673 N N . TYR E 5 90 ? 286.753 271.579 369.808 1.00 14.65 90 TYR C N 1
ATOM 5674 C CA . TYR E 5 90 ? 285.400 271.224 369.407 1.00 14.65 90 TYR C CA 1
ATOM 5675 C C . TYR E 5 90 ? 285.322 269.762 369.004 1.00 14.65 90 TYR C C 1
ATOM 5676 O O . TYR E 5 90 ? 284.323 269.089 369.273 1.00 14.65 90 TYR C O 1
ATOM 5685 N N . LEU E 5 91 ? 286.374 269.251 368.361 1.00 15.29 91 LEU C N 1
ATOM 5686 C CA . LEU E 5 91 ? 286.429 267.831 368.036 1.00 15.29 91 LEU C CA 1
ATOM 5687 C C . LEU E 5 91 ? 286.335 266.986 369.297 1.00 15.29 91 LEU C C 1
ATOM 5688 O O . LEU E 5 91 ? 285.586 266.008 369.350 1.00 15.29 91 LEU C O 1
ATOM 5693 N N . SER E 5 92 ? 287.061 267.375 370.341 1.00 15.29 92 SER C N 1
ATOM 5694 C CA . SER E 5 92 ? 286.986 266.659 371.607 1.00 15.29 92 SER C CA 1
ATOM 5695 C C . SER E 5 92 ? 285.649 266.869 372.308 1.00 15.29 92 SER C C 1
ATOM 5696 O O . SER E 5 92 ? 285.105 265.927 372.902 1.00 15.29 92 SER C O 1
ATOM 5699 N N . GLY E 5 93 ? 285.110 268.088 372.261 1.00 14.26 93 GLY C N 1
ATOM 5700 C CA . GLY E 5 93 ? 283.822 268.345 372.885 1.00 14.26 93 GLY C CA 1
ATOM 5701 C C . GLY E 5 93 ? 282.704 267.540 372.260 1.00 14.26 93 GLY C C 1
ATOM 5702 O O . GLY E 5 93 ? 281.737 267.180 372.931 1.00 14.26 93 GLY C O 1
ATOM 5703 N N . ILE E 5 94 ? 282.811 267.265 370.963 1.00 14.83 94 ILE C N 1
ATOM 5704 C CA . ILE E 5 94 ? 281.857 266.384 370.302 1.00 14.83 94 ILE C CA 1
ATOM 5705 C C . ILE E 5 94 ? 282.148 264.934 370.650 1.00 14.83 94 ILE C C 1
ATOM 5706 O O . ILE E 5 94 ? 281.244 264.163 370.978 1.00 14.83 94 ILE C O 1
ATOM 5711 N N . ALA E 5 95 ? 283.418 264.540 370.575 1.00 14.55 95 ALA C N 1
ATOM 5712 C CA . ALA E 5 95 ? 283.797 263.146 370.736 1.00 14.55 95 ALA C CA 1
ATOM 5713 C C . ALA E 5 95 ? 283.556 262.629 372.139 1.00 14.55 95 ALA C C 1
ATOM 5714 O O . ALA E 5 95 ? 283.543 261.413 372.338 1.00 14.55 95 ALA C O 1
ATOM 5716 N N . GLN E 5 96 ? 283.380 263.512 373.118 1.00 14.92 96 GLN C N 1
ATOM 5717 C CA . GLN E 5 96 ? 283.071 263.042 374.461 1.00 14.92 96 GLN C CA 1
ATOM 5718 C C . GLN E 5 96 ? 281.718 262.355 374.550 1.00 14.92 96 GLN C C 1
ATOM 5719 O O . GLN E 5 96 ? 281.480 261.615 375.506 1.00 14.92 96 GLN C O 1
ATOM 5725 N N . TYR E 5 97 ? 280.830 262.581 373.588 1.00 14.39 97 TYR C N 1
ATOM 5726 C CA . TYR E 5 97 ? 279.481 262.041 373.615 1.00 14.39 97 TYR C CA 1
ATOM 5727 C C . TYR E 5 97 ? 279.320 260.813 372.742 1.00 14.39 97 TYR C C 1
ATOM 5728 O O . TYR E 5 97 ? 278.200 260.499 372.336 1.00 14.39 97 TYR C O 1
ATOM 5737 N N . TYR E 5 98 ? 280.409 260.127 372.422 1.00 14.22 98 TYR C N 1
ATOM 5738 C CA . TYR E 5 98 ? 280.370 258.940 371.590 1.00 14.22 98 TYR C CA 1
ATOM 5739 C C . TYR E 5 98 ? 281.309 257.900 372.169 1.00 14.22 98 TYR C C 1
ATOM 5740 O O . TYR E 5 98 ? 282.238 258.218 372.912 1.00 14.22 98 TYR C O 1
ATOM 5749 N N . ALA E 5 99 ? 281.059 256.646 371.819 1.00 15.38 99 ALA C N 1
ATOM 5750 C CA . ALA E 5 99 ? 281.851 255.555 372.362 1.00 15.38 99 ALA C CA 1
ATOM 5751 C C . ALA E 5 99 ? 283.105 255.299 371.542 1.00 15.38 99 ALA C C 1
ATOM 5752 O O . ALA E 5 99 ? 284.186 255.128 372.107 1.00 15.38 99 ALA C O 1
ATOM 5754 N N . GLN E 5 100 ? 282.984 255.279 370.219 1.00 14.86 100 GLN C N 1
ATOM 5755 C CA . GLN E 5 100 ? 284.068 254.862 369.347 1.00 14.86 100 GLN C CA 1
ATOM 5756 C C . GLN E 5 100 ? 284.236 255.851 368.204 1.00 14.86 100 GLN C C 1
ATOM 5757 O O . GLN E 5 100 ? 283.353 256.657 367.923 1.00 14.86 100 GLN C O 1
ATOM 5763 N N . TYR E 5 101 ? 285.393 255.780 367.547 1.00 15.44 101 TYR C N 1
ATOM 5764 C CA . TYR E 5 101 ? 285.706 256.637 366.414 1.00 15.44 101 TYR C CA 1
ATOM 5765 C C . TYR E 5 101 ? 286.595 255.885 365.435 1.00 15.44 101 TYR C C 1
ATOM 5766 O O . TYR E 5 101 ? 287.110 254.807 365.729 1.00 15.44 101 TYR C O 1
ATOM 5775 N N . SER E 5 102 ? 286.771 256.473 364.253 1.00 15.45 102 SER C N 1
ATOM 5776 C CA . SER E 5 102 ? 287.739 256.006 363.271 1.00 15.45 102 SER C CA 1
ATOM 5777 C C . SER E 5 102 ? 287.916 257.082 362.212 1.00 15.45 102 SER C C 1
ATOM 5778 O O . SER E 5 102 ? 286.973 257.810 361.907 1.00 15.45 102 SER C O 1
ATOM 5781 N N . GLY E 5 103 ? 289.125 257.193 361.677 1.00 15.24 103 GLY C N 1
ATOM 5782 C CA . GLY E 5 103 ? 289.395 258.058 360.551 1.00 15.24 103 GLY C CA 1
ATOM 5783 C C . GLY E 5 103 ? 290.485 259.061 360.849 1.00 15.24 103 GLY C C 1
ATOM 5784 O O . GLY E 5 103 ? 291.203 258.976 361.842 1.00 15.24 103 GLY C O 1
ATOM 5785 N N . THR E 5 104 ? 290.588 260.046 359.964 1.00 16.02 104 THR C N 1
ATOM 5786 C CA . THR E 5 104 ? 291.690 260.998 359.944 1.00 16.02 104 THR C CA 1
ATOM 5787 C C . THR E 5 104 ? 291.458 262.155 360.908 1.00 16.02 104 THR C C 1
ATOM 5788 O O . THR E 5 104 ? 290.323 262.544 361.183 1.00 16.02 104 THR C O 1
ATOM 5792 N N . ILE E 5 105 ? 292.556 262.717 361.404 1.00 15.82 105 ILE C N 1
ATOM 5793 C CA . ILE E 5 105 ? 292.540 263.885 362.277 1.00 15.82 105 ILE C CA 1
ATOM 5794 C C . ILE E 5 105 ? 293.592 264.858 361.771 1.00 15.82 105 ILE C C 1
ATOM 5795 O O . ILE E 5 105 ? 294.783 264.535 361.761 1.00 15.82 105 ILE C O 1
ATOM 5800 N N . ASN E 5 106 ? 293.160 266.048 361.359 1.00 15.80 106 ASN C N 1
ATOM 5801 C CA . ASN E 5 106 ? 294.055 267.019 360.742 1.00 15.80 106 ASN C CA 1
ATOM 5802 C C . ASN E 5 106 ? 294.575 268.023 361.760 1.00 15.80 106 ASN C C 1
ATOM 5803 O O . ASN E 5 106 ? 293.831 268.496 362.617 1.00 15.80 106 ASN C O 1
ATOM 5808 N N . LEU E 5 107 ? 295.859 268.352 361.649 1.00 16.50 107 LEU C N 1
ATOM 5809 C CA . LEU E 5 107 ? 296.505 269.369 362.468 1.00 16.50 107 LEU C CA 1
ATOM 5810 C C . LEU E 5 107 ? 296.928 270.516 361.567 1.00 16.50 107 LEU C C 1
ATOM 5811 O O . LEU E 5 107 ? 297.373 270.286 360.443 1.00 16.50 107 LEU C O 1
ATOM 5816 N N . HIS E 5 108 ? 296.771 271.743 362.049 1.00 16.70 108 HIS C N 1
ATOM 5817 C CA . HIS E 5 108 ? 297.112 272.943 361.297 1.00 16.70 108 HIS C CA 1
ATOM 5818 C C . HIS E 5 108 ? 298.165 273.715 362.074 1.00 16.70 108 HIS C C 1
ATOM 5819 O O . HIS E 5 108 ? 298.044 273.875 363.290 1.00 16.70 108 HIS C O 1
ATOM 5826 N N . PHE E 5 109 ? 299.197 274.177 361.380 1.00 17.44 109 PHE C N 1
ATOM 5827 C CA . PHE E 5 109 ? 300.303 274.892 362.000 1.00 17.44 109 PHE C CA 1
ATOM 5828 C C . PHE E 5 109 ? 300.481 276.246 361.335 1.00 17.44 109 PHE C C 1
ATOM 5829 O O . PHE E 5 109 ? 300.942 276.323 360.193 1.00 17.44 109 PHE C O 1
ATOM 5837 N N . MET E 5 110 ? 300.137 277.311 362.051 1.00 19.02 110 MET C N 1
ATOM 5838 C CA . MET E 5 110 ? 300.219 278.669 361.531 1.00 19.02 110 MET C CA 1
ATOM 5839 C C . MET E 5 110 ? 301.379 279.390 362.196 1.00 19.02 110 MET C C 1
ATOM 5840 O O . MET E 5 110 ? 301.416 279.509 363.423 1.00 19.02 110 MET C O 1
ATOM 5845 N N . PHE E 5 111 ? 302.317 279.872 361.387 1.00 21.59 111 PHE C N 1
ATOM 5846 C CA . PHE E 5 111 ? 303.477 280.594 361.889 1.00 21.59 111 PHE C CA 1
ATOM 5847 C C . PHE E 5 111 ? 303.177 282.081 361.995 1.00 21.59 111 PHE C C 1
ATOM 5848 O O . PHE E 5 111 ? 302.763 282.718 361.023 1.00 21.59 111 PHE C O 1
ATOM 5856 N N . THR E 5 112 ? 303.385 282.635 363.188 1.00 22.86 112 THR C N 1
ATOM 5857 C CA . THR E 5 112 ? 303.103 284.039 363.450 1.00 22.86 112 THR C CA 1
ATOM 5858 C C . THR E 5 112 ? 304.356 284.778 363.891 1.00 22.86 112 THR C C 1
ATOM 5859 O O . THR E 5 112 ? 304.334 285.508 364.881 1.00 22.86 112 THR C O 1
ATOM 5863 N N . GLY E 5 113 ? 305.459 284.576 363.190 1.00 25.39 113 GLY C N 1
ATOM 5864 C CA . GLY E 5 113 ? 306.645 285.368 363.424 1.00 25.39 113 GLY C CA 1
ATOM 5865 C C . GLY E 5 113 ? 306.781 286.474 362.410 1.00 25.39 113 GLY C C 1
ATOM 5866 O O . GLY E 5 113 ? 306.055 286.529 361.424 1.00 25.39 113 GLY C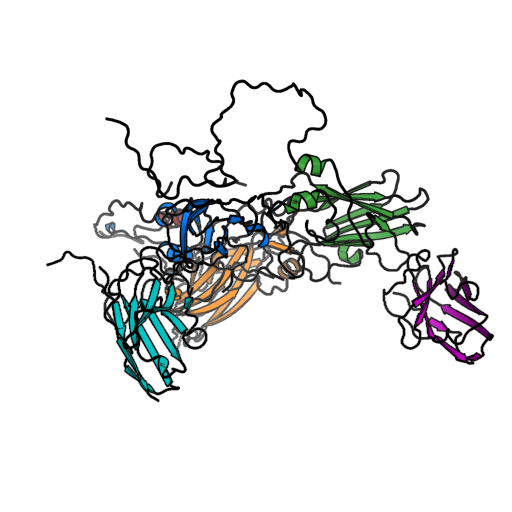 O 1
ATOM 5867 N N . SER E 5 114 ? 307.733 287.363 362.660 1.00 27.22 114 SER C N 1
ATOM 5868 C CA . SER E 5 114 ? 307.951 288.472 361.747 1.00 27.22 114 SER C CA 1
ATOM 5869 C C . SER E 5 114 ? 308.491 287.976 360.412 1.00 27.22 114 SER C C 1
ATOM 5870 O O . SER E 5 114 ? 308.728 286.787 360.205 1.00 27.22 114 SER C O 1
ATOM 5873 N N . THR E 5 115 ? 308.675 288.917 359.488 1.00 28.51 115 THR C N 1
ATOM 5874 C CA . THR E 5 115 ? 309.211 288.570 358.180 1.00 28.51 115 THR C CA 1
ATOM 5875 C C . THR E 5 115 ? 310.689 288.223 358.244 1.00 28.51 115 THR C C 1
ATOM 5876 O O . THR E 5 115 ? 311.133 287.310 357.542 1.00 28.51 115 THR C O 1
ATOM 5880 N N . ASP E 5 116 ? 311.451 288.895 359.099 1.00 30.00 116 ASP C N 1
ATOM 5881 C CA . ASP E 5 116 ? 312.882 288.668 359.204 1.00 30.00 116 ASP C CA 1
ATOM 5882 C C . ASP E 5 116 ? 313.229 287.482 360.089 1.00 30.00 116 ASP C C 1
ATOM 5883 O O . ASP E 5 116 ? 314.367 287.387 360.552 1.00 30.00 116 ASP C O 1
ATOM 5888 N N . SER E 5 117 ? 312.288 286.579 360.331 1.00 28.50 117 SER C N 1
ATOM 5889 C CA . SER E 5 117 ? 312.516 285.424 361.181 1.00 28.50 117 SER C CA 1
ATOM 5890 C C . SER E 5 117 ? 312.086 284.152 360.465 1.00 28.50 117 SER C C 1
ATOM 5891 O O . SER E 5 117 ? 310.919 283.999 360.098 1.00 28.50 117 SER C O 1
ATOM 5894 N N . LYS E 5 118 ? 313.035 283.235 360.295 1.00 25.22 118 LYS C N 1
ATOM 5895 C CA . LYS E 5 118 ? 312.833 281.986 359.580 1.00 25.22 118 LYS C CA 1
ATOM 5896 C C . LYS E 5 118 ? 312.880 280.827 360.562 1.00 25.22 118 LYS C C 1
ATOM 5897 O O . LYS E 5 118 ? 313.363 280.962 361.686 1.00 25.22 118 LYS C O 1
ATOM 5903 N N . ALA E 5 119 ? 312.370 279.680 360.121 1.00 22.78 119 ALA C N 1
ATOM 5904 C CA . ALA E 5 119 ? 312.380 278.470 360.929 1.00 22.78 119 ALA C CA 1
ATOM 5905 C C . ALA E 5 119 ? 312.050 277.283 360.044 1.00 22.78 119 ALA C C 1
ATOM 5906 O O . ALA E 5 119 ? 311.562 277.436 358.924 1.00 22.78 119 ALA C O 1
ATOM 5908 N N . ARG E 5 120 ? 312.338 276.093 360.560 1.00 22.23 120 ARG C N 1
ATOM 5909 C CA . ARG E 5 120 ? 312.007 274.844 359.890 1.00 22.23 120 ARG C CA 1
ATOM 5910 C C . ARG E 5 120 ? 311.510 273.869 360.940 1.00 22.23 120 ARG C C 1
ATOM 5911 O O . ARG E 5 120 ? 312.188 273.642 361.943 1.00 22.23 120 ARG C O 1
ATOM 5919 N N . TYR E 5 121 ? 310.331 273.306 360.719 1.00 21.43 121 TYR C N 1
ATOM 5920 C CA . TYR E 5 121 ? 309.677 272.460 361.700 1.00 21.43 121 TYR C CA 1
ATOM 5921 C C . TYR E 5 121 ? 309.502 271.054 361.156 1.00 21.43 121 TYR C C 1
ATOM 5922 O O . TYR E 5 121 ? 309.755 270.776 359.985 1.00 21.43 121 TYR C O 1
ATOM 5931 N N . MET E 5 122 ? 309.057 270.165 362.036 1.00 22.40 122 MET C N 1
ATOM 5932 C CA . MET E 5 122 ? 308.859 268.764 361.700 1.00 22.40 122 MET C CA 1
ATOM 5933 C C . MET E 5 122 ? 307.830 268.180 362.650 1.00 22.40 122 MET C C 1
ATOM 5934 O O . MET E 5 122 ? 307.841 268.496 363.840 1.00 22.40 122 MET C O 1
ATOM 5939 N N . VAL E 5 123 ? 306.939 267.347 362.126 1.00 21.41 123 VAL C N 1
ATOM 5940 C CA . VAL E 5 123 ? 305.948 266.641 362.925 1.00 21.41 123 VAL C CA 1
ATOM 5941 C C . VAL E 5 123 ? 306.000 265.173 362.535 1.00 21.41 123 VAL C C 1
ATOM 5942 O O . VAL E 5 123 ? 306.089 264.850 361.348 1.00 21.41 123 VAL C O 1
ATOM 5946 N N . ALA E 5 124 ? 305.969 264.291 363.526 1.00 22.48 124 ALA C N 1
ATOM 5947 C CA . ALA E 5 124 ? 306.047 262.857 363.298 1.00 22.48 124 ALA C CA 1
ATOM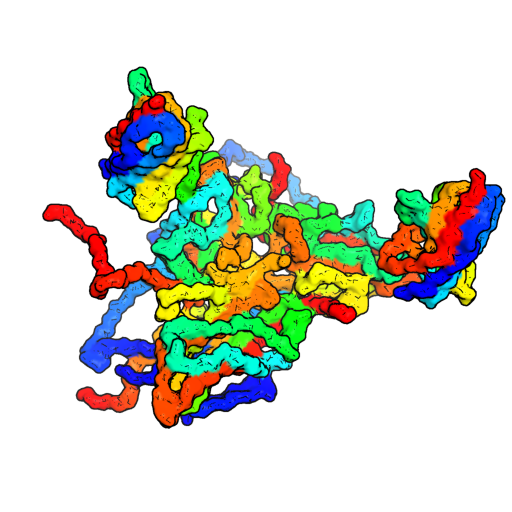 5948 C C . ALA E 5 124 ? 304.926 262.156 364.044 1.00 22.48 124 ALA C C 1
ATOM 5949 O O . ALA E 5 124 ? 304.543 262.564 365.139 1.00 22.48 124 ALA C O 1
ATOM 5951 N N . TYR E 5 125 ? 304.399 261.096 363.439 1.00 22.80 125 TYR C N 1
ATOM 5952 C CA . TYR E 5 125 ? 303.403 260.233 364.070 1.00 22.80 125 TYR C CA 1
ATOM 5953 C C . TYR E 5 125 ? 304.134 259.002 364.590 1.00 22.80 125 TYR C C 1
ATOM 5954 O O . TYR E 5 125 ? 304.753 258.270 363.817 1.00 22.80 125 TYR C O 1
ATOM 5963 N N . VAL E 5 126 ? 304.063 258.774 365.898 1.00 25.55 126 VAL C N 1
ATOM 5964 C CA . VAL E 5 126 ? 304.820 257.712 366.551 1.00 25.55 126 VAL C CA 1
ATOM 5965 C C . VAL E 5 126 ? 303.831 256.639 367.003 1.00 25.55 126 VAL C C 1
ATOM 5966 O O . VAL E 5 126 ? 303.323 256.725 368.127 1.00 25.55 126 VAL C O 1
ATOM 5970 N N . PRO E 5 127 ? 303.566 255.616 366.198 1.00 26.18 127 PRO C N 1
ATOM 5971 C CA . PRO E 5 127 ? 302.552 254.624 366.561 1.00 26.18 127 PRO C CA 1
ATOM 5972 C C . PRO E 5 127 ? 302.979 253.831 367.783 1.00 26.18 127 PRO C C 1
ATOM 5973 O O . PRO E 5 127 ? 304.157 253.857 368.165 1.00 26.18 127 PRO C O 1
ATOM 5977 N N . PRO E 5 128 ? 302.060 253.120 368.432 1.00 29.58 128 PRO C N 1
ATOM 5978 C CA . PRO E 5 128 ? 302.395 252.468 369.698 1.00 29.58 128 PRO C CA 1
ATOM 5979 C C . PRO E 5 128 ? 303.258 251.236 369.500 1.00 29.58 128 PRO C C 1
ATOM 5980 O O . PRO E 5 128 ? 303.151 250.517 368.505 1.00 29.58 128 PRO C O 1
ATOM 5984 N N . GLY E 5 129 ? 304.113 250.986 370.482 1.00 36.53 129 GLY C N 1
ATOM 5985 C CA . GLY E 5 129 ? 305.063 249.900 370.376 1.00 36.53 129 GLY C CA 1
ATOM 5986 C C . GLY E 5 129 ? 306.385 250.235 371.027 1.00 36.53 129 GLY C C 1
ATOM 5987 O O . GLY E 5 129 ? 307.207 249.352 371.282 1.00 36.53 129 GLY C O 1
ATOM 5988 N N . VAL E 5 130 ? 306.606 251.515 371.284 1.00 39.15 130 VAL C N 1
ATOM 5989 C CA . VAL E 5 130 ? 307.728 251.978 372.088 1.00 39.15 130 VAL C CA 1
ATOM 5990 C C . VAL E 5 130 ? 307.191 252.440 373.434 1.00 39.15 130 VAL C C 1
ATOM 5991 O O . VAL E 5 130 ? 306.016 252.803 373.555 1.00 39.15 130 VAL C O 1
ATOM 5995 N N . GLU E 5 131 ? 308.045 252.404 374.456 1.00 42.72 131 GLU C N 1
ATOM 5996 C CA . GLU E 5 131 ? 307.614 252.792 375.794 1.00 42.72 131 GLU C CA 1
ATOM 5997 C C . GLU E 5 131 ? 307.610 254.306 375.957 1.00 42.72 131 GLU C C 1
ATOM 5998 O O . GLU E 5 131 ? 306.674 254.874 376.531 1.00 42.72 131 GLU C O 1
ATOM 6004 N N . THR E 5 132 ? 308.640 254.974 375.451 1.00 41.91 132 THR C N 1
ATOM 6005 C CA . THR E 5 132 ? 308.748 256.422 375.539 1.00 41.91 132 THR C CA 1
ATOM 6006 C C . THR E 5 132 ? 308.908 257.002 374.141 1.00 41.91 132 THR C C 1
ATOM 6007 O O . THR E 5 132 ? 309.535 256.364 373.277 1.00 41.91 132 THR C O 1
ATOM 6011 N N . PRO E 5 133 ? 308.339 258.171 373.858 1.00 38.00 133 PRO C N 1
ATOM 6012 C CA . PRO E 5 133 ? 308.486 258.746 372.528 1.00 38.00 133 PRO C CA 1
ATOM 6013 C C . PRO E 5 133 ? 309.913 259.196 372.297 1.00 38.00 133 PRO C C 1
ATOM 6014 O O . PRO E 5 133 ? 310.700 259.343 373.251 1.00 38.00 133 PRO C O 1
ATOM 6018 N N . PRO E 5 134 ? 310.300 259.408 371.044 1.00 34.10 134 PRO C N 1
ATOM 6019 C CA . PRO E 5 134 ? 311.631 259.953 370.775 1.00 34.10 134 PRO C CA 1
ATOM 6020 C C . PRO E 5 134 ? 311.661 261.454 370.997 1.00 34.10 134 PRO C C 1
ATOM 6021 O O . PRO E 5 134 ? 310.662 262.153 370.822 1.00 34.10 134 PRO C O 1
ATOM 6025 N N . ASP E 5 135 ? 312.831 261.951 371.389 1.00 33.54 135 ASP C N 1
ATOM 6026 C CA . ASP E 5 135 ? 313.005 263.368 371.678 1.00 33.54 135 ASP C CA 1
ATOM 6027 C C . ASP E 5 135 ? 314.007 264.038 370.748 1.00 33.54 135 ASP C C 1
ATOM 6028 O O . ASP E 5 135 ? 314.382 265.191 370.985 1.00 33.54 135 ASP C O 1
ATOM 6033 N N . THR E 5 136 ? 314.443 263.349 369.695 1.00 30.11 136 THR C N 1
ATOM 6034 C CA . THR E 5 136 ? 315.353 263.907 368.707 1.00 30.11 136 THR C CA 1
ATOM 6035 C C . THR E 5 136 ? 314.723 263.718 367.341 1.00 30.11 136 THR C C 1
ATOM 6036 O O . THR E 5 136 ? 314.188 262.643 367.063 1.00 30.11 136 THR C O 1
ATOM 6040 N N . PRO E 5 137 ? 314.751 264.732 366.475 1.00 29.03 137 PRO C N 1
ATOM 6041 C CA . PRO E 5 137 ? 314.226 264.526 365.122 1.00 29.03 137 PRO C CA 1
ATOM 6042 C C . PRO E 5 137 ? 315.032 263.512 364.340 1.00 29.03 137 PRO C C 1
ATOM 6043 O O . PRO E 5 137 ? 314.490 262.862 363.443 1.00 29.03 137 PRO C O 1
ATOM 6047 N N . GLU E 5 138 ? 316.316 263.353 364.662 1.00 30.35 138 GLU C N 1
ATOM 6048 C CA . GLU E 5 138 ? 317.129 262.342 364.001 1.00 30.35 138 GLU C CA 1
ATOM 6049 C C . GLU E 5 138 ? 316.617 260.940 364.285 1.00 30.35 138 GLU C C 1
ATOM 6050 O O . GLU E 5 138 ? 316.746 260.050 363.439 1.00 30.35 138 GLU C O 1
ATOM 6056 N N . ARG E 5 139 ? 316.036 260.726 365.461 1.00 31.65 139 ARG C N 1
ATOM 6057 C CA . ARG E 5 139 ? 315.510 259.432 365.870 1.00 31.65 139 ARG C CA 1
ATOM 6058 C C . ARG E 5 139 ? 314.046 259.256 365.504 1.00 31.65 139 ARG C C 1
ATOM 6059 O O . ARG E 5 139 ? 313.604 258.135 365.257 1.00 31.65 139 ARG C O 1
ATOM 6067 N N . ALA E 5 140 ? 313.289 260.348 365.459 1.00 26.44 140 ALA C N 1
ATOM 6068 C CA . ALA E 5 140 ? 311.904 260.335 365.013 1.00 26.44 140 ALA C CA 1
ATOM 6069 C C . ALA E 5 140 ? 311.766 260.475 363.505 1.00 26.44 140 ALA C C 1
ATOM 6070 O O . ALA E 5 140 ? 310.641 260.521 363.008 1.00 26.44 140 ALA C O 1
ATOM 6072 N N . ALA E 5 141 ? 312.875 260.560 362.769 1.00 24.49 141 ALA C N 1
ATOM 6073 C CA . ALA E 5 141 ? 312.824 260.580 361.314 1.00 24.49 141 ALA C CA 1
ATOM 6074 C C . ALA E 5 141 ? 312.444 259.234 360.727 1.00 24.49 141 ALA C C 1
ATOM 6075 O O . ALA E 5 141 ? 312.213 259.148 359.519 1.00 24.49 141 ALA C O 1
ATOM 6077 N N . HIS E 5 142 ? 312.374 258.191 361.543 1.00 24.86 142 HIS C N 1
ATOM 6078 C CA . HIS E 5 142 ? 312.060 256.863 361.046 1.00 24.86 142 HIS C CA 1
ATOM 6079 C C . HIS E 5 142 ? 310.579 256.532 361.140 1.00 24.86 142 HIS C C 1
ATOM 6080 O O . HIS E 5 142 ? 310.175 255.456 360.693 1.00 24.86 142 HIS C O 1
ATOM 6087 N N . CYS E 5 143 ? 309.769 257.429 361.694 1.00 24.04 143 CYS C N 1
ATOM 6088 C CA . CYS E 5 143 ? 308.321 257.289 361.720 1.00 24.04 143 CYS C CA 1
ATOM 6089 C C . CYS E 5 143 ? 307.731 257.934 360.466 1.00 24.04 143 CYS C C 1
ATOM 6090 O O . CYS E 5 143 ? 308.444 258.264 359.518 1.00 24.04 143 CYS C O 1
ATOM 6093 N N . ILE E 5 144 ? 306.414 258.105 360.435 1.00 21.36 144 ILE C N 1
ATOM 6094 C CA . ILE E 5 144 ? 305.770 258.901 359.396 1.00 21.36 144 ILE C CA 1
ATOM 6095 C C . ILE E 5 144 ? 305.870 260.358 359.827 1.00 21.36 144 ILE C C 1
ATOM 6096 O O . ILE E 5 144 ? 305.445 260.712 360.927 1.00 21.36 144 ILE C O 1
ATOM 6101 N N . HIS E 5 145 ? 306.433 261.206 358.973 1.00 19.86 145 HIS C N 1
ATOM 6102 C CA . HIS E 5 145 ? 306.650 262.596 359.333 1.00 19.86 145 HIS C CA 1
ATOM 6103 C C . HIS E 5 145 ? 306.549 263.493 358.109 1.00 19.86 145 HIS C C 1
ATOM 6104 O O . HIS E 5 145 ? 306.287 263.044 356.994 1.00 19.86 145 HIS C O 1
ATOM 6111 N N . ALA E 5 146 ? 306.740 264.787 358.352 1.00 19.33 146 ALA C N 1
ATOM 6112 C CA . ALA E 5 146 ? 306.744 265.804 357.315 1.00 19.33 146 ALA C CA 1
ATOM 6113 C C . ALA E 5 146 ? 307.535 266.996 357.826 1.00 19.33 146 ALA C C 1
ATOM 6114 O O . ALA E 5 146 ? 307.525 267.278 359.024 1.00 19.33 146 ALA C O 1
ATOM 6116 N N . GLU E 5 147 ? 308.238 267.671 356.926 1.00 21.53 147 GLU C N 1
ATOM 6117 C CA . GLU E 5 147 ? 309.008 268.857 357.261 1.00 21.53 147 GLU C CA 1
ATOM 6118 C C . GLU E 5 147 ? 308.510 270.037 356.445 1.00 21.53 147 GLU C C 1
ATOM 6119 O O . GLU E 5 147 ? 307.929 269.865 355.371 1.00 21.53 147 GLU C O 1
ATOM 6125 N N . TRP E 5 148 ? 308.740 271.240 356.964 1.00 19.71 148 TRP C N 1
ATOM 6126 C CA . TRP E 5 148 ? 308.291 272.452 356.302 1.00 19.71 148 TRP C CA 1
ATOM 6127 C C . TRP E 5 148 ? 308.961 273.653 356.942 1.00 19.71 148 TRP C C 1
ATOM 6128 O O . TRP E 5 148 ? 309.168 273.691 358.156 1.00 19.71 148 TRP C O 1
ATOM 6139 N N . ASP E 5 149 ? 309.316 274.628 356.116 1.00 21.84 149 ASP C N 1
ATOM 6140 C CA .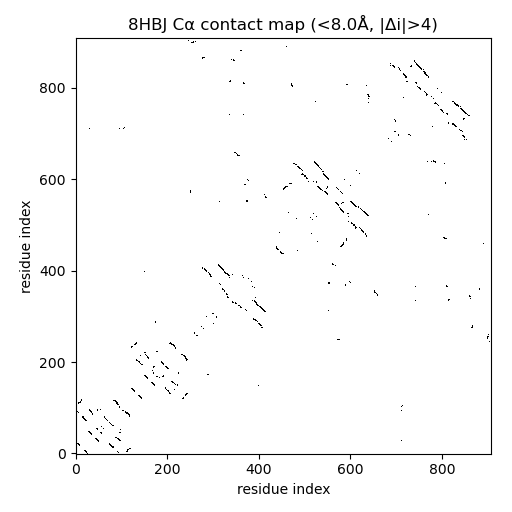 ASP E 5 149 ? 309.885 275.874 356.595 1.00 21.84 149 ASP C CA 1
ATOM 6141 C C . ASP E 5 149 ? 308.868 277.002 356.459 1.00 21.84 149 ASP C C 1
ATOM 6142 O O . ASP E 5 149 ? 307.716 276.797 356.076 1.00 21.84 149 ASP C O 1
ATOM 6147 N N . THR E 5 150 ? 309.314 278.214 356.765 1.00 21.16 150 THR C N 1
ATOM 6148 C CA . THR E 5 150 ? 308.468 279.396 356.802 1.00 21.16 150 THR C CA 1
ATOM 6149 C C . THR E 5 150 ? 308.674 280.211 355.535 1.00 21.16 150 THR C C 1
ATOM 6150 O O . THR E 5 150 ? 309.782 280.255 354.994 1.00 21.16 150 THR C O 1
ATOM 6154 N N . GLY E 5 151 ? 307.609 280.851 355.067 1.00 20.21 151 GLY C N 1
ATOM 6155 C CA . GLY E 5 151 ? 307.697 281.671 353.878 1.00 20.21 151 GLY C CA 1
ATOM 6156 C C . GLY E 5 151 ? 306.454 282.493 353.646 1.00 20.21 151 GLY C C 1
ATOM 6157 O O . GLY E 5 151 ? 305.858 283.013 354.591 1.00 20.21 151 GLY C O 1
ATOM 6158 N N . LEU E 5 152 ? 306.052 282.614 352.383 1.00 19.47 152 LEU C N 1
ATOM 6159 C CA . LEU E 5 152 ? 304.850 283.364 352.049 1.00 19.47 152 LEU C CA 1
ATOM 6160 C C . LEU E 5 152 ? 303.611 282.703 352.634 1.00 19.47 152 LEU C C 1
ATOM 6161 O O . LEU E 5 152 ? 302.784 283.357 353.277 1.00 19.47 152 LEU C O 1
ATOM 6166 N N . ASN E 5 153 ? 303.460 281.402 352.413 1.00 18.30 153 ASN C N 1
ATOM 6167 C CA . ASN E 5 153 ? 302.333 280.666 352.970 1.00 18.30 153 ASN C CA 1
ATOM 6168 C C . ASN E 5 153 ? 302.632 280.284 354.413 1.00 18.30 153 ASN C C 1
ATOM 6169 O O . ASN E 5 153 ? 303.561 279.516 354.678 1.00 18.30 153 ASN C O 1
ATOM 6174 N N . SER E 5 154 ? 301.842 280.807 355.343 1.00 18.84 154 SER C N 1
ATOM 6175 C CA . SER E 5 154 ? 302.122 280.690 356.766 1.00 18.84 154 SER C CA 1
ATOM 6176 C C . SER E 5 154 ? 301.387 279.546 357.443 1.00 18.84 154 SER C C 1
ATOM 6177 O O . SER E 5 154 ? 301.505 279.393 358.658 1.00 18.84 154 SER C O 1
ATOM 6180 N N . LYS E 5 155 ? 300.639 278.741 356.700 1.00 16.48 155 LYS C N 1
ATOM 6181 C CA . LYS E 5 155 ? 299.914 277.620 357.267 1.00 16.48 155 LYS C CA 1
ATOM 6182 C C . LYS E 5 155 ? 300.453 276.309 356.712 1.00 16.48 155 LYS C C 1
ATOM 6183 O O . LYS E 5 155 ? 301.008 276.253 355.614 1.00 16.48 155 LYS C O 1
ATOM 6189 N N . PHE E 5 156 ? 300.289 275.254 357.502 1.00 16.80 156 PHE C N 1
ATOM 6190 C CA . PHE E 5 156 ? 300.667 273.907 357.109 1.00 16.80 156 PHE C CA 1
ATOM 6191 C C . PHE E 5 156 ? 299.724 272.925 357.779 1.00 16.80 156 PHE C C 1
ATOM 6192 O O . PHE E 5 156 ? 299.507 272.997 358.989 1.00 16.80 156 PHE C O 1
ATOM 6200 N N . THR E 5 157 ? 299.170 272.011 356.992 1.00 15.88 157 THR C N 1
ATOM 6201 C CA . THR E 5 157 ? 298.234 271.010 357.481 1.00 15.88 157 THR C CA 1
ATOM 6202 C C . THR E 5 157 ? 298.875 269.639 357.345 1.00 15.88 157 THR C C 1
ATOM 6203 O O . THR E 5 157 ? 299.349 269.277 356.264 1.00 15.88 157 THR C O 1
ATOM 6207 N N . PHE E 5 158 ? 298.898 268.884 358.439 1.00 16.42 158 PHE C N 1
ATOM 6208 C CA . PHE E 5 158 ? 299.388 267.513 358.462 1.00 16.42 158 PHE C CA 1
ATOM 6209 C C . PHE E 5 158 ? 298.254 266.620 358.926 1.00 16.42 158 PHE C C 1
ATOM 6210 O O . PHE E 5 158 ? 297.508 266.984 359.836 1.00 16.42 158 PHE C O 1
ATOM 6218 N N . SER E 5 159 ? 298.117 265.467 358.290 1.00 16.11 159 SER C N 1
ATOM 6219 C CA . SER E 5 159 ? 296.986 264.576 358.516 1.00 16.11 159 SER C CA 1
ATOM 6220 C C . SER E 5 159 ? 297.471 263.322 359.235 1.00 16.11 159 SER C C 1
ATOM 6221 O O . SER E 5 159 ? 298.255 262.540 358.701 1.00 16.11 159 SER C O 1
ATOM 6224 N N . ILE E 5 160 ? 296.997 263.141 360.462 1.00 16.66 160 ILE C N 1
ATOM 6225 C CA . ILE E 5 160 ? 297.321 261.976 361.282 1.00 16.66 160 ILE C CA 1
ATOM 6226 C C . ILE E 5 160 ? 296.575 260.762 360.751 1.00 16.66 160 ILE C C 1
ATOM 6227 O O . ILE E 5 160 ? 295.345 260.801 360.630 1.00 16.66 160 ILE C O 1
ATOM 6232 N N . PRO E 5 161 ? 297.257 259.668 360.441 1.00 17.50 161 PRO C N 1
ATOM 6233 C CA . PRO E 5 161 ? 296.562 258.494 359.920 1.00 17.50 161 PRO C CA 1
ATOM 6234 C C . PRO E 5 161 ? 295.893 257.715 361.036 1.00 17.50 161 PRO C C 1
ATOM 6235 O O . PRO E 5 161 ? 296.308 257.741 362.193 1.00 17.50 161 PRO C O 1
ATOM 6239 N N . TYR E 5 162 ? 294.837 257.003 360.671 1.00 17.26 162 TYR C N 1
ATOM 6240 C CA . TYR E 5 162 ? 294.221 256.033 361.564 1.00 17.26 162 TYR C CA 1
ATOM 6241 C C . TYR E 5 162 ? 294.852 254.687 361.251 1.00 17.26 162 TYR C C 1
ATOM 6242 O O . TYR E 5 162 ? 294.487 254.038 360.269 1.00 17.26 162 TYR C O 1
ATOM 6251 N N . VAL E 5 163 ? 295.804 254.274 362.078 1.00 17.76 163 VAL C N 1
ATOM 6252 C CA . VAL E 5 163 ? 296.472 252.990 361.943 1.00 17.76 163 VAL C CA 1
ATOM 6253 C C . VAL E 5 163 ? 296.311 252.271 363.271 1.00 17.76 163 VAL C C 1
ATOM 6254 O O . VAL E 5 163 ? 296.773 252.764 364.306 1.00 17.76 163 VAL C O 1
ATOM 6258 N N . SER E 5 164 ? 295.661 251.114 363.252 1.00 17.89 164 SER C N 1
ATOM 6259 C CA . SER E 5 164 ? 295.531 250.315 364.459 1.00 17.89 164 SER C CA 1
ATOM 6260 C C . SER E 5 164 ? 295.168 248.893 364.073 1.00 17.89 164 SER C C 1
ATOM 6261 O O . SER E 5 164 ? 295.132 248.537 362.895 1.00 17.89 164 SER C O 1
ATOM 6264 N N . ALA E 5 165 ? 294.911 248.081 365.096 1.00 17.65 165 ALA C N 1
ATOM 6265 C CA . ALA E 5 165 ? 294.503 246.702 364.871 1.00 17.65 165 ALA C CA 1
ATOM 6266 C C . ALA E 5 165 ? 293.003 246.613 364.630 1.00 17.65 165 ALA C C 1
ATOM 6267 O O . ALA E 5 165 ? 292.554 246.048 363.629 1.00 17.65 165 ALA C O 1
ATOM 6269 N N . ALA E 5 166 ? 292.214 247.178 365.538 1.00 16.94 166 ALA C N 1
ATOM 6270 C CA . ALA E 5 166 ? 290.767 247.130 365.410 1.00 16.94 166 ALA C CA 1
ATOM 6271 C C . ALA E 5 166 ? 290.288 248.157 364.399 1.00 16.94 166 ALA C C 1
ATOM 6272 O O . ALA E 5 166 ? 290.993 249.114 364.081 1.00 16.94 166 ALA C O 1
ATOM 6274 N N . ASP E 5 167 ? 289.075 247.950 363.887 1.00 17.18 167 ASP C N 1
ATOM 6275 C CA . ASP E 5 167 ? 288.501 248.886 362.931 1.00 17.18 167 ASP C CA 1
ATOM 6276 C C . ASP E 5 167 ? 288.046 250.177 363.590 1.00 17.18 167 ASP C C 1
ATOM 6277 O O . ASP E 5 167 ? 287.872 251.186 362.899 1.00 17.18 167 ASP C O 1
ATOM 6282 N N . TYR E 5 168 ? 287.838 250.168 364.902 1.00 15.45 168 TYR C N 1
ATOM 6283 C CA . TYR E 5 168 ? 287.448 251.354 365.641 1.00 15.45 168 TYR C CA 1
ATOM 6284 C C . TYR 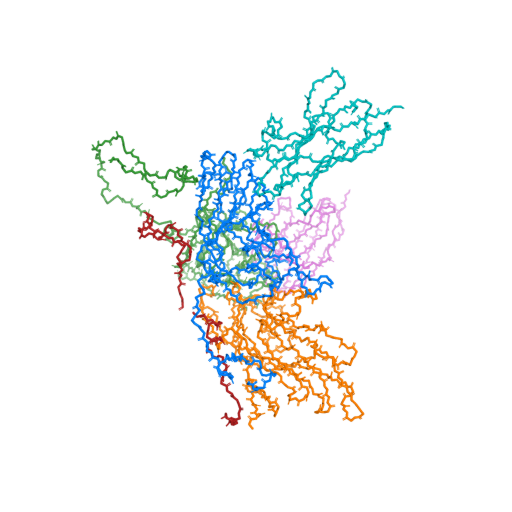E 5 168 ? 288.278 251.466 366.906 1.00 15.45 168 TYR C C 1
ATOM 6285 O O . TYR E 5 168 ? 288.891 250.500 367.363 1.00 15.45 168 TYR C O 1
ATOM 6294 N N . ALA E 5 169 ? 288.297 252.671 367.464 1.00 15.21 169 ALA C N 1
ATOM 6295 C CA . ALA E 5 169 ? 289.058 252.966 368.663 1.00 15.21 169 ALA C CA 1
ATOM 6296 C C . ALA E 5 169 ? 288.148 253.661 369.658 1.00 15.21 169 ALA C C 1
ATOM 6297 O O . ALA E 5 169 ? 287.195 254.336 369.274 1.00 15.21 169 ALA C O 1
ATOM 6299 N N . TYR E 5 170 ? 288.437 253.484 370.940 1.00 15.76 170 TYR C N 1
ATOM 6300 C CA . TYR E 5 170 ? 287.672 254.178 371.957 1.00 15.76 170 TYR C CA 1
ATOM 6301 C C . TYR E 5 170 ? 288.072 255.644 372.003 1.00 15.76 170 TYR C C 1
ATOM 6302 O O . TYR E 5 170 ? 289.243 255.997 371.869 1.00 15.76 170 TYR C O 1
ATOM 6311 N N . THR E 5 171 ? 287.080 256.506 372.210 1.00 16.39 171 THR C N 1
ATOM 6312 C CA . THR E 5 171 ? 287.314 257.939 372.320 1.00 16.39 171 THR C CA 1
ATOM 6313 C C . THR E 5 171 ? 287.588 258.344 373.761 1.00 16.39 171 THR C C 1
ATOM 6314 O O . THR E 5 171 ? 287.457 259.514 374.117 1.00 16.39 171 THR C O 1
ATOM 6318 N N . ALA E 5 172 ? 287.960 257.382 374.599 1.00 21.88 172 ALA C N 1
ATOM 6319 C CA . ALA E 5 172 ? 288.204 257.638 376.010 1.00 21.88 172 ALA C CA 1
ATOM 6320 C C . ALA E 5 172 ? 289.236 256.643 376.506 1.00 21.88 172 ALA C C 1
ATOM 6321 O O . ALA E 5 172 ? 289.095 255.441 376.275 1.00 21.88 172 ALA C O 1
ATOM 6323 N N . SER E 5 173 ? 290.264 257.141 377.183 1.00 31.61 173 SER C N 1
ATOM 6324 C CA . SER E 5 173 ? 291.294 256.264 377.716 1.00 31.61 173 SER C CA 1
ATOM 6325 C C . SER E 5 173 ? 290.833 255.667 379.039 1.00 31.61 173 SER C C 1
ATOM 6326 O O . SER E 5 173 ? 290.350 256.382 379.918 1.00 31.61 173 SER C O 1
ATOM 6329 N N . ASP E 5 174 ? 290.995 254.353 379.177 1.00 45.55 174 ASP C N 1
ATOM 6330 C CA . ASP E 5 174 ? 290.283 253.591 380.195 1.00 45.55 174 ASP C CA 1
ATOM 6331 C C . ASP E 5 174 ? 290.627 254.016 381.613 1.00 45.55 174 ASP C C 1
ATOM 6332 O O . ASP E 5 174 ? 289.780 254.566 382.325 1.00 45.55 174 ASP C O 1
ATOM 6337 N N . VAL E 5 175 ? 291.862 253.768 382.027 1.00 52.44 175 VAL C N 1
ATOM 6338 C CA . VAL E 5 175 ? 292.256 253.935 383.419 1.00 52.44 175 VAL C CA 1
ATOM 6339 C C . VAL E 5 175 ? 293.704 254.391 383.430 1.00 52.44 175 VAL C C 1
ATOM 6340 O O . VAL E 5 175 ? 294.297 254.617 382.370 1.00 52.44 175 VAL C O 1
ATOM 6344 N N . ALA E 5 176 ? 294.286 254.525 384.624 1.00 57.10 176 ALA C N 1
ATOM 6345 C CA . ALA E 5 176 ? 295.650 255.014 384.800 1.00 57.10 176 ALA C CA 1
ATOM 6346 C C . ALA E 5 176 ? 296.689 254.147 384.093 1.00 57.10 176 ALA C C 1
ATOM 6347 O O . ALA E 5 176 ? 297.891 254.413 384.198 1.00 57.10 176 ALA C O 1
ATOM 6349 N N . GLU E 5 177 ? 296.247 253.096 383.402 1.00 57.75 177 GLU C N 1
ATOM 6350 C CA . GLU E 5 177 ? 297.133 252.360 382.509 1.00 57.75 177 GLU C CA 1
ATOM 6351 C C . GLU E 5 177 ? 297.836 253.322 381.558 1.00 57.75 177 GLU C C 1
ATOM 6352 O O . GLU E 5 177 ? 297.221 254.232 380.996 1.00 57.75 177 GLU C O 1
ATOM 6358 N N . THR E 5 178 ? 299.137 253.126 381.393 1.00 54.73 178 THR C N 1
ATOM 6359 C CA . THR E 5 178 ? 299.989 254.056 380.674 1.00 54.73 178 THR C CA 1
ATOM 6360 C C . THR E 5 178 ? 300.091 253.650 379.206 1.00 54.73 178 THR C C 1
ATOM 6361 O O . THR E 5 178 ? 299.426 252.713 378.755 1.00 54.73 178 THR C O 1
ATOM 6365 N N . THR E 5 179 ? 300.930 254.362 378.450 1.00 46.36 179 THR C N 1
ATOM 6366 C CA . THR E 5 179 ? 301.238 254.010 377.064 1.00 46.36 179 THR C CA 1
ATOM 6367 C C . THR E 5 179 ? 299.958 253.970 376.221 1.00 46.36 179 THR C C 1
ATOM 6368 O O . THR E 5 179 ? 299.410 252.910 375.914 1.00 46.36 179 THR C O 1
ATOM 6372 N N . ASN E 5 180 ? 299.458 255.176 375.938 1.00 35.17 180 ASN C N 1
ATOM 6373 C CA . ASN E 5 180 ? 298.233 255.385 375.170 1.00 35.17 180 ASN C CA 1
ATOM 6374 C C . ASN E 5 180 ? 298.082 254.365 374.048 1.00 35.17 180 ASN C C 1
ATOM 6375 O O . ASN E 5 180 ? 299.053 254.003 373.381 1.00 35.17 180 ASN C O 1
ATOM 6380 N N . VAL E 5 181 ? 296.849 253.879 373.878 1.00 33.37 181 VAL C N 1
ATOM 6381 C CA . VAL E 5 181 ? 296.582 252.807 372.925 1.00 33.37 181 VAL C CA 1
ATOM 6382 C C . VAL E 5 181 ? 296.985 253.185 371.506 1.00 33.37 181 VAL C C 1
ATOM 6383 O O . VAL E 5 181 ? 297.503 252.340 370.769 1.00 33.37 181 VAL C O 1
ATOM 6385 N N . GLN E 5 182 ? 296.749 254.426 371.101 1.00 29.86 182 GLN C N 1
ATOM 6386 C CA . GLN E 5 182 ? 297.272 254.956 369.851 1.00 29.86 182 GLN C CA 1
ATOM 6387 C C . GLN E 5 182 ? 298.608 255.626 370.132 1.00 29.86 182 GLN C C 1
ATOM 6388 O O . GLN E 5 182 ? 299.052 255.690 371.280 1.00 29.86 182 GLN C O 1
ATOM 6394 N N . GLY E 5 183 ? 299.246 256.126 369.094 1.00 28.61 183 GLY C N 1
ATOM 6395 C CA . GLY E 5 183 ? 300.577 256.660 369.259 1.00 28.61 183 GLY C CA 1
ATOM 6396 C C . GLY E 5 183 ? 300.608 258.033 369.897 1.00 28.61 183 GLY C C 1
ATOM 6397 O O . GLY E 5 183 ? 299.704 258.452 370.617 1.00 28.61 183 GLY C O 1
ATOM 6398 N N . TRP E 5 184 ? 301.711 258.732 369.639 1.00 29.28 184 TRP C N 1
ATOM 6399 C CA . TRP E 5 184 ? 301.873 260.128 370.004 1.00 29.28 184 TRP C CA 1
ATOM 6400 C C . TRP E 5 184 ? 302.093 260.970 368.754 1.00 29.28 184 TRP C C 1
ATOM 6401 O O . TRP E 5 184 ? 302.306 260.459 367.656 1.00 29.28 184 TRP C O 1
ATOM 6412 N N . VAL E 5 185 ? 302.023 262.287 368.917 1.00 26.78 185 VAL C N 1
ATOM 6413 C CA . VAL E 5 185 ? 302.379 263.238 367.873 1.00 26.78 185 VAL C CA 1
ATOM 6414 C C . VAL E 5 185 ? 303.439 264.159 368.444 1.00 26.78 185 VAL C C 1
ATOM 6415 O O . VAL E 5 185 ? 303.238 264.757 369.504 1.00 26.78 185 VAL C O 1
ATOM 6419 N N . CYS E 5 186 ? 304.572 264.256 367.759 1.00 28.03 186 CYS C N 1
ATOM 6420 C CA . CYS E 5 186 ? 305.733 264.978 368.259 1.00 28.03 186 CYS C CA 1
ATOM 6421 C C . CYS E 5 186 ? 306.080 266.084 367.277 1.00 28.03 186 CYS C C 1
ATOM 6422 O O . CYS E 5 186 ? 306.269 265.822 366.087 1.00 28.03 186 CYS C O 1
ATOM 6425 N N . ILE E 5 187 ? 306.149 267.311 367.773 1.00 26.96 187 ILE C N 1
ATOM 6426 C CA . ILE E 5 187 ? 306.501 268.472 366.968 1.00 26.96 187 ILE C CA 1
ATOM 6427 C C . ILE E 5 187 ? 307.947 268.812 367.279 1.00 26.96 187 ILE C C 1
ATOM 6428 O O . ILE E 5 187 ? 308.338 268.886 368.447 1.00 26.96 187 ILE C O 1
ATOM 6433 N N . TYR E 5 188 ? 308.748 269.004 366.242 1.00 27.40 188 TYR C N 1
ATOM 6434 C CA . TYR E 5 188 ? 310.160 269.302 366.407 1.00 27.40 188 TYR C CA 1
ATOM 6435 C C . TYR E 5 188 ? 310.511 270.632 365.763 1.00 27.40 188 TYR C C 1
ATOM 6436 O O . TYR E 5 188 ? 309.813 271.136 364.886 1.00 27.40 188 TYR C O 1
ATOM 6445 N N . GLN E 5 189 ? 311.620 271.193 366.219 1.00 30.36 189 GLN C N 1
ATOM 6446 C CA . GLN E 5 189 ? 312.169 272.428 365.681 1.00 30.36 189 GLN C CA 1
ATOM 6447 C C . GLN E 5 189 ? 313.504 272.089 365.045 1.00 30.36 189 GLN C C 1
ATOM 6448 O O . GLN E 5 189 ? 314.530 272.064 365.730 1.00 30.36 189 GLN C O 1
ATOM 6454 N N . ILE E 5 190 ? 313.490 271.813 363.741 1.00 27.34 190 ILE C N 1
ATOM 6455 C CA . ILE E 5 190 ? 314.711 271.422 363.043 1.00 27.34 190 ILE C CA 1
ATOM 6456 C C . ILE E 5 190 ? 315.773 272.500 363.197 1.00 27.34 190 ILE C C 1
ATOM 6457 O O . ILE E 5 190 ? 316.887 272.241 363.661 1.00 27.34 190 ILE C O 1
ATOM 6462 N N . THR E 5 191 ? 315.434 273.729 362.829 1.00 28.32 191 THR C N 1
ATOM 6463 C CA . THR E 5 191 ? 316.339 274.860 362.967 1.00 28.32 191 THR C CA 1
ATOM 6464 C C . THR E 5 191 ? 315.515 276.136 362.917 1.00 28.32 191 THR C C 1
ATOM 6465 O O . THR E 5 191 ? 314.323 276.117 362.613 1.00 28.32 191 THR C O 1
ATOM 6469 N N . HIS E 5 192 ? 316.171 277.250 363.223 1.00 33.65 192 HIS C N 1
ATOM 6470 C CA . HIS E 5 192 ? 315.537 278.554 363.151 1.00 33.65 192 HIS C CA 1
ATOM 6471 C C . HIS E 5 192 ? 316.616 279.620 363.115 1.00 33.65 192 HIS C C 1
ATOM 6472 O O . HIS E 5 192 ? 317.665 279.478 363.744 1.00 33.65 192 HIS C O 1
ATOM 6479 N N . GLY E 5 193 ? 316.350 280.689 362.378 1.00 33.90 193 GLY C N 1
ATOM 6480 C CA . GLY E 5 193 ? 317.278 281.796 362.325 1.00 33.90 193 GLY C CA 1
ATOM 6481 C C . GLY E 5 193 ? 316.667 283.096 362.800 1.00 33.90 193 GLY C C 1
ATOM 6482 O O . GLY E 5 193 ? 315.756 283.629 362.159 1.00 33.90 193 GLY C O 1
ATOM 6483 N N . LYS E 5 194 ? 317.165 283.610 363.924 1.00 38.36 194 LYS C N 1
ATOM 6484 C CA . LYS E 5 194 ? 316.698 284.872 364.499 1.00 38.36 194 LYS C CA 1
ATOM 6485 C C . LYS E 5 194 ? 315.221 284.798 364.877 1.00 38.36 194 LYS C C 1
ATOM 6486 O O . LYS E 5 194 ? 314.459 285.751 364.698 1.00 38.36 194 LYS C O 1
ATOM 6492 N N . ALA E 5 195 ? 314.813 283.651 365.411 1.00 39.65 195 ALA C N 1
ATOM 6493 C CA . ALA E 5 195 ? 313.450 283.429 365.881 1.00 39.65 195 ALA C CA 1
ATOM 6494 C C . ALA E 5 195 ? 313.536 283.120 367.372 1.00 39.65 195 ALA C C 1
ATOM 6495 O O . ALA E 5 195 ? 313.579 281.955 367.773 1.00 39.65 195 ALA C O 1
ATOM 6497 N N . GLN E 5 196 ? 313.550 284.167 368.198 1.00 41.88 196 GLN C N 1
ATOM 6498 C CA . GLN E 5 196 ? 313.782 283.956 369.622 1.00 41.88 196 GLN C CA 1
ATOM 6499 C C . GLN E 5 196 ? 312.478 283.789 370.393 1.00 41.88 196 GLN C C 1
ATOM 6500 O O . GLN E 5 196 ? 312.365 282.887 371.231 1.00 41.88 196 GLN C O 1
ATOM 6506 N N . ASN E 5 197 ? 311.488 284.640 370.132 1.00 38.20 197 ASN C N 1
ATOM 6507 C CA . ASN E 5 197 ? 310.203 284.548 370.808 1.00 38.20 197 ASN C CA 1
ATOM 6508 C C . ASN E 5 197 ? 309.033 284.326 369.862 1.00 38.20 197 ASN C C 1
ATOM 6509 O O . ASN E 5 197 ? 307.886 284.516 370.273 1.00 38.20 197 ASN C O 1
ATOM 6514 N N . ASP E 5 198 ? 309.293 283.936 368.619 1.00 33.92 198 ASP C N 1
ATOM 6515 C CA . ASP E 5 198 ? 308.224 283.706 367.660 1.00 33.92 198 ASP C CA 1
ATOM 6516 C C . ASP E 5 198 ? 307.527 282.384 367.939 1.00 33.92 198 ASP C C 1
ATOM 6517 O O . ASP E 5 198 ? 308.150 281.414 368.374 1.00 33.92 198 ASP C O 1
ATOM 6522 N N . THR E 5 199 ? 306.228 282.346 367.673 1.00 26.59 199 THR C N 1
ATOM 6523 C CA . THR E 5 199 ? 305.395 281.222 368.054 1.00 26.59 199 THR C CA 1
ATOM 6524 C C . THR E 5 199 ? 304.852 280.504 366.821 1.00 26.59 199 THR C C 1
ATOM 6525 O O . THR E 5 199 ? 304.951 280.979 365.690 1.00 26.59 199 THR C O 1
ATOM 6529 N N . LEU E 5 200 ? 304.263 279.335 367.058 1.00 20.88 200 LEU C N 1
ATOM 6530 C CA . LEU E 5 200 ? 303.631 278.528 366.022 1.00 20.88 200 LEU C CA 1
ATOM 6531 C C . LEU E 5 200 ? 302.315 278.023 366.584 1.00 20.88 200 LEU C C 1
ATOM 6532 O O . LEU E 5 200 ? 302.309 277.253 367.545 1.00 20.88 200 LEU C O 1
ATOM 6537 N N . VAL E 5 201 ? 301.212 278.469 366.009 1.00 20.04 201 VAL C N 1
ATOM 6538 C CA . VAL E 5 201 ? 299.882 278.168 366.526 1.00 20.04 201 VAL C CA 1
ATOM 6539 C C . VAL E 5 201 ? 299.414 276.842 365.950 1.00 20.04 201 VAL C C 1
ATOM 6540 O O . VAL E 5 201 ? 299.604 276.565 364.764 1.00 20.04 201 VAL C O 1
ATOM 6544 N N . VAL E 5 202 ? 298.808 276.010 366.793 1.00 19.83 202 VAL C N 1
ATOM 6545 C CA . VAL E 5 202 ? 298.357 274.679 366.405 1.00 19.83 202 VAL C CA 1
ATOM 6546 C C . VAL E 5 202 ? 296.859 274.582 366.646 1.00 19.83 202 VAL C C 1
ATOM 6547 O O . VAL E 5 202 ? 296.351 275.097 367.645 1.00 19.83 202 VAL C O 1
ATOM 6551 N N . SER E 5 203 ? 296.157 273.933 365.721 1.00 18.31 203 SER C N 1
ATOM 6552 C CA . SER E 5 203 ? 294.727 273.695 365.813 1.00 18.31 203 SER C CA 1
ATOM 6553 C C . SER E 5 203 ? 294.416 272.369 365.138 1.00 18.31 203 SER C C 1
ATOM 6554 O O . SER E 5 203 ? 295.237 271.827 364.400 1.00 18.31 203 SER C O 1
ATOM 6557 N N . VAL E 5 204 ? 293.228 271.834 365.400 1.00 17.26 204 VAL C N 1
ATOM 6558 C CA . VAL E 5 204 ?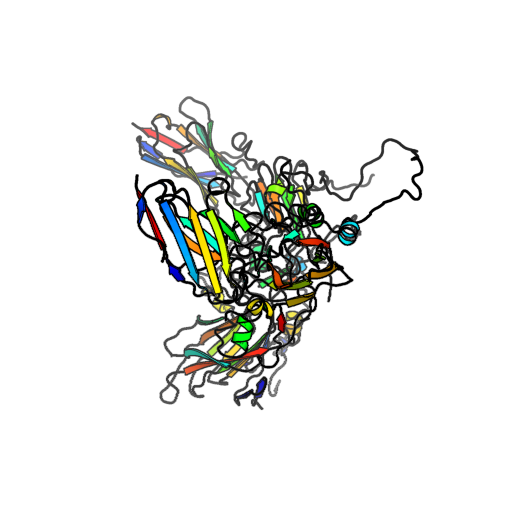 292.874 270.503 364.925 1.00 17.26 204 VAL C CA 1
ATOM 6559 C C . VAL E 5 204 ? 291.443 270.500 364.404 1.00 17.26 204 VAL C C 1
ATOM 6560 O O . VAL E 5 204 ? 290.562 271.169 364.948 1.00 17.26 204 VAL C O 1
ATOM 6564 N N . SER E 5 205 ? 291.221 269.748 363.330 1.00 15.78 205 SER C N 1
ATOM 6565 C CA . SER E 5 205 ? 289.897 269.554 362.761 1.00 15.78 205 SER C CA 1
ATOM 6566 C C . SER E 5 205 ? 289.777 268.105 362.311 1.00 15.78 205 SER C C 1
ATOM 6567 O O . SER E 5 205 ? 290.757 267.361 362.290 1.00 15.78 205 SER C O 1
ATOM 6570 N N . ALA E 5 206 ? 288.567 267.705 361.939 1.00 14.45 206 ALA C N 1
ATOM 6571 C CA . ALA E 5 206 ? 288.339 266.330 361.532 1.00 14.45 206 ALA C CA 1
ATOM 6572 C C . ALA E 5 206 ? 288.751 266.125 360.075 1.00 14.45 206 ALA C C 1
ATOM 6573 O O . ALA E 5 206 ? 288.734 267.046 359.260 1.00 14.45 206 ALA C O 1
ATOM 6575 N N . GLY E 5 207 ? 289.120 264.888 359.751 1.00 15.36 207 GLY C N 1
ATOM 6576 C CA . GLY E 5 207 ? 289.583 264.540 358.428 1.00 15.36 207 GLY C CA 1
ATOM 6577 C C . GLY E 5 207 ? 288.447 264.260 357.464 1.00 15.36 207 GLY C C 1
ATOM 6578 O O . GLY E 5 207 ? 287.277 264.534 357.726 1.00 15.36 207 GLY C O 1
ATOM 6579 N N . LYS E 5 208 ? 288.816 263.684 356.321 1.00 17.83 208 LYS C N 1
ATOM 6580 C CA . LYS E 5 208 ? 287.844 263.379 355.282 1.00 17.83 208 LYS C CA 1
ATOM 6581 C C . LYS E 5 208 ? 287.036 262.131 355.590 1.00 17.83 208 LYS C C 1
ATOM 6582 O O . LYS E 5 208 ? 285.889 262.029 355.147 1.00 17.83 208 LYS C O 1
ATOM 6588 N N . ASP E 5 209 ? 287.596 261.182 356.335 1.00 16.58 209 ASP C N 1
ATOM 6589 C CA . ASP E 5 209 ? 286.914 259.929 356.626 1.00 16.58 209 ASP C CA 1
ATOM 6590 C C . ASP E 5 209 ? 286.720 259.736 358.123 1.00 16.58 209 ASP C C 1
ATOM 6591 O O . ASP E 5 209 ? 286.482 258.620 358.583 1.00 16.58 209 ASP C O 1
ATOM 6596 N N . PHE E 5 210 ? 286.810 260.815 358.891 1.00 14.57 210 PHE C N 1
ATOM 6597 C CA . PHE E 5 210 ? 286.569 260.737 360.319 1.00 14.57 210 PHE C CA 1
ATOM 6598 C C . PHE E 5 210 ? 285.127 260.342 360.589 1.00 14.57 210 PHE C C 1
ATOM 6599 O O . PHE E 5 210 ? 284.233 260.575 359.774 1.00 14.57 210 PHE C O 1
ATOM 6607 N N . GLU E 5 211 ? 284.904 259.736 361.750 1.00 15.79 211 GLU C N 1
ATOM 6608 C CA . GLU E 5 211 ? 283.598 259.183 362.063 1.00 15.79 211 GLU C CA 1
ATOM 6609 C C . GLU E 5 211 ? 283.502 258.925 363.557 1.00 15.79 211 GLU C C 1
ATOM 6610 O O . GLU E 5 211 ? 284.457 258.437 364.158 1.00 15.79 211 GLU C O 1
ATOM 6616 N N . LEU E 5 212 ? 282.356 259.257 364.143 1.00 14.21 212 LEU C N 1
ATOM 6617 C CA . LEU E 5 212 ? 282.005 258.878 365.503 1.00 14.21 212 LEU C CA 1
ATOM 6618 C C . LEU E 5 212 ? 280.799 257.951 365.451 1.00 14.21 212 LEU C C 1
ATOM 6619 O O . LEU E 5 212 ? 279.930 258.100 364.591 1.00 14.21 212 LEU C O 1
ATOM 6624 N N . ARG E 5 213 ? 280.744 256.982 366.367 1.00 15.14 213 ARG C N 1
ATOM 6625 C CA . ARG E 5 213 ? 279.947 255.784 366.131 1.00 15.14 213 ARG C CA 1
ATOM 6626 C C . ARG E 5 213 ? 278.748 255.616 367.057 1.00 15.14 213 ARG C C 1
ATOM 6627 O O . ARG E 5 213 ? 277.623 255.513 366.566 1.00 15.14 213 ARG C O 1
ATOM 6635 N N . LEU E 5 214 ? 278.935 255.560 368.374 1.00 15.40 214 LEU C N 1
ATOM 6636 C CA . LEU E 5 214 ? 277.855 255.122 369.258 1.00 15.40 214 LEU C CA 1
ATOM 6637 C C . LEU E 5 214 ? 277.517 256.188 370.289 1.00 15.40 214 LEU C C 1
ATOM 6638 O O . LEU E 5 214 ? 278.314 256.415 371.212 1.00 15.40 214 LEU C O 1
ATOM 6643 N N . PRO E 5 215 ? 276.355 256.840 370.210 1.00 15.70 215 PRO C N 1
ATOM 6644 C CA . PRO E 5 215 ? 276.066 257.963 371.113 1.00 15.70 215 PRO C CA 1
ATOM 6645 C C . PRO E 5 215 ? 275.898 257.500 372.552 1.00 15.70 215 PRO C C 1
ATOM 6646 O O . PRO E 5 215 ? 275.248 256.489 372.821 1.00 15.70 215 PRO C O 1
ATOM 6650 N N . ILE E 5 216 ? 276.485 258.249 373.479 1.00 16.77 216 ILE C N 1
ATOM 6651 C CA . ILE E 5 216 ? 276.366 257.994 374.905 1.00 16.77 216 ILE C CA 1
ATOM 6652 C C . ILE E 5 216 ? 276.088 259.316 375.612 1.00 16.77 216 ILE C C 1
ATOM 6653 O O . ILE E 5 216 ? 275.910 260.358 374.984 1.00 16.77 216 ILE C O 1
ATOM 6658 N N . ASP E 5 217 ? 276.039 259.261 376.931 1.00 20.78 217 ASP C N 1
ATOM 6659 C CA . ASP E 5 217 ? 275.756 260.432 377.759 1.00 20.78 217 ASP C CA 1
ATOM 6660 C C . ASP E 5 217 ? 276.553 260.270 379.042 1.00 20.78 217 ASP C C 1
ATOM 6661 O O . ASP E 5 217 ? 276.009 259.862 380.077 1.00 20.78 217 ASP C O 1
ATOM 6666 N N . PRO E 5 218 ? 277.851 260.582 379.018 1.00 19.55 218 PRO C N 1
ATOM 6667 C CA . PRO E 5 218 ? 278.754 260.110 380.071 1.00 19.55 218 PRO C CA 1
ATOM 6668 C C . PRO E 5 218 ? 279.038 261.070 381.210 1.00 19.55 218 PRO C C 1
ATOM 6669 O O . PRO E 5 218 ? 279.717 260.669 382.163 1.00 19.55 218 PRO C O 1
ATOM 6673 N N . ARG E 5 219 ? 278.575 262.312 381.141 1.00 20.07 219 ARG C N 1
ATOM 6674 C CA . ARG E 5 219 ? 278.979 263.321 382.110 1.00 20.07 219 ARG C CA 1
ATOM 6675 C C . ARG E 5 219 ? 278.131 263.217 383.365 1.00 20.07 219 ARG C C 1
ATOM 6676 O O . ARG E 5 219 ? 276.962 262.830 383.300 1.00 20.07 219 ARG C O 1
ATOM 6684 N N . THR E 5 220 ? 278.724 263.545 384.506 1.00 24.12 220 THR C N 1
ATOM 6685 C CA . THR E 5 220 ? 277.993 263.576 385.761 1.00 24.12 220 THR C CA 1
ATOM 6686 C C . THR E 5 220 ? 276.978 264.708 385.746 1.00 24.12 220 THR C C 1
ATOM 6687 O O . THR E 5 220 ? 277.318 265.865 385.488 1.00 24.12 220 THR C O 1
ATOM 6691 N N . GLN E 5 221 ? 275.725 264.369 386.021 1.00 26.46 221 GLN C N 1
ATOM 6692 C CA . GLN E 5 221 ? 274.651 265.346 385.961 1.00 26.46 221 GLN C CA 1
ATOM 6693 C C . GLN E 5 221 ? 273.851 265.372 387.255 1.00 26.46 221 GLN C C 1
ATOM 6694 O O . GLN E 5 221 ? 272.714 264.903 387.300 1.00 26.46 221 GLN C O 1
ATOM 6701 N N . SER F 6 15 ? 268.162 233.249 359.061 1.00 31.58 15 SER D N 1
ATOM 6702 C CA . SER F 6 15 ? 266.832 232.663 359.147 1.00 31.58 15 SER D CA 1
ATOM 6703 C C . SER F 6 15 ? 266.857 231.387 359.975 1.00 31.58 15 SER D C 1
ATOM 6704 O O . SER F 6 15 ? 266.653 230.295 359.449 1.00 31.58 15 SER D O 1
ATOM 6707 N N . GLY F 6 16 ? 267.133 231.526 361.26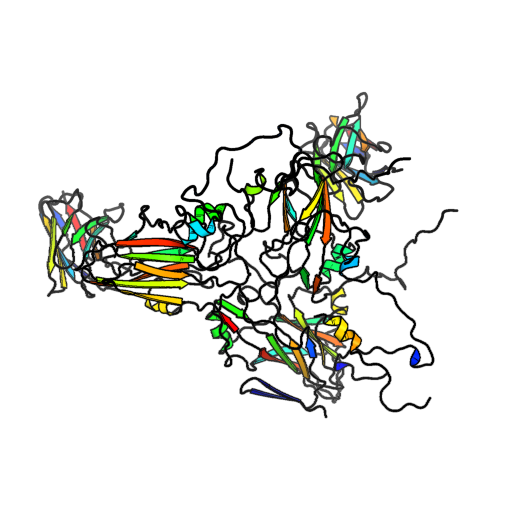9 1.00 24.76 16 GLY D N 1
ATOM 6708 C CA . GLY F 6 16 ? 267.096 230.399 362.178 1.00 24.76 16 GLY D CA 1
ATOM 6709 C C . GLY F 6 16 ? 266.237 230.709 363.386 1.00 24.76 16 GLY D C 1
ATOM 6710 O O . GLY F 6 16 ? 266.483 231.683 364.099 1.00 24.76 16 GLY D O 1
ATOM 6711 N N . ASN F 6 17 ? 265.225 229.874 363.608 1.00 22.25 17 ASN D N 1
ATOM 6712 C CA . ASN F 6 17 ? 264.337 229.982 364.768 1.00 22.25 17 ASN D CA 1
ATOM 6713 C C . ASN F 6 17 ? 263.529 231.280 364.746 1.00 22.25 17 ASN D C 1
ATOM 6714 O O . ASN F 6 17 ? 263.482 232.027 365.721 1.00 22.25 17 ASN D O 1
ATOM 6719 N N . THR F 6 18 ? 262.882 231.537 363.612 1.00 26.57 18 THR D N 1
ATOM 6720 C CA . THR F 6 18 ? 261.901 232.607 363.473 1.00 26.57 18 THR D CA 1
ATOM 6721 C C . THR F 6 18 ? 260.750 232.049 362.654 1.00 26.57 18 THR D C 1
ATOM 6722 O O . THR F 6 18 ? 260.969 231.537 361.554 1.00 26.57 18 THR D O 1
ATOM 6726 N N . GLY F 6 19 ? 259.534 232.137 363.181 1.00 30.95 19 GLY D N 1
ATOM 6727 C CA . GLY F 6 19 ? 258.442 231.410 362.571 1.00 30.95 19 GLY D CA 1
ATOM 6728 C C . GLY F 6 19 ? 257.198 232.200 362.239 1.00 30.95 19 GLY D C 1
ATOM 6729 O O . GLY F 6 19 ? 256.115 231.623 362.121 1.00 30.95 19 GLY D O 1
ATOM 6730 N N . SER F 6 20 ? 257.329 233.508 362.066 1.00 37.10 20 SER D N 1
ATOM 6731 C CA . SER F 6 20 ? 256.209 234.360 361.697 1.00 37.10 20 SER D CA 1
ATOM 6732 C C . SER F 6 20 ? 256.278 234.658 360.208 1.00 37.10 20 SER D C 1
ATOM 6733 O O . SER F 6 20 ? 257.365 234.876 359.665 1.00 37.10 20 SER D O 1
ATOM 6736 N N . ILE F 6 21 ? 255.120 234.662 359.551 1.00 40.76 21 ILE D N 1
ATOM 6737 C CA . ILE F 6 21 ? 255.095 234.856 358.106 1.00 40.76 21 ILE D CA 1
ATOM 6738 C C . ILE F 6 21 ? 255.065 236.342 357.767 1.00 40.76 21 ILE D C 1
ATOM 6739 O O . ILE F 6 21 ? 255.571 236.767 356.723 1.00 40.76 21 ILE D O 1
ATOM 6744 N N . ILE F 6 22 ? 254.476 237.152 358.648 1.00 41.65 22 ILE D N 1
ATOM 6745 C CA . ILE F 6 22 ? 254.330 238.575 358.381 1.00 41.65 22 ILE D CA 1
ATOM 6746 C C . ILE F 6 22 ? 255.679 239.274 358.512 1.00 41.65 22 ILE D C 1
ATOM 6747 O O . ILE F 6 22 ? 256.529 238.888 359.324 1.00 41.65 22 ILE D O 1
ATOM 6752 N N . ASN F 6 23 ? 255.877 240.313 357.702 1.00 41.92 23 ASN D N 1
ATOM 6753 C CA . ASN F 6 23 ? 257.090 241.111 357.775 1.00 41.92 23 ASN D CA 1
ATOM 6754 C C . ASN F 6 23 ? 257.208 241.780 359.140 1.00 41.92 23 ASN D C 1
ATOM 6755 O O . ASN F 6 23 ? 256.243 241.878 359.901 1.00 41.92 23 ASN D O 1
ATOM 6760 N N . ASN F 6 24 ? 258.417 242.243 359.445 1.00 37.31 24 ASN D N 1
ATOM 6761 C CA . ASN F 6 24 ? 258.661 242.891 360.723 1.00 37.31 24 ASN D CA 1
ATOM 6762 C C . ASN F 6 24 ? 258.064 244.291 360.732 1.00 37.31 24 ASN D C 1
ATOM 6763 O O . ASN F 6 24 ? 257.948 244.943 359.691 1.00 37.31 24 ASN D O 1
ATOM 6768 N N . TYR F 6 25 ? 257.668 244.747 361.920 1.00 33.49 25 TYR D N 1
ATOM 6769 C CA . TYR F 6 25 ? 257.090 246.077 362.048 1.00 33.49 25 TYR D CA 1
ATOM 6770 C C . TYR F 6 25 ? 258.152 247.163 361.973 1.00 33.49 25 TYR D C 1
ATOM 6771 O O . TYR F 6 25 ? 257.861 248.286 361.550 1.00 33.49 25 TYR D O 1
ATOM 6780 N N . TYR F 6 26 ? 259.376 246.853 362.383 1.00 33.12 26 TYR D N 1
ATOM 6781 C CA . TYR F 6 26 ? 260.472 247.805 362.383 1.00 33.12 26 TYR D CA 1
ATOM 6782 C C . TYR F 6 26 ? 261.390 247.557 361.197 1.00 33.12 26 TYR D C 1
ATOM 6783 O O . TYR F 6 26 ? 261.493 246.440 360.690 1.00 33.12 26 TYR D O 1
ATOM 6792 N N . MET F 6 27 ? 262.048 248.622 360.749 1.00 31.95 27 MET D N 1
ATOM 6793 C CA . MET F 6 27 ? 262.929 248.521 359.601 1.00 31.95 27 MET D CA 1
ATOM 6794 C C . MET F 6 27 ? 264.141 247.662 359.938 1.00 31.95 27 MET D C 1
ATOM 6795 O O . MET F 6 27 ? 264.474 247.431 361.101 1.00 31.95 27 MET D O 1
ATOM 6800 N N . GLN F 6 28 ? 264.809 247.184 358.892 1.00 30.28 28 GLN D N 1
ATOM 6801 C CA . GLN F 6 28 ? 266.008 246.380 359.077 1.00 30.28 28 GLN D CA 1
ATOM 6802 C C . GLN F 6 28 ? 267.137 247.185 359.700 1.00 30.28 28 GLN D C 1
ATOM 6803 O O . GLN F 6 28 ? 267.999 246.611 360.373 1.00 30.28 28 GLN D O 1
ATOM 6809 N N . GLN F 6 29 ? 267.130 248.503 359.509 1.00 29.66 29 GLN D N 1
ATOM 6810 C CA . GLN F 6 29 ? 268.153 249.381 360.061 1.00 29.66 29 GLN D CA 1
ATOM 6811 C C . GLN F 6 29 ? 268.095 249.468 361.579 1.00 29.66 29 GLN D C 1
ATOM 6812 O O . GLN F 6 29 ? 269.064 249.911 362.202 1.00 29.66 29 GLN D O 1
ATOM 6818 N N . TYR F 6 30 ? 266.978 249.076 362.186 1.00 26.39 30 TYR D N 1
ATOM 6819 C CA . TYR F 6 30 ? 266.780 249.222 363.621 1.00 26.39 30 TYR D CA 1
ATOM 6820 C C . TYR F 6 30 ? 266.672 247.899 364.358 1.00 26.39 30 TYR D C 1
ATOM 6821 O O . TYR F 6 30 ? 266.914 247.861 365.565 1.00 26.39 30 TYR D O 1
ATOM 6830 N N . GLN F 6 31 ? 266.307 246.818 363.672 1.00 25.77 31 GLN D N 1
ATOM 6831 C CA . GLN F 6 31 ? 266.170 245.538 364.356 1.00 25.77 31 GLN D CA 1
ATOM 6832 C C . GLN F 6 31 ? 267.531 244.949 364.698 1.00 25.77 31 GLN D C 1
ATOM 6833 O O . GLN F 6 31 ? 267.734 244.455 365.812 1.00 25.77 31 GLN D O 1
ATOM 6839 N N . ASN F 6 32 ? 268.483 245.013 363.771 1.00 23.78 32 ASN D N 1
ATOM 6840 C CA . ASN F 6 32 ? 269.830 244.536 364.038 1.00 23.78 32 ASN D CA 1
ATOM 6841 C C . ASN F 6 32 ? 270.825 245.368 363.242 1.00 23.78 32 ASN D C 1
ATOM 6842 O O . ASN F 6 32 ? 270.448 246.202 362.419 1.00 23.78 32 ASN D O 1
ATOM 6847 N N . SER F 6 33 ? 272.109 245.141 363.509 1.00 23.23 33 SER D N 1
ATOM 6848 C CA . SER F 6 33 ? 273.162 245.892 362.846 1.00 23.23 33 SER D CA 1
ATOM 6849 C C . SER F 6 33 ? 273.277 245.478 361.383 1.00 23.23 33 SER D C 1
ATOM 6850 O O . SER F 6 33 ? 272.655 244.517 360.930 1.00 23.23 33 SER D O 1
ATOM 6853 N N . MET F 6 34 ? 274.092 246.220 360.641 1.00 27.28 34 MET D N 1
ATOM 6854 C CA . MET F 6 34 ? 274.237 246.040 359.205 1.00 27.28 34 MET D CA 1
ATOM 6855 C C . MET F 6 34 ? 275.666 245.649 358.878 1.00 27.28 34 MET D C 1
ATOM 6856 O O . MET F 6 34 ? 276.607 246.324 359.300 1.00 27.28 34 MET D O 1
ATOM 6861 N N . ASP F 6 35 ? 275.826 244.568 358.124 1.00 26.86 35 ASP D N 1
ATOM 6862 C CA . ASP F 6 35 ? 277.152 244.103 357.752 1.00 26.86 35 ASP D CA 1
ATOM 6863 C C . ASP F 6 35 ? 277.644 244.817 356.503 1.00 26.86 35 ASP D C 1
ATOM 6864 O O . ASP F 6 35 ? 276.877 245.110 355.585 1.00 26.86 35 ASP D O 1
ATOM 6869 N N . THR F 6 36 ? 278.943 245.092 356.477 1.00 27.22 36 THR D N 1
ATOM 6870 C CA . THR F 6 36 ? 279.601 245.708 355.340 1.00 27.22 36 THR D CA 1
ATOM 6871 C C . THR F 6 36 ? 280.658 244.759 354.797 1.00 27.22 36 THR D C 1
ATOM 6872 O O . THR F 6 36 ? 281.165 243.891 355.508 1.00 27.22 36 THR D O 1
ATOM 6876 N N . GLN F 6 37 ? 280.995 244.932 353.526 1.00 27.16 37 GLN D N 1
ATOM 6877 C CA . GLN F 6 37 ? 281.904 244.033 352.839 1.00 27.16 37 GLN D CA 1
ATOM 6878 C C . GLN F 6 37 ? 283.159 244.784 352.427 1.00 27.16 37 GLN D C 1
ATOM 6879 O O . GLN F 6 37 ? 283.234 246.011 352.506 1.00 27.16 37 GLN D O 1
ATOM 6885 N N . LEU F 6 38 ? 284.158 244.023 351.996 1.00 27.02 38 LEU D N 1
ATOM 6886 C CA . LEU F 6 38 ? 285.326 244.573 351.321 1.00 27.02 38 LEU D CA 1
ATOM 6887 C C . LEU F 6 38 ? 285.955 243.531 350.406 1.00 27.02 38 LEU D C 1
ATOM 6888 O O . LEU F 6 38 ? 285.574 243.409 349.244 1.00 27.02 38 LEU D O 1
ATOM 6893 N N . ASN F 6 65 ? 281.396 231.823 352.566 1.00 30.88 65 ASN D N 1
ATOM 6894 C CA . ASN F 6 65 ? 282.532 230.912 352.512 1.00 30.88 65 ASN D CA 1
ATOM 6895 C C . ASN F 6 65 ? 282.506 229.912 353.666 1.00 30.88 65 ASN D C 1
ATOM 6896 O O . ASN F 6 65 ? 283.121 230.122 354.708 1.00 30.88 65 ASN D O 1
ATOM 6901 N N . ASP F 6 66 ? 281.788 228.815 353.456 1.00 24.32 66 ASP D N 1
ATOM 6902 C CA . ASP F 6 66 ? 281.660 227.745 354.436 1.00 24.32 66 ASP D CA 1
ATOM 6903 C C . ASP F 6 66 ? 282.781 226.742 354.200 1.00 24.32 66 ASP D C 1
ATOM 6904 O O . ASP F 6 66 ? 282.804 226.066 353.170 1.00 24.32 66 ASP D O 1
ATOM 6909 N N . TRP F 6 67 ? 283.709 226.644 355.151 1.00 17.89 67 TRP D N 1
ATOM 6910 C CA . TRP F 6 67 ? 284.852 225.759 354.965 1.00 17.89 67 TRP D CA 1
ATOM 6911 C C . TRP F 6 67 ? 284.467 224.307 355.187 1.00 17.89 67 TRP D C 1
ATOM 6912 O O . TRP F 6 67 ? 284.824 223.432 354.396 1.00 17.89 67 TRP D O 1
ATOM 6923 N N . PHE F 6 68 ? 283.737 224.027 356.266 1.00 17.87 68 PHE D N 1
ATOM 6924 C CA . PHE F 6 68 ? 283.525 222.639 356.655 1.00 17.87 68 PHE D CA 1
ATOM 6925 C C . PHE F 6 68 ? 282.441 221.976 355.825 1.00 17.87 68 PHE D C 1
ATOM 6926 O O . PHE F 6 68 ? 282.466 220.756 355.644 1.00 17.87 68 PHE D O 1
ATOM 6934 N N . SER F 6 69 ? 281.515 222.756 355.272 1.00 20.86 69 SER D N 1
ATOM 6935 C CA . SER F 6 69 ? 280.597 222.215 354.278 1.00 20.86 69 SER D CA 1
ATOM 6936 C C . SER F 6 69 ? 281.354 221.652 353.083 1.00 20.86 69 SER D C 1
ATOM 6937 O O . SER F 6 69 ? 281.122 220.509 352.672 1.00 20.86 69 SER D O 1
ATOM 6940 N N . LYS F 6 70 ? 282.273 222.435 352.521 1.00 21.32 70 LYS D N 1
ATOM 6941 C CA . LYS F 6 70 ? 283.063 221.968 351.389 1.00 21.32 70 LYS D CA 1
ATOM 6942 C C . LYS F 6 70 ? 284.039 220.876 351.802 1.00 21.32 70 LYS D C 1
ATOM 6943 O O . LYS F 6 70 ? 284.373 220.002 350.998 1.00 21.32 70 LYS D O 1
ATOM 6949 N N . LEU F 6 71 ? 284.517 220.916 353.046 1.00 20.17 71 LEU D N 1
ATOM 6950 C CA . LEU F 6 71 ? 285.473 219.917 353.512 1.00 20.17 71 LEU D CA 1
ATOM 6951 C C . LEU F 6 71 ? 284.798 218.571 353.735 1.00 20.17 71 LEU D C 1
ATOM 6952 O O . LEU F 6 71 ? 285.442 217.523 353.645 1.00 20.17 71 LEU D O 1
ATOM 6957 N N . ALA F 6 72 ? 283.501 218.579 354.039 1.00 20.76 72 ALA D N 1
ATOM 6958 C CA . ALA F 6 72 ? 282.767 217.328 354.164 1.00 20.76 72 ALA D CA 1
ATOM 6959 C C . ALA F 6 72 ? 282.241 216.838 352.829 1.00 20.76 72 ALA D C 1
ATOM 6960 O O . ALA F 6 72 ? 282.225 215.628 352.594 1.00 20.76 72 ALA D O 1
ATOM 6962 N N . SER F 6 73 ? 281.800 217.738 351.952 1.00 22.21 73 SER D N 1
ATOM 6963 C CA . SER F 6 73 ? 281.322 217.310 350.648 1.00 22.21 73 SER D CA 1
ATOM 6964 C C . SER F 6 73 ? 282.436 216.758 349.777 1.00 22.21 73 SER D C 1
ATOM 6965 O O . SER F 6 73 ? 282.176 215.911 348.920 1.00 22.21 73 SER D O 1
ATOM 6968 N N . SER F 6 74 ? 283.668 217.208 349.985 1.00 23.96 74 SER D N 1
ATOM 6969 C CA . SER F 6 74 ? 284.819 216.727 349.242 1.00 23.96 74 SER D CA 1
ATOM 6970 C C . SER F 6 74 ? 285.459 215.516 349.893 1.00 23.96 74 SER D C 1
ATOM 6971 O O . SER F 6 74 ? 286.661 215.298 349.726 1.00 23.96 74 SER D O 1
ATOM 6974 N N . ALA F 6 75 ? 284.690 214.743 350.654 1.00 27.55 75 ALA D N 1
ATOM 6975 C CA . ALA F 6 75 ? 285.228 213.564 351.316 1.00 27.55 75 ALA D CA 1
ATOM 6976 C C . ALA F 6 75 ? 285.305 212.404 350.339 1.00 27.55 75 ALA D C 1
ATOM 6977 O O . ALA F 6 75 ? 284.574 212.362 349.347 1.00 27.55 75 ALA D O 1
ATOM 6979 N N . PHE F 6 76 ? 286.211 211.473 350.610 1.00 32.66 76 PHE D N 1
ATOM 6980 C CA . PHE F 6 76 ? 286.359 210.306 349.757 1.00 32.66 76 PHE D CA 1
ATOM 6981 C C . PHE F 6 76 ? 285.330 209.247 350.123 1.00 32.66 76 PHE D C 1
ATOM 6982 O O . PHE F 6 76 ? 284.993 209.063 351.294 1.00 32.66 76 PHE D O 1
ATOM 6990 N N . SER F 6 77 ? 284.825 208.556 349.110 1.00 35.98 77 SER D N 1
ATOM 6991 C CA . SER F 6 77 ? 283.900 207.447 349.289 1.00 35.98 77 SER D CA 1
ATOM 6992 C C . SER F 6 77 ? 284.287 206.354 348.302 1.00 35.98 77 SER D C 1
ATOM 6993 O O . SER F 6 77 ? 285.365 206.384 347.701 1.00 35.98 77 SER D O 1
ATOM 6996 N N . GLY F 6 78 ? 283.408 205.376 348.126 1.00 37.49 78 GLY D N 1
ATOM 6997 C CA . GLY F 6 78 ? 283.703 204.322 347.175 1.00 37.49 78 GLY D CA 1
ATOM 6998 C C . GLY F 6 78 ? 284.669 203.308 347.753 1.00 37.49 78 GLY D C 1
ATOM 6999 O O . GLY F 6 78 ? 284.536 202.865 348.898 1.00 37.49 78 GLY D O 1
ATOM 7000 N N . LEU F 6 79 ? 285.651 202.926 346.950 1.00 39.68 79 LEU D N 1
ATOM 7001 C CA . LEU F 6 79 ? 286.642 201.935 347.337 1.00 39.68 79 LEU D CA 1
ATOM 7002 C C . LEU F 6 79 ? 288.036 202.388 346.921 1.00 39.68 79 LEU D C 1
ATOM 7003 O O . LEU F 6 79 ? 288.252 203.516 346.477 1.00 39.68 79 LEU D O 1
ATOM 7008 N N . PHE F 6 80 ? 288.985 201.475 347.081 1.00 41.20 80 PHE D N 1
ATOM 7009 C CA . PHE F 6 80 ? 290.349 201.645 346.615 1.00 41.20 80 PHE D CA 1
ATOM 7010 C C . PHE F 6 80 ? 290.825 200.293 346.110 1.00 41.20 80 PHE D C 1
ATOM 7011 O O . PHE F 6 80 ? 290.540 199.262 346.722 1.00 41.20 80 PHE D O 1
ATOM 7019 N N . GLY F 6 81 ? 291.516 200.299 344.976 1.00 43.28 81 GLY D N 1
ATOM 7020 C CA . GLY F 6 81 ? 291.912 199.062 344.342 1.00 43.28 81 GLY D CA 1
ATOM 7021 C C . GLY F 6 81 ? 290.795 198.487 343.499 1.00 43.28 81 GLY D C 1
ATOM 7022 O O . GLY F 6 81 ? 289.918 199.224 343.040 1.00 43.28 81 GLY D O 1
ATOM 7023 N N . ALA F 6 82 ? 290.806 197.174 343.297 1.00 42.86 82 ALA D N 1
ATOM 7024 C CA . ALA F 6 82 ? 289.811 196.503 342.481 1.00 42.86 82 ALA D CA 1
ATOM 7025 C C . ALA F 6 82 ? 288.698 195.951 343.368 1.00 42.86 82 ALA D C 1
ATOM 7026 O O . ALA F 6 82 ? 288.811 195.890 344.592 1.00 42.86 82 ALA D O 1
ATOM 7028 N N . LEU F 6 83 ? 287.602 195.548 342.733 1.00 44.37 83 LEU D N 1
ATOM 7029 C CA . LEU F 6 83 ? 286.454 195.008 343.445 1.00 44.37 83 LEU D CA 1
ATOM 7030 C C . LEU F 6 83 ? 286.042 193.706 342.784 1.00 44.37 83 LEU D C 1
ATOM 7031 O O . LEU F 6 83 ? 286.095 193.588 341.557 1.00 44.37 83 LEU D O 1
ATOM 7036 N N . LEU F 6 84 ? 285.651 192.732 343.596 1.00 44.78 84 LEU D N 1
ATOM 7037 C CA . LEU F 6 84 ? 285.150 191.448 343.123 1.00 44.78 84 LEU D CA 1
ATOM 7038 C C . LEU F 6 84 ? 283.851 191.172 343.872 1.00 44.78 84 LEU D C 1
ATOM 7039 O O . LEU F 6 84 ? 283.837 190.434 344.857 1.00 44.78 84 LEU D O 1
ATOM 7044 N N . ALA F 6 85 ? 282.755 191.748 343.392 1.00 48.08 85 ALA D N 1
ATOM 7045 C CA . ALA F 6 85 ? 281.473 191.598 344.067 1.00 48.08 85 ALA D CA 1
ATOM 7046 C C . ALA F 6 85 ? 280.879 190.230 343.783 1.00 48.08 85 ALA D C 1
ATOM 7047 O O . ALA F 6 85 ? 280.294 190.008 342.725 1.00 48.08 85 ALA D O 1
#

B-factor: mean 35.92, std 23.22, range [7.63, 108.23]

Nearest PDB structures (foldseek):
  8y0r-assembly1_3  TM=9.961E-01  e=6.711E-38  Foot-and-mouth disease virus A
  1zba-assembly1_3  TM=9.998E-01  e=1.622E-37  Foot-and-mouth disease virus
  8hee-assembly1_N  TM=9.870E-01  e=2.107E-38  Foot-and-mouth disease virus
  5d8a-assembly1_C  TM=9.922E-01  e=9.482E-37  Foot-and-mouth disease virus A
  7fej-assembly1_3  TM=9.860E-01  e=4.268E-35  Foot-and-mouth disease virus

Radius of gyration: 37.71 Å; Cα contacts (8 Å, |Δi|>4): 2037; chains: 6; bounding box: 104×105×87 Å

InterPro domains:
  IPR001676 Picornavirus capsid [PF00073] (110-273)
  IPR001676 Picornavirus capsid [PF00073] (334-488)
  IPR001676 Picornavirus capsid [PF00073] (522-662)
  IPR004080 Foot-and-mouth disease virus VP1 coat [PR01542] (536-555)
  IPR004080 Foot-and-mouth disease virus VP1 coat [PR01542] (558-579)
  IPR004080 Foot-and-mouth disease virus VP1 coat [PR01542] (594-618)
  IPR004080 Foot-and-mouth disease virus VP1 coat [PR01542] (621-641)
  IPR004080 Foot-and-mouth disease virus VP1 coat [PR01542] (642-660)
  IPR004080 Foot-and-mouth disease virus VP1 coat [PR01542] (668-689)
  IPR004080 Foot-and-mouth disease virus VP1 coat [PR01542] (690-703)
  IPR004080 Foot-and-mouth disease virus VP1 coat [PR01542] (703-720)
  IPR004080 Foot-and-mouth disease virus VP1 coat [PR01542] (723-735)
  IPR029053 Viral coat protein subunit [G3DSA:2.60.120.20] (86-303)
  IPR029053 Viral coat protein subunit [G3DSA:2.60.120.20] (304-524)
  IPR029053 Viral coat protein subunit [G3DSA:2.60.120.20] (525-735)
  IPR033703 Picornavirus/Calicivirus coat protein [cd00205] (143-302)
  IPR033703 Picornavirus/Calicivirus coat protein [cd00205] (379-522)
  IPR033703 Picornavirus/Calicivirus coat protein [cd00205] (556-715)
  IPR037080 Capsid protein VP4 superfamily, Picornavirus [G3DSA:4.10.90.10] (1-85)

Sequence (908 aa):
QVQLQESGGGLVQAGGSLRLSCVYSGGAYSMGWYRQAPGKQRELVAAITDDGITNYRDTVKGRFTISRDNAKKAVYLQMNSLKPEDTAVYHCNTVRRVATLSGSSSGSWGQGTQVTVSSQVQLQESGGGLVQAGDSLRLSCVPSVRTSDNYIMGWFRQPPGKEREFVAAIRRSDGTTKYAASVKGRFAISRDVAKNAAYLQMNSLKAEDTAVYYCAAKYQSTFYSTMDVQYDYWGQGTQVTVSSTTSAGESADPVTTTVENYGGETQVQRRHHTDVGFIMDRFVKINNTNPTHVIDLMQTHQHGLVGALLRAATYYFSDLEIVVRHEGNLTWVPNGAPEAALSNAGNPTAYNKAPFTRLALPYTAPHRVLATVYNGTSKYTQLPASFNFGAIRATDISELLVRMKRAELYCPRPLLAVEVTAQDRHKQKIIAPAKDRTLTTRNGHTTSTTQSSVGVTYGYSTGEDHVSGPNTSGLETRVTQAERFFKKHLFNWTTDKPFGHLEKLKLPTDHKGVYGHLVDSFAYMRNGWDVEVSAVGNQFNGGCLLVAMVPEWKKFTPREKYQLTLFPHQFISPRTNMTAHITVPYLGVNRYDQYKKHKPWTLVVMVVSPLTTSSIGATEIKVYANIAPTHVHVAGELPSKEGIVPVACSDGYGGLVTTDPKTADPVYGKVYNPPRTNYPGRFTNLLDVAEACPTFLCFDDGKPYVVTREDEQRLLAKFDVSLAAKHMSNTYLSGIAQYYAQYSGTINLHFMFTGSTDSKARYMVAYVPPGVETPPDTPERAAHCIHAEWDTGLNSKFTFSIPYVSAADYAYTASDVAETTNVQGWVCIYQITHGKAQNDTLVVSVSAGKDFELRLPIDPRTQSGNTGSIINNYYMQQYQNSMDTQLNDWFSKLASSAFSGLFGALLA